Protein 4CPD (pdb70)

Foldseek 3Di:
DWFWWDADQQDIATDDDDADDDDDQQKWKWQFFKFWDDPLVVCVNRVVADADTPAGAGQFTKGFTCDHGPPDDPHDGGFIKEWAQKDAQCPDPCNVVLNRCVHPCMAGERRHDVGNHHGHDLDRMHMHGNCVQTMDTADPQFDRLLLRCLRALLLLLVQLCVVQVQAAQFEEEEEDLFLNSLSNLLVSVLRHYPAYEYEDADVVSQVSSVVSPHHYDHVVVDPVLVVQCVVPVNFATQEYEYAAADQVSVVVRLSRHGQVHEYRYAYYDDDPDYDDDDPVCVVRVYHYYYDYGSSSVCSVVVSVCNSVPSDGSSVQFPEEEESRCVSVVSVCVVVVVHRIYMYGYD/DWFWWDADQQDIATDDDDADDDDDQQKWKFQFFKFWDDPVVVCVNRVVADADTPAGAGQFTKGFTCDHGNPDDPHDGGFIKTFAQKAAQCPPPCNVVLNRVVHPCMAGARRHDVGNHAGHDLDRMHMHGNCVQTMDTFDDQFDRLLLRCLRDLLLLLVQLCVVQVLAAQFEEEEEDLALNSQSNLLNSVLRHHPAYEYEDADVVSQVSSVVSPHHYDHVVVDPVLVVQCVVPVNFATQEYEYAADDQVSVVVRQSRHGQLHEYRYAYDDDDPDYDDDDPVCVVRVYHYYYDYGSSSVCSVVSSVCRSVPSDGSSVQFPEEEESRCVSVVSVCVVVVVHRIYMYGYD/DWFKWDADQQDIAIDDDDADDDDDQAKWKWQFFKFWDDPLVVCVNHVHADADTPAGAGQFTKGFTCDHGNPDVHDRGFIKTFAQKAAQCPPPCNVVLNRQVHPCMAGARRHDVGNHHRHDLGRMHMHGNCVQTMDGADPQFDRLLLRCLRAQLLLLVQLCVVQVLAAQFEEEEEDLALNSLSNLLVSVVRHHPAYAYEDADVVSQVSSVVSPHDYDHVVVDPVLVVQCVVPVNFATQEYEYAAADQVSVVVRVSRHGQLHEYRYAYDHDPPDYDDDDPVCVVRVYHYYYDHGSSSVCSVVVSVCNSVPSDRSSVLFPEEAASRCVSVVSVCVVVVVTRIYMHGDD/DWFDFCFTDDDDADDDDDQQKWKFQFFKFWDDPLVVCVVPVRADADSAGAGQFTKGFTCDHGNPDVHDGGFIKGFAQKAAQCPPPCNVVLNRCVHPCMAGARRHDVGNHHHHDLDRMHMHGNCVQTMDTFDPQFDRLLLRCLRAQLLLLLQLCVVQVQAAQFEEEEEDLALSSLSNLLNSVLRHHPAYAYEDADVVSQVSSVVSPHHYDHVVVDPPLVVQCVVPVNFATQEYEYAAADQVSVVVRLSRHGQCHEYRYAYDDDPPDYDDDDPVCVVRVYHYDYDHGSSSVCSVVVSVCNSVPSDDSSVQFPEEEESSCVVVVSVCVVVVVHRIYMYGYD

Sequence (1375 aa):
MRAVVFENKERVAVKEVNAPRLQHPLDALVRVHLAGICGSDLHLYHGKIPVLPGSVLGHEFVGQVEAVGEGIQDLQPGDWVVGPFHIACGTCPYCRRHQYNLCERGGVYGYGPMFGNLQGAQAEILRVPFSNVNLRKLPPNLSPERAIFAGDILSTAYGGLIQGQLRPGDSVAVIGAGPVGLMAIEVAQVLGASKILAIDRIPERLERAASLGAIPINAEQENPVRRVRSETNDEGPDLVLEAVGGAATLSLALEMVRPGGRVSAVGVDNAPSFPFPLASGLVKDLTFRIGLANVHLYIDAVLALLASGRLQPERIVSHYLPLEEAPRGYELFDRKEALKVLLVVRMRAVVFENKERVAVKEVNAPRLQHPLDALVRVHLAGICGSDLHLYHGKIPVLPGSVLGHEFVGQVEAVGEGIQDLQPGDWVVGPFHIACGTCPYCRRHQYNLCERGGVYGYGPMFGNLQGAQAEILRVPFSNVNLRKLPPNLSPERAIFAGDILSTAYGGLIQGQLRPGDSVAVIGAGPVGLMAIEVAQVLGASKILAIDRIPERLERAASLGAIPINAEQENPVRRVRSETNDEGPDLVLEAVGGAATLSLALEMVRPGGRVSAVGVDNAPSFPFPLASGLVKDLTFRIGLANVHLYIDAVLALLASGRLQPERIVSHYLPLEEAPRGYELFDRKEALKVLLVVRMRAVVFENKERVAVKEVNAPRLQHPLDALVRVHLAGICGSDLHLYHGKIPVLPGSVLGHEFVGQVEAVGEGIDLQPGDWVVGPFHIACGTCPYCRRHQYNLCERGGVYGYGPMFGNLQGAQAEILRVPFSNVNLRKLPPNLSPERAIFAGDILSTAYGGLIQGQLRPGDSVAVIGAGPVGLMAIEVAQVLGASKILAIDRIPERLERAASLGAIPINAEQENPVRRVRSETNDEGPDLVLEAVGGAATLSLALEMVRPGGRVSAVGVDNAPSFPFPLASGLVKDLTFRIGLANVHLYIDAVLALLASGRLQPERIVSHYLPLEEAPRGYELFDRKEALKVLLVVRMRAVVFAVKEVNAPRLQHPLDALVRVHLAGICGSDLHLYHGKIPVLPSVLGHEFVGQVEAVGEGIDLQPGDWVVGPFHIACGTCPYCRRHQYNLCERGGVYGYGPMFGNLQGAQAEILRVPFSNVNLRKLPPNLSPERAIFAGDILSTAYGGLIQGQLRPGDSVAVIGAGPVGLMAIEVAQVLGASKILAIDRIPERLERAASLGAIPINAEQENPVRRVRSETNDEGPDLVLEAVGGAATLSLALEMVRPGGRVSAVGVDNAPSFPFPLASGLVKDLTFRIGLANVHLYIDAVLALLASGRLQPERIVSHYLPLEEAPRGYELFDRKEALKVLLVVR

B-factor: mean 56.7, std 15.43, range [21.24, 131.0]

Solvent-accessible surface area: 46409 Å² total; per-residue (Å²): 32,96,0,0,10,14,78,78,124,80,146,11,31,28,42,119,47,134,53,32,116,69,130,61,23,6,1,0,19,0,69,3,77,8,0,0,0,6,32,34,1,28,41,1,15,55,45,106,26,76,16,100,98,47,34,11,2,0,4,7,2,0,0,63,4,86,31,39,7,112,4,24,56,54,16,114,75,52,16,78,0,0,1,0,28,12,11,0,6,22,23,2,61,11,3,55,84,43,28,31,29,22,12,109,98,31,9,16,0,2,16,6,45,136,58,45,104,21,66,1,0,0,0,52,25,2,61,0,13,28,2,23,21,0,4,24,109,16,40,141,139,15,40,25,58,39,0,4,3,0,3,8,2,2,1,17,0,6,3,5,0,53,53,5,121,16,70,15,9,19,12,0,0,0,3,5,0,15,14,33,1,0,0,0,0,23,0,0,56,17,9,0,2,23,68,6,0,1,4,24,158,51,86,74,27,13,88,77,0,41,85,38,45,8,48,52,1,16,42,132,143,74,95,11,9,62,72,0,81,73,46,10,128,111,33,3,0,18,0,0,0,0,20,79,14,9,34,86,22,2,44,41,0,3,94,0,1,11,38,8,1,40,3,5,3,22,8,58,50,93,34,109,43,2,74,0,28,0,31,63,0,6,90,33,5,0,36,0,58,0,11,62,15,9,0,10,81,18,0,59,29,0,7,33,0,1,35,45,28,54,2,57,0,41,154,4,21,58,56,103,24,67,13,72,76,0,48,83,0,0,56,37,8,40,98,77,113,1,23,1,0,1,0,63,8,136,38,75,0,0,8,14,86,103,88,93,60,10,31,25,40,115,53,140,61,42,68,69,133,61,22,6,1,0,20,0,33,3,58,7,0,0,0,12,35,36,1,30,85,0,19,72,44,75,37,77,16,97,99,46,31,14,1,0,3,6,2,0,0,66,4,94,32,40,6,83,4,22,50,46,17,122,76,53,29,82,0,0,1,0,34,12,12,0,6,21,26,4,61,13,3,62,82,42,35,29,32,24,13,115,105,34,9,22,0,2,20,5,46,137,75,43,100,23,64,1,0,0,7,59,36,2,57,0,12,30,1,21,20,0,3,22,80,19,40,142,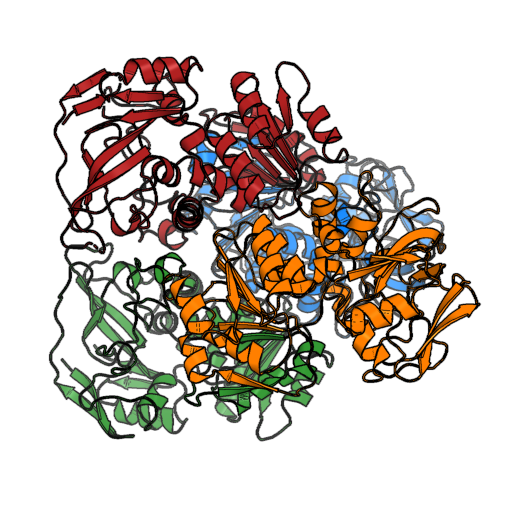92,16,41,26,58,40,0,4,3,0,3,8,6,2,0,19,0,5,4,5,0,60,61,2,87,17,104,22,10,18,12,0,0,0,3,7,0,12,30,33,1,0,0,0,0,26,0,0,58,16,11,0,2,22,71,6,0,1,4,15,40,80,76,50,69,12,122,80,0,44,95,50,47,6,50,54,1,14,44,145,140,72,69,11,7,177,76,0,83,72,42,10,129,111,29,3,0,18,0,0,0,0,21,79,12,8,34,87,23,2,43,40,0,3,92,0,1,11,39,8,1,32,2,5,4,22,6,91,48,139,34,111,45,3,71,0,27,0,31,62,0,6,88,32,6,0,18,0,49,2,13,78,16,10,0,10,78,15,0,55,30,0,8,34,0,1,35,45,28,53,1,58,0,39,182,15,21,59,50,104,24,68,9,94,89,0,49,47,0,0,48,47,24,53,65,87,124,5,27,4,0,0,0,58,6,116,114,74,0,0,4,20,71,104,51,99,45,15,26,23,77,110,52,130,37,28,64,67,134,74,26,8,1,0,20,0,28,0,60,6,0,0,0,6,31,28,0,31,57,0,16,67,81,39,21,66,15,100,98,47,32,6,0,0,4,6,1,0,0,67,5,94,30,41,8,89,12,38,78,22,54,74,54,31,78,0,0,1,0,25,10,13,0,6,20,36,8,64,10,3,54,89,46,28,28,29,20,12,111,92,30,9,12,0,2,14,5,53,127,42,44,100,27,61,0,0,0,3,57,30,1,59,0,12,43,1,28,21,0,3,23,102,10,37,142,118,14,40,27,59,45,0,3,2,0,3,8,2,2,0,14,0,7,3,4,0,64,52,5,75,16,163,22,11,19,14,0,0,0,3,6,0,15,12,33,1,0,0,0,0,21,0,0,48,16,12,0,2,20,67,6,0,0,4,22,181,56,93,77,33,11,66,78,0,43,85,42,46,6,48,54,1,15,44,90,143,68,72,11,10,178,73,0,83,71,44,10,126,112,33,3,0,18,0,0,0,0,20,77,16,8,36,86,22,0,50,41,0,5,92,0,1,12,38,9,0,32,3,6,4,20,6,41,41,101,35,109,43,4,76,0,30,0,32,67,0,7,106,34,28,0,21,0,57,0,9,49,14,9,0,9,75,16,0,50,36,0,8,39,0,0,22,46,28,52,1,78,0,27,152,4,21,59,51,104,25,70,8,94,90,0,49,44,0,0,108,43,9,56,61,46,125,1,22,1,0,1,0,57,8,111,68,50,0,5,31,97,84,51,48,91,53,101,63,42,69,71,132,47,34,11,7,0,9,0,97,0,40,18,0,0,0,5,31,31,0,34,56,2,98,62,89,46,20,93,22,57,107,66,16,10,0,3,6,1,0,0,46,3,62,36,38,6,87,6,43,107,20,122,78,53,32,90,0,0,0,0,25,12,13,0,6,22,24,8,64,11,3,49,85,46,29,27,29,20,12,112,126,34,9,13,1,3,21,9,77,71,59,45,99,27,54,2,0,0,7,19,32,2,68,0,22,58,1,28,21,0,3,23,62,21,39,143,118,16,41,32,57,40,0,3,2,0,4,8,1,2,0,15,0,8,4,5,0,58,54,5,87,13,132,22,10,21,13,0,0,0,3,5,0,15,11,31,1,0,0,0,0,23,0,0,51,15,11,0,2,22,67,5,0,0,4,23,158,39,80,90,19,12,121,89,0,42,86,46,47,7,48,54,1,16,44,130,143,72,71,11,9,169,68,0,82,69,44,10,123,113,29,3,0,17,0,0,0,0,20,75,14,10,35,87,23,0,42,38,0,4,94,0,1,10,37,7,1,41,4,5,4,22,6,50,44,101,32,110,42,3,71,0,28,0,32,64,0,6,98,33,6,0,36,0,59,0,9,54,14,9,0,10,75,17,0,48,37,0,8,42,0,1,24,48,27,51,0,54,0,39,162,7,21,58,62,103,30,69,17,70,88,0,65,59,0,8,111,24,4,62,74,79,67,1,9,1,0,1,0,68,11,110

Radius of gyration: 32.14 Å; Cα contacts (8 Å, |Δi|>4): 3766; chains: 4; bounding box: 86×81×87 Å

Structure (mmCIF, N/CA/C/O backbone):
data_4CPD
#
_entry.id   4CPD
#
_cell.length_a   87.367
_cell.length_b   87.367
_cell.length_c   337.560
_cell.angle_alpha   90.00
_cell.angle_beta   90.00
_cell.angle_gamma   120.00
#
_symmetry.space_group_name_H-M   'P 31 2 1'
#
loop_
_entity.id
_entity.type
_entity.pdbx_description
1 polymer 'ALCOHOL DEHYDROGENASE'
2 non-polymer 'ZINC ION'
3 non-polymer NICOTINAMIDE-ADENINE-DINUCLEOTIDE
4 water water
#
loop_
_atom_site.group_PDB
_atom_site.id
_atom_site.type_symbol
_atom_site.label_atom_id
_atom_site.label_alt_id
_atom_site.label_comp_id
_atom_site.label_asym_id
_atom_site.label_entity_id
_atom_site.label_seq_id
_atom_site.pdbx_PDB_ins_code
_atom_site.Cartn_x
_atom_site.Cartn_y
_atom_site.Cartn_z
_atom_site.occupancy
_atom_site.B_iso_or_equiv
_atom_site.auth_seq_id
_atom_site.auth_comp_id
_atom_site.auth_asym_id
_atom_site.auth_atom_id
_atom_site.pdbx_PDB_model_num
ATOM 1 N N . MET A 1 1 ? 35.064 14.800 129.653 1.00 52.69 1 MET A N 1
ATOM 2 C CA . MET A 1 1 ? 34.067 15.434 128.755 1.00 53.99 1 MET A CA 1
ATOM 3 C C . MET A 1 1 ? 32.700 14.809 128.956 1.00 51.26 1 MET A C 1
ATOM 4 O O . MET A 1 1 ? 32.546 13.597 128.848 1.00 48.71 1 MET A O 1
ATOM 9 N N . ARG A 1 2 ? 31.703 15.644 129.227 1.00 48.81 2 ARG A N 1
ATOM 10 C CA . ARG A 1 2 ? 30.325 15.212 129.075 1.00 47.63 2 ARG A CA 1
ATOM 11 C C . ARG A 1 2 ? 30.041 15.166 127.569 1.00 47.26 2 ARG A C 1
ATOM 12 O O . ARG A 1 2 ? 30.486 16.040 126.820 1.00 47.44 2 ARG A O 1
ATOM 20 N N . ALA A 1 3 ? 29.331 14.128 127.133 1.00 46.05 3 ALA A N 1
ATOM 21 C CA . ALA A 1 3 ? 29.013 13.923 125.725 1.00 41.20 3 ALA A CA 1
ATOM 22 C C . ALA A 1 3 ? 27.845 12.968 125.546 1.00 42.34 3 ALA A C 1
ATOM 23 O O . ALA A 1 3 ? 27.730 11.984 126.259 1.00 43.70 3 ALA A O 1
ATOM 25 N N . VAL A 1 4 ? 26.978 13.246 124.578 1.00 44.69 4 VAL A N 1
ATOM 26 C CA . VAL A 1 4 ? 25.876 12.326 124.239 1.00 46.55 4 VAL A CA 1
ATOM 27 C C . VAL A 1 4 ? 26.436 11.205 123.379 1.00 48.46 4 VAL A C 1
ATOM 28 O O . VAL A 1 4 ? 27.127 11.490 122.398 1.00 50.82 4 VAL A O 1
ATOM 32 N N . VAL A 1 5 ? 26.146 9.949 123.728 1.00 48.37 5 VAL A N 1
ATOM 33 C CA . VAL A 1 5 ? 26.623 8.799 122.936 1.00 48.84 5 VAL A CA 1
ATOM 34 C C . VAL A 1 5 ? 25.484 7.861 122.566 1.00 50.24 5 VAL A C 1
ATOM 35 O O . VAL A 1 5 ? 24.497 7.751 123.292 1.00 51.78 5 VAL A O 1
ATOM 39 N N . PHE A 1 6 ? 25.656 7.171 121.443 1.00 51.88 6 PHE A N 1
ATOM 40 C CA . PHE A 1 6 ? 24.744 6.106 120.995 1.00 58.63 6 PHE A CA 1
ATOM 41 C C . PHE A 1 6 ? 24.965 4.863 121.889 1.00 62.86 6 PHE A C 1
ATOM 42 O O . PHE A 1 6 ? 26.110 4.575 122.303 1.00 52.33 6 PHE A O 1
ATOM 50 N N . GLU A 1 7 ? 23.883 4.154 122.224 1.00 67.55 7 GLU A N 1
ATOM 51 C CA . GLU A 1 7 ? 24.005 2.860 122.925 1.00 68.34 7 GLU A CA 1
ATOM 52 C C . GLU A 1 7 ? 23.475 1.696 122.085 1.00 71.61 7 GLU A C 1
ATOM 53 O O . GLU A 1 7 ? 24.174 0.700 121.887 1.00 70.26 7 GLU A O 1
ATOM 59 N N . ASN A 1 8 ? 22.248 1.843 121.588 1.00 73.55 8 ASN A N 1
ATOM 60 C CA . ASN A 1 8 ? 21.654 0.914 120.615 1.00 76.39 8 ASN A CA 1
ATOM 61 C C . ASN A 1 8 ? 20.472 1.597 119.919 1.00 69.42 8 ASN A C 1
ATOM 62 O O . ASN A 1 8 ? 20.113 2.705 120.266 1.00 61.26 8 ASN A O 1
ATOM 67 N N . LYS A 1 9 ? 19.888 0.936 118.927 1.00 70.10 9 LYS A N 1
ATOM 68 C CA . LYS A 1 9 ? 18.710 1.445 118.232 1.00 64.50 9 LYS A CA 1
ATOM 69 C C . LYS A 1 9 ? 17.735 2.067 119.248 1.00 63.32 9 LYS A C 1
ATOM 70 O O . LYS A 1 9 ? 17.276 1.401 120.179 1.00 55.30 9 LYS A O 1
ATOM 76 N N . GLU A 1 10 ? 17.469 3.366 119.070 1.00 65.30 10 GLU A N 1
ATOM 77 C CA . GLU A 1 10 ? 16.485 4.161 119.865 1.00 64.19 10 GLU A CA 1
ATOM 78 C C . GLU A 1 10 ? 16.864 4.381 121.337 1.00 59.63 10 GLU A C 1
ATOM 79 O O . GLU A 1 10 ? 16.029 4.755 122.149 1.00 61.14 10 GLU A O 1
ATOM 85 N N . ARG A 1 11 ? 18.126 4.155 121.662 1.00 57.15 11 ARG A N 1
ATOM 86 C CA . ARG A 1 11 ? 18.656 4.458 122.976 1.00 63.13 11 ARG A CA 1
ATOM 87 C C . ARG A 1 11 ? 19.915 5.338 122.829 1.00 60.89 11 ARG A C 1
ATOM 88 O O . ARG A 1 11 ? 20.767 5.134 121.958 1.00 56.42 11 ARG A O 1
ATOM 96 N N . VAL A 1 12 ? 20.028 6.300 123.731 1.00 57.03 12 VAL A N 1
ATOM 97 C CA . VAL A 1 12 ? 21.075 7.288 123.713 1.00 51.01 12 VAL A CA 1
ATOM 98 C C . VAL A 1 12 ? 21.222 7.794 125.140 1.00 51.62 12 VAL A C 1
ATOM 99 O O . VAL A 1 12 ? 20.229 7.879 125.872 1.00 53.23 12 VAL A O 1
ATOM 103 N N . ALA A 1 13 ? 22.446 8.127 125.537 1.00 53.14 13 ALA A N 1
ATOM 104 C CA . ALA A 1 13 ? 22.735 8.504 126.935 1.00 59.19 13 ALA A CA 1
ATOM 105 C C . ALA A 1 13 ? 23.936 9.432 127.017 1.00 58.14 13 ALA A C 1
ATOM 106 O O . ALA A 1 13 ? 24.782 9.438 126.118 1.00 63.44 13 ALA A O 1
ATOM 108 N N . VAL A 1 14 ? 24.025 10.210 128.088 1.00 58.60 14 VAL A N 1
ATOM 109 C CA . VAL A 1 14 ? 25.172 11.125 128.223 1.00 66.58 14 VAL A CA 1
ATOM 110 C C . VAL A 1 14 ? 26.183 10.563 129.244 1.00 67.21 14 VAL A C 1
ATOM 111 O O . VAL A 1 14 ? 25.858 10.361 130.424 1.00 68.84 14 VAL A O 1
ATOM 115 N N . LYS A 1 15 ? 27.390 10.278 128.753 1.00 61.44 15 LYS A N 1
ATOM 116 C CA . LYS A 1 15 ? 28.429 9.610 129.526 1.00 61.20 15 LYS A CA 1
ATOM 117 C C . LYS A 1 15 ? 29.684 10.472 129.593 1.00 60.08 15 LYS A C 1
ATOM 118 O O . LYS A 1 15 ? 29.824 11.454 128.877 1.00 62.95 15 LYS A O 1
ATOM 120 N N . GLU A 1 16 ? 30.600 10.115 130.481 1.00 61.97 16 GLU A N 1
ATOM 121 C CA . GLU A 1 16 ? 31.905 10.758 130.479 1.00 57.07 16 GLU A CA 1
ATOM 122 C C . GLU A 1 16 ? 32.727 10.081 129.411 1.00 50.31 16 GLU A C 1
ATOM 123 O O . GLU A 1 16 ? 32.738 8.867 129.316 1.00 50.05 16 GLU A O 1
ATOM 129 N N . VAL A 1 17 ? 33.421 10.878 128.611 1.00 52.13 17 VAL A N 1
ATOM 130 C CA . VAL A 1 17 ? 34.287 10.370 127.556 1.00 54.00 17 VAL A CA 1
ATOM 131 C C . VAL A 1 17 ? 35.529 11.268 127.499 1.00 50.89 17 VAL A C 1
ATOM 132 O O . VAL A 1 17 ? 35.527 12.366 128.019 1.00 46.05 17 VAL A O 1
ATOM 136 N N . ASN A 1 18 ? 36.602 10.781 126.905 1.00 52.99 18 ASN A N 1
ATOM 137 C CA . ASN A 1 18 ? 37.807 11.584 126.760 1.00 57.18 18 ASN A CA 1
ATOM 138 C C . ASN A 1 18 ? 37.632 12.802 125.858 1.00 56.90 18 ASN A C 1
ATOM 139 O O . ASN A 1 18 ? 37.003 12.737 124.802 1.00 60.06 18 ASN A O 1
ATOM 144 N N . ALA A 1 19 ? 38.191 13.917 126.297 1.00 56.61 19 ALA A N 1
ATOM 145 C CA . ALA A 1 19 ? 38.239 15.130 125.492 1.00 54.45 19 ALA A CA 1
ATOM 146 C C . ALA A 1 19 ? 39.276 14.923 124.441 1.00 52.59 19 ALA A C 1
ATOM 147 O O . ALA A 1 19 ? 40.307 14.365 124.735 1.00 61.11 19 ALA A O 1
ATOM 149 N N . PRO A 1 20 ? 39.006 15.357 123.205 1.00 56.71 20 PRO A N 1
ATOM 150 C CA . PRO A 1 20 ? 40.002 15.151 122.158 1.00 56.30 20 PRO A CA 1
ATOM 151 C C . PRO A 1 20 ? 41.132 16.179 122.244 1.00 52.04 20 PRO A C 1
ATOM 152 O O . PRO A 1 20 ? 40.956 17.232 122.856 1.00 47.82 20 PRO A O 1
ATOM 156 N N . ARG A 1 21 ? 42.274 15.844 121.646 1.00 52.17 21 ARG A N 1
ATOM 157 C CA . ARG A 1 21 ? 43.455 16.719 121.615 1.00 59.26 21 ARG A CA 1
ATOM 158 C C . ARG A 1 21 ? 43.813 17.116 120.170 1.00 55.75 21 ARG A C 1
ATOM 159 O O . ARG A 1 21 ? 43.374 16.491 119.211 1.00 55.45 21 ARG A O 1
ATOM 163 N N . LEU A 1 22 ? 44.617 18.157 120.018 1.00 55.60 22 LEU A N 1
ATOM 164 C CA . LEU A 1 22 ? 45.138 18.514 118.692 1.00 61.98 22 LEU A CA 1
ATOM 165 C C . LEU A 1 22 ? 46.025 17.383 118.153 1.00 61.93 22 LEU A C 1
ATOM 166 O O . LEU A 1 22 ? 46.847 16.862 118.883 1.00 67.87 22 LEU A O 1
ATOM 171 N N . GLN A 1 23 ? 45.842 17.002 116.895 1.00 59.41 23 GLN A N 1
ATOM 172 C CA . GLN A 1 23 ? 46.619 15.925 116.283 1.00 58.03 23 GLN A CA 1
ATOM 173 C C . GLN A 1 23 ? 47.250 16.286 114.958 1.00 59.95 23 GLN A C 1
ATOM 174 O O . GLN A 1 23 ? 47.992 15.475 114.402 1.00 64.20 23 GLN A O 1
ATOM 180 N N . HIS A 1 24 ? 46.951 17.479 114.449 1.00 59.71 24 HIS A N 1
ATOM 181 C CA . HIS A 1 24 ? 47.390 17.901 113.122 1.00 57.24 24 HIS A CA 1
ATOM 182 C C . HIS A 1 24 ? 47.543 19.426 113.137 1.00 52.70 24 HIS A C 1
ATOM 183 O O . HIS A 1 24 ? 46.811 20.098 113.833 1.00 61.73 24 HIS A O 1
ATOM 190 N N . PRO A 1 25 ? 48.498 19.991 112.400 1.00 51.64 25 PRO A N 1
ATOM 191 C CA . PRO A 1 25 ? 48.679 21.465 112.515 1.00 53.64 25 PRO A CA 1
ATOM 192 C C . PRO A 1 25 ? 47.511 22.397 112.047 1.00 54.41 25 PRO A C 1
ATOM 193 O O . PRO A 1 25 ? 47.586 23.632 112.195 1.00 52.34 25 PRO A O 1
ATOM 197 N N . LEU A 1 26 ? 46.479 21.820 111.446 1.00 51.64 26 LEU A N 1
ATOM 198 C CA . LEU A 1 26 ? 45.332 22.573 110.976 1.00 46.53 26 LEU A CA 1
ATOM 199 C C . LEU A 1 26 ? 44.087 22.233 111.792 1.00 46.89 26 LEU A C 1
ATOM 200 O O . LEU A 1 26 ? 42.979 22.683 111.479 1.00 54.51 26 LEU A O 1
ATOM 205 N N . ASP A 1 27 ? 44.270 21.474 112.862 1.00 45.66 27 ASP A N 1
ATOM 206 C CA . ASP A 1 27 ? 43.184 21.207 113.806 1.00 47.91 27 ASP A CA 1
ATOM 207 C C . ASP A 1 27 ? 42.816 22.442 114.657 1.00 47.49 27 ASP A C 1
ATOM 208 O O . ASP A 1 27 ? 43.610 23.349 114.887 1.00 50.16 27 ASP A O 1
ATOM 213 N N . ALA A 1 28 ? 41.582 22.469 115.103 1.00 44.62 28 ALA A N 1
ATOM 214 C CA . ALA A 1 28 ? 41.177 23.354 116.166 1.00 41.60 28 ALA A CA 1
ATOM 215 C C . ALA A 1 28 ? 40.250 22.595 117.103 1.00 39.13 28 ALA A C 1
ATOM 216 O O . ALA A 1 28 ? 39.560 21.644 116.721 1.00 32.85 28 ALA A O 1
ATOM 218 N N . LEU A 1 29 ? 40.287 23.005 118.355 1.00 41.08 29 LEU A N 1
ATOM 219 C CA . LEU A 1 29 ? 39.398 22.477 119.347 1.00 41.78 29 LEU A CA 1
ATOM 220 C C . LEU A 1 29 ? 38.404 23.555 119.647 1.00 40.63 29 LEU A C 1
ATOM 221 O O . LEU A 1 29 ? 38.767 24.725 119.738 1.00 38.24 29 LEU A O 1
ATOM 226 N N . VAL A 1 30 ? 37.150 23.157 119.800 1.00 42.22 30 VAL A N 1
ATOM 227 C CA . VAL A 1 30 ? 36.059 24.082 119.988 1.00 42.63 30 VAL A CA 1
ATOM 228 C C . VAL A 1 30 ? 35.302 23.732 121.251 1.00 43.48 30 VAL A C 1
ATOM 229 O O . VAL A 1 30 ? 34.843 22.610 121.415 1.00 40.73 30 VAL A O 1
ATOM 233 N N . ARG A 1 31 ? 35.168 24.721 122.129 1.00 47.08 31 ARG A N 1
ATOM 234 C CA . ARG A 1 31 ? 34.311 24.612 123.289 1.00 47.02 31 ARG A CA 1
ATOM 235 C C . ARG A 1 31 ? 32.862 24.847 122.858 1.00 44.63 31 ARG A C 1
ATOM 236 O O . ARG A 1 31 ? 32.395 25.982 122.690 1.00 45.41 31 ARG A O 1
ATOM 240 N N . VAL A 1 32 ? 32.144 23.753 122.672 1.00 42.32 32 VAL A N 1
ATOM 241 C CA . VAL A 1 32 ? 30.772 23.851 122.207 1.00 43.83 32 VAL A CA 1
ATOM 242 C C . VAL A 1 32 ? 29.885 24.516 123.250 1.00 47.40 32 VAL A C 1
ATOM 243 O O . VAL A 1 32 ? 29.858 24.122 124.413 1.00 42.95 32 VAL A O 1
ATOM 247 N N . HIS A 1 33 ? 29.103 25.478 122.782 1.00 52.91 33 HIS A N 1
ATOM 248 C CA . HIS A 1 33 ? 28.126 26.221 123.592 1.00 49.33 33 HIS A CA 1
ATOM 249 C C . HIS A 1 33 ? 26.704 25.685 123.338 1.00 45.08 33 HIS A C 1
ATOM 250 O O . HIS A 1 33 ? 25.954 25.446 124.268 1.00 44.03 33 HIS A O 1
ATOM 257 N N . LEU A 1 34 ? 26.340 25.501 122.068 1.00 44.30 34 LEU A N 1
ATOM 258 C CA . LEU A 1 34 ? 25.036 24.944 121.689 1.00 41.64 34 LEU A CA 1
ATOM 259 C C . LEU A 1 34 ? 25.261 23.860 120.680 1.00 40.74 34 LEU A C 1
ATOM 260 O O . LEU A 1 34 ? 26.184 23.960 119.837 1.00 34.52 34 LEU A O 1
ATOM 265 N N . ALA A 1 35 ? 24.402 22.833 120.751 1.00 37.76 35 ALA A N 1
ATOM 266 C CA . ALA A 1 35 ? 24.483 21.697 119.852 1.00 34.90 35 ALA A CA 1
ATOM 267 C C . ALA A 1 35 ? 23.089 21.289 119.486 1.00 35.83 35 ALA A C 1
ATOM 268 O O . ALA A 1 35 ? 22.236 21.196 120.328 1.00 35.05 35 ALA A O 1
ATOM 270 N N . GLY A 1 36 ? 22.852 21.063 118.209 1.00 39.26 36 GLY A N 1
ATOM 271 C CA . GLY A 1 36 ? 21.518 20.756 117.756 1.00 41.39 36 GLY A CA 1
ATOM 272 C C . GLY A 1 36 ? 21.304 19.263 117.644 1.00 44.65 36 GLY A C 1
ATOM 273 O O . GLY A 1 36 ? 22.270 18.470 117.570 1.00 46.78 36 GLY A O 1
ATOM 274 N N . ILE A 1 37 ? 20.019 18.908 117.622 1.00 48.16 37 ILE A N 1
ATOM 275 C CA . ILE A 1 37 ? 19.540 17.615 117.144 1.00 46.31 37 ILE A CA 1
ATOM 276 C C . ILE A 1 37 ? 18.832 17.809 115.807 1.00 47.46 37 ILE A C 1
ATOM 277 O O . ILE A 1 37 ? 17.858 18.565 115.717 1.00 40.85 37 ILE A O 1
ATOM 282 N N . CYS A 1 38 ? 19.341 17.103 114.792 1.00 51.79 38 CYS A N 1
ATOM 283 C CA . CYS A 1 38 ? 18.922 17.261 113.387 1.00 48.00 38 CYS A CA 1
ATOM 284 C C . CYS A 1 38 ? 18.044 16.075 112.977 1.00 47.60 38 CYS A C 1
ATOM 285 O O . CYS A 1 38 ? 18.106 14.991 113.562 1.00 51.52 38 CYS A O 1
ATOM 288 N N . GLY A 1 39 ? 17.215 16.285 111.972 1.00 48.16 39 GLY A N 1
ATOM 289 C CA . GLY A 1 39 ? 16.467 15.186 111.373 1.00 48.56 39 GLY A CA 1
ATOM 290 C C . GLY A 1 39 ? 17.372 14.027 110.963 1.00 50.66 39 GLY A C 1
ATOM 291 O O . GLY A 1 39 ? 16.983 12.870 111.109 1.00 49.38 39 GLY A O 1
ATOM 292 N N . SER A 1 40 ? 18.572 14.343 110.453 1.00 48.58 40 SER A N 1
ATOM 293 C CA . SER A 1 40 ? 19.560 13.334 110.090 1.00 49.56 40 SER A CA 1
ATOM 294 C C . SER A 1 40 ? 19.936 12.450 111.283 1.00 51.82 40 SER A C 1
ATOM 295 O O . SER A 1 40 ? 20.273 11.277 111.108 1.00 50.44 40 SER A O 1
ATOM 298 N N . ASP A 1 41 ? 19.890 13.021 112.486 1.00 49.39 41 ASP A N 1
ATOM 299 C CA . ASP A 1 41 ? 20.248 12.301 113.676 1.00 49.07 41 ASP A CA 1
ATOM 300 C C . ASP A 1 41 ? 19.199 11.240 113.958 1.00 50.60 41 ASP A C 1
ATOM 301 O O . ASP A 1 41 ? 19.478 10.234 114.611 1.00 53.11 41 ASP A O 1
ATOM 306 N N . LEU A 1 42 ? 17.984 11.452 113.484 1.00 53.07 42 LEU A N 1
ATOM 307 C CA . LEU A 1 42 ? 16.961 10.412 113.645 1.00 55.22 42 LEU A CA 1
ATOM 308 C C . LEU A 1 42 ? 17.240 9.152 112.833 1.00 50.88 42 LEU A C 1
ATOM 309 O O . LEU A 1 42 ? 16.841 8.086 113.262 1.00 51.35 42 LEU A O 1
ATOM 314 N N . HIS A 1 43 ? 17.923 9.270 111.692 1.00 47.63 43 HIS A N 1
ATOM 315 C CA . HIS A 1 43 ? 18.327 8.087 110.922 1.00 50.72 43 HIS A CA 1
ATOM 316 C C . HIS A 1 43 ? 19.365 7.258 111.708 1.00 57.46 43 HIS A C 1
ATOM 317 O O . HIS A 1 43 ? 19.324 6.008 111.705 1.00 58.98 43 HIS A O 1
ATOM 324 N N . LEU A 1 44 ? 20.275 7.937 112.406 1.00 57.55 44 LEU A N 1
ATOM 325 C CA . LEU A 1 44 ? 21.141 7.242 113.345 1.00 57.17 44 LEU A CA 1
ATOM 326 C C . LEU A 1 44 ? 20.278 6.531 114.367 1.00 57.72 44 LEU A C 1
ATOM 327 O O . LEU A 1 44 ? 20.361 5.323 114.499 1.00 62.98 44 LEU A O 1
ATOM 332 N N . TYR A 1 45 ? 19.439 7.297 115.061 1.00 56.91 45 TYR A N 1
ATOM 333 C CA . TYR A 1 45 ? 18.633 6.812 116.182 1.00 53.97 45 TYR A CA 1
ATOM 334 C C . TYR A 1 45 ? 17.915 5.514 115.810 1.00 57.37 45 TYR A C 1
ATOM 335 O O . TYR A 1 45 ? 17.902 4.551 116.592 1.00 57.87 45 TYR A O 1
ATOM 344 N N . HIS A 1 46 ? 17.338 5.492 114.603 1.00 55.76 46 HIS A N 1
ATOM 345 C CA . HIS A 1 46 ? 16.596 4.318 114.103 1.00 58.09 46 HIS A CA 1
ATOM 346 C C . HIS A 1 46 ? 17.406 3.308 113.286 1.00 55.51 46 HIS A C 1
ATOM 347 O O . HIS A 1 46 ? 16.860 2.606 112.420 1.00 48.04 46 HIS A O 1
ATOM 354 N N . GLY A 1 47 ? 18.703 3.261 113.549 1.00 56.98 47 GLY A N 1
ATOM 355 C CA . GLY A 1 47 ? 19.605 2.274 112.956 1.00 58.97 47 GLY A CA 1
ATOM 356 C C . GLY A 1 47 ? 19.659 2.209 111.441 1.00 62.63 47 GLY A C 1
ATOM 357 O O . GLY A 1 47 ? 20.168 1.235 110.868 1.00 55.54 47 GLY A O 1
ATOM 358 N N . LYS A 1 48 ? 19.141 3.261 110.802 1.00 68.96 48 LYS A N 1
ATOM 359 C CA . LYS A 1 48 ? 19.166 3.438 109.338 1.00 69.16 48 LYS A CA 1
ATOM 360 C C . LYS A 1 48 ? 20.607 3.730 108.876 1.00 66.36 48 LYS A C 1
ATOM 361 O O . LYS A 1 48 ? 20.932 3.632 107.696 1.00 69.16 48 LYS A O 1
ATOM 367 N N . ILE A 1 49 ? 21.454 4.128 109.819 1.00 67.18 49 ILE A N 1
ATOM 368 C CA . ILE A 1 49 ? 22.850 4.452 109.551 1.00 64.42 49 ILE A CA 1
ATOM 369 C C . ILE A 1 49 ? 23.720 3.750 110.617 1.00 62.84 49 ILE A C 1
ATOM 370 O O . ILE A 1 49 ? 23.391 3.783 111.824 1.00 63.81 49 ILE A O 1
ATOM 375 N N . PRO A 1 50 ? 24.828 3.107 110.186 1.00 54.82 50 PRO A N 1
ATOM 376 C CA . PRO A 1 50 ? 25.597 2.321 111.132 1.00 56.91 50 PRO A CA 1
ATOM 377 C C . PRO A 1 50 ? 26.461 3.162 112.070 1.00 62.01 50 PRO A C 1
ATOM 378 O O . PRO A 1 50 ? 27.256 4.008 111.620 1.00 55.12 50 PRO A O 1
ATOM 382 N N . VAL A 1 51 ? 26.302 2.905 113.365 1.00 62.46 51 VAL A N 1
ATOM 383 C CA . VAL A 1 51 ? 27.043 3.597 114.400 1.00 58.27 51 VAL A CA 1
ATOM 384 C C . VAL A 1 51 ? 27.483 2.551 115.420 1.00 59.49 51 VAL A C 1
ATOM 385 O O . VAL A 1 51 ? 26.699 1.668 115.784 1.00 54.38 51 VAL A O 1
ATOM 389 N N . LEU A 1 52 ? 28.717 2.686 115.905 1.00 65.48 52 LEU A N 1
ATOM 390 C CA . LEU A 1 52 ? 29.249 1.848 116.992 1.00 65.02 52 LEU A CA 1
ATOM 391 C C . LEU A 1 52 ? 28.804 2.452 118.333 1.00 66.60 52 LEU A C 1
ATOM 392 O O . LEU A 1 52 ? 28.811 3.670 118.522 1.00 72.16 52 LEU A O 1
ATOM 397 N N . PRO A 1 53 ? 28.396 1.603 119.269 1.00 71.84 53 PRO A N 1
ATOM 398 C CA . PRO A 1 53 ? 28.099 2.037 120.642 1.00 72.67 53 PRO A CA 1
ATOM 399 C C . PRO A 1 53 ? 29.251 2.800 121.310 1.00 64.59 53 PRO A C 1
ATOM 400 O O . PRO A 1 53 ? 30.420 2.470 121.121 1.00 59.35 53 PRO A O 1
ATOM 404 N N . GLY A 1 54 ? 28.901 3.840 122.063 1.00 64.31 54 GLY A N 1
ATOM 405 C CA . GLY A 1 54 ? 29.895 4.725 122.669 1.00 60.63 54 GLY A CA 1
ATOM 406 C C . GLY A 1 54 ? 30.397 5.841 121.750 1.00 59.04 54 GLY A C 1
ATOM 407 O O . GLY A 1 54 ? 31.293 6.595 122.126 1.00 49.37 54 GLY A O 1
ATOM 408 N N . SER A 1 55 ? 29.852 5.937 120.534 1.00 57.18 55 SER A N 1
ATOM 409 C CA . SER A 1 55 ? 30.212 7.005 119.622 1.00 51.90 55 SER A CA 1
ATOM 410 C C . SER A 1 55 ? 29.479 8.280 120.033 1.00 50.81 55 SER A C 1
ATOM 411 O O . SER A 1 55 ? 28.273 8.253 120.327 1.00 45.34 55 SER A O 1
ATOM 414 N N . VAL A 1 56 ? 30.205 9.391 120.040 1.00 47.19 56 VAL A N 1
ATOM 415 C CA . VAL A 1 56 ? 29.615 10.696 120.289 1.00 50.01 56 VAL A CA 1
ATOM 416 C C . VAL A 1 56 ? 28.818 11.228 119.067 1.00 49.44 56 VAL A C 1
ATOM 417 O O . VAL A 1 56 ? 29.345 11.317 117.952 1.00 45.51 56 VAL A O 1
ATOM 421 N N . LEU A 1 57 ? 27.559 11.601 119.288 1.00 49.93 57 LEU A N 1
ATOM 422 C CA . LEU A 1 57 ? 26.664 11.999 118.202 1.00 51.56 57 LEU A CA 1
ATOM 423 C C . LEU A 1 57 ? 26.653 13.505 117.957 1.00 54.02 57 LEU A C 1
ATOM 424 O O . LEU A 1 57 ? 27.190 14.273 118.757 1.00 59.98 57 LEU A O 1
ATOM 429 N N . GLY A 1 58 ? 26.044 13.908 116.838 1.00 52.41 58 GLY A N 1
ATOM 430 C CA . GLY A 1 58 ? 25.749 15.319 116.547 1.00 45.56 58 GLY A CA 1
ATOM 431 C C . GLY A 1 58 ? 26.718 16.006 115.593 1.00 47.64 58 GLY A C 1
ATOM 432 O O . GLY A 1 58 ? 27.931 15.743 115.620 1.00 47.49 58 GLY A O 1
ATOM 433 N N . HIS A 1 59 ? 26.180 16.875 114.729 1.00 43.23 59 HIS A N 1
ATOM 434 C CA . HIS A 1 59 ? 26.996 17.621 113.772 1.00 40.04 59 HIS A CA 1
ATOM 435 C C . HIS A 1 59 ? 26.570 19.090 113.639 1.00 39.09 59 HIS A C 1
ATOM 436 O O . HIS A 1 59 ? 27.044 19.800 112.739 1.00 36.08 59 HIS A O 1
ATOM 443 N N . GLU A 1 60 ? 25.667 19.532 114.515 1.00 37.66 60 GLU A N 1
ATOM 444 C CA . GLU A 1 60 ? 25.279 20.922 114.577 1.00 38.63 60 GLU A CA 1
ATOM 445 C C . GLU A 1 60 ? 25.876 21.616 115.827 1.00 38.48 60 GLU A C 1
ATOM 446 O O . GLU A 1 60 ? 25.604 21.180 116.940 1.00 36.39 60 GLU A O 1
ATOM 452 N N . PHE A 1 61 ? 26.684 22.669 115.626 1.00 36.16 61 PHE A N 1
ATOM 453 C CA . PHE A 1 61 ? 27.320 23.349 116.738 1.00 38.59 61 PHE A CA 1
ATOM 454 C C . PHE A 1 61 ? 27.635 24.815 116.510 1.00 42.99 61 PHE A C 1
ATOM 455 O O . PHE A 1 61 ? 27.815 25.281 115.379 1.00 44.70 61 PHE A O 1
ATOM 463 N N . VAL A 1 62 ? 27.719 25.522 117.625 1.00 44.56 62 VAL A N 1
ATOM 464 C CA . VAL A 1 62 ? 28.346 26.842 117.695 1.00 45.11 62 VAL A CA 1
ATOM 465 C C . VAL A 1 62 ? 29.094 26.911 119.019 1.00 41.54 62 VAL A C 1
ATOM 466 O O . VAL A 1 62 ? 28.627 26.386 120.033 1.00 38.36 62 VAL A O 1
ATOM 470 N N . GLY A 1 63 ? 30.250 27.545 119.018 1.00 40.82 63 GLY A N 1
ATOM 471 C CA . GLY A 1 63 ? 31.046 27.605 120.240 1.00 42.83 63 GLY A CA 1
ATOM 472 C C . GLY A 1 63 ? 32.230 28.513 120.132 1.00 39.97 63 GLY A C 1
ATOM 473 O O . GLY A 1 63 ? 32.297 29.339 119.247 1.00 39.32 63 GLY A O 1
ATOM 474 N N . GLN A 1 64 ? 33.169 28.344 121.049 1.00 45.50 64 GLN A N 1
ATOM 475 C CA . GLN A 1 64 ? 34.421 29.143 121.077 1.00 47.64 64 GLN A CA 1
ATOM 476 C C . GLN A 1 64 ? 35.668 28.284 120.945 1.00 47.65 64 GLN A C 1
ATOM 477 O O . GLN A 1 64 ? 35.729 27.142 121.437 1.00 45.74 64 GLN A O 1
ATOM 483 N N . VAL A 1 65 ? 36.675 28.859 120.304 1.00 46.46 65 VAL A N 1
ATOM 484 C CA . VAL A 1 65 ? 37.903 28.143 120.036 1.00 48.36 65 VAL A CA 1
ATOM 485 C C . VAL A 1 65 ? 38.653 27.914 121.352 1.00 48.20 65 VAL A C 1
ATOM 486 O O . VAL A 1 65 ? 38.887 28.834 122.079 1.00 48.07 65 VAL A O 1
ATOM 490 N N . GLU A 1 66 ? 39.018 26.687 121.663 1.00 49.17 66 GLU A N 1
ATOM 491 C CA . GLU A 1 66 ? 39.907 26.426 122.792 1.00 54.04 66 GLU A CA 1
ATOM 492 C C . GLU A 1 66 ? 41.376 26.552 122.371 1.00 52.06 66 GLU A C 1
ATOM 493 O O . GLU A 1 66 ? 42.166 27.219 123.016 1.00 51.42 66 GLU A O 1
ATOM 499 N N . ALA A 1 67 ? 41.719 25.895 121.272 1.00 52.78 67 ALA A N 1
ATOM 500 C CA . ALA A 1 67 ? 43.090 25.840 120.790 1.00 56.21 67 ALA A CA 1
ATOM 501 C C . ALA A 1 67 ? 43.147 25.598 119.284 1.00 56.84 67 ALA A C 1
ATOM 502 O O . ALA A 1 67 ? 42.178 25.137 118.690 1.00 57.53 67 ALA A O 1
ATOM 504 N N . VAL A 1 68 ? 44.291 25.914 118.688 1.00 56.98 68 VAL A N 1
ATOM 505 C CA . VAL A 1 68 ? 44.530 25.732 117.257 1.00 60.04 68 VAL A CA 1
ATOM 506 C C . VAL A 1 68 ? 45.940 25.163 116.953 1.00 58.39 68 VAL A C 1
ATOM 507 O O . VAL A 1 68 ? 46.913 25.448 117.638 1.00 60.32 68 VAL A O 1
ATOM 511 N N . GLY A 1 69 ? 46.046 24.369 115.899 1.00 53.93 69 GLY A N 1
ATOM 512 C CA . GLY A 1 69 ? 47.336 23.896 115.445 1.00 51.13 69 GLY A CA 1
ATOM 513 C C . GLY A 1 69 ? 48.256 25.006 114.959 1.00 50.70 69 GLY A C 1
ATOM 514 O O . GLY A 1 69 ? 47.810 26.098 114.592 1.00 48.82 69 GLY A O 1
ATOM 515 N N . GLU A 1 70 ? 49.550 24.695 114.915 1.00 54.61 70 GLU A N 1
ATOM 516 C CA . GLU A 1 70 ? 50.579 25.663 114.523 1.00 54.68 70 GLU A CA 1
ATOM 517 C C . GLU A 1 70 ? 50.307 26.265 113.142 1.00 56.07 70 GLU A C 1
ATOM 518 O O . GLU A 1 70 ? 50.915 27.272 112.812 1.00 59.62 70 GLU A O 1
ATOM 521 N N . GLY A 1 71 ? 49.425 25.655 112.340 1.00 51.33 71 GLY A N 1
ATOM 522 C CA . GLY A 1 71 ? 49.184 26.101 110.969 1.00 53.60 71 GLY A CA 1
ATOM 523 C C . GLY A 1 71 ? 48.030 27.068 110.760 1.00 56.44 71 GLY A C 1
ATOM 524 O O . GLY A 1 71 ? 47.774 27.520 109.635 1.00 52.11 71 GLY A O 1
ATOM 525 N N . ILE A 1 72 ? 47.340 27.394 111.844 1.00 64.42 72 ILE A N 1
ATOM 526 C CA . ILE A 1 72 ? 46.147 28.246 111.779 1.00 72.22 72 ILE A CA 1
ATOM 527 C C . ILE A 1 72 ? 46.516 29.720 112.005 1.00 68.72 72 ILE A C 1
ATOM 528 O O . ILE A 1 72 ? 47.163 30.069 113.006 1.00 55.55 72 ILE A O 1
ATOM 533 N N . GLN A 1 73 ? 46.081 30.562 111.060 1.00 72.96 73 GLN A N 1
ATOM 534 C CA . GLN A 1 73 ? 46.413 31.997 111.033 1.00 72.83 73 GLN A CA 1
ATOM 535 C C . GLN A 1 73 ? 45.311 32.861 111.683 1.00 71.74 73 GLN A C 1
ATOM 536 O O . GLN A 1 73 ? 45.564 33.604 112.633 1.00 70.59 73 GLN A O 1
ATOM 538 N N . ASP A 1 74 ? 44.082 32.689 111.202 1.00 71.04 74 ASP A N 1
ATOM 539 C CA . ASP A 1 74 ? 42.984 33.610 111.465 1.00 64.56 74 ASP A CA 1
ATOM 540 C C . ASP A 1 74 ? 42.001 33.211 112.556 1.00 58.89 74 ASP A C 1
ATOM 541 O O . ASP A 1 74 ? 40.914 33.760 112.605 1.00 64.14 74 ASP A O 1
ATOM 546 N N . LEU A 1 75 ? 42.383 32.296 113.439 1.00 57.69 75 LEU A N 1
ATOM 547 C CA . LEU A 1 75 ? 41.571 31.933 114.604 1.00 53.14 75 LEU A CA 1
ATOM 548 C C . LEU A 1 75 ? 42.440 31.871 115.852 1.00 58.16 75 LEU A C 1
ATOM 549 O O . LEU A 1 75 ? 43.512 31.250 115.828 1.00 56.84 75 LEU A O 1
ATOM 554 N N . GLN A 1 76 ? 41.974 32.495 116.935 1.00 61.37 76 GLN A N 1
ATOM 555 C CA . GLN A 1 76 ? 42.643 32.408 118.238 1.00 61.42 76 GLN A CA 1
ATOM 556 C C . GLN A 1 76 ? 41.623 31.866 119.240 1.00 58.49 76 GLN A C 1
ATOM 557 O O . GLN A 1 76 ? 40.442 31.826 118.928 1.00 53.40 76 GLN A O 1
ATOM 563 N N . PRO A 1 77 ? 42.074 31.487 120.455 1.00 55.79 77 PRO A N 1
ATOM 564 C CA . PRO A 1 77 ? 41.192 30.929 121.489 1.00 56.54 77 PRO A CA 1
ATOM 565 C C . PRO A 1 77 ? 39.890 31.664 121.851 1.00 58.26 77 PRO A C 1
ATOM 566 O O . PRO A 1 77 ? 38.865 31.021 122.078 1.00 66.23 77 PRO A O 1
ATOM 570 N N . GLY A 1 78 ? 39.859 32.977 121.896 1.00 54.83 78 GLY A N 1
ATOM 571 C CA . GLY A 1 78 ? 38.565 33.595 122.276 1.00 59.65 78 GLY A CA 1
ATOM 572 C C . GLY A 1 78 ? 37.367 33.392 121.338 1.00 53.91 78 GLY A C 1
ATOM 573 O O . GLY A 1 78 ? 36.209 33.472 121.763 1.00 49.71 78 GLY A O 1
ATOM 574 N N . ASP A 1 79 ? 37.679 33.104 120.071 1.00 53.83 79 ASP A N 1
ATOM 575 C CA . ASP A 1 79 ? 36.808 33.325 118.932 1.00 50.31 79 ASP A CA 1
ATOM 576 C C . ASP A 1 79 ? 35.565 32.448 118.865 1.00 46.89 79 ASP A C 1
ATO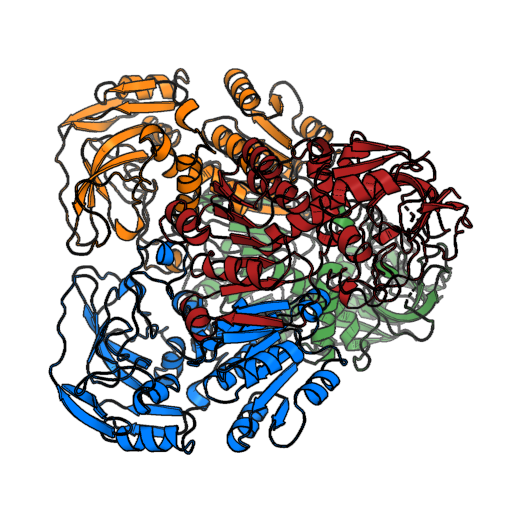M 577 O O . ASP A 1 79 ? 35.639 31.231 118.984 1.00 39.42 79 ASP A O 1
ATOM 582 N N . TRP A 1 80 ? 34.428 33.112 118.667 1.00 46.04 80 TRP A N 1
ATOM 583 C CA . TRP A 1 80 ? 33.162 32.456 118.417 1.00 45.36 80 TRP A CA 1
ATOM 584 C C . TRP A 1 80 ? 33.145 31.941 116.987 1.00 43.10 80 TRP A C 1
ATOM 585 O O . TRP A 1 80 ? 33.444 32.679 116.047 1.00 44.39 80 TRP A O 1
ATOM 596 N N . VAL A 1 81 ? 32.791 30.673 116.829 1.00 37.70 81 VAL A N 1
ATOM 597 C CA . VAL A 1 81 ? 32.807 30.053 115.518 1.00 38.96 81 VAL A CA 1
ATOM 598 C C . VAL A 1 81 ? 31.628 29.118 115.285 1.00 40.05 81 VAL A C 1
ATOM 599 O O . VAL A 1 81 ? 30.968 28.630 116.217 1.00 38.74 81 VAL A O 1
ATOM 603 N N . VAL A 1 82 ? 31.385 28.899 114.002 1.00 37.35 82 VAL A N 1
ATOM 604 C CA . VAL A 1 82 ? 30.467 27.917 113.546 1.00 36.14 82 VAL A CA 1
ATOM 605 C C . VAL A 1 82 ? 31.112 27.198 112.323 1.00 36.84 82 VAL A C 1
ATOM 606 O O . VAL A 1 82 ? 32.086 27.679 111.717 1.00 37.67 82 VAL A O 1
ATOM 610 N N . GLY A 1 83 ? 30.621 26.020 111.984 1.00 39.37 83 GLY A N 1
ATOM 611 C CA . GLY A 1 83 ? 31.227 25.268 110.881 1.00 38.84 83 GLY A CA 1
ATOM 612 C C . GLY A 1 83 ? 30.211 24.380 110.221 1.00 37.80 83 GLY A C 1
ATOM 613 O O . GLY A 1 83 ? 29.217 24.023 110.845 1.00 42.72 83 GLY A O 1
ATOM 614 N N . PRO A 1 84 ? 30.442 24.036 108.955 1.00 37.82 84 PRO A N 1
ATOM 615 C CA . PRO A 1 84 ? 29.630 23.043 108.257 1.00 38.37 84 PRO A CA 1
ATOM 616 C C . PRO A 1 84 ? 29.591 21.693 108.971 1.00 39.40 84 PRO A C 1
ATOM 617 O O . PRO A 1 84 ? 30.562 21.284 109.580 1.00 38.54 84 PRO A O 1
ATOM 621 N N . PHE A 1 85 ? 28.462 21.012 108.878 1.00 39.32 85 PHE A N 1
ATOM 622 C CA . PHE A 1 85 ? 28.325 19.695 109.430 1.00 39.43 85 PHE A CA 1
ATOM 623 C C . PHE A 1 85 ? 29.184 18.644 108.741 1.00 36.51 85 PHE A C 1
ATOM 624 O O . PHE A 1 85 ? 29.307 17.541 109.230 1.00 36.61 85 PHE A O 1
ATOM 632 N N . HIS A 1 86 ? 29.754 18.969 107.605 1.00 34.13 86 HIS A N 1
ATOM 633 C CA . HIS A 1 86 ? 30.563 18.027 106.913 1.00 36.05 86 HIS A CA 1
ATOM 634 C C . HIS A 1 86 ? 31.921 18.664 106.665 1.00 36.11 86 HIS A C 1
ATOM 635 O O . HIS A 1 86 ? 32.009 19.845 106.451 1.00 36.30 86 HIS A O 1
ATOM 642 N N . ILE A 1 87 ? 32.976 17.858 106.671 1.00 38.63 87 ILE A N 1
ATOM 643 C CA . ILE A 1 87 ? 34.327 18.374 106.614 1.00 40.38 87 ILE A CA 1
ATOM 644 C C . ILE A 1 87 ? 34.904 18.179 105.246 1.00 37.43 87 ILE A C 1
ATOM 645 O O . ILE A 1 87 ? 34.441 17.342 104.491 1.00 40.45 87 ILE A O 1
ATOM 650 N N . ALA A 1 88 ? 35.941 18.954 104.964 1.00 34.62 88 ALA A N 1
ATOM 651 C CA . ALA A 1 88 ? 36.521 19.047 103.654 1.00 36.59 88 ALA A CA 1
ATOM 652 C C . ALA A 1 88 ? 37.966 19.440 103.798 1.00 38.94 88 ALA A C 1
ATOM 653 O O . ALA A 1 88 ? 38.320 20.126 104.739 1.00 44.70 88 ALA A O 1
ATOM 655 N N . CYS A 1 89 ? 38.787 19.006 102.854 1.00 38.11 89 CYS A N 1
ATOM 656 C CA . CYS A 1 89 ? 40.217 19.063 102.996 1.00 38.51 89 CYS A CA 1
ATOM 657 C C . CYS A 1 89 ? 40.784 20.297 102.329 1.00 36.52 89 CYS A C 1
ATOM 658 O O . CYS A 1 89 ? 41.844 20.771 102.716 1.00 37.12 89 CYS A O 1
ATOM 661 N N . GLY A 1 90 ? 40.138 20.740 101.257 1.00 34.56 90 GLY A N 1
ATOM 662 C CA . GLY A 1 90 ? 40.541 21.943 100.566 1.00 35.05 90 GLY A CA 1
ATOM 663 C C . GLY A 1 90 ? 41.563 21.764 99.448 1.00 37.44 90 GLY A C 1
ATOM 664 O O . GLY A 1 90 ? 41.912 22.741 98.748 1.00 33.59 90 GLY A O 1
ATOM 665 N N . THR A 1 91 ? 42.075 20.547 99.274 1.00 39.18 91 THR A N 1
ATOM 666 C CA . THR A 1 91 ? 43.124 20.323 98.255 1.00 40.59 91 THR A CA 1
ATOM 667 C C . THR A 1 91 ? 42.840 19.180 97.277 1.00 38.64 91 THR A C 1
ATOM 668 O O . THR A 1 91 ? 43.442 19.132 96.215 1.00 40.22 91 THR A O 1
ATOM 672 N N . CYS A 1 92 ? 41.921 18.274 97.593 1.00 38.73 92 CYS A N 1
ATOM 673 C CA . CYS A 1 92 ? 41.567 17.244 96.623 1.00 36.07 92 CYS A CA 1
ATOM 674 C C . CYS A 1 92 ? 40.865 17.837 95.396 1.00 42.07 92 CYS A C 1
ATOM 675 O O . CYS A 1 92 ? 40.376 18.978 95.422 1.00 41.53 92 CYS A O 1
ATOM 678 N N . PRO A 1 93 ? 40.798 17.064 94.299 1.00 47.29 93 PRO A N 1
ATOM 679 C CA . PRO A 1 93 ? 40.188 17.600 93.076 1.00 47.33 93 PRO A CA 1
ATOM 680 C C . PRO A 1 93 ? 38.755 18.125 93.239 1.00 43.46 93 PRO A C 1
ATOM 681 O O . PRO A 1 93 ? 38.415 19.155 92.628 1.00 37.93 93 PRO A O 1
ATOM 685 N N . TYR A 1 94 ? 37.951 17.435 94.047 1.00 38.85 94 TYR A N 1
ATOM 686 C CA . TYR A 1 94 ? 36.599 17.935 94.355 1.00 45.04 94 TYR A CA 1
ATOM 687 C C . TYR A 1 94 ? 36.583 19.282 95.130 1.00 41.05 94 TYR A C 1
ATOM 688 O O . TYR A 1 94 ? 35.796 20.162 94.813 1.00 40.73 94 TYR A O 1
ATOM 697 N N . CYS A 1 95 ? 37.458 19.439 96.113 1.00 37.47 95 CYS A N 1
ATOM 698 C CA . CYS A 1 95 ? 37.549 20.685 96.844 1.00 37.30 95 CYS A CA 1
ATOM 699 C C . CYS A 1 95 ? 37.988 21.772 95.909 1.00 34.47 95 CYS A C 1
ATOM 700 O O . CYS A 1 95 ? 37.482 22.864 96.006 1.00 33.89 95 CYS A O 1
ATOM 703 N N . ARG A 1 96 ? 38.900 21.477 94.990 1.00 35.96 96 ARG A N 1
ATOM 704 C CA . ARG A 1 96 ? 39.369 22.516 94.041 1.00 39.26 96 ARG A CA 1
ATOM 705 C C . ARG A 1 96 ? 38.274 22.991 93.063 1.00 39.64 96 ARG A C 1
ATOM 706 O O . ARG A 1 96 ? 38.323 24.120 92.594 1.00 40.96 96 ARG A O 1
ATOM 714 N N . ARG A 1 97 ? 37.301 22.117 92.784 1.00 40.30 97 ARG A N 1
ATOM 715 C CA . ARG A 1 97 ? 36.107 22.438 92.006 1.00 41.31 97 ARG A CA 1
ATOM 716 C C . ARG A 1 97 ? 35.034 23.112 92.851 1.00 39.94 97 ARG A C 1
ATOM 717 O O . ARG A 1 97 ? 33.935 23.349 92.371 1.00 39.85 97 ARG A O 1
ATOM 725 N N . HIS A 1 98 ? 35.346 23.391 94.108 1.00 39.89 98 HIS A N 1
ATOM 726 C CA . HIS A 1 98 ? 34.393 23.957 95.069 1.00 39.70 98 HIS A CA 1
ATOM 727 C C . HIS A 1 98 ? 33.169 23.091 95.323 1.00 40.93 98 HIS A C 1
ATOM 728 O O . HIS A 1 98 ? 32.064 23.616 95.649 1.00 41.38 98 HIS A O 1
ATOM 735 N N . GLN A 1 99 ? 33.380 21.777 95.205 1.00 36.74 99 GLN A N 1
ATOM 736 C CA . GLN A 1 99 ? 32.358 20.807 95.557 1.00 41.75 99 GLN A CA 1
ATOM 737 C C . GLN A 1 99 ? 32.802 20.073 96.832 1.00 43.54 99 GLN A C 1
ATOM 738 O O . GLN A 1 99 ? 33.155 18.885 96.827 1.00 45.18 99 GLN A O 1
ATOM 744 N N . TYR A 1 100 ? 32.756 20.813 97.934 1.00 39.98 100 TYR A N 1
ATOM 745 C CA . TYR A 1 100 ? 33.347 20.376 99.205 1.00 34.72 100 TYR A CA 1
ATOM 746 C C . TYR A 1 100 ? 32.569 19.226 99.787 1.00 32.84 100 TYR A C 1
ATOM 747 O O . TYR A 1 100 ? 33.113 18.452 100.568 1.00 41.20 100 TYR A O 1
ATOM 756 N N . ASN A 1 101 ? 31.297 19.107 99.447 1.00 29.42 101 ASN A N 1
ATOM 757 C CA . ASN A 1 101 ? 30.535 17.933 99.863 1.00 31.59 101 ASN A CA 1
ATOM 758 C C . ASN A 1 101 ? 30.996 16.624 99.198 1.00 33.89 101 ASN A C 1
ATOM 759 O O . ASN A 1 101 ? 30.580 15.578 99.608 1.00 29.98 101 ASN A O 1
ATOM 764 N N . LEU A 1 102 ? 31.812 16.691 98.145 1.00 38.40 102 LEU A N 1
ATOM 765 C CA . LEU A 1 102 ? 32.359 15.488 97.530 1.00 41.26 102 LEU A CA 1
ATOM 766 C C . LEU A 1 102 ? 33.824 15.283 97.849 1.00 42.89 102 LEU A C 1
ATOM 767 O O . LEU A 1 102 ? 34.493 14.498 97.153 1.00 49.19 102 LEU A O 1
ATOM 772 N N . CYS A 1 103 ? 34.317 15.985 98.880 1.00 40.46 103 CYS A N 1
ATOM 773 C CA . CYS A 1 103 ? 35.729 15.917 99.287 1.00 42.54 103 CYS A CA 1
ATOM 774 C C . CYS A 1 103 ? 36.128 14.465 99.466 1.00 45.74 103 CYS A C 1
ATOM 775 O O . CYS A 1 103 ? 35.379 13.680 100.042 1.00 44.39 103 CYS A O 1
ATOM 778 N N . GLU A 1 104 ? 37.297 14.117 98.947 1.00 51.40 104 GLU A N 1
ATOM 779 C CA . GLU A 1 104 ? 37.799 12.730 99.016 1.00 54.89 104 GLU A CA 1
ATOM 780 C C . GLU A 1 104 ? 38.183 12.300 100.431 1.00 52.01 104 GLU A C 1
ATOM 781 O O . GLU A 1 104 ? 38.091 11.139 100.764 1.00 49.77 104 GLU A O 1
ATOM 787 N N . ARG A 1 105 ? 38.579 13.252 101.262 1.00 53.20 105 ARG A N 1
ATOM 788 C CA . ARG A 1 105 ? 38.755 13.021 102.707 1.00 53.99 105 ARG A CA 1
ATOM 789 C C . ARG A 1 105 ? 37.532 13.510 103.512 1.00 50.93 105 ARG A C 1
ATOM 790 O O . ARG A 1 105 ? 37.630 13.872 104.692 1.00 46.98 105 ARG A O 1
ATOM 798 N N . GLY A 1 106 ? 36.375 13.513 102.858 1.00 44.69 106 GLY A N 1
ATOM 799 C CA . GLY A 1 106 ? 35.192 14.090 103.438 1.00 42.34 106 GLY A CA 1
ATOM 800 C C . GLY A 1 106 ? 34.640 13.246 104.550 1.00 37.79 106 GLY A C 1
ATOM 801 O O . GLY A 1 106 ? 34.930 12.074 104.612 1.00 44.26 106 GLY A O 1
ATOM 802 N N . GLY A 1 107 ? 33.847 13.867 105.421 1.00 37.22 107 GLY A N 1
ATOM 803 C CA . GLY A 1 107 ? 33.114 13.171 106.485 1.00 35.91 107 GLY A CA 1
ATOM 804 C C . GLY A 1 107 ? 32.078 14.055 107.130 1.00 36.19 107 GLY A C 1
ATOM 805 O O . GLY A 1 107 ? 32.024 15.228 106.842 1.00 40.83 107 GLY A O 1
ATOM 806 N N . VAL A 1 108 ? 31.268 13.477 108.007 1.00 37.66 108 VAL A N 1
ATOM 807 C CA . VAL A 1 108 ? 30.255 14.194 108.773 1.00 38.07 108 VAL A CA 1
ATOM 808 C C . VAL A 1 108 ? 30.469 13.880 110.227 1.00 39.52 108 VAL A C 1
ATOM 809 O O . VAL A 1 108 ? 30.532 12.725 110.605 1.00 41.46 108 VAL A O 1
ATOM 813 N N . TYR A 1 109 ? 30.535 14.911 111.056 1.00 44.53 109 TYR A N 1
ATOM 814 C CA . TYR A 1 109 ? 30.721 14.723 112.507 1.00 43.72 109 TYR A CA 1
ATOM 815 C C . TYR A 1 109 ? 29.654 13.799 113.080 1.00 40.51 109 TYR A C 1
ATOM 816 O O . TYR A 1 109 ? 28.487 13.895 112.728 1.00 41.15 109 TYR A O 1
ATOM 825 N N . GLY A 1 110 ? 30.072 12.940 113.994 1.00 40.08 110 GLY A N 1
ATOM 826 C CA . GLY A 1 110 ? 29.156 12.118 114.761 1.00 40.84 110 GLY A CA 1
ATOM 827 C C . GLY A 1 110 ? 28.183 11.326 113.911 1.00 43.48 110 GLY A C 1
ATOM 828 O O . GLY A 1 110 ? 27.014 11.132 114.312 1.00 43.21 110 GLY A O 1
ATOM 829 N N . TYR A 1 111 ? 28.653 10.863 112.747 1.00 42.70 111 TYR A N 1
ATOM 830 C CA . TYR A 1 111 ? 27.790 10.124 111.843 1.00 47.50 111 TYR A CA 1
ATOM 831 C C . TYR A 1 111 ? 28.331 8.705 111.519 1.00 51.59 111 TYR A C 1
ATOM 832 O O . TYR A 1 111 ? 27.918 8.052 110.541 1.00 53.65 111 TYR A O 1
ATOM 841 N N . GLY A 1 112 ? 29.211 8.214 112.382 1.00 52.29 112 GLY A N 1
ATOM 842 C CA . GLY A 1 112 ? 29.648 6.833 112.310 1.00 56.30 112 GLY A CA 1
ATOM 843 C C . GLY A 1 112 ? 30.715 6.572 111.264 1.00 56.77 112 GLY A C 1
ATOM 844 O O . GLY A 1 112 ? 31.091 7.471 110.519 1.00 55.33 112 GLY A O 1
ATOM 845 N N . PRO A 1 113 ? 31.192 5.322 111.195 1.00 59.03 113 PRO A N 1
ATOM 846 C CA . PRO A 1 113 ? 32.352 4.981 110.376 1.00 55.99 113 PRO A CA 1
ATOM 847 C C . PRO A 1 113 ? 32.143 5.047 108.861 1.00 52.03 113 PRO A C 1
ATOM 848 O O . PRO A 1 113 ? 33.117 5.132 108.131 1.00 45.63 113 PRO A O 1
ATOM 852 N N . MET A 1 114 ? 30.908 5.054 108.373 1.00 53.36 114 MET A N 1
ATOM 853 C CA . MET A 1 114 ? 30.701 5.217 106.913 1.00 57.21 114 MET A CA 1
ATOM 854 C C . MET A 1 114 ? 30.867 6.650 106.401 1.00 55.10 114 MET A C 1
ATOM 855 O O . MET A 1 114 ? 30.886 6.886 105.194 1.00 51.23 114 MET A O 1
ATOM 860 N N . PHE A 1 115 ? 31.019 7.590 107.333 1.00 58.76 115 PHE A N 1
ATOM 861 C CA . PHE A 1 115 ? 31.136 9.019 107.043 1.00 54.82 115 PHE A CA 1
ATOM 862 C C . PHE A 1 115 ? 32.290 9.661 107.810 1.00 51.56 115 PHE A C 1
ATOM 863 O O . PHE A 1 115 ? 32.125 10.691 108.464 1.00 46.61 115 PHE A O 1
ATOM 871 N N . GLY A 1 116 ? 33.458 9.031 107.733 1.00 49.86 116 GLY A N 1
ATOM 872 C CA . GLY A 1 116 ? 34.695 9.635 108.208 1.00 47.14 116 GLY A CA 1
ATOM 873 C C . GLY A 1 116 ? 35.048 9.273 109.630 1.00 48.61 116 GLY A C 1
ATOM 874 O O . GLY A 1 116 ? 36.116 9.654 110.116 1.00 45.60 116 GLY A O 1
ATOM 875 N N . ASN A 1 117 ? 34.141 8.564 110.305 1.00 50.03 117 ASN A N 1
ATOM 876 C CA . ASN A 1 117 ? 34.370 8.112 111.683 1.00 53.71 117 ASN A CA 1
ATOM 877 C C . ASN A 1 117 ? 34.830 9.260 112.595 1.00 51.40 117 ASN A C 1
ATOM 878 O O . ASN A 1 117 ? 35.931 9.232 113.147 1.00 47.22 117 ASN A O 1
ATOM 883 N N . LEU A 1 118 ? 33.974 10.270 112.720 1.00 51.00 118 LEU A N 1
ATOM 884 C CA . LEU A 1 118 ? 34.315 11.511 113.407 1.00 47.60 118 LEU A CA 1
ATOM 885 C C . LEU A 1 118 ? 33.534 11.587 114.688 1.00 43.81 118 LEU A C 1
ATOM 886 O O . LEU A 1 118 ? 32.359 11.233 114.734 1.00 42.79 118 LEU A O 1
ATOM 891 N N . GLN A 1 119 ? 34.197 12.039 115.743 1.00 43.95 119 GLN A N 1
ATOM 892 C CA . GLN A 1 119 ? 33.525 12.203 117.024 1.00 43.15 119 GLN A CA 1
ATOM 893 C C . GLN A 1 119 ? 32.563 13.420 116.891 1.00 41.06 119 GLN A C 1
ATOM 894 O O . GLN A 1 119 ? 32.926 14.469 116.324 1.00 33.09 119 GLN A O 1
ATOM 896 N N . GLY A 1 120 ? 31.345 13.247 117.379 1.00 39.37 120 GLY A N 1
ATOM 897 C CA . GLY A 1 120 ? 30.289 14.233 117.208 1.00 42.62 120 GLY A CA 1
ATOM 898 C C . GLY A 1 120 ? 30.307 15.504 118.048 1.00 42.35 120 GLY A C 1
ATOM 899 O O . GLY A 1 120 ? 31.231 15.751 118.799 1.00 43.97 120 GLY A O 1
ATOM 900 N N . ALA A 1 121 ? 29.256 16.310 117.896 1.00 40.57 121 ALA A N 1
ATOM 901 C CA . ALA A 1 121 ? 29.247 17.688 118.359 1.00 39.15 121 ALA A CA 1
ATOM 902 C C . ALA A 1 121 ? 28.422 17.875 119.627 1.00 39.84 121 ALA A C 1
ATOM 903 O O . ALA A 1 121 ? 28.520 18.915 120.306 1.00 42.61 121 ALA A O 1
ATOM 905 N N . GLN A 1 122 ? 27.586 16.897 119.935 1.00 37.71 122 GLN A N 1
ATOM 906 C CA . GLN A 1 122 ? 26.801 16.923 121.172 1.00 41.17 122 GLN A CA 1
ATOM 907 C C . GLN A 1 122 ? 27.712 16.585 122.397 1.00 44.64 122 GLN A C 1
ATOM 908 O O . GLN A 1 122 ? 27.615 15.527 123.023 1.00 43.21 122 GLN A O 1
ATOM 914 N N . ALA A 1 123 ? 28.614 17.505 122.704 1.00 43.04 123 ALA A N 1
ATOM 915 C CA . ALA A 1 123 ? 29.695 17.269 123.622 1.00 42.15 123 ALA A CA 1
ATOM 916 C C . ALA A 1 123 ? 30.348 18.608 123.943 1.00 47.74 123 ALA A C 1
ATOM 917 O O . ALA A 1 123 ? 30.135 19.601 123.243 1.00 49.80 123 ALA A O 1
ATOM 919 N N . GLU A 1 124 ? 31.154 18.638 124.995 1.00 48.84 124 GLU A N 1
ATOM 920 C CA . GLU A 1 124 ? 31.697 19.890 125.468 1.00 49.96 124 GLU A CA 1
ATOM 921 C C . GLU A 1 124 ? 32.828 20.388 124.589 1.00 49.28 124 GLU A C 1
ATOM 922 O O . GLU A 1 124 ? 33.027 21.601 124.469 1.00 52.38 124 GLU A O 1
ATOM 928 N N . ILE A 1 125 ? 33.561 19.461 123.980 1.00 49.07 125 ILE A N 1
ATOM 929 C CA . ILE A 1 125 ? 34.667 19.808 123.073 1.00 49.73 125 ILE A CA 1
ATOM 930 C C . ILE A 1 125 ? 34.531 19.093 121.721 1.00 48.09 125 ILE A C 1
ATOM 931 O O . ILE A 1 125 ? 34.187 17.902 121.663 1.00 47.70 125 ILE A O 1
ATOM 936 N N . LEU A 1 126 ? 34.842 19.813 120.647 1.00 44.37 126 LEU A N 1
ATOM 937 C CA . LEU A 1 126 ? 34.854 19.239 119.315 1.00 44.60 126 LEU A CA 1
ATOM 938 C C . LEU A 1 126 ? 36.203 19.449 118.630 1.00 43.85 126 LEU A C 1
ATOM 939 O O . LEU A 1 126 ? 36.731 20.550 118.661 1.00 44.56 126 LEU A O 1
ATOM 944 N N . ARG A 1 127 ? 36.749 18.395 118.021 1.00 40.81 127 ARG A N 1
ATOM 945 C CA . ARG A 1 127 ? 37.940 18.524 117.211 1.00 43.02 127 ARG A CA 1
ATOM 946 C C . ARG A 1 127 ? 37.465 18.792 115.802 1.00 42.30 127 ARG A C 1
ATOM 947 O O . ARG A 1 127 ? 36.687 18.024 115.263 1.00 41.57 127 ARG A O 1
ATOM 955 N N . VAL A 1 128 ? 37.940 19.878 115.208 1.00 41.21 128 VAL A N 1
ATOM 956 C CA . VAL A 1 128 ? 37.615 20.232 113.850 1.00 38.86 128 VAL A CA 1
ATOM 957 C C . VAL A 1 128 ? 38.897 20.187 113.003 1.00 44.21 128 VAL A C 1
ATOM 958 O O . VAL A 1 128 ? 39.768 21.081 113.110 1.00 50.66 128 VA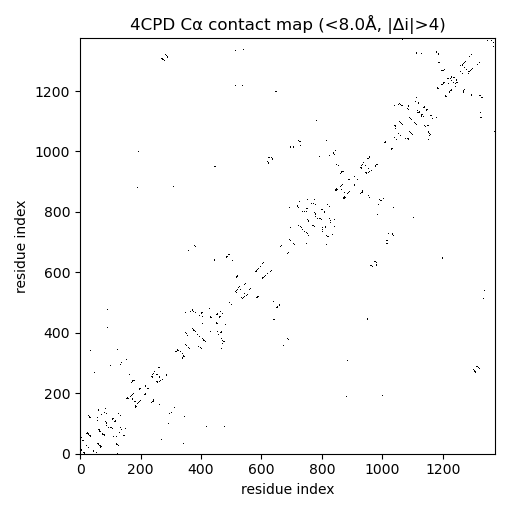L A O 1
ATOM 962 N N . PRO A 1 129 ? 39.029 19.163 112.140 1.00 42.57 129 PRO A N 1
ATOM 963 C CA . PRO A 1 129 ? 40.163 19.122 111.205 1.00 43.95 129 PRO A CA 1
ATOM 964 C C . PRO A 1 129 ? 40.111 20.149 110.106 1.00 42.04 129 PRO A C 1
ATOM 965 O O . PRO A 1 129 ? 39.046 20.560 109.726 1.00 40.72 129 PRO A O 1
ATOM 969 N N . PHE A 1 130 ? 41.268 20.538 109.588 1.00 45.68 130 PHE A N 1
ATOM 970 C CA . PHE A 1 130 ? 41.328 21.515 108.508 1.00 50.11 130 PHE A CA 1
ATOM 971 C C . PHE A 1 130 ? 40.448 22.749 108.848 1.00 47.83 130 PHE A C 1
ATOM 972 O O . PHE A 1 130 ? 39.635 23.215 108.040 1.00 48.99 130 PHE A O 1
ATOM 980 N N . SER A 1 131 ? 40.606 23.283 110.052 1.00 43.24 131 SER A N 1
ATOM 981 C CA . SER A 1 131 ? 39.730 24.358 110.521 1.00 42.36 131 SER A CA 1
ATOM 982 C C . SER A 1 131 ? 39.835 25.615 109.651 1.00 38.35 131 SER A C 1
ATOM 983 O O . SER A 1 131 ? 38.914 26.447 109.624 1.00 37.33 131 SER A O 1
ATOM 986 N N . ASN A 1 132 ? 40.960 25.735 108.951 1.00 34.87 132 ASN A N 1
ATOM 987 C CA . ASN A 1 132 ? 41.129 26.720 107.895 1.00 35.47 132 ASN A CA 1
ATOM 988 C C . ASN A 1 132 ? 40.045 26.637 106.842 1.00 37.40 132 ASN A C 1
ATOM 989 O O . ASN A 1 132 ? 39.687 27.650 106.253 1.00 43.40 132 ASN A O 1
ATOM 994 N N . VAL A 1 133 ? 39.534 25.441 106.597 1.00 36.92 133 VAL A N 1
ATOM 995 C CA . VAL A 1 133 ? 38.455 25.236 105.642 1.00 38.76 133 VAL A CA 1
ATOM 996 C C . VAL A 1 133 ? 37.090 25.137 106.327 1.00 39.72 133 VAL A C 1
ATOM 997 O O . VAL A 1 133 ? 36.086 25.636 105.812 1.00 39.55 133 VAL A O 1
ATOM 1001 N N . ASN A 1 134 ? 37.055 24.462 107.470 1.00 39.13 134 ASN A N 1
ATOM 1002 C CA . ASN A 1 134 ? 35.804 24.023 108.071 1.00 38.29 134 ASN A CA 1
ATOM 1003 C C . ASN A 1 134 ? 35.210 24.874 109.186 1.00 39.43 134 ASN A C 1
ATOM 1004 O O . ASN A 1 134 ? 34.253 24.432 109.826 1.00 35.23 134 ASN A O 1
ATOM 1009 N N . LEU A 1 135 ? 35.751 26.079 109.420 1.00 38.76 135 LEU A N 1
ATOM 1010 C CA . LEU A 1 135 ? 35.176 26.987 110.435 1.00 39.01 135 LEU A CA 1
ATOM 1011 C C . LEU A 1 135 ? 35.005 28.405 109.918 1.00 41.61 135 LEU A C 1
ATOM 1012 O O . LEU A 1 135 ? 35.704 28.839 108.985 1.00 35.74 135 LEU A O 1
ATOM 1017 N N . ARG A 1 136 ? 34.059 29.127 110.534 1.00 45.37 136 ARG A N 1
ATOM 1018 C CA . ARG A 1 136 ? 33.935 30.575 110.327 1.00 43.82 136 ARG A CA 1
ATOM 1019 C C . ARG A 1 136 ? 33.775 31.309 111.647 1.00 41.83 136 ARG A C 1
ATOM 1020 O O . ARG A 1 136 ? 32.974 30.887 112.500 1.00 31.06 136 ARG A O 1
ATOM 1028 N N . LYS A 1 137 ? 34.559 32.389 111.793 1.00 43.57 137 LYS A N 1
ATOM 1029 C CA . LYS A 1 137 ? 34.353 33.385 112.841 1.00 45.50 137 LYS A CA 1
ATOM 1030 C C . LYS A 1 137 ? 32.957 33.918 112.682 1.00 41.16 137 LYS A C 1
ATOM 1031 O O . LYS A 1 137 ? 32.526 34.121 111.566 1.00 42.42 137 LYS A O 1
ATOM 1037 N N . LEU A 1 138 ? 32.245 34.114 113.783 1.00 42.49 138 LEU A N 1
ATOM 1038 C CA . LEU A 1 138 ? 30.963 34.831 113.766 1.00 43.95 138 LEU A CA 1
ATOM 1039 C C . LEU A 1 138 ? 31.183 36.309 113.540 1.00 46.65 138 LEU A C 1
ATOM 1040 O O . LEU A 1 138 ? 32.101 36.902 114.112 1.00 38.97 138 LEU A O 1
ATOM 1045 N N . PRO A 1 139 ? 30.345 36.917 112.684 1.00 55.69 139 PRO A N 1
ATOM 1046 C CA . PRO A 1 139 ? 30.392 38.368 112.619 1.00 59.23 139 PRO A CA 1
ATOM 1047 C C . PRO A 1 139 ? 30.012 38.960 113.966 1.00 57.54 139 PRO A C 1
ATOM 1048 O O . PRO A 1 139 ? 29.245 38.349 114.688 1.00 58.91 139 PRO A O 1
ATOM 1052 N N . PRO A 1 140 ? 30.517 40.161 114.277 1.00 66.21 140 PRO A N 1
ATOM 1053 C CA . PRO A 1 140 ? 30.491 40.685 115.654 1.00 71.13 140 PRO A CA 1
ATOM 1054 C C . PRO A 1 140 ? 29.093 40.806 116.317 1.00 68.45 140 PRO A C 1
ATOM 1055 O O . PRO A 1 140 ? 28.983 40.704 117.536 1.00 62.37 140 PRO A O 1
ATOM 1059 N N . ASN A 1 141 ? 28.035 40.986 115.539 1.00 68.98 141 ASN A N 1
ATOM 1060 C CA . ASN A 1 141 ? 26.730 41.238 116.149 1.00 76.20 141 ASN A CA 1
ATOM 1061 C C . ASN A 1 141 ? 25.700 40.140 115.975 1.00 67.95 141 ASN A C 1
ATOM 1062 O O . ASN A 1 141 ? 24.525 40.417 115.725 1.00 69.68 141 ASN A O 1
ATOM 1067 N N . LEU A 1 142 ? 26.136 38.895 116.127 1.00 58.51 142 LEU A N 1
ATOM 1068 C CA . LEU A 1 142 ? 25.288 37.754 115.767 1.00 47.17 142 LEU A CA 1
ATOM 1069 C C . LEU A 1 142 ? 25.211 36.763 116.925 1.00 43.38 142 LEU A C 1
ATOM 1070 O O . LEU A 1 142 ? 26.233 36.282 117.440 1.00 38.75 142 LEU A O 1
ATOM 1075 N N . SER A 1 143 ? 23.997 36.448 117.339 1.00 39.73 143 SER A N 1
ATOM 1076 C CA . SER A 1 143 ? 23.823 35.523 118.438 1.00 40.56 143 SER A CA 1
ATOM 1077 C C . SER A 1 143 ? 24.156 34.073 118.030 1.00 43.16 143 SER A C 1
ATOM 1078 O O . SER A 1 143 ? 23.780 33.609 116.931 1.00 39.66 143 SER A O 1
ATOM 1081 N N . PRO A 1 144 ? 24.844 33.336 118.913 1.00 43.86 144 PRO A N 1
ATOM 1082 C CA . PRO A 1 144 ? 25.143 31.916 118.654 1.00 43.14 144 PRO A CA 1
ATOM 1083 C C . PRO A 1 144 ? 23.913 31.088 118.318 1.00 43.56 144 PRO A C 1
ATOM 1084 O O . PRO A 1 144 ? 24.005 30.175 117.513 1.00 49.81 144 PRO A O 1
ATOM 1088 N N . GLU A 1 145 ? 22.771 31.387 118.916 1.00 42.04 145 GLU A N 1
ATOM 1089 C CA . GLU A 1 145 ? 21.581 30.595 118.646 1.00 41.86 145 GLU A CA 1
ATOM 1090 C C . GLU A 1 145 ? 21.051 30.860 117.257 1.00 42.87 145 GLU A C 1
ATOM 1091 O O . GLU A 1 145 ? 20.346 30.044 116.695 1.00 43.24 145 GLU A O 1
ATOM 1097 N N . ARG A 1 146 ? 21.383 32.012 116.693 1.00 47.87 146 ARG A N 1
ATOM 1098 C CA . ARG A 1 146 ? 21.028 32.294 115.296 1.00 46.23 146 ARG A CA 1
ATOM 1099 C C . ARG A 1 146 ? 22.066 31.654 114.397 1.00 43.10 146 ARG A C 1
ATOM 1100 O O . ARG A 1 146 ? 21.714 30.986 113.429 1.00 41.64 146 ARG A O 1
ATOM 1108 N N . ALA A 1 147 ? 23.341 31.846 114.749 1.00 37.59 147 ALA A N 1
ATOM 1109 C CA . ALA A 1 147 ? 24.457 31.404 113.917 1.00 37.35 147 ALA A CA 1
ATOM 1110 C C . ALA A 1 147 ? 24.469 29.913 113.672 1.00 36.10 147 ALA A C 1
ATOM 1111 O O . ALA A 1 147 ? 24.880 29.463 112.589 1.00 37.26 147 ALA A O 1
ATOM 1113 N N . ILE A 1 148 ? 24.053 29.139 114.658 1.00 33.55 148 ILE A N 1
ATOM 1114 C CA . ILE A 1 148 ? 24.236 27.689 114.552 1.00 35.11 148 ILE A CA 1
ATOM 1115 C C . ILE A 1 148 ? 23.621 27.102 113.274 1.00 31.76 148 ILE A C 1
ATOM 1116 O O . ILE A 1 148 ? 24.171 26.192 112.681 1.00 35.73 148 ILE A O 1
ATOM 1121 N N . PHE A 1 149 ? 22.539 27.687 112.815 1.00 31.68 149 PHE A N 1
ATOM 1122 C CA . PHE A 1 149 ? 21.818 27.193 111.638 1.00 32.45 149 PHE A CA 1
ATOM 1123 C C . PHE A 1 149 ? 22.593 27.286 110.326 1.00 33.67 149 PHE A C 1
ATOM 1124 O O . PHE A 1 149 ? 22.406 26.472 109.410 1.00 36.45 149 PHE A O 1
ATOM 1132 N N . ALA A 1 150 ? 23.524 28.230 110.268 1.00 33.01 150 ALA A N 1
ATOM 1133 C CA . ALA A 1 150 ? 24.384 28.384 109.106 1.00 32.69 150 ALA A CA 1
ATOM 1134 C C . ALA A 1 150 ? 25.206 27.133 108.799 1.00 35.98 150 ALA A C 1
ATOM 1135 O O . ALA A 1 150 ? 25.568 26.892 107.633 1.00 35.27 150 ALA A O 1
ATOM 1137 N N . GLY A 1 151 ? 25.514 26.363 109.840 1.00 37.68 151 GLY A N 1
ATOM 1138 C CA . GLY A 1 151 ? 26.356 25.200 109.679 1.00 41.57 151 GLY A CA 1
ATOM 1139 C C . GLY A 1 151 ? 25.676 24.005 109.046 1.00 42.11 151 GLY A C 1
ATOM 1140 O O . GLY A 1 151 ? 26.387 23.105 108.523 1.00 42.77 151 GLY A O 1
ATOM 1141 N N . ASP A 1 152 ? 24.330 23.985 109.067 1.00 38.58 152 ASP A N 1
ATOM 1142 C CA . ASP A 1 152 ? 23.614 22.801 108.554 1.00 37.98 152 ASP A CA 1
ATOM 1143 C C . ASP A 1 152 ? 22.299 23.154 107.892 1.00 35.02 152 ASP A C 1
ATOM 1144 O O . ASP A 1 152 ? 22.284 23.404 106.697 1.00 35.04 152 ASP A O 1
ATOM 1149 N N . ILE A 1 153 ? 21.205 23.190 108.632 1.00 35.50 153 ILE A N 1
ATOM 1150 C CA . ILE A 1 153 ? 19.891 23.191 107.968 1.00 39.00 153 ILE A CA 1
ATOM 1151 C C . ILE A 1 153 ? 19.514 24.460 107.145 1.00 42.07 153 ILE A C 1
ATOM 1152 O O . ILE A 1 153 ? 18.787 24.364 106.160 1.00 38.52 153 ILE A O 1
ATOM 1157 N N . LEU A 1 154 ? 20.023 25.630 107.532 1.00 41.65 154 LEU A N 1
ATOM 1158 C CA . LEU A 1 154 ? 19.768 26.844 106.772 1.00 40.74 154 LEU A CA 1
ATOM 1159 C C . LEU A 1 154 ? 20.567 26.847 105.470 1.00 40.09 154 LEU A C 1
ATOM 1160 O O . LEU A 1 154 ? 20.049 27.145 104.406 1.00 37.45 154 LEU A O 1
ATOM 1165 N N . SER A 1 155 ? 21.842 26.516 105.549 1.00 42.22 155 SER A N 1
ATOM 1166 C CA . SER A 1 155 ? 22.674 26.484 104.343 1.00 40.48 155 SER A CA 1
ATOM 1167 C C . SER A 1 155 ? 22.232 25.366 103.386 1.00 39.48 155 SER A C 1
ATOM 1168 O O . SER A 1 155 ? 22.423 25.466 102.190 1.00 39.58 155 SER A O 1
ATOM 1171 N N . THR A 1 156 ? 21.635 24.319 103.936 1.00 37.99 156 THR A N 1
ATOM 1172 C CA . THR A 1 156 ? 21.089 23.242 103.142 1.00 39.62 156 THR A CA 1
ATOM 1173 C C . THR A 1 156 ? 19.924 23.747 102.292 1.00 38.28 156 THR A C 1
ATOM 1174 O O . THR A 1 156 ? 19.884 23.544 101.079 1.00 37.99 156 THR A O 1
ATOM 1178 N N . ALA A 1 157 ? 18.965 24.376 102.947 1.00 37.36 157 ALA A N 1
ATOM 1179 C CA . ALA A 1 157 ? 17.800 24.931 102.258 1.00 33.63 157 ALA A CA 1
ATOM 1180 C C . ALA A 1 157 ? 18.209 26.068 101.282 1.00 32.50 157 ALA A C 1
ATOM 1181 O O . ALA A 1 157 ? 17.775 26.130 100.151 1.00 27.58 157 ALA A O 1
ATOM 1183 N N . TYR A 1 158 ? 19.047 26.970 101.748 1.00 34.54 158 TYR A N 1
ATOM 1184 C CA . TYR A 1 158 ? 19.571 28.048 100.924 1.00 34.94 158 TYR A CA 1
ATOM 1185 C C . TYR A 1 158 ? 20.185 27.444 99.659 1.00 38.95 158 TYR A C 1
ATOM 1186 O O . TYR A 1 158 ? 19.831 27.825 98.529 1.00 42.15 158 TYR A O 1
ATOM 1195 N N . GLY A 1 159 ? 21.092 26.489 99.856 1.00 40.47 159 GLY A N 1
ATOM 1196 C CA . GLY A 1 159 ? 21.816 25.856 98.762 1.00 41.17 159 GLY A CA 1
ATOM 1197 C C . GLY A 1 159 ? 20.827 25.242 97.782 1.00 41.32 159 GLY A C 1
ATOM 1198 O O . GLY A 1 159 ? 20.923 25.453 96.560 1.00 40.70 159 GLY A O 1
ATOM 1199 N N . GLY A 1 160 ? 19.854 24.519 98.322 1.00 37.56 160 GLY A N 1
ATOM 1200 C CA . GLY A 1 160 ? 18.844 23.901 97.504 1.00 38.56 160 GLY A CA 1
ATOM 1201 C C . GLY A 1 160 ? 18.206 24.905 96.580 1.00 43.75 160 GLY A C 1
ATOM 1202 O O . GLY A 1 160 ? 18.022 24.632 95.392 1.00 48.76 160 GLY A O 1
ATOM 1203 N N . LEU A 1 161 ? 17.881 26.076 97.129 1.00 44.27 161 LEU A N 1
ATOM 1204 C CA . LEU A 1 161 ? 17.181 27.112 96.384 1.00 39.35 161 LEU A CA 1
ATOM 1205 C C . LEU A 1 161 ? 18.086 27.829 95.405 1.00 39.19 161 LEU A C 1
ATOM 1206 O O . LEU A 1 161 ? 17.651 28.146 94.281 1.00 36.50 161 LEU A O 1
ATOM 1211 N N . ILE A 1 162 ? 19.323 28.110 95.794 1.00 37.27 162 ILE A N 1
ATOM 1212 C CA . ILE A 1 162 ? 20.242 28.736 94.819 1.00 42.67 162 ILE A CA 1
ATOM 1213 C C . ILE A 1 162 ? 20.538 27.815 93.612 1.00 44.06 162 ILE A C 1
ATOM 1214 O O . ILE A 1 162 ? 20.540 28.271 92.454 1.00 39.51 162 ILE A O 1
ATOM 1219 N N . GLN A 1 163 ? 20.769 26.535 93.893 1.00 41.26 163 GLN A N 1
ATOM 1220 C CA . GLN A 1 163 ? 21.034 25.571 92.852 1.00 40.44 163 GLN A CA 1
ATOM 1221 C C . GLN A 1 163 ? 19.797 25.405 91.985 1.00 41.42 163 GLN A C 1
ATOM 1222 O O . GLN A 1 163 ? 19.894 25.213 90.767 1.00 45.71 163 GLN A O 1
ATOM 1228 N N . GLY A 1 164 ? 18.630 25.528 92.603 1.00 41.61 164 GLY A N 1
ATOM 1229 C CA . GLY A 1 164 ? 17.357 25.473 91.882 1.00 41.06 164 GLY A CA 1
ATOM 1230 C C . GLY A 1 164 ? 17.069 26.725 91.076 1.00 41.00 164 GLY A C 1
ATOM 1231 O O . GLY A 1 164 ? 16.029 26.844 90.448 1.00 45.76 164 GLY A O 1
ATOM 1232 N N . GLN A 1 165 ? 17.986 27.673 91.138 1.00 41.53 165 GLN A N 1
ATOM 1233 C CA . GLN A 1 165 ? 17.979 28.888 90.327 1.00 43.27 165 GLN A CA 1
ATOM 1234 C C . GLN A 1 165 ? 16.854 29.830 90.653 1.00 40.90 165 GLN A C 1
ATOM 1235 O O . GLN A 1 165 ? 16.439 30.599 89.843 1.00 43.55 165 GLN A O 1
ATOM 1241 N N . LEU A 1 166 ? 16.405 29.811 91.884 1.00 46.24 166 LEU A N 1
ATOM 1242 C CA . LEU A 1 166 ? 15.330 30.689 92.294 1.00 51.48 166 LEU A CA 1
ATOM 1243 C C . LEU A 1 166 ? 15.649 32.101 91.873 1.00 48.87 166 LEU A C 1
ATOM 1244 O O . LEU A 1 166 ? 16.704 32.622 92.158 1.00 46.84 166 LEU A O 1
ATOM 1249 N N . ARG A 1 167 ? 14.708 32.730 91.204 1.00 54.35 167 ARG A N 1
ATOM 1250 C CA . ARG A 1 167 ? 14.892 34.103 90.775 1.00 55.23 167 ARG A CA 1
ATOM 1251 C C . ARG A 1 167 ? 13.716 34.882 91.313 1.00 51.51 167 ARG A C 1
ATOM 1252 O O . ARG A 1 167 ? 12.654 34.321 91.506 1.00 59.22 167 ARG A O 1
ATOM 1255 N N . PRO A 1 168 ? 13.901 36.168 91.586 1.00 51.87 168 PRO A N 1
ATOM 1256 C CA . PRO A 1 168 ? 12.768 36.948 92.046 1.00 49.16 168 PRO A CA 1
ATOM 1257 C C . PRO A 1 168 ? 11.557 36.830 91.113 1.00 47.24 168 PRO A C 1
ATOM 1258 O O . PRO A 1 168 ? 11.705 36.748 89.894 1.00 53.56 168 PRO A O 1
ATOM 1262 N N . GLY A 1 169 ? 10.373 36.781 91.702 1.00 43.26 169 GLY A N 1
ATOM 1263 C CA . GLY A 1 169 ? 9.137 36.602 90.951 1.00 43.51 169 GLY A CA 1
ATOM 1264 C C . GLY A 1 169 ? 8.709 35.146 90.874 1.00 43.01 169 GLY A C 1
ATOM 1265 O O . GLY A 1 169 ? 7.532 34.842 90.667 1.00 39.90 169 GLY A O 1
ATOM 1266 N N . ASP A 1 170 ? 9.650 34.242 91.078 1.00 41.35 170 ASP A N 1
ATOM 1267 C CA . ASP A 1 170 ? 9.397 32.845 90.867 1.00 43.65 170 ASP A CA 1
ATOM 1268 C C . ASP A 1 170 ? 8.443 32.402 91.897 1.00 43.80 170 ASP A C 1
ATOM 1269 O O . ASP A 1 170 ? 8.442 32.949 92.975 1.00 49.26 170 ASP A O 1
ATOM 1274 N N . SER A 1 171 ? 7.665 31.374 91.583 1.00 42.61 171 SER A N 1
ATOM 1275 C CA . SER A 1 171 ? 6.843 30.706 92.569 1.00 42.74 171 SER A CA 1
ATOM 1276 C C . SER A 1 171 ? 7.545 29.406 92.990 1.00 41.98 171 SER A C 1
ATOM 1277 O O . SER A 1 171 ? 8.214 28.782 92.188 1.00 42.29 171 SER A O 1
ATOM 1280 N N . VAL A 1 172 ? 7.363 28.997 94.235 1.00 40.14 172 VAL A N 1
ATOM 1281 C CA . VAL A 1 172 ? 8.117 27.905 94.794 1.00 42.94 172 VAL A CA 1
ATOM 1282 C C . VAL A 1 172 ? 7.218 26.984 95.583 1.00 45.70 172 VAL A C 1
ATOM 1283 O O . VAL A 1 172 ? 6.438 27.453 96.400 1.00 53.74 172 VAL A O 1
ATOM 1287 N N . ALA A 1 173 ? 7.349 25.677 95.391 1.00 42.60 173 ALA A N 1
ATOM 1288 C CA . ALA A 1 173 ? 6.693 24.741 96.292 1.00 46.84 173 ALA A CA 1
ATOM 1289 C C . ALA A 1 173 ? 7.728 24.044 97.155 1.00 50.35 173 ALA A C 1
ATOM 1290 O O . ALA A 1 173 ? 8.745 23.611 96.645 1.00 57.90 173 ALA A O 1
ATOM 1292 N N . VAL A 1 174 ? 7.466 23.928 98.454 1.00 50.11 174 VAL A N 1
ATOM 1293 C CA . VAL A 1 174 ? 8.383 23.247 99.373 1.00 47.52 174 VAL A CA 1
ATOM 1294 C C . VAL A 1 174 ? 7.648 22.073 99.959 1.00 48.44 174 VAL A C 1
ATOM 1295 O O . VAL A 1 174 ? 6.598 22.242 100.556 1.00 46.86 174 VAL A O 1
ATOM 1299 N N . ILE A 1 175 ? 8.202 20.882 99.793 1.00 49.30 175 ILE A N 1
ATOM 1300 C CA . ILE A 1 175 ? 7.552 19.666 100.264 1.00 49.86 175 ILE A CA 1
ATOM 1301 C C . ILE A 1 175 ? 8.285 19.230 101.518 1.00 52.02 175 ILE A C 1
ATOM 1302 O O . ILE A 1 175 ? 9.462 18.845 101.468 1.00 50.17 175 ILE A O 1
ATOM 1307 N N . GLY A 1 176 ? 7.575 19.305 102.641 1.00 51.75 176 GLY A N 1
ATOM 1308 C CA . GLY A 1 176 ? 8.172 19.086 103.948 1.00 53.16 176 GLY A CA 1
ATOM 1309 C C . GLY A 1 176 ? 8.278 20.403 104.688 1.00 51.75 176 GLY A C 1
ATOM 1310 O O . GLY A 1 176 ? 9.043 21.284 104.308 1.00 48.11 176 GLY A O 1
ATOM 1311 N N . ALA A 1 177 ? 7.493 20.529 105.750 1.00 52.30 177 ALA A N 1
ATOM 1312 C CA . ALA A 1 177 ? 7.511 21.707 106.614 1.00 47.86 177 ALA A CA 1
ATOM 1313 C C . ALA A 1 177 ? 8.220 21.450 107.949 1.00 45.60 177 ALA A C 1
ATOM 1314 O O . ALA A 1 177 ? 7.971 22.136 108.918 1.00 51.12 177 ALA A O 1
ATOM 1316 N N . GLY A 1 178 ? 9.108 20.465 107.994 1.00 44.07 178 GLY A N 1
ATOM 1317 C CA . GLY A 1 178 ? 10.050 20.336 109.097 1.00 40.26 178 GLY A CA 1
ATOM 1318 C C . GLY A 1 178 ? 11.094 21.444 109.037 1.00 41.71 178 GLY A C 1
ATOM 1319 O O . GLY A 1 178 ? 11.038 22.332 108.162 1.00 42.15 178 GLY A O 1
ATOM 1320 N N . PRO A 1 179 ? 12.065 21.408 109.965 1.00 41.50 179 PRO A N 1
ATOM 1321 C CA . PRO A 1 179 ? 13.077 22.474 110.093 1.00 43.78 179 PRO A CA 1
ATOM 1322 C C . PRO A 1 179 ? 13.692 22.937 108.761 1.00 42.49 179 PRO A C 1
ATOM 1323 O O . PRO A 1 179 ? 13.827 24.135 108.530 1.00 42.38 179 PRO A O 1
ATOM 1327 N N . VAL A 1 180 ? 14.054 21.994 107.900 1.00 42.19 180 VAL A N 1
ATOM 1328 C CA . VAL A 1 180 ? 14.703 22.341 106.627 1.00 40.83 180 VAL A CA 1
ATOM 1329 C C . VAL A 1 180 ? 13.727 23.062 105.734 1.00 37.29 180 VAL A C 1
ATOM 1330 O O . VAL A 1 180 ? 14.057 24.107 105.208 1.00 33.79 180 VAL A O 1
ATOM 1334 N N . GLY A 1 181 ? 12.524 22.509 105.611 1.00 37.28 181 GLY A N 1
ATOM 1335 C CA . GLY A 1 181 ? 11.463 23.152 104.851 1.00 41.81 181 GLY A CA 1
ATOM 1336 C C . GLY A 1 181 ? 11.150 24.565 105.311 1.00 42.45 181 GLY A C 1
ATOM 1337 O O . GLY A 1 181 ? 10.889 25.468 104.498 1.00 41.09 181 GLY A O 1
ATOM 1338 N N . LEU A 1 182 ? 11.180 24.751 106.625 1.00 45.36 182 LEU A N 1
ATOM 1339 C CA . LEU A 1 182 ? 10.883 26.052 107.210 1.00 44.36 182 LEU A CA 1
ATOM 1340 C C . LEU A 1 182 ? 11.990 27.035 106.907 1.00 42.27 182 LEU A C 1
ATOM 1341 O O . LEU A 1 182 ? 11.704 28.198 106.663 1.00 42.98 182 LEU A O 1
ATOM 1346 N N . MET A 1 183 ? 13.243 26.582 106.893 1.00 43.10 183 MET A N 1
ATOM 1347 C CA . MET A 1 183 ? 14.341 27.454 106.449 1.00 44.71 183 MET A CA 1
ATOM 1348 C C . MET A 1 183 ? 14.102 27.869 104.980 1.00 45.43 183 MET A C 1
ATOM 1349 O O . MET A 1 183 ? 14.257 29.048 104.593 1.00 43.40 183 MET A O 1
ATOM 1354 N N . ALA A 1 184 ? 13.717 26.896 104.167 1.00 39.85 184 ALA A N 1
ATOM 1355 C CA . ALA A 1 184 ? 13.511 27.144 102.759 1.00 41.88 184 ALA A CA 1
ATOM 1356 C C . ALA A 1 184 ? 12.439 28.189 102.555 1.00 42.96 184 ALA A C 1
ATOM 1357 O O . ALA A 1 184 ? 12.610 29.124 101.761 1.00 40.47 184 ALA A O 1
ATOM 1359 N N . ILE A 1 185 ? 11.326 28.031 103.264 1.00 42.77 185 ILE A N 1
ATOM 1360 C CA . ILE A 1 185 ? 10.244 29.006 103.168 1.00 42.24 185 ILE A CA 1
ATOM 1361 C C . ILE A 1 185 ? 10.725 30.427 103.461 1.00 41.93 185 ILE A C 1
ATOM 1362 O O . ILE A 1 185 ? 10.541 31.331 102.658 1.00 45.93 185 ILE A O 1
ATOM 1367 N N . GLU A 1 186 ? 11.358 30.618 104.603 1.00 42.78 186 GLU A N 1
ATOM 1368 C CA . GLU A 1 186 ? 11.851 31.942 104.975 1.00 44.14 186 GLU A CA 1
ATOM 1369 C C . GLU A 1 186 ? 12.782 32.477 103.904 1.00 41.93 186 GLU A C 1
ATOM 1370 O O . GLU A 1 186 ? 12.639 33.605 103.503 1.00 43.67 186 GLU A O 1
ATOM 1376 N N . VAL A 1 187 ? 13.742 31.665 103.459 1.00 44.34 187 VAL A N 1
ATOM 1377 C CA . VAL A 1 187 ? 14.740 32.103 102.478 1.00 41.90 187 VAL A CA 1
ATOM 1378 C C . VAL A 1 187 ? 14.029 32.494 101.201 1.00 42.59 187 VAL A C 1
ATOM 1379 O O . VAL A 1 187 ? 14.297 33.559 100.626 1.00 38.68 187 VAL A O 1
ATOM 1383 N N . ALA A 1 188 ? 13.121 31.634 100.751 1.00 41.16 188 ALA A N 1
ATOM 1384 C CA . ALA A 1 188 ? 12.434 31.897 99.495 1.00 45.99 188 ALA A CA 1
ATOM 1385 C C . ALA A 1 188 ? 11.802 33.290 99.530 1.00 49.97 188 ALA A C 1
ATOM 1386 O O . ALA A 1 188 ? 11.929 34.083 98.590 1.00 50.68 188 ALA A O 1
ATOM 1388 N N . GLN A 1 189 ? 11.158 33.594 100.646 1.00 55.65 189 GLN A N 1
ATOM 1389 C CA . GLN A 1 189 ? 10.630 34.951 100.915 1.00 61.07 189 GLN A CA 1
ATOM 1390 C C . GLN A 1 189 ? 11.642 36.052 100.665 1.00 53.54 189 GLN A C 1
ATOM 1391 O O . GLN A 1 189 ? 11.455 36.889 99.828 1.00 62.44 189 GLN A O 1
ATOM 1397 N N . VAL A 1 190 ? 12.754 35.999 101.349 1.00 55.11 190 VAL A N 1
ATOM 1398 C CA . VAL A 1 190 ? 13.769 37.033 101.220 1.00 56.73 190 VAL A CA 1
ATOM 1399 C C . VAL A 1 190 ? 14.448 37.072 99.819 1.00 62.51 190 VAL A C 1
ATOM 1400 O O . VAL A 1 190 ? 15.012 38.098 99.435 1.00 73.86 190 VAL A O 1
ATOM 1404 N N . LEU A 1 191 ? 14.397 35.972 99.063 1.00 61.57 191 LEU A N 1
ATOM 1405 C CA . LEU A 1 191 ? 14.936 35.962 97.714 1.00 62.43 191 LEU A CA 1
ATOM 1406 C C . LEU A 1 191 ? 13.891 36.389 96.686 1.00 58.07 191 LEU A C 1
ATOM 1407 O O . LEU A 1 191 ? 14.093 36.239 95.488 1.00 59.38 191 LEU A O 1
ATOM 1412 N N . GLY A 1 192 ? 12.770 36.905 97.171 1.00 56.54 192 GLY A N 1
ATOM 1413 C CA . GLY A 1 192 ? 11.770 37.554 96.335 1.00 55.56 192 GLY A CA 1
ATOM 1414 C C . GLY A 1 192 ? 10.792 36.652 95.630 1.00 52.98 192 GLY A C 1
ATOM 1415 O O . GLY A 1 192 ? 10.338 36.963 94.542 1.00 59.33 192 GLY A O 1
ATOM 1416 N N . ALA A 1 193 ? 10.458 35.527 96.229 1.00 48.99 193 ALA A N 1
ATOM 1417 C CA . ALA A 1 193 ? 9.486 34.658 95.608 1.00 47.14 193 ALA A CA 1
ATOM 1418 C C . ALA A 1 193 ? 8.169 35.388 95.586 1.00 46.32 193 ALA A C 1
ATOM 1419 O O . ALA A 1 193 ? 7.874 36.128 96.478 1.00 49.67 193 ALA A O 1
ATOM 1421 N N . SER A 1 194 ? 7.399 35.183 94.539 1.00 48.66 194 SER A N 1
ATOM 1422 C CA . SER A 1 194 ? 6.095 35.785 94.381 1.00 50.62 194 SER A CA 1
ATOM 1423 C C . SER A 1 194 ? 5.020 34.993 95.113 1.00 52.82 194 SER A C 1
ATOM 1424 O O . SER A 1 194 ? 3.954 35.511 95.442 1.00 62.04 194 SER A O 1
ATOM 1427 N N . LYS A 1 195 ? 5.289 33.734 95.358 1.00 47.29 195 LYS A N 1
ATOM 1428 C CA . LYS A 1 195 ? 4.348 32.905 96.054 1.00 47.22 195 LYS A CA 1
ATOM 1429 C C . LYS A 1 195 ? 5.045 31.582 96.453 1.00 52.04 195 LYS A C 1
ATOM 1430 O O . LYS A 1 195 ? 5.810 31.006 95.680 1.00 57.41 195 LYS A O 1
ATOM 1436 N N . ILE A 1 196 ? 4.760 31.111 97.659 1.00 50.19 196 ILE A N 1
ATOM 1437 C CA . ILE A 1 196 ? 5.407 29.960 98.235 1.00 47.75 196 ILE A CA 1
ATOM 1438 C C . ILE A 1 196 ? 4.347 29.045 98.757 1.00 48.51 196 ILE A C 1
ATOM 1439 O O . ILE A 1 196 ? 3.449 29.498 99.441 1.00 57.65 196 ILE A O 1
ATOM 1444 N N . LEU A 1 197 ? 4.472 27.755 98.473 1.00 52.58 197 LEU A N 1
ATOM 1445 C CA . LEU A 1 197 ? 3.495 26.750 98.903 1.00 53.09 197 LEU A CA 1
ATOM 1446 C C . LEU A 1 197 ? 4.162 25.688 99.754 1.00 50.54 197 LEU A C 1
ATOM 1447 O O . LEU A 1 197 ? 5.203 25.151 99.381 1.00 51.64 197 LEU A O 1
ATOM 1452 N N . ALA A 1 198 ? 3.556 25.364 100.884 1.00 51.50 198 ALA A N 1
ATOM 1453 C CA . ALA A 1 198 ? 4.143 24.406 101.798 1.00 55.59 198 ALA A CA 1
ATOM 1454 C C . ALA A 1 198 ? 3.239 23.219 101.871 1.00 57.88 198 ALA A C 1
ATOM 1455 O O . ALA A 1 198 ? 2.067 23.358 102.143 1.00 67.99 198 ALA A O 1
ATOM 1457 N N . ILE A 1 199 ? 3.799 22.052 101.601 1.00 62.21 199 ILE A N 1
ATOM 1458 C CA . ILE A 1 199 ? 3.075 20.814 101.632 1.00 61.51 199 ILE A CA 1
ATOM 1459 C C . ILE A 1 199 ? 3.651 20.000 102.771 1.00 68.24 199 ILE A C 1
ATOM 1460 O O . ILE A 1 199 ? 4.863 19.771 102.823 1.00 73.38 199 ILE A O 1
ATOM 1465 N N . ASP A 1 200 ? 2.779 19.588 103.687 1.00 75.10 200 ASP A N 1
ATOM 1466 C CA . ASP A 1 200 ? 3.124 18.671 104.774 1.00 73.46 200 ASP A CA 1
ATOM 1467 C C . ASP A 1 200 ? 1.837 17.965 105.215 1.00 77.31 200 ASP A C 1
ATOM 1468 O O . ASP A 1 200 ? 0.799 18.074 104.544 1.00 74.91 200 ASP A O 1
ATOM 1473 N N . ARG A 1 201 ? 1.908 17.231 106.320 1.00 80.99 201 ARG A N 1
ATOM 1474 C CA . ARG A 1 201 ? 0.746 16.545 106.864 1.00 86.06 201 ARG A CA 1
ATOM 1475 C C . ARG A 1 201 ? 0.604 16.711 108.392 1.00 84.98 201 ARG A C 1
ATOM 1476 O O . ARG A 1 201 ? -0.008 15.872 109.057 1.00 86.58 201 ARG A O 1
ATOM 1484 N N . ILE A 1 202 ? 1.160 17.786 108.946 1.00 79.86 202 ILE A N 1
ATOM 1485 C CA . ILE A 1 202 ? 1.100 18.055 110.399 1.00 76.36 202 ILE A CA 1
ATOM 1486 C C . ILE A 1 202 ? 0.703 19.513 110.663 1.00 76.38 202 ILE A C 1
ATOM 1487 O O . ILE A 1 202 ? 1.488 20.428 110.392 1.00 75.44 202 ILE A O 1
ATOM 1492 N N . PRO A 1 203 ? -0.522 19.736 111.179 1.00 78.17 203 PRO A N 1
ATOM 1493 C CA . PRO A 1 203 ? -1.055 21.088 111.317 1.00 74.81 203 PRO A CA 1
ATOM 1494 C C . PRO A 1 203 ? -0.156 22.062 112.050 1.00 72.52 203 PRO A C 1
ATOM 1495 O O . PRO A 1 203 ? -0.014 23.203 111.619 1.00 73.90 203 PRO A O 1
ATOM 1499 N N . GLU A 1 204 ? 0.440 21.622 113.152 1.00 72.08 204 GLU A N 1
ATOM 1500 C CA . GLU A 1 204 ? 1.388 22.475 113.885 1.00 71.98 204 GLU A CA 1
ATOM 1501 C C . GLU A 1 204 ? 2.466 23.056 112.934 1.00 69.58 204 GLU A C 1
ATOM 1502 O O . GLU A 1 204 ? 2.745 24.243 112.969 1.00 67.57 204 GLU A O 1
ATOM 1504 N N . ARG A 1 205 ? 3.022 22.215 112.061 1.00 82.19 205 ARG A N 1
ATOM 1505 C CA . ARG A 1 205 ? 4.103 22.608 111.131 1.00 76.45 205 ARG A CA 1
ATOM 1506 C C . ARG A 1 205 ? 3.542 23.484 109.996 1.00 69.96 205 ARG A C 1
ATOM 1507 O O . ARG A 1 205 ? 4.118 24.526 109.673 1.00 70.94 205 ARG A O 1
ATOM 1515 N N . LEU A 1 206 ? 2.399 23.101 109.434 1.00 61.97 206 LEU A N 1
ATOM 1516 C CA . LEU A 1 206 ? 1.729 23.945 108.444 1.00 59.12 206 LEU A CA 1
ATOM 1517 C C . LEU A 1 206 ? 1.359 25.341 108.989 1.00 58.62 206 LEU A C 1
ATOM 1518 O O . LEU A 1 206 ? 1.428 26.339 108.279 1.00 63.59 206 LEU A O 1
ATOM 1523 N N . GLU A 1 207 ? 0.942 25.416 110.241 1.00 60.67 207 GLU A N 1
ATOM 1524 C CA . GLU A 1 207 ? 0.657 26.704 110.877 1.00 60.25 207 GLU A CA 1
ATOM 1525 C C . GLU A 1 207 ? 1.910 27.556 110.897 1.00 54.39 207 GLU A C 1
ATOM 1526 O O . GLU A 1 207 ? 1.883 28.744 110.626 1.00 54.47 207 GLU A O 1
ATOM 1529 N N . ARG A 1 208 ? 3.017 26.921 111.227 1.00 56.30 208 ARG A N 1
ATOM 1530 C CA . ARG A 1 208 ? 4.308 27.582 111.246 1.00 58.52 208 ARG A CA 1
ATOM 1531 C C . ARG A 1 208 ? 4.699 28.047 109.839 1.00 54.78 208 ARG A C 1
ATOM 1532 O O . ARG A 1 208 ? 5.195 29.163 109.642 1.00 47.03 208 ARG A O 1
ATOM 1540 N N . ALA A 1 209 ? 4.483 27.173 108.865 1.00 52.02 209 ALA A N 1
ATOM 1541 C CA . ALA A 1 209 ? 4.775 27.506 107.489 1.00 56.13 209 ALA A CA 1
ATOM 1542 C C . ALA A 1 209 ? 3.983 28.733 107.073 1.00 56.76 209 ALA A C 1
ATOM 1543 O O . ALA A 1 209 ? 4.504 29.660 106.435 1.00 55.60 209 ALA A O 1
ATOM 1545 N N . ALA A 1 210 ? 2.718 28.752 107.456 1.00 59.58 210 ALA A N 1
ATOM 1546 C CA . ALA A 1 210 ? 1.861 29.893 107.128 1.00 60.31 210 ALA A CA 1
ATOM 1547 C C . ALA A 1 210 ? 2.359 31.182 107.773 1.00 56.44 210 ALA A C 1
ATOM 1548 O O . ALA A 1 210 ? 2.368 32.224 107.146 1.00 49.49 210 ALA A O 1
ATOM 1550 N N . SER A 1 211 ? 2.810 31.122 109.014 1.00 57.98 211 SER A N 1
ATOM 1551 C CA . SER A 1 211 ? 3.291 32.345 109.651 1.00 64.70 211 SER A CA 1
ATOM 1552 C C . SER A 1 211 ? 4.483 32.946 108.915 1.00 63.05 211 SER A C 1
ATOM 1553 O O . SER A 1 211 ? 4.692 34.152 108.975 1.00 58.25 211 SER A O 1
ATOM 1556 N N . LEU A 1 212 ? 5.257 32.093 108.230 1.00 68.42 212 LEU A N 1
ATOM 1557 C CA . LEU A 1 212 ? 6.475 32.509 107.498 1.00 61.17 212 LEU A CA 1
ATOM 1558 C C . LEU A 1 212 ? 6.162 33.056 106.105 1.00 56.04 212 LEU A C 1
ATOM 1559 O O . LEU A 1 212 ? 7.016 33.659 105.446 1.00 47.67 212 LEU A O 1
ATOM 1564 N N . GLY A 1 213 ? 4.925 32.852 105.679 1.00 50.29 213 GLY A N 1
ATOM 1565 C CA . GLY A 1 213 ? 4.390 33.512 104.505 1.00 47.79 213 GLY A CA 1
ATOM 1566 C C . GLY A 1 213 ? 3.939 32.553 103.427 1.00 49.05 213 GLY A C 1
ATOM 1567 O O . GLY A 1 213 ? 3.658 32.987 102.337 1.00 51.51 213 GLY A O 1
ATOM 1568 N N . ALA A 1 214 ? 3.868 31.256 103.716 1.00 51.21 214 ALA A N 1
ATOM 1569 C CA . ALA A 1 214 ? 3.479 30.285 102.708 1.00 51.96 214 ALA A CA 1
ATOM 1570 C C . ALA A 1 214 ? 2.001 29.986 102.767 1.00 57.32 214 ALA A C 1
ATOM 1571 O O . ALA A 1 214 ? 1.364 30.119 103.816 1.00 63.92 214 ALA A O 1
ATOM 1573 N N . ILE A 1 215 ? 1.468 29.557 101.629 1.00 62.11 215 ILE A N 1
ATOM 1574 C CA . ILE A 1 215 ? 0.148 28.931 101.553 1.00 59.32 215 ILE A CA 1
ATOM 1575 C C . ILE A 1 215 ? 0.267 27.447 101.935 1.00 60.47 215 ILE A C 1
ATOM 1576 O O . ILE A 1 215 ? 0.850 26.661 101.188 1.00 57.49 215 ILE A O 1
ATOM 1581 N N . PRO A 1 216 ? -0.293 27.058 103.095 1.00 62.21 216 PRO A N 1
ATOM 1582 C CA . PRO A 1 216 ? -0.156 25.695 103.583 1.00 61.86 216 PRO A CA 1
ATOM 1583 C C . PRO A 1 216 ? -1.107 24.792 102.855 1.00 66.87 216 PRO A C 1
ATOM 1584 O O . PRO A 1 216 ? -2.180 25.240 102.443 1.00 70.06 216 PRO A O 1
ATOM 1588 N N . ILE A 1 217 ? -0.696 23.538 102.694 1.00 72.95 217 ILE A N 1
ATOM 1589 C CA . ILE A 1 217 ? -1.452 22.522 101.961 1.00 75.96 217 ILE A CA 1
ATOM 1590 C C . ILE A 1 217 ? -1.266 21.182 102.671 1.00 86.71 217 ILE A C 1
ATOM 1591 O O . ILE A 1 217 ? -0.147 20.652 102.727 1.00 89.20 217 ILE A O 1
ATOM 1596 N N . ASN A 1 218 ? -2.350 20.637 103.218 1.00 87.72 218 ASN A N 1
ATOM 1597 C CA . ASN A 1 218 ? -2.278 19.340 103.891 1.00 93.65 218 ASN A CA 1
ATOM 1598 C C . ASN A 1 218 ? -2.457 18.190 102.893 1.00 98.46 218 ASN A C 1
ATOM 1599 O O . ASN A 1 218 ? -3.531 18.032 102.303 1.00 101.46 218 ASN A O 1
ATOM 1604 N N . ALA A 1 219 ? -1.402 17.397 102.707 1.00 97.79 219 ALA A N 1
ATOM 1605 C CA . ALA A 1 219 ? -1.409 16.316 101.707 1.00 103.03 219 ALA A CA 1
ATOM 1606 C C . ALA A 1 219 ? -2.285 15.123 102.090 1.00 102.83 219 ALA A C 1
ATOM 1607 O O . ALA A 1 219 ? -2.645 14.325 101.217 1.00 88.42 219 ALA A O 1
ATOM 1609 N N . GLU A 1 220 ? -2.604 15.003 103.384 1.00 103.13 220 GLU A N 1
ATOM 1610 C CA . GLU A 1 220 ? -3.551 13.991 103.876 1.00 96.52 220 GLU A CA 1
ATOM 1611 C C . GLU A 1 220 ? -4.974 14.360 103.451 1.00 97.61 220 GLU A C 1
ATOM 1612 O O . GLU A 1 220 ? -5.762 13.489 103.067 1.00 93.85 220 GLU A O 1
ATOM 1618 N N . GLN A 1 221 ? -5.273 15.659 103.501 1.00 97.79 221 GLN A N 1
ATOM 1619 C CA . GLN A 1 221 ? -6.637 16.177 103.348 1.00 101.43 221 GLN A CA 1
ATOM 1620 C C . GLN A 1 221 ? -7.016 16.669 101.944 1.00 102.02 221 GLN A C 1
ATOM 1621 O O . GLN A 1 221 ? -8.173 17.011 101.698 1.00 104.69 221 GLN A O 1
ATOM 1627 N N . GLU A 1 222 ? -6.058 16.739 101.031 1.00 99.26 222 GLU A N 1
ATOM 1628 C CA . GLU A 1 222 ? -6.364 17.130 99.659 1.00 101.02 222 GLU A CA 1
ATOM 1629 C C . GLU A 1 222 ? -5.263 16.662 98.725 1.00 104.08 222 GLU A C 1
ATOM 1630 O O . GLU A 1 222 ? -4.192 16.211 99.186 1.00 103.92 222 GLU A O 1
ATOM 1636 N N . ASN A 1 223 ? -5.558 16.724 97.421 1.00 102.52 223 ASN A N 1
ATOM 1637 C CA . ASN A 1 223 ? -4.552 16.515 96.381 1.00 100.89 223 ASN A CA 1
ATOM 1638 C C . ASN A 1 223 ? -3.689 17.767 96.238 1.00 91.53 223 ASN A C 1
ATOM 1639 O O . ASN A 1 223 ? -4.167 18.809 95.744 1.00 85.60 223 ASN A O 1
ATOM 1644 N N . PRO A 1 224 ? -2.411 17.663 96.653 1.00 80.27 224 PRO A N 1
ATOM 1645 C CA . PRO A 1 224 ? -1.535 18.828 96.635 1.00 76.59 224 PRO A CA 1
ATOM 1646 C C . PRO A 1 224 ? -1.248 19.289 95.218 1.00 73.09 224 PRO A C 1
ATOM 1647 O O . PRO A 1 224 ? -1.147 20.495 94.981 1.00 68.73 224 PRO A O 1
ATOM 1651 N N . VAL A 1 225 ? -1.178 18.344 94.283 1.00 68.25 225 VAL A N 1
ATOM 1652 C CA . VAL A 1 225 ? -0.849 18.672 92.909 1.00 66.46 225 VAL A CA 1
ATOM 1653 C C . VAL A 1 225 ? -1.918 19.559 92.293 1.00 70.64 225 VAL A C 1
ATOM 1654 O O . VAL A 1 225 ? -1.574 20.563 91.679 1.00 74.83 225 VAL A O 1
ATOM 1658 N N . ARG A 1 226 ? -3.194 19.173 92.447 1.00 78.95 226 ARG A N 1
ATOM 1659 C CA . ARG A 1 226 ? -4.357 19.938 91.915 1.00 76.60 226 ARG A CA 1
ATOM 1660 C C . ARG A 1 226 ? -4.347 21.365 92.460 1.00 73.38 226 ARG A C 1
ATOM 1661 O O . ARG A 1 226 ? -4.526 22.351 91.746 1.00 63.00 226 ARG A O 1
ATOM 1663 N N . ARG A 1 227 ? -4.076 21.435 93.751 1.00 75.89 227 ARG A N 1
ATOM 1664 C CA . ARG A 1 227 ? -4.089 22.657 94.521 1.00 74.82 227 ARG A CA 1
ATOM 1665 C C . ARG A 1 227 ? -2.925 23.592 94.144 1.00 72.47 227 ARG A C 1
ATOM 1666 O O . ARG A 1 227 ? -3.109 24.791 93.882 1.00 70.77 227 ARG A O 1
ATOM 1674 N N . VAL A 1 228 ? -1.722 23.035 94.120 1.00 66.30 228 VAL A N 1
ATOM 1675 C CA . VAL A 1 228 ? -0.541 23.777 93.716 1.00 65.09 228 VAL A CA 1
ATOM 1676 C C . VAL A 1 228 ? -0.722 24.338 92.302 1.00 63.75 228 VAL A C 1
ATOM 1677 O O . VAL A 1 228 ? -0.310 25.457 91.979 1.00 67.01 228 VAL A O 1
ATOM 1681 N N . ARG A 1 229 ? -1.330 23.556 91.436 1.00 63.51 229 ARG A N 1
ATOM 1682 C CA . ARG A 1 229 ? -1.469 23.997 90.062 1.00 67.81 229 ARG A CA 1
ATOM 1683 C C . ARG A 1 229 ? -2.416 25.185 89.950 1.00 69.42 229 ARG A C 1
ATOM 1684 O O . ARG A 1 229 ? -2.088 26.174 89.281 1.00 60.07 229 ARG A O 1
ATOM 1692 N N . SER A 1 230 ? -3.562 25.104 90.634 1.00 73.10 230 SER A N 1
ATOM 1693 C CA . SER A 1 230 ? -4.535 26.209 90.636 1.00 73.25 230 SER A CA 1
ATOM 1694 C C . SER A 1 230 ? -3.936 27.503 91.221 1.00 74.79 230 SER A C 1
ATOM 1695 O O . SER A 1 230 ? -4.238 28.613 90.756 1.00 67.48 230 SER A O 1
ATOM 1698 N N . GLU A 1 231 ? -3.053 27.360 92.204 1.00 67.87 231 GLU A N 1
ATOM 1699 C CA . GLU A 1 231 ? -2.383 28.521 92.770 1.00 67.21 231 GLU A CA 1
ATOM 1700 C C . GLU A 1 231 ? -1.335 29.155 91.841 1.00 68.89 231 GLU A C 1
ATOM 1701 O O . GLU A 1 231 ? -0.887 30.288 92.088 1.00 62.57 231 GLU A O 1
ATOM 1707 N N . THR A 1 232 ? -0.948 28.440 90.783 1.00 70.91 232 THR A N 1
ATOM 1708 C CA . THR A 1 232 ? 0.168 28.866 89.931 1.00 72.07 232 THR A CA 1
ATOM 1709 C C . THR A 1 232 ? -0.223 28.918 88.458 1.00 75.91 232 THR A C 1
ATOM 1710 O O . THR A 1 232 ? 0.495 28.391 87.597 1.00 77.34 232 THR A O 1
ATOM 1714 N N . ASN A 1 233 ? -1.360 29.555 88.176 1.00 76.54 233 ASN A N 1
ATOM 1715 C CA . ASN A 1 233 ? -1.942 29.603 86.818 1.00 73.45 233 ASN A CA 1
ATOM 1716 C C . ASN A 1 233 ? -2.188 28.254 86.119 1.00 69.45 233 ASN A C 1
ATOM 1717 O O . ASN A 1 233 ? -2.148 28.193 84.892 1.00 60.03 233 ASN A O 1
ATOM 1722 N N . ASP A 1 234 ? -2.412 27.182 86.884 1.00 72.93 234 ASP A N 1
ATOM 1723 C CA . ASP A 1 234 ? -2.528 25.809 86.315 1.00 81.82 234 ASP A CA 1
ATOM 1724 C C . ASP A 1 234 ? -1.279 25.289 85.567 1.00 72.10 234 ASP A C 1
ATOM 1725 O O . ASP A 1 234 ? -1.355 24.304 84.841 1.00 69.23 234 ASP A O 1
ATOM 1730 N N . GLU A 1 235 ? -0.144 25.952 85.774 1.00 67.08 235 GLU A N 1
ATOM 1731 C CA . GLU A 1 235 ? 1.131 25.552 85.219 1.00 61.77 235 GLU A CA 1
ATOM 1732 C C . GLU A 1 235 ? 1.854 24.667 86.222 1.00 59.28 235 GLU A C 1
ATOM 1733 O O . GLU A 1 235 ? 2.276 23.562 85.910 1.00 61.40 235 GLU A O 1
ATOM 1739 N N . GLY A 1 236 ? 1.958 25.156 87.448 1.00 56.92 236 GLY A N 1
ATOM 1740 C CA . GLY A 1 236 ? 2.828 24.579 88.465 1.00 51.24 236 GLY A CA 1
ATOM 1741 C C . GLY A 1 236 ? 3.812 25.676 88.832 1.00 47.63 236 GLY A C 1
ATOM 1742 O O . GLY A 1 236 ? 3.956 26.681 88.108 1.00 43.62 236 GLY A O 1
ATOM 1743 N N . PRO A 1 237 ? 4.493 25.513 89.966 1.00 44.74 237 PRO A N 1
ATOM 1744 C CA . PRO A 1 237 ? 5.527 26.465 90.365 1.00 46.06 237 PRO A CA 1
ATOM 1745 C C . PRO A 1 237 ? 6.839 26.359 89.531 1.00 49.01 237 PRO A C 1
ATOM 1746 O O . PRO A 1 237 ? 7.166 25.306 88.950 1.00 48.00 237 PRO A O 1
ATOM 1750 N N . ASP A 1 238 ? 7.582 27.450 89.484 1.00 47.12 238 ASP A N 1
ATOM 1751 C CA . ASP A 1 238 ? 8.852 27.483 88.788 1.00 48.34 238 ASP A CA 1
ATOM 1752 C C . ASP A 1 238 ? 9.883 26.543 89.412 1.00 45.79 238 ASP A C 1
ATOM 1753 O O . ASP A 1 238 ? 10.661 25.914 88.707 1.00 47.49 238 ASP A O 1
ATOM 1758 N N . LEU A 1 239 ? 9.861 26.446 90.738 1.00 44.97 239 LEU A N 1
ATOM 1759 C CA . LEU A 1 239 ? 10.810 25.632 91.496 1.00 42.51 239 LEU A CA 1
ATOM 1760 C C . LEU A 1 239 ? 10.124 24.785 92.566 1.00 41.48 239 LEU A C 1
ATOM 1761 O O . LEU A 1 239 ? 9.229 25.261 93.241 1.00 40.83 239 LEU A O 1
ATOM 1766 N N . VAL A 1 240 ? 10.515 23.520 92.698 1.00 43.88 240 VAL A N 1
ATOM 1767 C CA . VAL A 1 240 ? 10.090 22.705 93.838 1.00 44.49 240 VAL A CA 1
ATOM 1768 C C . VAL A 1 240 ? 11.303 22.300 94.629 1.00 46.18 240 VAL A C 1
ATOM 1769 O O . VAL A 1 240 ? 12.241 21.750 94.076 1.00 52.46 240 VAL A O 1
ATOM 1773 N N . LEU A 1 241 ? 11.272 22.567 95.926 1.00 49.39 241 LEU A N 1
ATOM 1774 C CA . LEU A 1 241 ? 12.278 22.058 96.846 1.00 51.59 241 LEU A CA 1
ATOM 1775 C C . LEU A 1 241 ? 11.683 20.892 97.617 1.00 50.21 241 LEU A C 1
ATOM 1776 O O . LEU A 1 241 ? 10.767 21.102 98.397 1.00 52.23 241 LEU A O 1
ATOM 1781 N N . GLU A 1 242 ? 12.195 19.678 97.424 1.00 51.27 242 GLU A N 1
ATOM 1782 C CA . GLU A 1 242 ? 11.647 18.543 98.172 1.00 51.58 242 GLU A CA 1
ATOM 1783 C C . GLU A 1 242 ? 12.573 18.288 99.349 1.00 47.72 242 GLU A C 1
ATOM 1784 O O . GLU A 1 242 ? 13.787 18.153 99.200 1.00 47.11 242 GLU A O 1
ATOM 1790 N N . ALA A 1 243 ? 11.984 18.282 100.533 1.00 45.33 243 ALA A N 1
ATOM 1791 C CA . ALA A 1 243 ? 12.751 18.241 101.769 1.00 46.47 243 ALA A CA 1
ATOM 1792 C C . ALA A 1 243 ? 12.247 17.167 102.723 1.00 50.78 243 ALA A C 1
ATOM 1793 O O . ALA A 1 243 ? 12.365 17.332 103.949 1.00 53.19 243 ALA A O 1
ATOM 1795 N N . VAL A 1 244 ? 11.685 16.089 102.174 1.00 49.01 244 VAL A N 1
ATOM 1796 C CA . VAL A 1 244 ? 11.227 14.999 102.988 1.00 53.07 244 VAL A CA 1
ATOM 1797 C C . VAL A 1 244 ? 12.156 13.812 102.845 1.00 58.87 244 VAL A C 1
ATOM 1798 O O . VAL A 1 244 ? 12.690 13.322 103.842 1.00 56.42 244 VAL A O 1
ATOM 1802 N N . GLY A 1 245 ? 12.318 13.355 101.602 1.00 65.61 245 GLY A N 1
ATOM 1803 C CA . GLY A 1 245 ? 13.086 12.141 101.266 1.00 66.84 245 GLY A CA 1
ATOM 1804 C C . GLY A 1 245 ? 12.153 11.031 100.807 1.00 67.60 245 GLY A C 1
ATOM 1805 O O . GLY A 1 245 ? 11.130 10.781 101.454 1.00 72.13 245 GLY A O 1
ATOM 1806 N N . GLY A 1 246 ? 12.480 10.381 99.690 1.00 64.26 246 GLY A N 1
ATOM 1807 C CA . GLY A 1 246 ? 11.740 9.187 99.250 1.00 64.32 246 GLY A CA 1
ATOM 1808 C C . GLY A 1 246 ? 10.888 9.329 97.988 1.00 69.33 246 GLY A C 1
ATOM 1809 O O . GLY A 1 246 ? 10.413 10.424 97.636 1.00 71.52 246 GLY A O 1
ATOM 1810 N N . ALA A 1 247 ? 10.652 8.194 97.333 1.00 69.09 247 ALA A N 1
ATOM 1811 C CA . ALA A 1 247 ? 10.028 8.168 96.012 1.00 71.96 247 ALA A CA 1
ATOM 1812 C C . ALA A 1 247 ? 8.656 8.805 95.963 1.00 69.07 247 ALA A C 1
ATOM 1813 O O . ALA A 1 247 ? 8.258 9.348 94.927 1.00 73.05 247 ALA A O 1
ATOM 1815 N N . ALA A 1 248 ? 7.913 8.714 97.053 1.00 64.31 248 ALA A N 1
ATOM 1816 C CA . ALA A 1 248 ? 6.576 9.288 97.060 1.00 65.48 248 ALA A CA 1
ATOM 1817 C C . ALA A 1 248 ? 6.661 10.797 96.786 1.00 65.29 248 ALA A C 1
ATOM 1818 O O . ALA A 1 248 ? 6.099 11.308 95.808 1.00 60.35 248 ALA A O 1
ATOM 1820 N N . THR A 1 249 ? 7.421 11.494 97.624 1.00 63.71 249 THR A N 1
ATOM 1821 C CA . THR A 1 249 ? 7.544 12.947 97.524 1.00 59.84 249 THR A CA 1
ATOM 1822 C C . THR A 1 249 ? 8.330 13.420 96.282 1.00 63.40 249 THR A C 1
ATOM 1823 O O . THR A 1 249 ? 8.076 14.511 95.756 1.00 57.58 249 THR A O 1
ATOM 1827 N N . LEU A 1 250 ? 9.276 12.610 95.811 1.00 60.60 250 LEU A N 1
ATOM 1828 C CA . LEU A 1 250 ? 10.007 12.952 94.589 1.00 60.75 250 LEU A CA 1
ATOM 1829 C C . LEU A 1 250 ? 9.122 12.915 93.336 1.00 62.53 250 LEU A C 1
ATOM 1830 O O . LEU A 1 250 ? 9.244 13.772 92.464 1.00 59.72 250 LEU A O 1
ATOM 1835 N N . SER A 1 251 ? 8.239 11.924 93.247 1.00 66.32 251 SER A N 1
ATOM 1836 C CA . SER A 1 251 ? 7.322 11.812 92.109 1.00 68.45 251 SER A CA 1
ATOM 1837 C C . SER A 1 251 ? 6.346 12.972 92.149 1.00 60.53 251 SER A C 1
ATOM 1838 O O . SER A 1 251 ? 5.969 13.552 91.121 1.00 55.05 251 SER A O 1
ATOM 1841 N N . LEU A 1 252 ? 5.963 13.304 93.371 1.00 56.99 252 LEU A N 1
ATOM 1842 C CA . LEU A 1 252 ? 5.112 14.440 93.619 1.00 58.99 252 LEU A CA 1
ATOM 1843 C C . LEU A 1 252 ? 5.756 15.727 93.121 1.00 54.54 252 LEU A C 1
ATOM 1844 O O . LEU A 1 252 ? 5.128 16.500 92.403 1.00 55.71 252 LEU A O 1
ATOM 1849 N N . ALA A 1 253 ? 7.014 15.934 93.484 1.00 47.95 253 ALA A N 1
ATOM 1850 C CA . ALA A 1 253 ? 7.735 17.118 93.067 1.00 51.36 253 ALA A CA 1
ATOM 1851 C C . ALA A 1 253 ? 7.772 17.235 91.554 1.00 51.56 253 ALA A C 1
ATOM 1852 O O . ALA A 1 253 ? 7.560 18.338 91.004 1.00 51.84 253 ALA A O 1
ATOM 1854 N N . LEU A 1 254 ? 8.025 16.101 90.899 1.00 50.44 254 LEU A N 1
ATOM 1855 C CA . LEU A 1 254 ? 8.152 16.051 89.439 1.00 52.22 254 LEU A CA 1
ATOM 1856 C C . LEU A 1 254 ? 6.823 16.220 88.691 1.00 54.86 254 LEU A C 1
ATOM 1857 O O . LEU A 1 254 ? 6.779 16.779 87.599 1.00 56.25 254 LEU A O 1
ATOM 1862 N N . GLU A 1 255 ? 5.739 15.756 89.289 1.00 59.89 255 GLU A N 1
ATOM 1863 C CA . GLU A 1 255 ? 4.429 15.993 88.729 1.00 61.25 255 GLU A CA 1
ATOM 1864 C C . GLU A 1 255 ? 4.022 17.464 88.923 1.00 63.01 255 GLU A C 1
ATOM 1865 O O . GLU A 1 255 ? 3.524 18.135 88.020 1.00 59.96 255 GLU A O 1
ATOM 1871 N N . MET A 1 256 ? 4.239 17.949 90.132 1.00 59.87 256 MET A N 1
ATOM 1872 C CA . MET A 1 256 ? 3.823 19.275 90.541 1.00 57.11 256 MET A CA 1
ATOM 1873 C C . MET A 1 256 ? 4.486 20.422 89.733 1.00 57.16 256 MET A C 1
ATOM 1874 O O . MET A 1 256 ? 3.815 21.371 89.313 1.00 54.89 256 MET A O 1
ATOM 1879 N N . VAL A 1 257 ? 5.800 20.329 89.522 1.00 52.27 257 VAL A N 1
ATOM 1880 C CA . VAL A 1 257 ? 6.574 21.436 88.960 1.00 47.54 257 VAL A CA 1
ATOM 1881 C C . VAL A 1 257 ? 6.057 21.731 87.565 1.00 47.69 257 VAL A C 1
ATOM 1882 O O . VAL A 1 257 ? 5.642 20.817 86.867 1.00 43.77 257 VAL A O 1
ATOM 1886 N N . ARG A 1 258 ? 6.076 23.004 87.162 1.00 49.73 258 ARG A N 1
ATOM 1887 C CA . ARG A 1 258 ? 5.698 23.364 85.798 1.00 49.19 258 ARG A CA 1
ATOM 1888 C C . ARG A 1 258 ? 6.658 22.797 84.763 1.00 47.96 258 ARG A C 1
ATOM 1889 O O . ARG A 1 258 ? 7.818 22.558 85.050 1.00 48.73 258 ARG A O 1
ATOM 1897 N N . PRO A 1 259 ? 6.170 22.619 83.538 1.00 48.62 259 PRO A N 1
ATOM 1898 C CA . PRO A 1 259 ? 7.067 22.404 82.425 1.00 47.67 259 PRO A CA 1
ATOM 1899 C C . PRO A 1 259 ? 8.152 23.450 82.408 1.00 43.69 259 PRO A C 1
ATOM 1900 O O . PRO A 1 259 ? 7.884 24.621 82.650 1.00 43.32 259 PRO A O 1
ATOM 1904 N N . GLY A 1 260 ? 9.373 23.005 82.158 1.00 41.60 260 GLY A N 1
ATOM 1905 C CA . GLY A 1 260 ? 10.515 23.893 82.055 1.00 41.45 260 GLY A CA 1
ATOM 1906 C C . GLY A 1 260 ? 10.980 24.379 83.396 1.00 37.97 260 GLY A C 1
ATOM 1907 O O . GLY A 1 260 ? 11.800 25.284 83.455 1.00 38.36 260 GLY A O 1
ATOM 1908 N N . GLY A 1 261 ? 10.433 23.798 84.458 1.00 35.83 261 GLY A N 1
ATOM 1909 C CA . GLY A 1 261 ? 10.810 24.164 85.805 1.00 40.53 261 GLY A CA 1
ATOM 1910 C C . GLY A 1 261 ? 11.973 23.334 86.357 1.00 43.98 261 GLY A C 1
ATOM 1911 O O . GLY A 1 261 ? 12.631 22.565 85.646 1.00 43.47 261 GLY A O 1
ATOM 1912 N N . ARG A 1 262 ? 12.203 23.483 87.653 1.00 44.50 262 ARG A N 1
ATOM 1913 C CA . ARG A 1 262 ? 13.380 22.919 88.301 1.00 45.17 262 ARG A CA 1
ATOM 1914 C C . ARG A 1 262 ? 12.985 22.273 89.588 1.00 42.53 262 ARG A C 1
ATOM 1915 O O . ARG A 1 262 ? 12.187 22.832 90.326 1.00 42.78 262 ARG A O 1
ATOM 1923 N N . VAL A 1 263 ? 13.526 21.088 89.842 1.00 39.17 263 VAL A N 1
ATOM 1924 C CA . VAL A 1 263 ? 13.300 20.408 91.088 1.00 36.75 263 VAL A CA 1
ATOM 1925 C C . VAL A 1 263 ? 14.625 20.215 91.789 1.00 39.97 263 VAL A C 1
ATOM 1926 O O . VAL A 1 263 ? 15.605 19.763 91.203 1.00 42.02 263 VAL A O 1
ATOM 1930 N N . SER A 1 264 ? 14.651 20.585 93.055 1.00 40.63 264 SER A N 1
ATOM 1931 C CA . SER A 1 264 ? 15.863 20.541 93.853 1.00 41.44 264 SER A CA 1
ATOM 1932 C C . SER A 1 264 ? 15.564 19.589 95.012 1.00 44.97 264 SER A C 1
ATOM 1933 O O . SER A 1 264 ? 14.884 19.985 95.976 1.00 44.60 264 SER A O 1
ATOM 1936 N N . ALA A 1 265 ? 16.048 18.342 94.921 1.00 44.36 265 ALA A N 1
ATOM 1937 C CA . ALA A 1 265 ? 15.793 17.319 95.959 1.00 44.02 265 ALA A CA 1
ATOM 1938 C C . ALA A 1 265 ? 16.866 17.300 97.039 1.00 48.78 265 ALA A C 1
ATOM 1939 O O . ALA A 1 265 ? 18.044 17.129 96.764 1.00 50.53 265 ALA A O 1
ATOM 1941 N N . VAL A 1 266 ? 16.440 17.456 98.278 1.00 50.53 266 VAL A N 1
ATOM 1942 C CA . VAL A 1 266 ? 17.365 17.680 99.369 1.00 50.76 266 VAL A CA 1
ATOM 1943 C C . VAL A 1 266 ? 17.100 16.694 100.535 1.00 49.56 266 VAL A C 1
ATOM 1944 O O . VAL A 1 266 ? 17.950 16.492 101.391 1.00 54.19 266 VAL A O 1
ATOM 1948 N N . GLY A 1 267 ? 15.951 16.040 100.528 1.00 49.87 267 GLY A N 1
ATOM 1949 C CA . GLY A 1 267 ? 15.644 14.994 101.513 1.00 52.24 267 GLY A CA 1
ATOM 1950 C C . GLY A 1 267 ? 16.388 13.651 101.353 1.00 53.59 267 GLY A C 1
ATOM 1951 O O . GLY A 1 267 ? 16.570 13.126 100.243 1.00 51.16 267 GLY A O 1
ATOM 1952 N N . VAL A 1 268 ? 16.782 13.082 102.489 1.00 49.31 268 VAL A N 1
ATOM 1953 C CA . VAL A 1 268 ? 17.491 11.812 102.538 1.00 52.25 268 VAL A CA 1
ATOM 1954 C C . VAL A 1 268 ? 16.547 10.601 102.630 1.00 55.88 268 VAL A C 1
ATOM 1955 O O . VAL A 1 268 ? 15.511 10.687 103.281 1.00 56.32 268 VAL A O 1
ATOM 1959 N N . ASP A 1 269 ? 16.937 9.490 101.981 1.00 56.27 269 ASP A N 1
ATOM 1960 C CA . ASP A 1 269 ? 16.212 8.209 102.013 1.00 59.15 269 ASP A CA 1
ATOM 1961 C C . ASP A 1 269 ? 17.091 7.054 101.508 1.00 62.16 269 ASP A C 1
ATOM 1962 O O . ASP A 1 269 ? 18.054 7.270 100.762 1.00 58.72 269 ASP A O 1
ATOM 1967 N N . ASN A 1 270 ? 16.719 5.829 101.898 1.00 68.75 270 ASN A N 1
ATOM 1968 C CA . ASN A 1 270 ? 17.495 4.582 101.618 1.00 69.05 270 ASN A CA 1
ATOM 1969 C C . ASN A 1 270 ? 17.195 3.871 100.320 1.00 62.58 270 ASN A C 1
ATOM 1970 O O . ASN A 1 270 ? 18.033 3.121 99.838 1.00 60.66 270 ASN A O 1
ATOM 1975 N N . ALA A 1 271 ? 15.982 4.055 99.800 1.00 64.01 271 ALA A N 1
ATOM 1976 C CA . ALA A 1 271 ? 15.548 3.390 98.559 1.00 64.46 271 ALA A CA 1
ATOM 1977 C C . ALA A 1 271 ? 16.597 3.557 97.462 1.00 67.13 271 ALA A C 1
ATOM 1978 O O . ALA A 1 271 ? 17.191 4.624 97.315 1.00 77.52 271 ALA A O 1
ATOM 1980 N N . PRO A 1 272 ? 16.864 2.495 96.704 1.00 70.05 272 PRO A N 1
ATOM 1981 C CA . PRO A 1 272 ? 17.974 2.622 95.766 1.00 72.14 272 PRO A CA 1
ATOM 1982 C C . PRO A 1 272 ? 17.582 3.449 94.544 1.00 63.80 272 PRO A C 1
ATOM 1983 O O . PRO A 1 272 ? 18.452 3.966 93.850 1.00 61.44 272 PRO A O 1
ATOM 1987 N N . SER A 1 273 ? 16.283 3.586 94.297 1.00 59.20 273 SER A N 1
ATOM 1988 C CA . SER A 1 273 ? 15.812 4.238 93.085 1.00 56.18 273 SER A CA 1
ATOM 1989 C C . SER A 1 273 ? 14.363 4.744 93.189 1.00 54.86 273 SER A C 1
ATOM 1990 O O . SER A 1 273 ? 13.637 4.434 94.135 1.00 56.27 273 SER A O 1
ATOM 1993 N N . PHE A 1 274 ? 13.965 5.530 92.190 1.00 55.91 274 PHE A N 1
ATOM 1994 C CA . PHE A 1 274 ? 12.569 5.953 92.013 1.00 59.66 274 PHE A CA 1
ATOM 1995 C C . PHE A 1 274 ? 12.266 6.169 90.511 1.00 60.46 274 PHE A C 1
ATOM 1996 O O . PHE A 1 274 ? 13.179 6.467 89.736 1.00 61.51 274 PHE A O 1
ATOM 2004 N N . PRO A 1 275 ? 10.987 6.039 90.098 1.00 59.81 275 PRO A N 1
ATOM 2005 C CA . PRO A 1 275 ? 10.655 6.179 88.668 1.00 59.92 275 PRO A CA 1
ATOM 2006 C C . PRO A 1 275 ? 10.630 7.632 88.169 1.00 60.48 275 PRO A C 1
ATOM 2007 O O . PRO A 1 275 ? 9.768 8.425 88.567 1.00 60.10 275 PRO A O 1
ATOM 2011 N N . PHE A 1 276 ? 11.575 7.972 87.300 1.00 59.51 276 PHE A N 1
ATOM 2012 C CA . PHE A 1 276 ? 11.671 9.325 86.742 1.00 51.44 276 PHE A CA 1
ATOM 2013 C C . PHE A 1 276 ? 10.947 9.307 85.424 1.00 50.29 276 PHE A C 1
ATOM 2014 O O . PHE A 1 276 ? 11.232 8.432 84.620 1.00 52.13 276 PHE A O 1
ATOM 2022 N N . PRO A 1 277 ? 10.012 10.258 85.197 1.00 49.73 277 PRO A N 1
ATOM 2023 C CA . PRO A 1 277 ? 9.255 10.279 83.958 1.00 48.39 277 PRO A CA 1
ATOM 2024 C C . PRO A 1 277 ? 10.150 10.480 82.757 1.00 52.36 277 PRO A C 1
ATOM 2025 O O . PRO A 1 277 ? 11.015 11.368 82.762 1.00 49.83 277 PRO A O 1
ATOM 2029 N N . LEU A 1 278 ? 9.924 9.662 81.732 1.00 56.30 278 LEU A N 1
ATOM 2030 C CA . LEU A 1 278 ? 10.744 9.667 80.538 1.00 53.61 278 LEU A CA 1
ATOM 2031 C C . LEU A 1 278 ? 9.995 10.366 79.404 1.00 55.19 278 LEU A C 1
ATOM 2032 O O . LEU A 1 278 ? 10.308 11.489 79.054 1.00 61.70 278 LEU A O 1
ATOM 2037 N N . ALA A 1 279 ? 8.997 9.721 78.825 1.00 58.76 279 ALA A N 1
ATOM 2038 C CA . ALA A 1 279 ? 8.349 10.280 77.649 1.00 55.85 279 ALA A CA 1
ATOM 2039 C C . ALA A 1 279 ? 7.757 11.609 78.031 1.00 55.60 279 ALA A C 1
ATOM 2040 O O . ALA A 1 279 ? 7.935 12.601 77.335 1.00 54.11 279 ALA A O 1
ATOM 2042 N N . SER A 1 280 ? 7.058 11.616 79.162 1.00 59.89 280 SER A N 1
ATOM 2043 C CA . SER A 1 280 ? 6.451 12.847 79.671 1.00 58.20 280 SER A CA 1
ATOM 2044 C C . SER A 1 280 ? 7.544 13.826 80.113 1.00 52.95 280 SER A C 1
ATOM 2045 O O . SER A 1 280 ? 7.403 15.038 79.961 1.00 55.45 280 SER A O 1
ATOM 2048 N N . GLY A 1 281 ? 8.640 13.288 80.642 1.00 50.89 281 GLY A N 1
ATOM 2049 C CA . GLY A 1 281 ? 9.803 14.101 81.011 1.00 48.73 281 GLY A CA 1
ATOM 2050 C C . GLY A 1 281 ? 10.355 14.893 79.844 1.00 46.20 281 GLY A C 1
ATOM 2051 O O . GLY A 1 281 ? 10.714 16.032 80.015 1.00 47.16 281 GLY A O 1
ATOM 2052 N N . LEU A 1 282 ? 10.393 14.290 78.662 1.00 44.57 282 LEU A N 1
ATOM 2053 C CA . LEU A 1 282 ? 10.897 14.942 77.483 1.00 48.74 282 LEU A CA 1
ATOM 2054 C C . LEU A 1 282 ? 10.023 16.094 77.061 1.00 52.28 282 LEU A C 1
ATOM 2055 O O . LEU A 1 282 ? 10.516 17.172 76.661 1.00 54.80 282 LEU A O 1
ATOM 2060 N N . VAL A 1 283 ? 8.723 15.845 77.105 1.00 56.73 283 VAL A N 1
ATOM 2061 C CA . VAL A 1 283 ? 7.733 16.876 76.803 1.00 59.75 283 VAL A CA 1
ATOM 2062 C C . VAL A 1 283 ? 7.863 18.045 77.782 1.00 57.18 283 VAL A C 1
ATOM 2063 O O . VAL A 1 283 ? 7.834 19.206 77.389 1.00 58.10 283 VAL A O 1
ATOM 2067 N N . LYS A 1 284 ? 8.029 17.713 79.054 1.00 55.17 284 LYS A N 1
ATOM 2068 C CA . LYS A 1 284 ? 7.961 18.695 80.121 1.00 57.27 284 LYS A CA 1
ATOM 2069 C C . LYS A 1 284 ? 9.217 19.552 80.276 1.00 53.78 284 LYS A C 1
ATOM 2070 O O . LYS A 1 284 ? 9.129 20.647 80.778 1.00 56.51 284 LYS A O 1
ATOM 2076 N N . ASP A 1 285 ? 10.372 19.037 79.859 1.00 53.62 285 ASP A N 1
ATOM 2077 C CA . ASP A 1 285 ? 11.672 19.720 79.972 1.00 50.42 285 ASP A CA 1
ATOM 2078 C C . ASP A 1 285 ? 12.073 19.957 81.421 1.00 51.16 285 ASP A C 1
ATOM 2079 O O . ASP A 1 285 ? 12.026 21.079 81.899 1.00 52.42 285 ASP A O 1
ATOM 2084 N N . LEU A 1 286 ? 12.480 18.890 82.106 1.00 49.75 286 LEU A N 1
ATOM 2085 C CA . LEU A 1 286 ? 12.720 18.941 83.540 1.00 50.02 286 LEU A CA 1
ATOM 2086 C C . LEU A 1 286 ? 14.197 19.091 83.824 1.00 49.30 286 LEU A C 1
ATOM 2087 O O . LEU A 1 286 ? 15.012 18.474 83.145 1.00 49.35 286 LEU A O 1
ATOM 2092 N N . THR A 1 287 ? 14.529 19.933 84.810 1.00 45.10 287 THR A N 1
ATOM 2093 C CA . THR A 1 287 ? 15.864 19.990 85.401 1.00 42.31 287 THR A CA 1
ATOM 2094 C C . THR A 1 287 ? 15.811 19.514 86.845 1.00 43.15 287 THR A C 1
ATOM 2095 O O . THR A 1 287 ? 15.097 20.086 87.655 1.00 43.30 287 THR A O 1
ATOM 2099 N N . PHE A 1 288 ? 16.564 18.466 87.158 1.00 42.83 288 PHE A N 1
ATOM 2100 C CA . PHE A 1 288 ? 16.468 17.794 88.451 1.00 44.31 288 PHE A CA 1
ATOM 2101 C C . PHE A 1 288 ? 17.844 17.724 89.094 1.00 44.88 288 PHE A C 1
ATOM 2102 O O . PHE A 1 288 ? 18.825 17.417 88.431 1.00 46.22 288 PHE A O 1
ATOM 2110 N N . ARG A 1 289 ? 17.915 18.017 90.386 1.00 44.67 289 ARG A N 1
ATOM 2111 C CA . ARG A 1 289 ? 19.153 17.864 91.109 1.00 45.64 289 ARG A CA 1
ATOM 2112 C C . ARG A 1 289 ? 18.889 17.219 92.473 1.00 43.48 289 ARG A C 1
ATOM 2113 O O . ARG A 1 289 ? 17.926 17.535 93.149 1.00 47.40 289 ARG A O 1
ATOM 2121 N N . ILE A 1 290 ? 19.764 16.303 92.856 1.00 43.94 290 ILE A N 1
ATOM 2122 C CA . ILE A 1 290 ? 19.668 15.613 94.143 1.00 42.59 290 ILE A CA 1
ATOM 2123 C C . ILE A 1 290 ? 21.056 15.489 94.738 1.00 38.61 290 ILE A C 1
ATOM 2124 O O . ILE A 1 290 ? 22.005 15.181 94.036 1.00 36.52 290 ILE A O 1
ATOM 2129 N N . GLY A 1 291 ? 21.176 15.749 96.029 1.00 37.79 291 GLY A N 1
ATOM 2130 C CA . GLY A 1 291 ? 22.477 15.722 96.666 1.00 41.40 291 GLY A CA 1
ATOM 2131 C C . GLY A 1 291 ? 22.511 16.141 98.121 1.00 43.11 291 GLY A C 1
ATOM 2132 O O . GLY A 1 291 ? 21.544 16.668 98.658 1.00 53.33 291 GLY A O 1
ATOM 2133 N N . LEU A 1 292 ? 23.650 15.909 98.753 1.00 41.78 292 LEU A N 1
ATOM 2134 C CA . LEU A 1 292 ? 23.905 16.411 100.075 1.00 41.90 292 LEU A CA 1
ATOM 2135 C C . LEU A 1 292 ? 24.462 17.828 99.971 1.00 42.95 292 LEU A C 1
ATOM 2136 O O . LEU A 1 292 ? 25.147 18.177 99.003 1.00 48.29 292 LEU A O 1
ATOM 2141 N N . ALA A 1 293 ? 24.184 18.641 100.980 1.00 40.23 293 ALA A N 1
ATOM 2142 C CA . ALA A 1 293 ? 24.505 20.064 100.944 1.00 36.43 293 ALA A CA 1
ATOM 2143 C C . ALA A 1 293 ? 25.940 20.309 100.754 1.00 34.68 293 ALA A C 1
ATOM 2144 O O . ALA A 1 293 ? 26.760 19.517 101.177 1.00 39.23 293 ALA A O 1
ATOM 2146 N N . ASN A 1 294 ? 26.253 21.429 100.133 1.00 37.60 294 ASN A N 1
ATOM 2147 C CA . ASN A 1 294 ? 27.641 21.865 99.938 1.00 34.44 294 ASN A CA 1
ATOM 2148 C C . ASN A 1 294 ? 27.778 23.170 100.709 1.00 36.04 294 ASN A C 1
ATOM 2149 O O . ASN A 1 294 ? 28.001 24.265 100.172 1.00 36.78 294 ASN A O 1
ATOM 2154 N N . VAL A 1 295 ? 27.624 23.022 102.010 1.00 37.49 295 VAL A N 1
ATOM 2155 C CA . VAL A 1 295 ? 27.516 24.144 102.926 1.00 39.76 295 VAL A CA 1
ATOM 2156 C C . VAL A 1 295 ? 28.594 25.197 102.766 1.00 37.50 295 VAL A C 1
ATOM 2157 O O . VAL A 1 295 ? 28.300 26.392 102.819 1.00 44.58 295 VAL A O 1
ATOM 2161 N N . HIS A 1 296 ? 29.823 24.763 102.566 1.00 32.88 296 HIS A N 1
ATOM 2162 C CA . HIS A 1 296 ? 30.954 25.694 102.473 1.00 33.16 296 HIS A CA 1
ATOM 2163 C C . HIS A 1 296 ? 30.755 26.735 101.386 1.00 34.26 296 HIS A C 1
ATOM 2164 O O . HIS A 1 296 ? 31.215 27.851 101.514 1.00 30.16 296 HIS A O 1
ATOM 2171 N N . LEU A 1 297 ? 30.088 26.344 100.298 1.00 35.99 297 LEU A N 1
ATOM 2172 C CA . LEU A 1 297 ? 29.905 27.229 99.187 1.00 37.07 297 LEU A CA 1
ATOM 2173 C C . LEU A 1 297 ? 29.031 28.428 99.587 1.00 37.87 297 LEU A C 1
ATOM 2174 O O . LEU A 1 297 ? 29.233 29.497 99.070 1.00 37.93 297 LEU A O 1
ATOM 2179 N N . TYR A 1 298 ? 28.085 28.222 100.510 1.00 37.82 298 TYR A N 1
ATOM 2180 C CA . TYR A 1 298 ? 27.061 29.193 100.846 1.00 37.22 298 TYR A CA 1
ATOM 2181 C C . TYR A 1 298 ? 27.219 29.850 102.203 1.00 37.18 298 TYR A C 1
ATOM 2182 O O . TYR A 1 298 ? 26.626 30.875 102.462 1.00 42.23 298 TYR A O 1
ATOM 2191 N N . ILE A 1 299 ? 28.005 29.265 103.082 1.00 36.84 299 ILE A N 1
ATOM 2192 C CA . ILE A 1 299 ? 28.003 29.678 104.483 1.00 35.53 299 ILE A CA 1
ATOM 2193 C C . ILE A 1 299 ? 28.333 31.156 104.694 1.00 34.03 299 ILE A C 1
ATOM 2194 O O . ILE A 1 299 ? 27.772 31.769 105.561 1.00 31.15 299 ILE A O 1
ATOM 2199 N N . ASP A 1 300 ? 29.213 31.739 103.889 1.00 36.55 300 ASP A N 1
ATOM 2200 C CA . ASP A 1 300 ? 29.601 33.144 104.096 1.00 37.12 300 ASP A CA 1
ATOM 2201 C C . ASP A 1 300 ? 28.420 34.073 103.830 1.00 36.29 300 ASP A C 1
ATOM 2202 O O . ASP A 1 300 ? 28.185 35.007 104.602 1.00 34.98 300 ASP A O 1
ATOM 2207 N N . ALA A 1 301 ? 27.659 33.782 102.773 1.00 33.12 301 ALA A N 1
ATOM 2208 C CA . ALA A 1 301 ? 26.490 34.578 102.433 1.00 31.45 301 ALA A CA 1
ATOM 2209 C C . ALA A 1 301 ? 25.411 34.395 103.457 1.00 32.45 301 ALA A C 1
ATOM 2210 O O . ALA A 1 301 ? 24.719 35.336 103.796 1.00 31.92 301 ALA A O 1
ATOM 2212 N N . VAL A 1 302 ? 25.255 33.175 103.950 1.00 34.88 302 VAL A N 1
ATOM 2213 C CA . VAL A 1 302 ? 24.200 32.902 104.930 1.00 35.57 302 VAL A CA 1
ATOM 2214 C C . VAL A 1 302 ? 24.475 33.691 106.211 1.00 33.84 302 VAL A C 1
ATOM 2215 O O . VAL A 1 302 ? 23.624 34.391 106.713 1.00 32.30 302 VAL A O 1
ATOM 2219 N N . LEU A 1 303 ? 25.696 33.603 106.697 1.00 34.54 303 LEU A N 1
ATOM 2220 C CA . LEU A 1 303 ? 26.120 34.408 107.840 1.00 36.79 303 LEU A CA 1
ATOM 2221 C C . LEU A 1 303 ? 25.850 35.930 107.655 1.00 39.97 303 LEU A C 1
ATOM 2222 O O . LEU A 1 303 ? 25.339 36.599 108.555 1.00 43.72 303 LEU A O 1
ATOM 2227 N N . ALA A 1 304 ? 26.200 36.487 106.510 1.00 38.16 304 ALA A N 1
ATOM 2228 C CA . ALA A 1 304 ? 25.942 37.895 106.288 1.00 36.58 304 ALA A CA 1
ATOM 2229 C C . ALA A 1 304 ? 24.419 38.188 106.424 1.00 37.35 304 ALA A C 1
ATOM 2230 O O . ALA A 1 304 ? 24.021 39.220 106.941 1.00 33.51 304 ALA A O 1
ATOM 2232 N N . LEU A 1 305 ? 23.580 37.268 105.975 1.00 38.93 305 LEU A N 1
ATOM 2233 C CA . LEU A 1 305 ? 22.150 37.470 106.056 1.00 41.98 305 LEU A CA 1
ATOM 2234 C C . LEU A 1 305 ? 21.668 37.367 107.517 1.00 44.01 305 LEU A C 1
ATOM 2235 O O . LEU A 1 305 ? 20.766 38.114 107.957 1.00 42.87 305 LEU A O 1
ATOM 2240 N N . LEU A 1 306 ? 22.255 36.431 108.255 1.00 41.60 306 LEU A N 1
ATOM 2241 C CA . LEU A 1 306 ? 21.878 36.226 109.641 1.00 40.48 306 LEU A CA 1
ATOM 2242 C C . LEU A 1 306 ? 22.291 37.452 110.457 1.00 39.67 306 LEU A C 1
ATOM 2243 O O . LEU A 1 306 ? 21.503 38.028 111.199 1.00 41.32 306 LEU A O 1
ATOM 2248 N N . ALA A 1 307 ? 23.526 37.870 110.258 1.00 38.03 307 ALA A N 1
ATOM 2249 C CA . ALA A 1 307 ? 24.067 38.989 111.001 1.00 40.52 307 ALA A CA 1
ATOM 2250 C C . ALA A 1 307 ? 23.240 40.241 110.781 1.00 42.88 307 ALA A C 1
ATOM 2251 O O . ALA A 1 307 ? 23.142 41.073 111.665 1.00 51.02 307 ALA A O 1
ATOM 2253 N N . SER A 1 308 ? 22.611 40.362 109.627 1.00 41.92 308 SER A N 1
ATOM 2254 C CA . SER A 1 308 ? 21.916 41.582 109.310 1.00 40.52 308 SER A CA 1
ATOM 2255 C C . SER A 1 308 ? 20.450 41.473 109.621 1.00 40.02 308 SER A C 1
ATOM 2256 O O . SER A 1 308 ? 19.686 42.351 109.266 1.00 40.46 308 SER A O 1
ATOM 2259 N N . GLY A 1 309 ? 20.039 40.366 110.220 1.00 38.99 309 GLY A N 1
ATOM 2260 C CA . GLY A 1 309 ? 18.648 40.209 110.620 1.00 38.05 309 GLY A CA 1
ATOM 2261 C C . GLY A 1 309 ? 17.657 39.796 109.562 1.00 38.92 309 GLY A C 1
ATOM 2262 O O . GLY A 1 309 ? 16.507 39.494 109.892 1.00 45.63 309 GLY A O 1
ATOM 2263 N N . ARG A 1 310 ? 18.086 39.688 108.313 1.00 38.86 310 ARG A N 1
ATOM 2264 C CA . ARG A 1 310 ? 17.179 39.276 107.224 1.00 41.08 310 ARG A CA 1
ATOM 2265 C C . ARG A 1 310 ? 16.593 37.898 107.422 1.00 39.72 310 ARG A C 1
ATOM 2266 O O . ARG A 1 310 ? 15.491 37.618 106.966 1.00 42.04 310 ARG A O 1
ATOM 2274 N N . LEU A 1 311 ? 17.316 37.040 108.122 1.00 42.18 311 LEU A N 1
ATOM 2275 C CA . LEU A 1 311 ? 16.824 35.715 108.486 1.00 39.48 311 LEU A CA 1
ATOM 2276 C C . LEU A 1 311 ? 16.931 35.463 109.981 1.00 42.90 311 LEU A C 1
ATOM 2277 O O . LEU A 1 311 ? 17.928 35.806 110.653 1.00 42.94 311 LEU A O 1
ATOM 2282 N N . GLN A 1 312 ? 15.912 34.797 110.495 1.00 49.10 312 GLN A N 1
ATOM 2283 C CA . GLN A 1 312 ? 15.786 34.560 111.927 1.00 52.70 312 GLN A CA 1
ATOM 2284 C C . GLN A 1 312 ? 15.414 33.120 112.191 1.00 44.93 312 GLN A C 1
ATOM 2285 O O . GLN A 1 312 ? 14.349 32.831 112.710 1.00 45.13 312 GLN A O 1
ATOM 2291 N N . PRO A 1 313 ? 16.310 32.208 111.839 1.00 42.37 313 PRO A N 1
ATOM 2292 C CA . PRO A 1 313 ? 15.982 30.796 111.956 1.00 40.33 313 PRO A CA 1
ATOM 2293 C C . PRO A 1 313 ? 15.714 30.322 113.368 1.00 40.71 313 PRO A C 1
ATOM 2294 O O . PRO A 1 313 ? 14.937 29.401 113.540 1.00 40.91 313 PRO A O 1
ATOM 2298 N N . GLU A 1 314 ? 16.361 30.923 114.366 1.00 41.95 314 GLU A N 1
ATOM 2299 C CA . GLU A 1 314 ? 16.162 30.510 115.779 1.00 44.60 314 GLU A CA 1
ATOM 2300 C C . GLU A 1 314 ? 14.692 30.540 116.244 1.00 43.56 314 GLU A C 1
ATOM 2301 O O . GLU A 1 314 ? 14.333 29.845 117.192 1.00 45.04 314 GLU A O 1
ATOM 2307 N N . ARG A 1 315 ? 13.844 31.305 115.569 1.00 41.32 315 ARG A N 1
ATOM 2308 C CA . ARG A 1 315 ? 12.434 31.301 115.908 1.00 46.54 315 ARG A CA 1
ATOM 2309 C C . ARG A 1 315 ? 11.807 29.899 115.889 1.00 43.96 315 ARG A C 1
ATOM 2310 O O . ARG A 1 315 ? 10.774 29.671 116.494 1.00 47.29 315 ARG A O 1
ATOM 2318 N N . ILE A 1 316 ? 12.384 28.954 115.180 1.00 41.28 316 ILE A N 1
ATOM 2319 C CA . ILE A 1 316 ? 11.750 27.636 115.126 1.00 41.84 316 ILE A CA 1
ATOM 2320 C C . ILE A 1 316 ? 12.148 26.744 116.295 1.00 38.96 316 ILE A C 1
ATOM 2321 O O . ILE A 1 316 ? 11.588 25.671 116.470 1.00 37.02 316 ILE A O 1
ATOM 2326 N N . VAL A 1 317 ? 13.094 27.190 117.105 1.00 41.67 317 VAL A N 1
ATOM 2327 C CA . VAL A 1 317 ? 13.509 26.409 118.272 1.00 45.10 317 VAL A CA 1
ATOM 2328 C C . VAL A 1 317 ? 12.350 26.317 119.280 1.00 48.13 317 VAL A C 1
ATOM 2329 O O . VAL A 1 317 ? 11.924 27.331 119.838 1.00 48.23 317 VAL A O 1
ATOM 2333 N N . SER A 1 318 ? 11.845 25.104 119.500 1.00 47.59 318 SER A N 1
ATOM 2334 C CA . SER A 1 318 ? 10.802 24.880 120.485 1.00 42.59 318 SER A CA 1
ATOM 2335 C C . SER A 1 318 ? 11.382 24.577 121.866 1.00 42.47 318 SER A C 1
ATOM 2336 O O . SER A 1 318 ? 10.769 24.902 122.856 1.00 43.58 318 SER A O 1
ATOM 2339 N N . HIS A 1 319 ? 12.552 23.944 121.928 1.00 42.32 319 HIS A N 1
ATOM 2340 C CA . HIS A 1 319 ? 13.136 23.500 123.195 1.00 39.57 319 HIS A CA 1
ATOM 2341 C C . HIS A 1 319 ? 14.612 23.754 123.316 1.00 40.61 319 HIS A C 1
ATOM 2342 O O . HIS A 1 319 ? 15.390 23.236 122.530 1.00 40.78 319 HIS A O 1
ATOM 2349 N N . TYR A 1 320 ? 15.002 24.524 124.326 1.00 42.76 320 TYR A N 1
ATOM 2350 C CA . TYR A 1 320 ? 16.395 24.565 124.752 1.00 44.39 320 TYR A CA 1
ATOM 2351 C C . TYR A 1 320 ? 16.534 23.651 125.988 1.00 43.95 320 TYR A C 1
ATOM 2352 O O . TYR A 1 320 ? 15.927 23.917 127.021 1.00 51.57 320 TYR A O 1
ATOM 2361 N N . LEU A 1 321 ? 17.300 22.573 125.879 1.00 41.27 321 LEU A N 1
ATOM 2362 C CA . LEU A 1 321 ? 17.479 21.644 126.988 1.00 41.83 321 LEU A CA 1
ATOM 2363 C C . LEU A 1 321 ? 18.912 21.613 127.412 1.00 43.07 321 LEU A C 1
ATOM 2364 O O . LEU A 1 321 ? 19.778 21.898 126.620 1.00 41.95 321 LEU A O 1
ATOM 2369 N N . PRO A 1 322 ? 19.179 21.269 128.682 1.00 48.42 322 PRO A N 1
ATOM 2370 C CA . PRO A 1 322 ? 20.570 21.023 129.052 1.00 49.92 322 PRO A CA 1
ATOM 2371 C C . PRO A 1 322 ? 21.087 19.746 128.394 1.00 48.13 322 PRO A C 1
ATOM 2372 O O . PRO A 1 322 ? 20.310 18.851 128.091 1.00 49.53 322 PRO A O 1
ATOM 2376 N N . LEU A 1 323 ? 22.391 19.677 128.186 1.00 49.40 323 LEU A N 1
ATOM 2377 C CA . LEU A 1 323 ? 23.013 18.528 127.566 1.00 55.70 323 LEU A CA 1
ATOM 2378 C C . LEU A 1 323 ? 22.544 17.199 128.189 1.00 59.22 323 LEU A C 1
ATOM 2379 O O . LEU A 1 323 ? 22.257 16.240 127.470 1.00 55.94 323 LEU A O 1
ATOM 2384 N N . GLU A 1 324 ? 22.448 17.150 129.519 1.00 62.00 324 GLU A N 1
ATOM 2385 C CA . GLU A 1 324 ? 22.050 15.914 130.217 1.00 64.10 324 GLU A CA 1
ATOM 2386 C C . GLU A 1 324 ? 20.631 15.436 129.877 1.00 62.01 324 GLU A C 1
ATOM 2387 O O . GLU A 1 324 ? 20.345 14.242 129.985 1.00 61.38 324 GLU A O 1
ATOM 2389 N N . GLU A 1 325 ? 19.771 16.342 129.413 1.00 59.88 325 GLU A N 1
ATOM 2390 C CA . GLU A 1 325 ? 18.400 15.992 129.042 1.00 56.87 325 GLU A CA 1
ATOM 2391 C C . GLU A 1 325 ? 18.251 15.650 127.570 1.00 53.59 325 GLU A C 1
ATOM 2392 O O . GLU A 1 325 ? 17.123 15.547 127.050 1.00 53.51 325 GLU A O 1
ATOM 2398 N N . ALA A 1 326 ? 19.387 15.420 126.915 1.00 49.53 326 ALA A N 1
ATOM 2399 C CA . ALA A 1 326 ? 19.419 14.971 125.515 1.00 51.26 326 ALA A CA 1
ATOM 2400 C C . ALA A 1 326 ? 18.517 13.770 125.161 1.00 52.92 326 ALA A C 1
ATOM 2401 O O . ALA A 1 326 ? 17.784 13.816 124.186 1.00 55.35 326 ALA A O 1
ATOM 2403 N N . PRO A 1 327 ? 18.570 12.690 125.945 1.00 57.54 327 PRO A N 1
ATOM 2404 C CA . PRO A 1 327 ? 17.692 11.567 125.602 1.00 57.48 327 PRO A CA 1
ATOM 2405 C C . PRO A 1 327 ? 16.217 11.939 125.541 1.00 55.32 327 PRO A C 1
ATOM 2406 O O . PRO A 1 327 ? 15.518 11.422 124.677 1.00 55.19 327 PRO A O 1
ATOM 2410 N N . ARG A 1 328 ? 15.757 12.822 126.431 1.00 57.74 328 ARG A N 1
ATOM 2411 C CA . ARG A 1 328 ? 14.400 13.378 126.335 1.00 64.54 328 ARG A CA 1
ATOM 2412 C C . ARG A 1 328 ? 14.266 14.126 124.972 1.00 65.45 328 ARG A C 1
ATOM 2413 O O . ARG A 1 328 ? 13.297 13.943 124.210 1.00 66.80 328 ARG A O 1
ATOM 2417 N N . GLY A 1 329 ? 15.276 14.924 124.646 1.00 61.82 329 GLY A N 1
ATOM 2418 C CA . GLY A 1 329 ? 15.259 15.714 123.416 1.00 61.15 329 GLY A CA 1
ATOM 2419 C C . GLY A 1 329 ? 15.017 14.862 122.192 1.00 57.69 329 GLY A C 1
ATOM 2420 O O . GLY A 1 329 ? 14.173 15.173 121.346 1.00 60.35 329 GLY A O 1
ATOM 2421 N N . TYR A 1 330 ? 15.770 13.778 122.113 1.00 51.01 330 TYR A N 1
ATOM 2422 C CA . TYR A 1 330 ? 15.665 12.849 121.013 1.00 48.08 330 TYR A CA 1
ATOM 2423 C C . TYR A 1 330 ? 14.262 12.251 120.953 1.00 49.53 330 TYR A C 1
ATOM 2424 O O . TYR A 1 330 ? 13.690 12.133 119.870 1.00 48.96 330 TYR A O 1
ATOM 2433 N N . GLU A 1 331 ? 13.712 11.884 122.112 1.00 51.52 331 GLU A N 1
ATOM 2434 C CA . GLU A 1 331 ? 12.370 11.295 122.185 1.00 52.91 331 GLU A CA 1
ATOM 2435 C C . GLU A 1 331 ? 11.351 12.300 121.674 1.00 51.96 331 GLU A C 1
ATOM 2436 O O . GLU A 1 331 ? 10.523 11.972 120.823 1.00 51.16 331 GLU A O 1
ATOM 2439 N N . LEU A 1 332 ? 11.434 13.524 122.193 1.00 50.02 332 LEU A N 1
ATOM 2440 C CA . LEU A 1 332 ? 10.527 14.606 121.801 1.00 53.13 332 LEU A CA 1
ATOM 2441 C C . LEU A 1 332 ? 10.570 14.839 120.307 1.00 52.06 332 LEU A C 1
ATOM 2442 O O . LEU A 1 332 ? 9.546 14.822 119.634 1.00 51.70 332 LEU A O 1
ATOM 2447 N N . PHE A 1 333 ? 11.770 15.053 119.790 1.00 52.99 333 PHE A N 1
ATOM 2448 C CA . PHE A 1 333 ? 11.940 15.329 118.365 1.00 56.12 333 PHE A CA 1
ATOM 2449 C C . PHE A 1 333 ? 11.470 14.156 117.491 1.00 55.64 333 PHE A C 1
ATOM 2450 O O . PHE A 1 333 ? 10.752 14.342 116.509 1.00 53.90 333 PHE A O 1
ATOM 2458 N N . ASP A 1 334 ? 11.860 12.946 117.874 1.00 60.62 334 ASP A N 1
ATOM 2459 C CA . ASP A 1 334 ? 11.426 11.741 117.177 1.00 62.64 334 ASP A CA 1
ATOM 2460 C C . ASP A 1 334 ? 9.901 11.637 117.135 1.00 64.78 334 ASP A C 1
ATOM 2461 O O . ASP A 1 334 ? 9.321 11.458 116.056 1.00 54.17 334 ASP A O 1
ATOM 2466 N N . ARG A 1 335 ? 9.269 11.787 118.311 1.00 67.47 335 ARG A N 1
ATOM 2467 C CA . ARG A 1 335 ? 7.795 11.734 118.447 1.00 62.33 335 ARG A CA 1
ATOM 2468 C C . ARG A 1 335 ? 7.087 12.977 117.848 1.00 59.70 335 ARG A C 1
ATOM 2469 O O . ARG A 1 335 ? 5.865 13.061 117.874 1.00 60.06 335 ARG A O 1
ATOM 2473 N N . LYS A 1 336 ? 7.858 13.923 117.299 1.00 58.83 336 LYS A N 1
ATOM 2474 C CA . LYS A 1 336 ? 7.336 15.123 116.618 1.00 57.52 336 LYS A CA 1
ATOM 2475 C C . LYS A 1 336 ? 6.647 16.120 117.616 1.00 59.37 336 LYS A C 1
ATOM 2476 O O . LYS A 1 336 ? 5.852 16.994 117.234 1.00 54.68 336 LYS A O 1
ATOM 2480 N N . GLU A 1 337 ? 6.996 15.988 118.896 1.00 60.20 337 GLU A N 1
ATOM 2481 C CA . GLU A 1 337 ? 6.532 16.878 119.950 1.00 61.38 337 GLU A CA 1
ATOM 2482 C C . GLU A 1 337 ? 7.391 18.137 120.060 1.00 60.20 337 GLU A C 1
ATOM 2483 O O . GLU A 1 337 ? 6.910 19.194 120.428 1.00 59.68 337 GLU A O 1
ATOM 2489 N N . ALA A 1 338 ? 8.667 18.029 119.736 1.00 62.89 338 ALA A N 1
ATOM 2490 C CA . ALA A 1 338 ? 9.482 19.217 119.490 1.00 62.02 338 ALA A CA 1
ATOM 2491 C C . ALA A 1 338 ? 9.612 19.472 117.989 1.00 61.52 338 ALA A C 1
ATOM 2492 O O . ALA A 1 338 ? 9.575 18.549 117.174 1.00 70.13 338 ALA A O 1
ATOM 2494 N N . LEU A 1 339 ? 9.769 20.739 117.641 1.00 58.29 339 LEU A N 1
ATOM 2495 C CA . LEU A 1 339 ? 10.033 21.156 116.277 1.00 55.04 339 LEU A CA 1
ATOM 2496 C C . LEU A 1 339 ? 11.546 21.208 115.995 1.00 56.28 339 LEU A C 1
ATOM 2497 O O . LEU A 1 339 ? 12.032 20.698 114.982 1.00 51.75 339 LEU A O 1
ATOM 2502 N N . LYS A 1 340 ? 12.272 21.857 116.892 1.00 54.14 340 LYS A N 1
ATOM 2503 C CA . LYS A 1 340 ? 13.710 21.880 116.845 1.00 52.99 340 LYS A CA 1
ATOM 2504 C C . LYS A 1 340 ? 14.253 21.961 118.248 1.00 51.62 340 LYS A C 1
ATOM 2505 O O . LYS A 1 340 ? 13.835 22.819 119.032 1.00 53.01 340 LYS A O 1
ATOM 2511 N N . VAL A 1 341 ? 15.193 21.064 118.542 1.00 49.90 341 VAL A N 1
ATOM 2512 C CA . VAL A 1 341 ? 15.828 20.992 119.847 1.00 47.05 341 VAL A CA 1
ATOM 2513 C C . VAL A 1 341 ? 17.260 21.482 119.787 1.00 43.10 341 VAL A C 1
ATOM 2514 O O . VAL A 1 341 ? 18.058 21.037 118.949 1.00 44.98 341 VAL A O 1
ATOM 2518 N N . LEU A 1 342 ? 17.583 22.383 120.695 1.00 37.92 342 LEU A N 1
ATOM 2519 C CA . LEU A 1 342 ? 18.939 22.870 120.843 1.00 39.54 342 LEU A CA 1
ATOM 2520 C C . LEU A 1 342 ? 19.424 22.498 122.237 1.00 38.15 342 LEU A C 1
ATOM 2521 O O . LEU A 1 342 ? 18.705 22.680 123.191 1.00 37.22 342 LEU A O 1
ATOM 2526 N N . LEU A 1 343 ? 20.625 21.946 122.336 1.00 38.76 343 LEU A N 1
ATOM 2527 C CA . LEU A 1 343 ? 21.185 21.495 123.612 1.00 38.63 343 LEU A CA 1
ATOM 2528 C C . LEU A 1 343 ? 22.148 22.552 124.178 1.00 40.25 343 LEU A C 1
ATOM 2529 O O . LEU A 1 343 ? 23.107 22.954 123.520 1.00 38.00 343 LEU A O 1
ATOM 2534 N N . VAL A 1 344 ? 21.893 22.992 125.405 1.00 41.89 344 VAL A N 1
ATOM 2535 C CA . VAL A 1 344 ? 22.768 23.936 126.067 1.00 42.48 344 VAL A CA 1
ATOM 2536 C C . VAL A 1 344 ? 23.860 23.160 126.779 1.00 46.29 344 VAL A C 1
ATOM 2537 O O . VAL A 1 344 ? 23.568 22.335 127.633 1.00 49.45 344 VAL A O 1
ATOM 2541 N N . VAL A 1 345 ? 25.110 23.410 126.409 1.00 50.65 345 VAL A N 1
ATOM 2542 C CA . VAL A 1 345 ? 26.242 22.737 127.048 1.00 60.32 345 VAL A CA 1
ATOM 2543 C C . VAL A 1 345 ? 27.005 23.694 127.968 1.00 68.31 345 VAL A C 1
ATOM 2544 O O . VAL A 1 345 ? 27.467 24.781 127.559 1.00 67.11 345 VAL A O 1
ATOM 2548 N N . ARG A 1 346 ? 27.085 23.264 129.231 1.00 77.48 346 ARG A N 1
ATOM 2549 C CA . ARG A 1 346 ? 27.507 24.102 130.345 1.00 81.68 346 ARG A CA 1
ATOM 2550 C C . ARG A 1 346 ? 29.036 24.074 130.474 1.00 81.74 346 ARG A C 1
ATOM 2551 O O . ARG A 1 346 ? 29.753 24.662 129.656 1.00 76.04 346 ARG A O 1
ATOM 2553 N N . MET B 1 1 ? 72.007 26.238 95.804 1.00 84.82 1 MET B N 1
ATOM 2554 C CA . MET B 1 1 ? 72.007 27.681 96.192 1.00 76.76 1 MET B CA 1
ATOM 2555 C C . MET B 1 1 ? 72.502 28.612 95.087 1.00 69.51 1 MET B C 1
ATOM 2556 O O . MET B 1 1 ? 72.898 29.737 95.357 1.00 69.00 1 MET B O 1
ATOM 2558 N N . ARG B 1 2 ? 72.496 28.156 93.841 1.00 64.67 2 ARG B N 1
ATOM 2559 C CA . ARG B 1 2 ? 72.735 29.055 92.720 1.00 69.23 2 ARG B CA 1
ATOM 2560 C C . ARG B 1 2 ? 71.432 29.821 92.524 1.00 65.54 2 ARG B C 1
ATOM 2561 O O . ARG B 1 2 ? 70.357 29.233 92.583 1.00 65.77 2 ARG B O 1
ATOM 2569 N N . ALA B 1 3 ? 71.524 31.127 92.307 1.00 58.21 3 ALA B N 1
ATOM 2570 C CA . ALA B 1 3 ? 70.332 31.928 92.119 1.00 60.20 3 ALA B CA 1
ATOM 2571 C C . ALA B 1 3 ? 70.660 33.212 91.399 1.00 64.31 3 ALA B C 1
ATOM 2572 O O . ALA B 1 3 ? 71.700 33.791 91.651 1.00 72.17 3 ALA B O 1
ATOM 2574 N N . VAL B 1 4 ? 69.767 33.656 90.515 1.00 61.79 4 VAL B N 1
ATOM 2575 C CA . VAL B 1 4 ? 69.926 34.946 89.854 1.00 65.56 4 VAL B CA 1
ATOM 2576 C C . VAL B 1 4 ? 69.537 36.034 90.851 1.00 71.85 4 VAL B C 1
ATOM 2577 O O . VAL B 1 4 ? 68.495 35.911 91.514 1.00 73.51 4 VAL B O 1
ATOM 2581 N N . VAL B 1 5 ? 70.365 37.081 90.954 1.00 74.28 5 VAL B N 1
ATOM 2582 C CA . VAL B 1 5 ? 70.080 38.235 91.832 1.00 74.50 5 VAL B CA 1
ATOM 2583 C C . VAL B 1 5 ? 70.262 39.582 91.141 1.00 69.11 5 VAL B C 1
ATOM 2584 O O . VAL B 1 5 ? 71.018 39.716 90.188 1.00 71.12 5 VAL B O 1
ATOM 2588 N N . PHE B 1 6 ? 69.539 40.572 91.644 1.00 67.44 6 PHE B N 1
ATOM 2589 C CA . PHE B 1 6 ? 69.626 41.947 91.183 1.00 66.17 6 PHE B CA 1
ATOM 2590 C C . PHE B 1 6 ? 70.864 42.571 91.802 1.00 70.84 6 PHE B C 1
ATOM 2591 O O . PHE B 1 6 ? 71.178 42.226 92.940 1.00 71.91 6 PHE B O 1
ATOM 2599 N N . GLU B 1 7 ? 71.577 43.443 91.068 1.00 69.98 7 GLU B N 1
ATOM 2600 C CA . GLU B 1 7 ? 72.775 44.140 91.612 1.00 68.02 7 GLU B CA 1
ATOM 2601 C C . GLU B 1 7 ? 72.714 45.645 91.501 1.00 67.56 7 GLU B C 1
ATOM 2602 O O . GLU B 1 7 ? 73.004 46.359 92.469 1.00 68.72 7 GLU B O 1
ATOM 2608 N N . ASN B 1 8 ? 72.371 46.128 90.313 1.00 70.37 8 ASN B N 1
ATOM 2609 C CA . ASN B 1 8 ? 71.951 47.533 90.119 1.00 73.45 8 ASN B CA 1
ATOM 2610 C C . ASN B 1 8 ? 71.174 47.638 88.796 1.00 69.64 8 ASN B C 1
ATOM 2611 O O . ASN B 1 8 ? 71.095 46.654 88.065 1.00 65.28 8 ASN B O 1
ATOM 2616 N N . LYS B 1 9 ? 70.593 48.810 88.515 1.00 70.03 9 LYS B N 1
ATOM 2617 C CA . LYS B 1 9 ? 69.906 49.088 87.237 1.00 74.84 9 LYS B CA 1
ATOM 2618 C C . LYS B 1 9 ? 70.614 48.454 86.032 1.00 76.80 9 LYS B C 1
ATOM 2619 O O . LYS B 1 9 ? 71.744 48.798 85.716 1.00 73.96 9 LYS B O 1
ATOM 2623 N N . GLU B 1 10 ? 69.938 47.486 85.411 1.00 86.39 10 GLU B N 1
ATOM 2624 C CA . GLU B 1 10 ? 70.406 46.758 84.204 1.00 83.82 10 GLU B CA 1
ATOM 2625 C C . GLU B 1 10 ? 71.621 45.825 84.408 1.00 76.74 10 GLU B C 1
ATOM 2626 O O . GLU B 1 10 ? 72.196 45.348 83.440 1.00 78.09 10 GLU B O 1
ATOM 2632 N N . ARG B 1 11 ? 71.965 45.543 85.663 1.00 71.18 11 ARG B N 1
ATOM 2633 C CA . ARG B 1 11 ? 72.994 44.567 86.000 1.00 71.92 11 ARG B CA 1
ATOM 2634 C C . ARG B 1 11 ? 72.370 43.491 86.873 1.00 77.86 11 ARG B C 1
ATOM 2635 O O . ARG B 1 11 ? 71.646 43.791 87.821 1.00 83.62 11 ARG B O 1
ATOM 2638 N N . VAL B 1 12 ? 72.678 42.243 86.546 1.00 76.88 12 VAL B N 1
ATOM 2639 C CA . VAL B 1 12 ? 72.076 41.073 87.167 1.00 72.49 12 VAL B CA 1
ATOM 2640 C C . VAL B 1 12 ? 73.143 40.004 87.078 1.00 72.62 12 VAL B C 1
ATOM 2641 O O . VAL B 1 12 ? 73.915 39.992 86.122 1.00 76.68 12 VAL B O 1
ATOM 2645 N N . ALA B 1 13 ? 73.198 39.112 88.060 1.00 70.06 13 ALA B N 1
ATOM 2646 C CA . ALA B 1 13 ? 74.289 38.146 88.141 1.00 68.42 13 ALA B CA 1
ATOM 2647 C C . ALA B 1 13 ? 73.876 36.963 88.967 1.00 71.71 13 ALA B C 1
ATOM 2648 O O . ALA B 1 13 ? 73.062 37.102 89.865 1.00 75.56 13 ALA B O 1
ATOM 2650 N N . VAL B 1 14 ? 74.471 35.808 88.697 1.00 73.61 14 VAL B N 1
ATOM 2651 C CA . VAL B 1 14 ? 74.095 34.612 89.422 1.00 76.18 14 VAL B CA 1
ATOM 2652 C C . VAL B 1 14 ? 75.159 34.378 90.498 1.00 76.86 14 VAL B C 1
ATOM 2653 O O . VAL B 1 14 ? 76.322 34.149 90.197 1.00 79.82 14 VAL B O 1
ATOM 2657 N N . LYS B 1 15 ? 74.733 34.474 91.758 1.00 81.67 15 LYS B N 1
ATOM 2658 C CA . LYS B 1 15 ? 75.594 34.266 92.934 1.00 75.92 15 LYS B CA 1
ATOM 2659 C C . LYS B 1 15 ? 75.168 33.028 93.741 1.00 74.86 15 LYS B C 1
ATOM 2660 O O . LYS B 1 15 ? 74.089 32.469 93.535 1.00 77.29 15 LYS B O 1
ATOM 2662 N N . GLU B 1 16 ? 76.027 32.597 94.656 1.00 79.52 16 GLU B N 1
ATOM 2663 C CA . GLU B 1 16 ? 75.623 31.626 95.666 1.00 78.71 16 GLU B CA 1
ATOM 2664 C C . GLU B 1 16 ? 74.874 32.386 96.751 1.00 88.71 16 GLU B C 1
ATOM 2665 O O . GLU B 1 16 ? 75.322 33.448 97.200 1.00 98.50 16 GLU B O 1
ATOM 2671 N N . VAL B 1 17 ? 73.739 31.832 97.165 1.00 87.59 17 VAL B N 1
ATOM 2672 C CA . VAL B 1 17 ? 72.886 32.421 98.195 1.00 77.44 17 VAL B CA 1
ATOM 2673 C C . VAL B 1 17 ? 72.381 31.273 99.070 1.00 71.00 17 VAL B C 1
ATOM 2674 O O . VAL B 1 17 ? 72.482 30.109 98.690 1.00 68.58 17 VAL B O 1
ATOM 2678 N N . ASN B 1 18 ? 71.894 31.596 100.261 1.00 70.77 18 ASN B N 1
ATOM 2679 C CA . ASN B 1 18 ? 71.387 30.581 101.171 1.00 69.68 18 ASN B CA 1
ATOM 2680 C C . ASN B 1 18 ? 70.119 29.943 100.639 1.00 62.64 18 ASN B C 1
ATOM 2681 O O . ASN B 1 18 ? 69.216 30.647 100.212 1.00 54.92 18 ASN B O 1
ATOM 2686 N N . ALA B 1 19 ? 70.071 28.616 100.673 1.00 60.47 19 ALA B N 1
ATOM 2687 C CA . ALA B 1 19 ? 68.866 27.865 100.352 1.00 63.78 19 ALA B CA 1
ATOM 2688 C C . ALA B 1 19 ? 67.868 28.103 101.474 1.00 68.63 19 ALA B C 1
ATOM 2689 O O . ALA B 1 19 ? 68.255 28.083 102.644 1.00 72.71 19 ALA B O 1
ATOM 2691 N N . PRO B 1 20 ? 66.590 28.344 101.127 1.00 67.05 20 PRO B N 1
ATOM 2692 C CA . PRO B 1 20 ? 65.625 28.603 102.169 1.00 65.73 20 PRO B CA 1
ATOM 2693 C C . PRO B 1 20 ? 65.204 27.300 102.789 1.00 61.66 20 PRO B C 1
ATOM 2694 O O . PRO B 1 20 ? 65.342 26.274 102.168 1.00 51.83 20 PRO B O 1
ATOM 2698 N N . ARG B 1 21 ? 64.708 27.370 104.018 1.00 66.48 21 ARG B N 1
ATOM 2699 C CA . ARG B 1 21 ? 64.217 26.209 104.760 1.00 63.49 21 ARG B CA 1
ATOM 2700 C C . ARG B 1 21 ? 62.707 26.378 105.098 1.00 61.20 21 ARG B C 1
ATOM 2701 O O . ARG B 1 21 ? 62.135 27.489 105.015 1.00 56.20 21 ARG B O 1
ATOM 2703 N N . LEU B 1 22 ? 62.059 25.265 105.441 1.00 58.26 22 LEU B N 1
ATOM 2704 C CA . LEU B 1 22 ? 60.656 25.292 105.846 1.00 56.02 22 LEU B CA 1
ATOM 2705 C C . LEU B 1 22 ? 60.553 26.133 107.107 1.00 61.21 22 LEU B C 1
ATOM 2706 O O . LEU B 1 22 ? 61.357 25.976 108.015 1.00 64.36 22 LEU B O 1
ATOM 2711 N N . GLN B 1 23 ? 59.579 27.030 107.162 1.00 67.42 23 GLN B N 1
ATOM 2712 C CA . GLN B 1 23 ? 59.390 27.877 108.336 1.00 65.34 23 GLN B CA 1
ATOM 2713 C C . GLN B 1 23 ? 57.920 27.989 108.812 1.00 65.07 23 GLN B C 1
ATOM 2714 O O . GLN B 1 23 ? 57.604 28.805 109.679 1.00 79.27 23 GLN B O 1
ATOM 2720 N N . HIS B 1 24 ? 57.039 27.146 108.274 1.00 59.19 24 HIS B N 1
ATOM 2721 C CA . HIS B 1 24 ? 55.622 27.156 108.616 1.00 53.43 24 HIS B CA 1
ATOM 2722 C C . HIS B 1 24 ? 55.074 25.803 108.176 1.00 48.29 24 HIS B C 1
ATOM 2723 O O . HIS B 1 24 ? 55.540 25.287 107.194 1.00 44.18 24 HIS B O 1
ATOM 2730 N N . PRO B 1 25 ? 54.085 25.224 108.884 1.00 45.46 25 PRO B N 1
ATOM 2731 C CA . PRO B 1 25 ? 53.580 23.891 108.493 1.00 45.44 25 PRO B CA 1
ATOM 2732 C C . PRO B 1 25 ? 52.896 23.734 107.106 1.00 51.04 25 PRO B C 1
ATOM 2733 O O . PRO B 1 25 ? 52.562 22.599 106.715 1.00 56.24 25 PRO B O 1
ATOM 2737 N N . LEU B 1 26 ? 52.657 24.841 106.399 1.00 50.44 26 LEU B N 1
ATOM 2738 C CA . LEU B 1 26 ? 52.045 24.810 105.047 1.00 50.78 26 LEU B CA 1
ATOM 2739 C C . LEU B 1 26 ? 53.055 25.175 103.942 1.00 53.59 26 LEU B C 1
ATOM 2740 O O . LEU B 1 26 ? 52.705 25.284 102.752 1.00 53.45 26 LEU B O 1
ATOM 2745 N N . ASP B 1 27 ? 54.311 25.347 104.335 1.00 51.57 27 ASP B N 1
ATOM 2746 C CA . ASP B 1 27 ? 55.375 25.620 103.386 1.00 50.98 27 ASP B CA 1
ATOM 2747 C C . ASP B 1 27 ? 55.702 24.377 102.573 1.00 48.14 27 ASP B C 1
ATOM 2748 O O . ASP B 1 27 ? 55.469 23.265 103.006 1.00 48.08 27 ASP B O 1
ATOM 2753 N N . ALA B 1 28 ? 56.198 24.597 101.367 1.00 47.37 28 ALA B N 1
ATOM 2754 C CA . ALA B 1 28 ? 56.849 23.560 100.607 1.00 51.44 28 ALA B CA 1
ATOM 2755 C C . ALA B 1 28 ? 58.094 24.124 99.946 1.00 54.01 28 ALA B C 1
ATOM 2756 O O . ALA B 1 28 ? 58.158 25.311 99.597 1.00 53.59 28 ALA B O 1
ATOM 2758 N N . LEU B 1 29 ? 59.095 23.264 99.806 1.00 53.32 29 LEU B N 1
ATOM 2759 C CA . LEU B 1 29 ? 60.305 23.612 99.096 1.00 53.58 29 LEU B CA 1
ATOM 2760 C C . LEU B 1 29 ? 60.257 22.936 97.756 1.00 49.78 29 LEU B C 1
ATOM 2761 O O . LEU B 1 29 ? 59.859 21.782 97.648 1.00 44.93 29 LEU B O 1
ATOM 2766 N N . VAL B 1 30 ? 60.666 23.669 96.738 1.00 50.06 30 VAL B N 1
ATOM 2767 C CA . VAL B 1 30 ? 60.552 23.202 95.361 1.00 54.56 30 VAL B CA 1
ATOM 2768 C C . VAL B 1 30 ? 61.902 23.268 94.654 1.00 52.93 30 VAL B C 1
ATOM 2769 O O . VAL B 1 30 ? 62.531 24.331 94.578 1.00 46.63 30 VAL B O 1
ATOM 2773 N N . ARG B 1 31 ? 62.316 22.114 94.133 1.00 51.93 31 ARG B N 1
ATOM 2774 C CA . ARG B 1 31 ? 63.531 22.003 93.349 1.00 53.56 31 ARG B CA 1
ATOM 2775 C C . ARG B 1 31 ? 63.184 22.493 91.945 1.00 52.61 31 ARG B C 1
ATOM 2776 O O . ARG B 1 31 ? 62.623 21.729 91.145 1.00 48.99 31 ARG B O 1
ATOM 2778 N N . VAL B 1 32 ? 63.481 23.768 91.670 1.00 48.19 32 VAL B N 1
ATOM 2779 C CA . VAL B 1 32 ? 63.135 24.351 90.394 1.00 54.55 32 VAL B CA 1
ATOM 2780 C C . VAL B 1 32 ? 63.892 23.642 89.284 1.00 62.33 32 VAL B C 1
ATOM 2781 O O . VAL B 1 32 ? 65.082 23.379 89.406 1.00 75.41 32 VAL B O 1
ATOM 2785 N N . HIS B 1 33 ? 63.170 23.341 88.208 1.00 68.17 33 HIS B N 1
ATOM 2786 C CA . HIS B 1 33 ? 63.689 22.703 87.003 1.00 64.18 33 HIS B CA 1
ATOM 2787 C C . HIS B 1 33 ? 63.783 23.725 85.887 1.00 60.98 33 HIS B C 1
ATOM 2788 O O . HIS B 1 33 ? 64.805 23.832 85.217 1.00 68.19 33 HIS B O 1
ATOM 2795 N N . LEU B 1 34 ? 62.713 24.482 85.691 1.00 57.93 34 LEU B N 1
ATOM 2796 C CA . LEU B 1 34 ? 62.709 25.594 84.727 1.00 62.07 34 LEU B CA 1
ATOM 2797 C C . LEU B 1 34 ? 62.205 26.893 85.373 1.00 59.40 34 LEU B C 1
ATOM 2798 O O . LEU B 1 34 ? 61.377 26.867 86.273 1.00 62.60 34 LEU B O 1
ATOM 2803 N N . ALA B 1 35 ? 62.721 28.019 84.905 1.00 53.94 35 ALA B N 1
ATOM 2804 C CA . ALA B 1 35 ? 62.385 29.315 85.454 1.00 51.04 35 ALA B CA 1
ATOM 2805 C C . ALA B 1 35 ? 62.361 30.353 84.345 1.00 51.57 35 ALA B C 1
ATOM 2806 O O . ALA B 1 35 ? 63.278 30.454 83.553 1.00 55.15 35 ALA B O 1
ATOM 2808 N N . GLY B 1 36 ? 61.311 31.144 84.293 1.00 52.38 36 GLY B N 1
ATOM 2809 C CA . GLY B 1 36 ? 61.097 32.013 83.163 1.00 48.66 36 GLY B CA 1
ATOM 2810 C C . GLY B 1 36 ? 61.572 33.388 83.492 1.00 47.19 36 GLY B C 1
ATOM 2811 O O . GLY B 1 36 ? 61.735 33.721 84.661 1.00 55.16 36 GLY B O 1
ATOM 2812 N N . ILE B 1 37 ? 61.812 34.157 82.440 1.00 44.88 37 ILE B N 1
ATOM 2813 C CA . ILE B 1 37 ? 61.961 35.578 82.512 1.00 47.64 37 ILE B CA 1
ATOM 2814 C C . ILE B 1 37 ? 60.725 36.180 81.862 1.00 55.04 37 ILE B C 1
ATOM 2815 O O . ILE B 1 37 ? 60.407 35.894 80.698 1.00 65.31 37 ILE B O 1
ATOM 2820 N N . CYS B 1 38 ? 60.061 37.045 82.615 1.00 55.30 38 CYS B N 1
ATOM 2821 C CA . CYS B 1 38 ? 58.798 37.633 82.226 1.00 53.93 38 CYS B CA 1
ATOM 2822 C C . CYS B 1 38 ? 58.973 39.109 81.847 1.00 53.63 38 CYS B C 1
ATOM 2823 O O . CYS B 1 38 ? 59.915 39.768 82.267 1.00 50.26 38 CYS B O 1
ATOM 2826 N N . GLY B 1 39 ? 58.044 39.630 81.060 1.00 58.13 39 GLY B N 1
ATOM 2827 C CA . GLY B 1 39 ? 58.027 41.050 80.752 1.00 59.44 39 GLY B CA 1
ATOM 2828 C C . GLY B 1 39 ? 58.101 41.897 81.992 1.00 61.35 39 GLY B C 1
ATOM 2829 O O . GLY B 1 39 ? 58.853 42.876 82.021 1.00 67.59 39 GLY B O 1
ATOM 2830 N N . SER B 1 40 ? 57.335 41.531 83.023 1.00 62.59 40 SER B N 1
ATOM 2831 C CA . SER B 1 40 ? 57.320 42.342 84.245 1.00 59.31 40 SER B CA 1
ATOM 2832 C C . SER B 1 40 ? 58.719 42.359 84.932 1.00 59.30 40 SER B C 1
ATOM 2833 O O . SER B 1 40 ? 59.051 43.335 85.609 1.00 59.49 40 SER B O 1
ATOM 2836 N N . ASP B 1 41 ? 59.549 41.326 84.709 1.00 54.60 41 ASP B N 1
ATOM 2837 C CA . ASP B 1 41 ? 60.933 41.315 85.212 1.00 56.52 41 ASP B CA 1
ATOM 2838 C C . ASP B 1 41 ? 61.767 42.443 84.597 1.00 64.71 41 ASP B C 1
ATOM 2839 O O . ASP B 1 41 ? 62.762 42.868 85.176 1.00 64.06 41 ASP B O 1
ATOM 2844 N N . LEU B 1 42 ? 61.385 42.923 83.416 1.00 72.41 42 LEU B N 1
ATOM 2845 C CA . LEU B 1 42 ? 62.105 44.040 82.798 1.00 72.14 42 LEU B CA 1
ATOM 2846 C C . LEU B 1 42 ? 61.877 45.341 83.542 1.00 67.90 42 LEU B C 1
ATOM 2847 O O . LEU B 1 42 ? 62.736 46.222 83.500 1.00 67.52 42 LEU B O 1
ATOM 2852 N N . HIS B 1 43 ? 60.733 45.482 84.204 1.00 64.05 43 HIS B N 1
ATOM 2853 C CA . HIS B 1 43 ? 60.492 46.688 85.003 1.00 67.12 43 HIS B CA 1
ATOM 2854 C C . HIS B 1 43 ? 61.423 46.654 86.215 1.00 64.56 43 HIS B C 1
ATOM 2855 O O . HIS B 1 43 ? 61.907 47.684 86.669 1.00 58.18 43 HIS B O 1
ATOM 2862 N N . LEU B 1 44 ? 61.697 45.463 86.726 1.00 67.80 44 LEU B N 1
ATOM 2863 C CA . LEU B 1 44 ? 62.705 45.330 87.779 1.00 75.28 44 LEU B CA 1
ATOM 2864 C C . LEU B 1 44 ? 64.056 45.749 87.235 1.00 78.79 44 LEU B C 1
ATOM 2865 O O . LEU B 1 44 ? 64.718 46.623 87.792 1.00 84.04 44 LEU B O 1
ATOM 2870 N N . TYR B 1 45 ? 64.429 45.128 86.120 1.00 86.06 45 TYR B N 1
ATOM 2871 C CA . TYR B 1 45 ? 65.743 45.302 85.470 1.00 79.54 45 TYR B CA 1
ATOM 2872 C C . TYR B 1 45 ? 66.075 46.782 85.298 1.00 76.61 45 TYR B C 1
ATOM 2873 O O . TYR B 1 45 ? 67.162 47.219 85.666 1.00 71.52 45 TYR B O 1
ATOM 2882 N N . HIS B 1 46 ? 65.113 47.550 84.789 1.00 76.97 46 HIS B N 1
ATOM 2883 C CA . HIS B 1 46 ? 65.306 48.986 84.548 1.00 83.64 46 HIS B CA 1
ATOM 2884 C C . HIS B 1 46 ? 65.236 49.884 85.795 1.00 81.26 46 HIS B C 1
ATOM 2885 O O . HIS B 1 46 ? 65.404 51.105 85.683 1.00 77.81 46 HIS B O 1
ATOM 2892 N N . GLY B 1 47 ? 65.047 49.262 86.967 1.00 80.47 47 GLY B N 1
ATOM 2893 C CA . GLY B 1 47 ? 64.821 49.958 88.247 1.00 77.87 47 GLY B CA 1
ATOM 2894 C C . GLY B 1 47 ? 63.553 50.799 88.334 1.00 77.93 47 GLY B C 1
ATOM 2895 O O . GLY B 1 47 ? 63.502 51.766 89.094 1.00 86.40 47 GLY B O 1
ATOM 2896 N N . LYS B 1 48 ? 62.537 50.456 87.545 1.00 75.59 48 LYS B N 1
ATOM 2897 C CA . LYS B 1 48 ? 61.221 51.097 87.649 1.00 73.90 48 LYS B CA 1
ATOM 2898 C C . LYS B 1 48 ? 60.480 50.595 88.921 1.00 72.50 48 LYS B C 1
ATOM 2899 O O . LYS B 1 48 ? 59.626 51.296 89.452 1.00 74.00 48 LYS B O 1
ATOM 2901 N N . ILE B 1 49 ? 60.820 49.391 89.397 1.00 71.69 49 ILE B N 1
ATOM 2902 C CA . ILE B 1 49 ? 60.192 48.774 90.582 1.00 69.85 49 ILE B CA 1
ATOM 2903 C C . ILE B 1 49 ? 61.301 48.573 91.615 1.00 73.36 49 ILE B C 1
ATOM 2904 O O . ILE B 1 49 ? 62.390 48.079 91.261 1.00 71.84 49 ILE B O 1
ATOM 2909 N N . PRO B 1 50 ? 61.044 48.930 92.894 1.00 70.71 50 PRO B N 1
ATOM 2910 C CA . PRO B 1 50 ? 62.139 48.918 93.868 1.00 69.60 50 PRO B CA 1
ATOM 2911 C C . PRO B 1 50 ? 62.540 47.523 94.307 1.00 65.56 50 PRO B C 1
ATOM 2912 O O . PRO B 1 50 ? 61.689 46.746 94.764 1.00 73.55 50 PRO B O 1
ATOM 2916 N N . VAL B 1 51 ? 63.825 47.222 94.165 1.00 61.63 51 VAL B N 1
ATOM 2917 C CA . VAL B 1 51 ? 64.388 45.919 94.553 1.00 63.93 51 VAL B CA 1
ATOM 2918 C C . VAL B 1 51 ? 65.645 46.140 95.350 1.00 60.23 51 VAL B C 1
ATOM 2919 O O . VAL B 1 51 ? 66.445 47.004 95.024 1.00 70.79 51 VAL B O 1
ATOM 2923 N N . LEU B 1 52 ? 65.828 45.339 96.383 1.00 58.36 52 LEU B N 1
ATOM 2924 C CA . LEU B 1 52 ? 67.062 45.374 97.152 1.00 60.07 52 LEU B CA 1
ATOM 2925 C C . LEU B 1 52 ? 68.145 44.569 96.464 1.00 58.38 52 LEU B C 1
ATOM 2926 O O . LEU B 1 52 ? 67.899 43.426 96.094 1.00 56.04 52 LEU B O 1
ATOM 2931 N N . PRO B 1 53 ? 69.346 45.154 96.281 1.00 61.78 53 PRO B N 1
ATOM 2932 C CA . PRO B 1 53 ? 70.481 44.357 95.803 1.00 64.59 53 PRO B CA 1
ATOM 2933 C C . PRO B 1 53 ? 70.704 43.056 96.574 1.00 59.39 53 PRO B C 1
ATOM 2934 O O . PRO B 1 53 ? 70.669 43.047 97.798 1.00 59.21 53 PRO B O 1
ATOM 2938 N N . GLY B 1 54 ? 70.925 41.971 95.845 1.00 56.19 54 GLY B N 1
ATOM 2939 C CA . GLY B 1 54 ? 71.077 40.652 96.466 1.00 56.32 54 GLY B CA 1
ATOM 2940 C C . GLY B 1 54 ? 69.764 39.894 96.578 1.00 56.16 54 GLY B C 1
ATOM 2941 O O . GLY B 1 54 ? 69.759 38.791 97.096 1.00 60.16 54 GLY B O 1
ATOM 2942 N N . SER B 1 55 ? 68.655 40.478 96.097 1.00 54.29 55 SER B N 1
ATOM 2943 C CA . SER B 1 55 ? 67.355 39.792 96.062 1.00 49.07 55 SER B CA 1
ATOM 2944 C C . SER B 1 55 ? 67.334 38.844 94.877 1.00 53.42 55 SER B C 1
ATOM 2945 O O . SER B 1 55 ? 67.700 39.214 93.752 1.00 49.19 55 SER B O 1
ATOM 2948 N N . VAL B 1 56 ? 66.823 37.648 95.124 1.00 60.00 56 VAL B N 1
ATOM 2949 C CA . VAL B 1 56 ? 66.585 36.662 94.065 1.00 61.94 56 VAL B CA 1
ATOM 2950 C C . VAL B 1 56 ? 65.368 37.035 93.193 1.00 59.26 56 VAL B C 1
ATOM 2951 O O . VAL B 1 56 ? 64.275 37.259 93.703 1.00 57.45 56 VAL B O 1
ATOM 2955 N N . LEU B 1 57 ? 65.557 37.068 91.878 1.00 55.23 57 LEU B N 1
ATOM 2956 C CA . LEU B 1 57 ? 64.491 37.447 90.958 1.00 52.27 57 LEU B CA 1
ATOM 2957 C C . LEU B 1 57 ? 63.656 36.277 90.409 1.00 51.41 57 LEU B C 1
ATOM 2958 O O . LEU B 1 57 ? 64.013 35.098 90.568 1.00 42.34 57 LEU B O 1
ATOM 2963 N N . GLY B 1 58 ? 62.530 36.643 89.774 1.00 54.21 58 GLY B N 1
ATOM 2964 C CA . GLY B 1 58 ? 61.675 35.704 89.022 1.00 54.04 58 GLY B CA 1
ATOM 2965 C C . GLY B 1 58 ? 60.440 35.160 89.739 1.00 48.95 58 GLY B C 1
ATOM 2966 O O . GLY B 1 58 ? 60.480 34.867 90.946 1.00 46.11 58 GLY B O 1
ATOM 2967 N N . HIS B 1 59 ? 59.361 34.969 88.977 1.00 46.93 59 HIS B N 1
ATOM 2968 C CA . HIS B 1 59 ? 58.117 34.397 89.522 1.00 48.18 59 HIS B CA 1
ATOM 2969 C C . HIS B 1 59 ? 57.473 33.279 88.688 1.00 48.17 59 HIS B C 1
ATOM 2970 O O . HIS B 1 59 ? 56.345 32.895 88.948 1.00 46.77 59 HIS B O 1
ATOM 2977 N N . GLU B 1 60 ? 58.206 32.753 87.712 1.00 53.54 60 GLU B N 1
ATOM 2978 C CA . GLU B 1 60 ? 57.727 31.697 86.820 1.00 51.69 60 GLU B CA 1
ATOM 2979 C C . GLU B 1 60 ? 58.559 30.445 87.082 1.00 49.37 60 GLU B C 1
ATOM 2980 O O . GLU B 1 60 ? 59.800 30.481 87.034 1.00 50.17 60 GLU B O 1
ATOM 2986 N N . PHE B 1 61 ? 57.887 29.335 87.344 1.00 44.85 61 PHE B N 1
ATOM 2987 C CA . PHE B 1 61 ? 58.589 28.111 87.660 1.00 46.67 61 PHE B CA 1
ATOM 2988 C C . PHE B 1 61 ? 57.787 26.854 87.456 1.00 46.73 61 PHE B C 1
ATOM 2989 O O . PHE B 1 61 ? 56.565 26.860 87.472 1.00 45.69 61 PHE B O 1
ATOM 2997 N N . VAL B 1 62 ? 58.537 25.776 87.290 1.00 47.72 62 VAL B N 1
ATOM 2998 C CA . VAL B 1 62 ? 58.035 24.424 87.368 1.00 49.35 62 VAL B CA 1
ATOM 2999 C C . VAL B 1 62 ? 59.187 23.625 87.944 1.00 50.26 62 VAL B C 1
ATOM 3000 O O . VAL B 1 62 ? 60.338 23.942 87.704 1.00 54.25 62 VAL B O 1
ATOM 3004 N N . GLY B 1 63 ? 58.882 22.605 88.726 1.00 52.78 63 GLY B N 1
ATOM 3005 C CA . GLY B 1 63 ? 59.918 21.840 89.404 1.00 50.06 63 GLY B CA 1
ATOM 3006 C C . GLY B 1 63 ? 59.353 20.681 90.207 1.00 49.75 63 GLY B C 1
ATOM 3007 O O . GLY B 1 63 ? 58.217 20.246 89.983 1.00 45.64 63 GLY B O 1
ATOM 3008 N N . GLN B 1 64 ? 60.154 20.183 91.145 1.00 50.05 64 GLN B N 1
ATOM 3009 C CA . GLN B 1 64 ? 59.753 19.056 91.973 1.00 54.94 64 GLN B CA 1
ATOM 3010 C C . GLN B 1 64 ? 59.801 19.447 93.424 1.00 53.06 64 GLN B C 1
ATOM 3011 O O . GLN B 1 64 ? 60.581 20.312 93.805 1.00 57.97 64 GLN B O 1
ATOM 3017 N N . VAL B 1 65 ? 58.983 18.785 94.223 1.00 50.47 65 VAL B N 1
ATOM 3018 C CA . VAL B 1 65 ? 58.880 19.056 95.644 1.00 54.02 65 VAL B CA 1
ATOM 3019 C C . VAL B 1 65 ? 60.115 18.468 96.325 1.00 56.82 65 VAL B C 1
ATOM 3020 O O . VAL B 1 65 ? 60.413 17.324 96.106 1.00 57.25 65 VAL B O 1
ATOM 3024 N N . GLU B 1 66 ? 60.839 19.254 97.123 1.00 57.49 66 GLU B N 1
ATOM 3025 C CA . GLU B 1 66 ? 61.894 18.732 97.988 1.00 60.02 66 GLU B CA 1
ATOM 3026 C C . GLU B 1 66 ? 61.286 18.233 99.298 1.00 60.92 66 GLU B C 1
ATOM 3027 O O . GLU B 1 66 ? 61.527 17.110 99.733 1.00 59.27 66 GLU B O 1
ATOM 3033 N N . ALA B 1 67 ? 60.479 19.081 99.924 1.00 65.80 67 ALA B N 1
ATOM 3034 C CA . ALA B 1 67 ? 59.929 18.810 101.262 1.00 62.77 67 ALA B CA 1
ATOM 3035 C C . ALA B 1 67 ? 58.649 19.619 101.513 1.00 59.79 67 ALA B C 1
ATOM 3036 O O . ALA B 1 67 ? 58.393 20.640 100.856 1.00 61.35 67 ALA B O 1
ATOM 3038 N N . VAL B 1 68 ? 57.865 19.176 102.488 1.00 55.44 68 VAL B N 1
ATOM 3039 C CA . VAL B 1 68 ? 56.612 19.839 102.834 1.00 54.45 68 VAL B CA 1
ATOM 3040 C C . VAL B 1 68 ? 56.461 19.967 104.351 1.00 53.86 68 VAL B C 1
ATOM 3041 O O . VAL B 1 68 ? 56.958 19.143 105.101 1.00 51.63 68 VAL B O 1
ATOM 3045 N N . GLY B 1 69 ? 55.755 21.009 104.784 1.00 59.19 69 GLY B N 1
ATOM 3046 C CA . GLY B 1 69 ? 55.401 21.205 106.183 1.00 53.17 69 GLY B CA 1
ATOM 3047 C C . GLY B 1 69 ? 54.460 20.126 106.672 1.00 54.99 69 GLY B C 1
ATOM 3048 O O . GLY B 1 69 ? 53.844 19.422 105.877 1.00 56.44 69 GLY B O 1
ATOM 3049 N N . GLU B 1 70 ? 54.349 20.002 107.995 1.00 61.87 70 GLU B N 1
ATOM 3050 C CA . GLU B 1 70 ? 53.567 18.930 108.627 1.00 56.80 70 GLU B CA 1
ATOM 3051 C C . GLU B 1 70 ? 52.074 19.033 108.282 1.00 55.67 70 GLU B C 1
ATOM 3052 O O . GLU B 1 70 ? 51.312 18.117 108.541 1.00 51.90 70 GLU B O 1
ATOM 3054 N N . GLY B 1 71 ? 51.662 20.162 107.699 1.00 61.30 71 GLY B N 1
ATOM 3055 C CA . GLY B 1 71 ? 50.244 20.427 107.394 1.00 58.58 71 GLY B CA 1
ATOM 3056 C C . GLY B 1 71 ? 49.781 20.111 105.985 1.00 56.84 71 GLY B C 1
ATOM 3057 O O . GLY B 1 71 ? 48.600 20.240 105.698 1.00 54.01 71 GLY B O 1
ATOM 3058 N N . ILE B 1 72 ? 50.696 19.668 105.125 1.00 56.80 72 ILE B N 1
ATOM 3059 C CA . ILE B 1 72 ? 50.416 19.416 103.726 1.00 54.52 72 ILE B CA 1
ATOM 3060 C C . ILE B 1 72 ? 50.062 17.966 103.527 1.00 58.71 72 ILE B C 1
ATOM 3061 O O . ILE B 1 72 ? 50.802 17.093 103.957 1.00 58.82 72 ILE B O 1
ATOM 3066 N N . GLN B 1 73 ? 48.933 17.723 102.861 1.00 68.53 73 GLN B N 1
ATOM 3067 C CA . GLN B 1 73 ? 48.404 16.355 102.649 1.00 75.23 73 GLN B CA 1
ATOM 3068 C C . GLN B 1 73 ? 48.756 15.725 101.307 1.00 70.54 73 GLN B C 1
ATOM 3069 O O . GLN B 1 73 ? 49.228 14.592 101.264 1.00 68.45 73 GLN B O 1
ATOM 3071 N N . ASP B 1 74 ? 48.509 16.470 100.229 1.00 65.64 74 ASP B N 1
ATOM 3072 C CA . ASP B 1 74 ? 48.495 15.927 98.871 1.00 60.75 74 ASP B CA 1
ATOM 3073 C C . ASP B 1 74 ? 49.744 16.186 98.061 1.00 60.47 74 ASP B C 1
ATOM 3074 O O . ASP B 1 74 ? 49.695 16.115 96.841 1.00 60.31 74 ASP B O 1
ATOM 3079 N N . LEU B 1 75 ? 50.854 16.498 98.719 1.00 61.85 75 LEU B N 1
ATOM 3080 C CA . LEU B 1 75 ? 52.127 16.652 98.038 1.00 56.70 75 LEU B CA 1
ATOM 3081 C C . LEU B 1 75 ? 53.192 15.878 98.792 1.00 62.31 75 LEU B C 1
ATOM 3082 O O . LEU B 1 75 ? 53.265 15.972 100.011 1.00 68.21 75 LEU B O 1
ATOM 3087 N N . GLN B 1 76 ? 53.994 15.095 98.064 1.00 70.26 76 GLN B N 1
ATOM 3088 C CA . GLN B 1 76 ? 55.182 14.420 98.618 1.00 67.34 76 GLN B CA 1
ATOM 3089 C C . GLN B 1 76 ? 56.401 14.795 97.789 1.00 61.62 76 GLN B C 1
ATOM 3090 O O . GLN B 1 76 ? 56.273 15.407 96.739 1.00 57.43 76 GLN B O 1
ATOM 3096 N N . PRO B 1 77 ? 57.592 14.425 98.258 1.00 62.63 77 PRO B N 1
ATOM 3097 C CA . PRO B 1 77 ? 58.825 14.838 97.601 1.00 63.21 77 PRO B CA 1
ATOM 3098 C C . PRO B 1 77 ? 59.045 14.527 96.111 1.00 63.22 77 PRO B C 1
ATOM 3099 O O . PRO B 1 77 ? 59.675 15.323 95.402 1.00 74.33 77 PRO B O 1
ATOM 3103 N N . GLY B 1 78 ? 58.536 13.427 95.595 1.00 56.23 78 GLY B N 1
ATOM 3104 C CA . GLY B 1 78 ? 58.732 13.188 94.152 1.00 57.26 78 GLY B CA 1
ATOM 3105 C C . GLY B 1 78 ? 58.086 14.199 93.184 1.00 58.07 78 GLY B C 1
ATOM 3106 O O . GLY B 1 78 ? 58.572 14.401 92.047 1.00 56.61 78 GLY B O 1
ATOM 3107 N N . ASP B 1 79 ? 57.026 14.864 93.659 1.00 54.21 79 ASP B N 1
ATOM 3108 C CA . ASP B 1 79 ? 55.970 15.429 92.814 1.00 50.03 79 ASP B CA 1
ATOM 3109 C C . ASP B 1 79 ? 56.319 16.643 91.971 1.00 49.98 79 ASP B C 1
ATOM 3110 O O . ASP B 1 79 ? 56.844 17.631 92.443 1.00 56.61 79 ASP B O 1
ATOM 3115 N N . TRP B 1 80 ? 55.985 16.554 90.698 1.00 52.21 80 TRP B N 1
ATOM 3116 C CA . TRP B 1 80 ? 56.142 17.658 89.777 1.00 52.78 80 TRP B CA 1
ATOM 3117 C C . TRP B 1 80 ? 55.037 18.661 89.993 1.00 52.54 80 TRP B C 1
ATOM 3118 O O . TRP B 1 80 ? 53.847 18.301 90.033 1.00 52.45 80 TRP B O 1
ATOM 3129 N N . VAL B 1 81 ? 55.427 19.922 90.137 1.00 47.18 81 VAL B N 1
ATOM 3130 C CA . VAL B 1 81 ? 54.475 20.953 90.458 1.00 42.07 81 VAL B CA 1
ATOM 3131 C C . VAL B 1 81 ? 54.723 22.233 89.717 1.00 40.45 81 VAL B C 1
ATOM 3132 O O . VAL B 1 81 ? 55.812 22.493 89.261 1.00 40.99 81 VAL B O 1
ATOM 3136 N N . VAL B 1 82 ? 53.668 23.031 89.635 1.00 44.00 82 VAL B N 1
ATOM 3137 C CA . VAL B 1 82 ? 53.723 24.403 89.164 1.00 45.38 82 VAL B CA 1
ATOM 3138 C C . VAL B 1 82 ? 52.844 25.262 90.123 1.00 46.03 82 VAL B C 1
ATOM 3139 O O . VAL B 1 82 ? 52.019 24.708 90.875 1.00 45.57 82 VAL B O 1
ATOM 3143 N N . GLY B 1 83 ? 53.021 26.584 90.113 1.00 43.14 83 GLY B N 1
ATOM 3144 C CA . GLY B 1 83 ? 52.242 27.448 90.989 1.00 43.18 83 GLY B CA 1
ATOM 3145 C C . GLY B 1 83 ? 52.050 28.826 90.404 1.00 43.10 83 GLY B C 1
ATOM 3146 O O . GLY B 1 83 ? 52.858 29.241 89.560 1.00 48.99 83 GLY B O 1
ATOM 3147 N N . PRO B 1 84 ? 50.988 29.548 90.843 1.00 41.40 84 PRO B N 1
ATOM 3148 C CA . PRO B 1 84 ? 50.750 30.936 90.420 1.00 41.36 84 PRO B CA 1
ATOM 3149 C C . PRO B 1 84 ? 51.905 31.844 90.778 1.00 41.30 84 PRO B C 1
ATOM 3150 O O . PRO B 1 84 ? 52.548 31.618 91.791 1.00 41.64 84 PRO B O 1
ATOM 3154 N N . PHE B 1 85 ? 52.153 32.860 89.955 1.00 41.00 85 PHE B N 1
ATOM 3155 C CA . PHE B 1 85 ? 53.216 33.805 90.221 1.00 40.32 85 PHE B CA 1
ATOM 3156 C C . PHE B 1 85 ? 52.915 34.656 91.442 1.00 41.45 85 PHE B C 1
ATOM 3157 O O . PHE B 1 85 ? 53.807 35.336 91.940 1.00 41.21 85 PHE B O 1
ATOM 3165 N N . HIS B 1 86 ? 51.671 34.647 91.915 1.00 41.80 86 HIS B N 1
ATOM 3166 C CA . HIS B 1 86 ? 51.303 35.486 93.045 1.00 44.32 86 HIS B CA 1
ATOM 3167 C C . HIS B 1 86 ? 50.683 34.608 94.097 1.00 47.86 86 HIS B C 1
ATOM 3168 O O . HIS B 1 86 ? 49.947 33.672 93.758 1.00 52.01 86 HIS B O 1
ATOM 3175 N N . ILE B 1 87 ? 50.978 34.897 95.365 1.00 46.46 87 ILE B N 1
ATOM 3176 C CA . ILE B 1 87 ? 50.606 33.981 96.439 1.00 48.90 87 ILE B CA 1
ATOM 3177 C C . ILE B 1 87 ? 49.317 34.435 97.109 1.00 45.96 87 ILE B C 1
ATOM 3178 O O . ILE B 1 87 ? 48.909 35.614 97.014 1.00 40.59 87 ILE B O 1
ATOM 3183 N N . ALA B 1 88 ? 48.701 33.499 97.822 1.00 42.01 88 ALA B N 1
ATOM 3184 C CA . ALA B 1 88 ? 47.420 33.754 98.459 1.00 42.50 88 ALA B CA 1
ATOM 3185 C C . ALA B 1 88 ? 47.340 32.883 99.672 1.00 40.23 88 ALA B C 1
ATOM 3186 O O . ALA B 1 88 ? 47.952 31.832 99.691 1.00 39.90 88 ALA B O 1
ATOM 3188 N N . CYS B 1 89 ? 46.614 33.360 100.681 1.00 39.73 89 CYS B N 1
ATOM 3189 C CA . CYS B 1 89 ? 46.602 32.744 102.002 1.00 41.51 89 CYS B CA 1
ATOM 3190 C C . CYS B 1 89 ? 45.481 31.722 102.139 1.00 40.60 89 CYS B C 1
ATOM 3191 O O . CYS B 1 89 ? 45.597 30.796 102.908 1.00 40.10 89 CYS B O 1
ATOM 3194 N N . GLY B 1 90 ? 44.371 31.939 101.436 1.00 43.28 90 GLY B N 1
ATOM 3195 C CA . GLY B 1 90 ? 43.256 30.986 101.421 1.00 40.23 90 GLY B CA 1
ATOM 3196 C C . GLY B 1 90 ? 42.209 31.196 102.482 1.00 40.15 90 GLY B C 1
ATOM 3197 O O . GLY B 1 90 ? 41.161 30.552 102.427 1.00 40.03 90 GLY B O 1
ATOM 3198 N N . THR B 1 91 ? 42.463 32.081 103.453 1.00 42.34 91 THR B N 1
ATOM 3199 C CA . THR B 1 91 ? 41.490 32.296 104.555 1.00 40.10 91 THR B CA 1
ATOM 3200 C C . THR B 1 91 ? 41.009 33.734 104.771 1.00 39.16 91 THR B C 1
ATOM 3201 O O . THR B 1 91 ? 40.016 33.935 105.448 1.00 37.85 91 THR B O 1
ATOM 3205 N N . CYS B 1 92 ? 41.688 34.728 104.196 1.00 41.38 92 CYS B N 1
ATOM 3206 C CA . CYS B 1 92 ? 41.238 36.126 104.297 1.00 39.22 92 CYS B CA 1
ATOM 3207 C C . CYS B 1 92 ? 39.916 36.271 103.540 1.00 41.26 92 CYS B C 1
ATOM 3208 O O . CYS B 1 92 ? 39.521 35.381 102.762 1.00 39.85 92 CYS B O 1
ATOM 3211 N N . PRO B 1 93 ? 39.201 37.377 103.781 1.00 42.83 93 PRO B N 1
ATOM 3212 C CA . PRO B 1 93 ? 37.899 37.563 103.111 1.00 42.33 93 PRO B CA 1
ATOM 3213 C C . PRO B 1 93 ? 37.962 37.561 101.558 1.00 40.92 93 PRO B C 1
ATOM 3214 O O . PRO B 1 93 ? 37.030 37.102 100.905 1.00 36.76 93 PRO B O 1
ATOM 3218 N N . TYR B 1 94 ? 39.055 38.063 100.995 1.00 40.17 94 TYR B N 1
ATOM 3219 C CA . TYR B 1 94 ? 39.215 38.068 99.558 1.00 42.51 94 TYR B CA 1
ATOM 3220 C C . TYR B 1 94 ? 39.486 36.659 98.991 1.00 41.62 94 TYR B C 1
ATOM 3221 O O . TYR B 1 94 ? 38.936 36.268 97.940 1.00 37.80 94 TYR B O 1
ATOM 3230 N N . CYS B 1 95 ? 40.291 35.886 99.703 1.00 37.64 95 CYS B N 1
ATOM 3231 C CA . CYS B 1 95 ? 40.477 34.488 99.333 1.00 36.74 95 CYS B CA 1
ATOM 3232 C C . CYS B 1 95 ? 39.170 33.709 99.425 1.00 36.21 95 CYS B C 1
ATOM 3233 O O . CYS B 1 95 ? 38.898 32.865 98.572 1.00 37.22 95 CYS B O 1
ATOM 3236 N N . ARG B 1 96 ? 38.340 34.001 100.414 1.00 36.07 96 ARG B N 1
ATOM 3237 C CA . ARG B 1 96 ? 37.070 33.252 100.555 1.00 39.75 96 ARG B CA 1
ATOM 3238 C C . ARG B 1 96 ? 36.062 33.568 99.442 1.00 38.76 96 ARG B C 1
ATOM 3239 O O . ARG B 1 96 ? 35.220 32.721 99.097 1.00 37.01 96 ARG B O 1
ATOM 3247 N N . ARG B 1 97 ? 36.174 34.777 98.893 1.00 35.93 97 ARG B N 1
ATOM 3248 C CA . ARG B 1 97 ? 35.432 35.183 97.708 1.00 39.29 97 ARG B CA 1
ATOM 3249 C C . ARG B 1 97 ? 36.057 34.652 96.388 1.00 40.03 97 ARG B C 1
ATOM 3250 O O . ARG B 1 97 ? 35.566 34.973 95.293 1.00 35.75 97 ARG B O 1
ATOM 3258 N N . HIS B 1 98 ? 37.133 33.876 96.507 1.00 38.04 98 HIS B N 1
ATOM 3259 C CA . HIS B 1 98 ? 37.907 33.384 95.371 1.00 40.04 98 HIS B CA 1
ATOM 3260 C C . HIS B 1 98 ? 38.548 34.522 94.525 1.00 40.87 98 HIS B C 1
ATOM 3261 O O . HIS B 1 98 ? 38.730 34.407 93.297 1.00 38.07 98 HIS B O 1
ATOM 3268 N N . GLN B 1 99 ? 38.898 35.616 95.181 1.00 40.09 99 GLN B N 1
ATOM 3269 C CA . GLN B 1 99 ? 39.608 36.707 94.508 1.00 40.47 99 GLN B CA 1
ATOM 3270 C C . GLN B 1 99 ? 41.024 36.725 95.068 1.00 42.32 99 GLN B C 1
ATOM 3271 O O . GLN B 1 99 ? 41.440 37.638 95.799 1.00 44.36 99 GLN B O 1
ATOM 3277 N N . TYR B 1 100 ? 41.752 35.675 94.719 1.00 40.20 100 TYR B N 1
ATOM 3278 C CA . TYR B 1 100 ? 43.047 35.378 95.321 1.00 39.05 100 TYR B CA 1
ATOM 3279 C C . TYR B 1 100 ? 44.047 36.483 94.979 1.00 39.08 100 TYR B C 1
ATOM 3280 O O . TYR B 1 100 ? 44.978 36.805 95.754 1.00 36.32 100 TYR B O 1
ATOM 3289 N N . ASN B 1 101 ? 43.843 37.117 93.840 1.00 38.38 101 ASN B N 1
ATOM 3290 C CA . ASN B 1 101 ? 44.654 38.304 93.535 1.00 40.19 101 ASN B CA 1
ATOM 3291 C C . ASN B 1 101 ? 44.463 39.496 94.484 1.00 39.15 101 ASN B C 1
ATOM 3292 O O . ASN B 1 101 ? 45.235 40.423 94.428 1.00 35.31 101 ASN B O 1
ATOM 3297 N N . LEU B 1 102 ? 43.414 39.491 95.300 1.00 40.22 102 LEU B N 1
ATOM 3298 C CA . LEU B 1 102 ? 43.226 40.546 96.293 1.00 45.09 102 LEU B CA 1
ATOM 3299 C C . LEU B 1 102 ? 43.504 40.048 97.710 1.00 49.23 102 LEU B C 1
ATOM 3300 O O . LEU B 1 102 ? 43.124 40.720 98.689 1.00 47.32 102 LEU B O 1
ATOM 3305 N N . CYS B 1 103 ? 44.184 38.891 97.822 1.00 46.99 103 CYS B N 1
ATOM 3306 C CA . CYS B 1 103 ? 44.547 38.336 99.131 1.00 44.25 103 CYS B CA 1
ATOM 3307 C C . CYS B 1 103 ? 45.181 39.412 99.947 1.00 45.04 103 CYS B C 1
ATOM 3308 O O . CYS B 1 103 ? 45.982 40.203 99.425 1.00 47.45 103 CYS B O 1
ATOM 3311 N N . GLU B 1 104 ? 44.818 39.448 101.223 1.00 46.01 104 GLU B N 1
ATOM 3312 C CA . GLU B 1 104 ? 45.347 40.468 102.142 1.00 49.15 104 GLU B CA 1
ATOM 3313 C C . GLU B 1 104 ? 46.814 40.229 102.513 1.00 50.57 104 GLU B C 1
ATOM 3314 O O . GLU B 1 104 ? 47.546 41.174 102.802 1.00 53.47 104 GLU B O 1
ATOM 3320 N N . ARG B 1 105 ? 47.226 38.963 102.471 1.00 55.44 105 ARG B N 1
ATOM 3321 C CA . ARG B 1 105 ? 48.615 38.547 102.660 1.00 53.58 105 ARG B CA 1
ATOM 3322 C C . ARG B 1 105 ? 49.289 38.253 101.313 1.00 51.39 105 ARG B C 1
ATOM 3323 O O . ARG B 1 105 ? 50.243 37.462 101.214 1.00 53.76 105 ARG B O 1
ATOM 3331 N N . GLY B 1 106 ? 48.794 38.893 100.268 1.00 47.08 106 GLY B N 1
ATOM 3332 C CA . GLY B 1 106 ? 49.232 38.578 98.913 1.00 45.36 106 GLY B CA 1
ATOM 3333 C C . GLY B 1 106 ? 50.628 39.093 98.624 1.00 41.56 106 GLY B C 1
ATOM 3334 O O . GLY B 1 106 ? 51.115 39.986 99.280 1.00 48.39 106 GLY B O 1
ATOM 3335 N N . GLY B 1 107 ? 51.265 38.499 97.634 1.00 41.29 107 GLY B N 1
ATOM 3336 C CA . GLY B 1 107 ? 52.556 38.929 97.128 1.00 41.02 107 GLY B CA 1
ATOM 3337 C C . GLY B 1 107 ? 52.927 38.223 95.821 1.00 42.93 107 GLY B C 1
ATOM 3338 O O . GLY B 1 107 ? 52.226 37.304 95.364 1.00 38.20 107 GLY B O 1
ATOM 3339 N N . VAL B 1 108 ? 54.037 38.660 95.231 1.00 42.50 108 VAL B N 1
ATOM 3340 C CA . VAL B 1 108 ? 54.558 38.079 94.018 1.00 40.75 108 VAL B CA 1
ATOM 3341 C C . VAL B 1 108 ? 55.998 37.714 94.260 1.00 39.58 108 VAL B C 1
ATOM 3342 O O . VAL B 1 108 ? 56.791 38.538 94.669 1.00 38.14 108 VAL B O 1
ATOM 3346 N N . TYR B 1 109 ? 56.344 36.478 93.952 1.00 43.32 109 TYR B N 1
ATOM 3347 C CA . TYR B 1 109 ? 57.724 36.012 94.070 1.00 44.31 109 TYR B CA 1
ATOM 3348 C C . TYR B 1 109 ? 58.717 36.940 93.360 1.00 45.03 109 TYR B C 1
ATOM 3349 O O . TYR B 1 109 ? 58.426 37.460 92.272 1.00 42.50 109 TYR B O 1
ATOM 3358 N N . GLY B 1 110 ? 59.879 37.133 93.997 1.00 45.56 110 GLY B N 1
ATOM 3359 C CA . GLY B 1 110 ? 60.999 37.890 93.437 1.00 43.87 110 GLY B CA 1
ATOM 3360 C C . GLY B 1 110 ? 60.638 39.234 92.849 1.00 44.81 110 GLY B C 1
ATOM 3361 O O . GLY B 1 110 ? 61.242 39.671 91.864 1.00 45.57 110 GLY B O 1
ATOM 3362 N N . TYR B 1 111 ? 59.657 39.904 93.446 1.00 49.13 111 TYR B N 1
ATOM 3363 C CA . TYR B 1 111 ? 59.206 41.204 92.935 1.00 51.43 111 TYR B CA 1
ATOM 3364 C C . TYR B 1 111 ? 59.470 42.359 93.927 1.00 53.69 111 TYR B C 1
ATOM 3365 O O . TYR B 1 111 ? 58.880 43.457 93.799 1.00 55.50 111 TYR B O 1
ATOM 3374 N N . GLY B 1 112 ? 60.378 42.127 94.889 1.00 49.38 112 GLY B N 1
ATOM 3375 C CA . GLY B 1 112 ? 60.782 43.175 95.816 1.00 50.55 112 GLY B CA 1
ATOM 3376 C C . GLY B 1 112 ? 59.844 43.395 96.988 1.00 51.11 112 GLY B C 1
ATOM 3377 O O . GLY B 1 112 ? 58.811 42.742 97.125 1.00 49.98 112 GLY B O 1
ATOM 3378 N N . PRO B 1 113 ? 60.218 44.318 97.867 1.00 55.11 113 PRO B N 1
ATOM 3379 C CA . PRO B 1 113 ? 59.528 44.491 99.123 1.00 53.03 113 PRO B CA 1
ATOM 3380 C C . PRO B 1 113 ? 58.180 45.208 99.032 1.00 47.72 113 PRO B C 1
ATOM 3381 O O . PRO B 1 113 ? 57.416 45.175 99.989 1.00 46.83 113 PRO B O 1
ATOM 3385 N N . MET B 1 114 ? 57.873 45.840 97.913 1.00 49.01 114 MET B N 1
ATOM 3386 C CA . MET B 1 114 ? 56.519 46.350 97.740 1.00 52.22 114 MET B CA 1
ATOM 3387 C C . MET B 1 114 ? 55.456 45.298 97.352 1.00 50.32 114 MET B C 1
ATOM 3388 O O . MET B 1 114 ? 54.259 45.613 97.303 1.00 48.69 114 MET B O 1
ATOM 3393 N N . PHE B 1 115 ? 55.897 44.067 97.094 1.00 50.98 115 PHE B N 1
ATOM 3394 C CA . PHE B 1 115 ? 55.023 42.977 96.681 1.00 53.19 115 PHE B CA 1
ATOM 3395 C C . PHE B 1 115 ? 55.308 41.733 97.489 1.00 52.90 115 PHE B C 1
ATOM 3396 O O . PHE B 1 115 ? 55.472 40.655 96.941 1.00 57.45 115 PHE B O 1
ATOM 3404 N N . GLY B 1 116 ? 55.371 41.896 98.802 1.00 51.51 116 GLY B N 1
ATOM 3405 C CA . GLY B 1 116 ? 55.436 40.749 99.699 1.00 49.50 116 GLY B CA 1
ATOM 3406 C C . GLY B 1 116 ? 56.833 40.355 100.117 1.00 45.67 116 GLY B C 1
ATOM 3407 O O 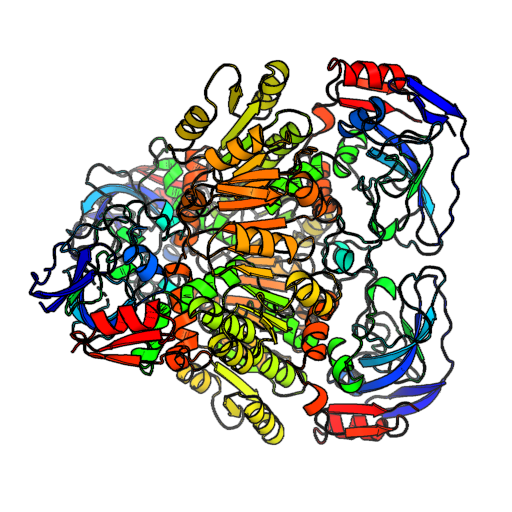. GLY B 1 116 ? 57.003 39.514 101.001 1.00 45.92 116 GLY B O 1
ATOM 3408 N N . ASN B 1 117 ? 57.834 40.955 99.489 1.00 48.08 117 ASN B N 1
ATOM 3409 C CA . ASN B 1 117 ? 59.220 40.680 99.843 1.00 49.52 117 ASN B CA 1
ATOM 3410 C C . ASN B 1 117 ? 59.569 39.172 99.809 1.00 51.41 117 ASN B C 1
ATOM 3411 O O . ASN B 1 117 ? 59.998 38.581 100.805 1.00 49.87 117 ASN B O 1
ATOM 3416 N N . LEU B 1 118 ? 59.364 38.562 98.653 1.00 51.14 118 LEU B N 1
ATOM 3417 C CA . LEU B 1 118 ? 59.459 37.125 98.526 1.00 51.50 118 LEU B CA 1
ATOM 3418 C C . LEU B 1 118 ? 60.668 36.803 97.707 1.00 51.74 118 LEU B C 1
ATOM 3419 O O . LEU B 1 118 ? 60.924 37.524 96.720 1.00 58.31 118 LEU B O 1
ATOM 3424 N N . GLN B 1 119 ? 61.401 35.748 98.094 1.00 46.91 119 GLN B N 1
ATOM 3425 C CA . GLN B 1 119 ? 62.573 35.315 97.303 1.00 48.58 119 GLN B CA 1
ATOM 3426 C C . GLN B 1 119 ? 62.047 34.710 95.994 1.00 51.21 119 GLN B C 1
ATOM 3427 O O . GLN B 1 119 ? 61.040 33.961 95.989 1.00 49.02 119 GLN B O 1
ATOM 3429 N N . GLY B 1 120 ? 62.711 35.084 94.895 1.00 51.27 120 GLY B N 1
ATOM 3430 C CA . GLY B 1 120 ? 62.285 34.739 93.544 1.00 51.65 120 GLY B CA 1
ATOM 3431 C C . GLY B 1 120 ? 62.558 33.303 93.115 1.00 54.19 120 GLY B C 1
ATOM 3432 O O . GLY B 1 120 ? 63.106 32.491 93.868 1.00 49.40 120 GLY B O 1
ATOM 3433 N N . ALA B 1 121 ? 62.167 33.010 91.879 1.00 53.08 121 ALA B N 1
ATOM 3434 C CA . ALA B 1 121 ? 62.101 31.634 91.381 1.00 53.67 121 ALA B CA 1
ATOM 3435 C C . ALA B 1 121 ? 63.261 31.218 90.464 1.00 51.10 121 ALA B C 1
ATOM 3436 O O . ALA B 1 121 ? 63.406 30.025 90.172 1.00 47.34 121 ALA B O 1
ATOM 3438 N N . GLN B 1 122 ? 64.047 32.195 90.000 1.00 47.86 122 GLN B N 1
ATOM 3439 C CA . GLN B 1 122 ? 65.242 31.962 89.192 1.00 44.77 122 GLN B CA 1
ATOM 3440 C C . GLN B 1 122 ? 66.395 31.502 90.102 1.00 43.83 122 GLN B C 1
ATOM 3441 O O . GLN B 1 122 ? 67.340 32.226 90.361 1.00 48.71 122 GLN B O 1
ATOM 3447 N N . ALA B 1 123 ? 66.300 30.270 90.555 1.00 44.21 123 ALA B N 1
ATOM 3448 C CA . ALA B 1 123 ? 67.098 29.749 91.641 1.00 44.44 123 ALA B CA 1
ATOM 3449 C C . ALA B 1 123 ? 66.779 28.279 91.804 1.00 50.63 123 ALA B C 1
ATOM 3450 O O . ALA B 1 123 ? 65.777 27.797 91.277 1.00 58.20 123 ALA B O 1
ATOM 3452 N N . GLU B 1 124 ? 67.613 27.556 92.549 1.00 56.33 124 GLU B N 1
ATOM 3453 C CA . GLU B 1 124 ? 67.530 26.084 92.543 1.00 56.45 124 GLU B CA 1
ATOM 3454 C C . GLU B 1 124 ? 66.427 25.629 93.444 1.00 51.58 124 GLU B C 1
ATOM 3455 O O . GLU B 1 124 ? 65.862 24.585 93.231 1.00 53.01 124 GLU B O 1
ATOM 3461 N N . ILE B 1 125 ? 66.146 26.428 94.464 1.00 56.64 125 ILE B N 1
ATOM 3462 C CA . ILE B 1 125 ? 65.125 26.112 95.459 1.00 58.50 125 ILE B CA 1
ATOM 3463 C C . ILE B 1 125 ? 64.201 27.297 95.681 1.00 57.59 125 ILE B C 1
ATOM 3464 O O . ILE B 1 125 ? 64.658 28.435 95.817 1.00 54.68 125 ILE B O 1
ATOM 3469 N N . LEU B 1 126 ? 62.901 27.006 95.728 1.00 56.92 126 LEU B N 1
ATOM 3470 C CA . LEU B 1 126 ? 61.890 28.011 96.004 1.00 53.74 126 LEU B CA 1
ATOM 3471 C C . LEU B 1 126 ? 61.071 27.603 97.222 1.00 54.24 126 LEU B C 1
ATOM 3472 O O . LEU B 1 126 ? 60.661 26.436 97.323 1.00 48.88 126 LEU B O 1
ATOM 3477 N N . ARG B 1 127 ? 60.883 28.550 98.157 1.00 54.31 127 ARG B N 1
ATOM 3478 C CA . ARG B 1 127 ? 59.975 28.357 99.284 1.00 54.07 127 ARG B CA 1
ATOM 3479 C C . ARG B 1 127 ? 58.640 28.880 98.838 1.00 51.48 127 ARG B C 1
ATOM 3480 O O . ARG B 1 127 ? 58.539 30.017 98.401 1.00 52.04 127 ARG B O 1
ATOM 3488 N N . VAL B 1 128 ? 57.625 28.034 98.948 1.00 48.91 128 VAL B N 1
ATOM 3489 C CA . VAL B 1 128 ? 56.268 28.361 98.568 1.00 43.10 128 VAL B CA 1
ATOM 3490 C C . VAL B 1 128 ? 55.409 28.282 99.830 1.00 43.45 128 VAL B C 1
ATOM 3491 O O . VAL B 1 128 ? 55.127 27.192 100.349 1.00 48.63 128 VAL B O 1
ATOM 3495 N N . PRO B 1 129 ? 54.981 29.431 100.347 1.00 40.54 129 PRO B N 1
ATOM 3496 C CA . PRO B 1 129 ? 54.049 29.426 101.479 1.00 39.50 129 PRO B CA 1
ATOM 3497 C C . PRO B 1 129 ? 52.646 28.963 101.115 1.00 40.29 129 PRO B C 1
ATOM 3498 O O . PRO B 1 129 ? 52.244 29.007 99.970 1.00 41.06 129 PRO B O 1
ATOM 3502 N N . PHE B 1 130 ? 51.899 28.513 102.101 1.00 44.15 130 PHE B N 1
ATOM 3503 C CA . PHE B 1 130 ? 50.529 28.049 101.873 1.00 46.48 130 PHE B CA 1
ATOM 3504 C C . PHE B 1 130 ? 50.462 27.199 100.594 1.00 46.07 130 PHE B C 1
ATOM 3505 O O . PHE B 1 130 ? 49.631 27.456 99.708 1.00 48.54 130 PHE B O 1
ATOM 3513 N N . SER B 1 131 ? 51.338 26.204 100.491 1.00 42.93 131 SER B N 1
ATOM 3514 C CA . SER B 1 131 ? 51.460 25.408 99.255 1.00 42.04 131 SER B CA 1
ATOM 3515 C C . SER B 1 131 ? 50.165 24.653 98.968 1.00 38.12 131 SER B C 1
ATOM 3516 O O . SER B 1 131 ? 49.908 24.251 97.837 1.00 37.69 131 SER B O 1
ATOM 3519 N N . ASN B 1 132 ? 49.358 24.472 100.007 1.00 38.01 132 ASN B N 1
ATOM 3520 C CA . ASN B 1 132 ? 47.987 23.957 99.845 1.00 39.10 132 ASN B CA 1
ATOM 3521 C C . ASN B 1 132 ? 47.174 24.784 98.876 1.00 38.63 132 ASN B C 1
ATOM 3522 O O . ASN B 1 132 ? 46.350 24.247 98.170 1.00 44.94 132 ASN B O 1
ATOM 3527 N N . VAL B 1 133 ? 47.437 26.081 98.834 1.00 37.37 133 VAL B N 1
ATOM 3528 C CA . VAL B 1 133 ? 46.744 27.017 97.960 1.00 37.60 133 VAL B CA 1
ATOM 3529 C C . VAL B 1 133 ? 47.533 27.330 96.701 1.00 38.03 133 VAL B C 1
ATOM 3530 O O . VAL B 1 133 ? 46.970 27.437 95.626 1.00 39.73 133 VAL B O 1
ATOM 3534 N N . ASN B 1 134 ? 48.842 27.490 96.854 1.00 40.11 134 ASN B N 1
ATOM 3535 C CA . ASN B 1 134 ? 49.698 28.031 95.818 1.00 37.08 134 ASN B CA 1
ATOM 3536 C C . ASN B 1 134 ? 50.449 27.030 94.942 1.00 37.89 134 ASN B C 1
ATOM 3537 O O . ASN B 1 134 ? 51.267 27.434 94.124 1.00 41.65 134 ASN B O 1
ATOM 3542 N N . LEU B 1 135 ? 50.162 25.740 95.049 1.00 40.18 135 LEU B N 1
ATOM 3543 C CA . LEU B 1 135 ? 50.765 24.754 94.132 1.00 40.21 135 LEU B CA 1
ATOM 3544 C C . LEU B 1 135 ? 49.768 23.780 93.503 1.00 40.77 135 LEU B C 1
ATOM 3545 O O . LEU B 1 135 ? 48.758 23.464 94.112 1.00 40.69 135 LEU B O 1
ATOM 3550 N N . ARG B 1 136 ? 50.100 23.283 92.304 1.00 41.34 136 ARG B N 1
ATOM 3551 C CA . ARG B 1 136 ? 49.407 22.135 91.704 1.00 40.67 136 ARG B CA 1
ATOM 3552 C C . ARG B 1 136 ? 50.343 21.029 91.209 1.00 41.46 136 ARG B C 1
ATOM 3553 O O . ARG B 1 136 ? 51.321 21.307 90.522 1.00 36.30 136 ARG B O 1
ATOM 3561 N N . LYS B 1 137 ? 49.998 19.783 91.546 1.00 43.99 137 LYS B N 1
ATOM 3562 C CA . LYS B 1 137 ? 50.568 18.610 90.905 1.00 48.07 137 LYS B CA 1
ATOM 3563 C C . LYS B 1 137 ? 50.360 18.676 89.409 1.00 48.19 137 LYS B C 1
ATOM 3564 O O . LYS B 1 137 ? 49.263 18.959 88.967 1.00 45.50 137 LYS B O 1
ATOM 3568 N N . LEU B 1 138 ? 51.399 18.396 88.628 1.00 52.13 138 LEU B N 1
ATOM 3569 C CA . LEU B 1 138 ? 51.225 18.229 87.192 1.00 52.49 138 LEU B CA 1
ATOM 3570 C C . LEU B 1 138 ? 50.432 16.965 86.944 1.00 56.17 138 LEU B C 1
ATOM 3571 O O . LEU B 1 138 ? 50.652 15.945 87.590 1.00 56.35 138 LEU B O 1
ATOM 3576 N N . PRO B 1 139 ? 49.489 17.024 86.007 1.00 61.84 139 PRO B N 1
ATOM 3577 C CA . PRO B 1 139 ? 48.939 15.768 85.510 1.00 63.70 139 PRO B CA 1
ATOM 3578 C C . PRO B 1 139 ? 50.019 14.880 84.872 1.00 63.27 139 PRO B C 1
ATOM 3579 O O . PRO B 1 139 ? 51.004 15.381 84.309 1.00 58.57 139 PRO B O 1
ATOM 3583 N N . PRO B 1 140 ? 49.817 13.559 84.929 1.00 68.17 140 PRO B N 1
ATOM 3584 C CA . PRO B 1 140 ? 50.906 12.604 84.648 1.00 71.02 140 PRO B CA 1
ATOM 3585 C C . PRO B 1 140 ? 51.640 12.731 83.282 1.00 73.00 140 PRO B C 1
ATOM 3586 O O . PRO B 1 140 ? 52.845 12.457 83.225 1.00 76.70 140 PRO B O 1
ATOM 3590 N N . ASN B 1 141 ? 50.957 13.148 82.214 1.00 65.38 141 ASN B N 1
ATOM 3591 C CA . ASN B 1 141 ? 51.588 13.156 80.879 1.00 63.55 141 ASN B CA 1
ATOM 3592 C C . ASN B 1 141 ? 51.842 14.549 80.329 1.00 58.26 141 ASN B C 1
ATOM 3593 O O . ASN B 1 141 ? 51.568 14.791 79.162 1.00 60.21 141 ASN B O 1
ATOM 3595 N N . LEU B 1 142 ? 52.360 15.462 81.156 1.00 58.17 142 LEU B N 1
ATOM 3596 C CA . LEU B 1 142 ? 52.506 16.886 80.763 1.00 49.60 142 LEU B CA 1
ATOM 3597 C C . LEU B 1 142 ? 53.924 17.328 80.957 1.00 44.11 142 LEU B C 1
ATOM 3598 O O . LEU B 1 142 ? 54.505 17.146 82.017 1.00 42.17 142 LEU B O 1
ATOM 3603 N N . SER B 1 143 ? 54.491 17.918 79.924 1.00 43.45 143 SER B N 1
ATOM 3604 C CA . SER B 1 143 ? 55.877 18.337 79.981 1.00 44.87 143 SER B CA 1
ATOM 3605 C C . SER B 1 143 ? 56.048 19.599 80.823 1.00 47.31 143 SER B C 1
ATOM 3606 O O . SER B 1 143 ? 55.243 20.516 80.775 1.00 46.71 143 SER B O 1
ATOM 3609 N N . PRO B 1 144 ? 57.135 19.663 81.584 1.00 52.53 144 PRO B N 1
ATOM 3610 C CA . PRO B 1 144 ? 57.384 20.843 82.419 1.00 50.27 144 PRO B CA 1
ATOM 3611 C C . PRO B 1 144 ? 57.472 22.136 81.643 1.00 48.33 144 PRO B C 1
ATOM 3612 O O . PRO B 1 144 ? 57.108 23.196 82.149 1.00 46.21 144 PRO B O 1
ATOM 3616 N N . GLU B 1 145 ? 57.986 22.056 80.426 1.00 52.23 145 GLU B N 1
ATOM 3617 C CA . GLU B 1 145 ? 58.137 23.254 79.601 1.00 51.12 145 GLU B CA 1
ATOM 3618 C C . GLU B 1 145 ? 56.778 23.753 79.099 1.00 50.89 145 GLU B C 1
ATOM 3619 O O . GLU B 1 145 ? 56.620 24.942 78.812 1.00 49.77 145 GLU B O 1
ATOM 3625 N N . ARG B 1 146 ? 55.799 22.856 79.024 1.00 46.83 146 ARG B N 1
ATOM 3626 C CA . ARG B 1 146 ? 54.436 23.258 78.719 1.00 48.97 146 ARG B CA 1
ATOM 3627 C C . ARG B 1 146 ? 53.727 23.795 79.960 1.00 48.71 146 ARG B C 1
ATOM 3628 O O . ARG B 1 146 ? 53.080 24.854 79.905 1.00 50.86 146 ARG B O 1
ATOM 3636 N N . ALA B 1 147 ? 53.853 23.054 81.061 1.00 45.29 147 ALA B N 1
ATOM 3637 C CA . ALA B 1 147 ? 53.168 23.362 82.315 1.00 42.99 147 ALA B CA 1
ATOM 3638 C C . ALA B 1 147 ? 53.519 24.761 82.890 1.00 48.24 147 ALA B C 1
ATOM 3639 O O . ALA B 1 147 ? 52.658 25.462 83.450 1.00 43.71 147 ALA B O 1
ATOM 3641 N N . ILE B 1 148 ? 54.772 25.182 82.748 1.00 49.25 148 ILE B N 1
ATOM 3642 C CA . ILE B 1 148 ? 55.208 26.413 83.412 1.00 50.34 148 ILE B CA 1
ATOM 3643 C C . ILE B 1 148 ? 54.326 27.638 83.094 1.00 50.61 148 ILE B C 1
ATOM 3644 O O . ILE B 1 148 ? 54.113 28.492 83.949 1.00 49.58 148 ILE B O 1
ATOM 3649 N N . PHE B 1 149 ? 53.779 27.701 81.887 1.00 48.21 149 PHE B N 1
ATOM 3650 C CA . PHE B 1 149 ? 52.969 28.850 81.473 1.00 44.83 149 PHE B CA 1
ATOM 3651 C C . PHE B 1 149 ? 51.653 28.977 82.231 1.00 42.41 149 PHE B C 1
ATOM 3652 O O . PHE B 1 149 ? 51.071 30.083 82.274 1.00 37.65 149 PHE B O 1
ATOM 3660 N N . ALA B 1 150 ? 51.206 27.857 82.826 1.00 38.91 150 ALA B N 1
ATOM 3661 C CA . ALA B 1 150 ? 49.981 27.828 83.625 1.00 38.46 150 ALA B CA 1
ATOM 3662 C C . ALA B 1 150 ? 50.055 28.741 84.821 1.00 40.75 150 ALA B C 1
ATOM 3663 O O . ALA B 1 150 ? 49.035 29.226 85.304 1.00 48.49 150 ALA B O 1
ATOM 3665 N N . GLY B 1 151 ? 51.264 28.973 85.296 1.00 40.61 151 GLY B N 1
ATOM 3666 C CA . GLY B 1 151 ? 51.470 29.742 86.507 1.00 37.99 151 GLY B CA 1
ATOM 3667 C C . GLY B 1 151 ? 51.431 31.235 86.307 1.00 37.56 151 GLY B C 1
ATOM 3668 O O . GLY B 1 151 ? 51.304 31.980 87.274 1.00 40.28 151 GLY B O 1
ATOM 3669 N N . ASP B 1 152 ? 51.530 31.689 85.068 1.00 38.14 152 ASP B N 1
ATOM 3670 C CA . ASP B 1 152 ? 51.593 33.131 84.809 1.00 41.34 152 ASP B CA 1
ATOM 3671 C C . ASP B 1 152 ? 50.890 33.583 83.488 1.00 42.01 152 ASP B C 1
ATOM 3672 O O . ASP B 1 152 ? 49.692 33.874 83.479 1.00 44.61 152 ASP B O 1
ATOM 3677 N N . ILE B 1 153 ? 51.613 33.654 82.384 1.00 42.02 153 ILE B N 1
ATOM 3678 C CA . ILE B 1 153 ? 51.061 34.350 81.224 1.00 45.33 153 ILE B CA 1
ATOM 3679 C C . ILE B 1 153 ? 49.865 33.663 80.523 1.00 44.39 153 ILE B C 1
ATOM 3680 O O . ILE B 1 153 ? 48.993 34.336 79.972 1.00 44.60 153 ILE B O 1
ATOM 3685 N N . LEU B 1 154 ? 49.816 32.338 80.519 1.00 43.25 154 LEU B N 1
ATOM 3686 C CA . LEU B 1 154 ? 48.666 31.664 79.912 1.00 41.39 154 LEU B CA 1
ATOM 3687 C C . LEU B 1 154 ? 47.401 31.857 80.780 1.00 39.36 154 LEU B C 1
ATOM 3688 O O . LEU B 1 154 ? 46.318 32.174 80.285 1.00 37.50 154 LEU B O 1
ATOM 3693 N N . SER B 1 155 ? 47.533 31.695 82.085 1.00 38.37 155 SER B N 1
ATOM 3694 C CA . SER B 1 155 ? 46.371 31.864 82.939 1.00 38.90 155 SER B CA 1
ATOM 3695 C C . SER B 1 155 ? 45.897 33.306 82.963 1.00 38.43 155 SER B C 1
ATOM 3696 O O . SER B 1 155 ? 44.704 33.562 83.086 1.00 36.36 155 SER B O 1
ATOM 3699 N N . THR B 1 156 ? 46.836 34.237 82.816 1.00 37.07 156 THR B N 1
ATOM 3700 C CA . THR B 1 156 ? 46.503 35.647 82.693 1.00 38.30 156 THR B CA 1
ATOM 3701 C C . THR B 1 156 ? 45.597 35.923 81.478 1.00 37.50 156 THR B C 1
ATOM 3702 O O . THR B 1 156 ? 44.549 36.554 81.596 1.00 42.98 156 THR B O 1
ATOM 3706 N N . ALA B 1 157 ? 46.010 35.464 80.314 1.00 36.93 157 ALA B N 1
ATOM 3707 C CA . ALA B 1 157 ? 45.223 35.622 79.113 1.00 35.18 157 ALA B CA 1
ATOM 3708 C C . ALA B 1 157 ? 43.912 34.849 79.213 1.00 33.73 157 ALA B C 1
ATOM 3709 O O . ALA B 1 157 ? 42.864 35.333 78.839 1.00 39.53 157 ALA B O 1
ATOM 3711 N N . TYR B 1 158 ? 43.976 33.648 79.734 1.00 31.75 158 TYR B N 1
ATOM 3712 C CA . TYR B 1 158 ? 42.797 32.826 79.854 1.00 33.98 158 TYR B CA 1
ATOM 3713 C C . TYR B 1 158 ? 41.793 33.587 80.708 1.00 34.16 158 TYR B C 1
ATOM 3714 O O . TYR B 1 158 ? 40.635 33.756 80.347 1.00 39.10 158 TYR B O 1
ATOM 3723 N N . GLY B 1 159 ? 42.266 34.057 81.846 1.00 34.99 159 GLY B N 1
ATOM 3724 C CA . GLY B 1 159 ? 41.441 34.734 82.813 1.00 35.28 159 GLY B CA 1
ATOM 3725 C C . GLY B 1 159 ? 40.791 35.931 82.204 1.00 34.56 159 GLY B C 1
ATOM 3726 O O . GLY B 1 159 ? 39.603 36.158 82.395 1.00 35.27 159 GLY B O 1
ATOM 3727 N N . GLY B 1 160 ? 41.567 36.671 81.427 1.00 36.81 160 GLY B N 1
ATOM 3728 C CA . GLY B 1 160 ? 41.060 37.866 80.731 1.00 40.20 160 GLY B CA 1
ATOM 3729 C C . GLY B 1 160 ? 39.862 37.542 79.873 1.00 41.74 160 GLY B C 1
ATOM 3730 O O . GLY B 1 160 ? 38.837 38.234 79.910 1.00 43.54 160 GLY B O 1
ATOM 3731 N N . LEU B 1 161 ? 39.981 36.437 79.150 1.00 41.49 161 LEU B N 1
ATOM 3732 C CA . LEU B 1 161 ? 38.942 35.991 78.236 1.00 42.43 161 LEU B CA 1
ATOM 3733 C C . LEU B 1 161 ? 37.704 35.429 78.917 1.00 41.70 161 LEU B C 1
ATOM 3734 O O . LEU B 1 161 ? 36.601 35.706 78.486 1.00 42.73 161 LEU B O 1
ATOM 3739 N N . ILE B 1 162 ? 37.880 34.635 79.962 1.00 42.29 162 ILE B N 1
ATOM 3740 C CA . ILE B 1 162 ? 36.733 34.131 80.727 1.00 44.37 162 ILE B CA 1
ATOM 3741 C C . ILE B 1 162 ? 35.965 35.257 81.420 1.00 42.63 162 ILE B C 1
ATOM 3742 O O . ILE B 1 162 ? 34.745 35.260 81.426 1.00 41.95 162 ILE B O 1
ATOM 3747 N N . GLN B 1 163 ? 36.677 36.203 82.004 1.00 45.20 163 GLN B N 1
ATOM 3748 C CA . GLN B 1 163 ? 36.015 37.317 82.676 1.00 53.84 163 GLN B CA 1
ATOM 3749 C C . GLN B 1 163 ? 35.308 38.215 81.642 1.00 52.27 163 GLN B C 1
ATOM 3750 O O . GLN B 1 163 ? 34.271 38.821 81.928 1.00 49.84 163 GLN B O 1
ATOM 3756 N N . GLY B 1 164 ? 35.866 38.260 80.434 1.00 48.34 164 GLY B N 1
ATOM 3757 C CA . GLY B 1 164 ? 35.249 38.957 79.323 1.00 45.61 164 GLY B CA 1
ATOM 3758 C C . GLY B 1 164 ? 34.096 38.198 78.699 1.00 44.35 164 GLY B C 1
ATOM 3759 O O . GLY B 1 164 ? 33.508 38.672 77.744 1.00 43.44 164 GLY B O 1
ATOM 3760 N N . GLN B 1 165 ? 33.809 37.010 79.231 1.00 46.91 165 GLN B N 1
ATOM 3761 C CA . GLN B 1 165 ? 32.617 36.207 78.915 1.00 49.81 165 GLN B CA 1
ATOM 3762 C C . GLN B 1 165 ? 32.619 35.707 77.506 1.00 45.50 165 GLN B C 1
ATOM 3763 O O . GLN B 1 165 ? 31.560 35.548 76.893 1.00 46.62 165 GLN B O 1
ATOM 3769 N N . LEU B 1 166 ? 33.808 35.439 76.995 1.00 43.39 166 LEU B N 1
ATOM 3770 C CA . LEU B 1 166 ? 33.936 34.885 75.661 1.00 46.69 166 LEU B CA 1
ATOM 3771 C C . LEU B 1 166 ? 32.992 33.723 75.505 1.00 42.07 166 LEU B C 1
ATOM 3772 O O . LEU B 1 166 ? 33.023 32.817 76.301 1.00 40.50 166 LEU B O 1
ATOM 3777 N N . ARG B 1 167 ? 32.135 33.777 74.502 1.00 41.44 167 ARG B N 1
ATOM 3778 C CA . ARG B 1 167 ? 31.193 32.719 74.273 1.00 48.57 167 ARG B CA 1
ATOM 3779 C C . ARG B 1 167 ? 31.425 32.202 72.868 1.00 48.12 167 ARG B C 1
ATOM 3780 O O . ARG B 1 167 ? 31.903 32.927 72.009 1.00 52.93 167 ARG B O 1
ATOM 3785 N N . PRO B 1 168 ? 31.115 30.934 72.621 1.00 44.99 168 PRO B N 1
ATOM 3786 C CA . PRO B 1 168 ? 31.460 30.422 71.297 1.00 43.59 168 PRO B CA 1
ATOM 3787 C C . PRO B 1 168 ? 30.758 31.220 70.211 1.00 40.26 168 PRO B C 1
ATOM 3788 O O . PRO B 1 168 ? 29.660 31.692 70.438 1.00 37.11 168 PRO B O 1
ATOM 3792 N N . GLY B 1 169 ? 31.401 31.375 69.053 1.00 38.75 169 GLY B N 1
ATOM 3793 C CA . GLY B 1 169 ? 30.860 32.192 67.979 1.00 41.46 169 GLY B CA 1
ATOM 3794 C C . GLY B 1 169 ? 31.259 33.664 68.089 1.00 43.45 169 GLY B C 1
ATOM 3795 O O . GLY B 1 169 ? 31.214 34.398 67.096 1.00 42.59 169 GLY B O 1
ATOM 3796 N N . ASP B 1 170 ? 31.684 34.093 69.279 1.00 41.91 170 ASP B N 1
ATOM 3797 C CA . ASP B 1 170 ? 32.079 35.481 69.484 1.00 42.00 170 ASP B CA 1
ATOM 3798 C C . ASP B 1 170 ? 33.267 35.834 68.630 1.00 39.59 170 ASP B C 1
ATOM 3799 O O . ASP B 1 170 ? 34.066 34.984 68.276 1.00 38.51 170 ASP B O 1
ATOM 3804 N N . SER B 1 171 ? 33.384 37.109 68.310 1.00 37.13 171 SER B N 1
ATOM 3805 C CA . SER B 1 171 ? 34.567 37.591 67.655 1.00 37.51 171 SER B CA 1
ATOM 3806 C C . SER B 1 171 ? 35.345 38.332 68.698 1.00 36.85 171 SER B C 1
ATOM 3807 O O . SER B 1 171 ? 34.744 38.956 69.567 1.00 39.13 171 SER B O 1
ATOM 3810 N N . VAL B 1 172 ? 36.671 38.296 68.582 1.00 35.90 172 VAL B N 1
ATOM 3811 C CA . VAL B 1 172 ? 37.566 38.836 69.586 1.00 35.93 172 VAL B CA 1
ATOM 3812 C C . VAL B 1 172 ? 38.682 39.670 69.003 1.00 40.12 172 VAL B C 1
ATOM 3813 O O . VAL B 1 172 ? 39.308 39.248 68.055 1.00 45.78 172 VAL B O 1
ATOM 3817 N N . ALA B 1 173 ? 38.954 40.836 69.577 1.00 38.73 173 ALA B N 1
ATOM 3818 C CA . ALA B 1 173 ? 40.113 41.597 69.189 1.00 36.26 173 ALA B CA 1
ATOM 3819 C C . ALA B 1 173 ? 41.091 41.558 70.338 1.00 39.09 173 ALA B C 1
ATOM 3820 O O . ALA B 1 173 ? 40.717 41.791 71.471 1.00 42.46 173 ALA B O 1
ATOM 3822 N N . VAL B 1 174 ? 42.348 41.283 70.052 1.00 39.81 174 VAL B N 1
ATOM 3823 C CA . VAL B 1 174 ? 43.385 41.311 71.061 1.00 40.48 174 VAL B CA 1
ATOM 3824 C C . VAL B 1 174 ? 44.326 42.437 70.700 1.00 44.26 174 VAL B C 1
ATOM 3825 O O . VAL B 1 174 ? 44.821 42.496 69.568 1.00 49.25 174 VAL B O 1
ATOM 3829 N N . ILE B 1 175 ? 44.563 43.340 71.643 1.00 42.73 175 ILE B N 1
ATOM 3830 C CA . ILE B 1 175 ? 45.447 44.473 71.401 1.00 41.89 175 ILE B CA 1
ATOM 3831 C C . ILE B 1 175 ? 46.748 44.181 72.135 1.00 41.58 175 ILE B C 1
ATOM 3832 O O . ILE B 1 175 ? 46.790 44.029 73.346 1.00 42.37 175 ILE B O 1
ATOM 3837 N N . GLY B 1 176 ? 47.810 44.068 71.372 1.00 45.59 176 GLY B N 1
ATOM 3838 C CA . GLY B 1 176 ? 49.080 43.575 71.885 1.00 51.53 176 GLY B CA 1
ATOM 3839 C C . GLY B 1 176 ? 49.338 42.133 71.473 1.00 48.59 176 GLY B C 1
ATOM 3840 O O . GLY B 1 176 ? 48.671 41.226 71.937 1.00 48.04 176 GLY B O 1
ATOM 3841 N N . ALA B 1 177 ? 50.321 41.945 70.603 1.00 49.66 177 ALA B N 1
ATOM 3842 C CA . ALA B 1 177 ? 50.736 40.618 70.151 1.00 53.44 177 ALA B CA 1
ATOM 3843 C C . ALA B 1 177 ? 52.041 40.134 70.782 1.00 50.26 177 ALA B C 1
ATOM 3844 O O . ALA B 1 177 ? 52.729 39.329 70.201 1.00 52.87 177 ALA B O 1
ATOM 3846 N N . GLY B 1 178 ? 52.360 40.601 71.982 1.00 49.80 178 GLY B N 1
ATOM 3847 C CA . GLY B 1 178 ? 53.423 39.976 72.779 1.00 47.43 178 GLY B CA 1
ATOM 3848 C C . GLY B 1 178 ? 53.001 38.617 73.324 1.00 47.20 178 GLY B C 1
ATOM 3849 O O . GLY B 1 178 ? 51.942 38.108 72.958 1.00 42.28 178 GLY B O 1
ATOM 3850 N N . PRO B 1 179 ? 53.814 38.033 74.217 1.00 46.72 179 PRO B N 1
ATOM 3851 C CA . PRO B 1 179 ? 53.538 36.746 74.820 1.00 52.09 179 PRO B CA 1
ATOM 3852 C C . PRO B 1 179 ? 52.115 36.568 75.359 1.00 53.97 179 PRO B C 1
ATOM 3853 O O . PRO B 1 179 ? 51.454 35.561 75.071 1.00 58.34 179 PRO B O 1
ATOM 3857 N N . VAL B 1 180 ? 51.645 37.532 76.137 1.00 51.33 180 VAL B N 1
ATOM 3858 C CA . VAL B 1 180 ? 50.288 37.449 76.673 1.00 46.47 180 VAL B CA 1
ATOM 3859 C C . VAL B 1 180 ? 49.231 37.461 75.562 1.00 42.84 180 VAL B C 1
ATOM 3860 O O . VAL B 1 180 ? 48.351 36.601 75.509 1.00 45.98 180 VAL B O 1
ATOM 3864 N N . GLY B 1 181 ? 49.322 38.434 74.676 1.00 40.68 181 GLY B N 1
ATOM 3865 C CA . GLY B 1 181 ? 48.455 38.481 73.498 1.00 44.29 181 GLY B CA 1
ATOM 3866 C C . GLY B 1 181 ? 48.440 37.185 72.672 1.00 47.07 181 GLY B C 1
ATOM 3867 O O . GLY B 1 181 ? 47.403 36.766 72.171 1.00 46.53 181 GLY B O 1
ATOM 3868 N N . LEU B 1 182 ? 49.593 36.541 72.540 1.00 50.23 182 LEU B N 1
ATOM 3869 C CA . LEU B 1 182 ? 49.707 35.284 71.793 1.00 46.94 182 LEU B CA 1
ATOM 3870 C C . LEU B 1 182 ? 49.025 34.143 72.545 1.00 46.65 182 LEU B C 1
ATOM 3871 O O . LEU B 1 182 ? 48.349 33.306 71.943 1.00 45.26 182 LEU B O 1
ATOM 3876 N N . MET B 1 183 ? 49.153 34.106 73.860 1.00 44.79 183 MET B N 1
ATOM 3877 C CA . MET B 1 183 ? 48.397 33.107 74.623 1.00 42.82 183 MET B CA 1
ATOM 3878 C C . MET B 1 183 ? 46.904 33.344 74.375 1.00 44.25 183 MET B C 1
ATOM 3879 O O . MET B 1 183 ? 46.154 32.394 74.122 1.00 40.78 183 MET B O 1
ATOM 3884 N N . ALA B 1 184 ? 46.479 34.617 74.428 1.00 42.64 184 ALA B N 1
ATOM 3885 C CA . ALA B 1 184 ? 45.050 34.966 74.276 1.00 40.87 184 ALA B CA 1
ATOM 3886 C C . ALA B 1 184 ? 44.535 34.487 72.943 1.00 38.49 184 ALA B C 1
ATOM 3887 O O . ALA B 1 184 ? 43.449 33.954 72.867 1.00 36.97 184 ALA B O 1
ATOM 3889 N N . ILE B 1 185 ? 45.325 34.697 71.891 1.00 40.40 185 ILE B N 1
ATOM 3890 C CA . ILE B 1 185 ? 44.916 34.316 70.548 1.00 42.64 185 ILE B CA 1
ATOM 3891 C C . ILE B 1 185 ? 44.684 32.819 70.490 1.00 42.30 185 ILE B C 1
ATOM 3892 O O . ILE B 1 185 ? 43.634 32.383 70.063 1.00 39.44 185 ILE B O 1
ATOM 3897 N N . GLU B 1 186 ? 45.669 32.050 70.937 1.00 42.75 186 GLU B N 1
ATOM 3898 C CA . GLU B 1 186 ? 45.548 30.587 70.985 1.00 43.44 186 GLU B CA 1
ATOM 3899 C C . GLU B 1 186 ? 44.326 30.155 71.775 1.00 41.98 186 GLU B C 1
ATOM 3900 O O . GLU B 1 186 ? 43.533 29.340 71.287 1.00 41.32 186 GLU B O 1
ATOM 3906 N N . VAL B 1 187 ? 44.170 30.713 72.977 1.00 39.49 187 VAL B N 1
ATOM 3907 C CA . VAL B 1 187 ? 43.037 30.355 73.839 1.00 40.91 187 VAL B CA 1
ATOM 3908 C C . VAL B 1 187 ? 41.706 30.665 73.189 1.00 42.11 187 VAL B C 1
ATOM 3909 O O . VAL B 1 187 ? 40.812 29.803 73.158 1.00 40.52 187 VAL B O 1
ATOM 3913 N N . ALA B 1 188 ? 41.571 31.891 72.686 1.00 44.10 188 ALA B N 1
ATOM 3914 C CA . ALA B 1 188 ? 40.337 32.329 72.029 1.00 44.77 188 ALA B CA 1
ATOM 3915 C C . ALA B 1 188 ? 39.902 31.302 70.964 1.00 46.20 188 ALA B C 1
ATOM 3916 O O . ALA B 1 188 ? 38.723 30.921 70.915 1.00 35.76 188 ALA B O 1
ATOM 3918 N N . GLN B 1 189 ? 40.868 30.854 70.146 1.00 48.03 189 GLN B N 1
ATOM 3919 C CA . GLN B 1 189 ? 40.669 29.769 69.169 1.00 54.27 189 GLN B CA 1
ATOM 3920 C C . GLN B 1 189 ? 39.986 28.534 69.797 1.00 55.85 189 GLN B C 1
ATOM 3921 O O . GLN B 1 189 ? 38.953 28.038 69.371 1.00 58.03 189 GLN B O 1
ATOM 3927 N N . VAL B 1 190 ? 40.557 28.058 70.860 1.00 58.16 190 VAL B N 1
ATOM 3928 C CA . VAL B 1 190 ? 40.085 26.841 71.439 1.00 62.47 190 VAL B CA 1
ATOM 3929 C C . VAL B 1 190 ? 38.762 27.011 72.186 1.00 66.56 190 VAL B C 1
ATOM 3930 O O . VAL B 1 190 ? 38.042 26.032 72.417 1.00 74.24 190 VAL B O 1
ATOM 3934 N N . LEU B 1 191 ? 38.427 28.242 72.557 1.00 66.00 191 LEU B N 1
ATOM 3935 C CA . LEU B 1 191 ? 37.118 28.518 73.179 1.00 63.65 191 LEU B CA 1
ATOM 3936 C C . LEU B 1 191 ? 36.055 28.887 72.143 1.00 60.59 191 LEU B C 1
ATOM 3937 O O . LEU B 1 191 ? 34.981 29.390 72.485 1.00 62.20 191 LEU B O 1
ATOM 3942 N N . GLY B 1 192 ? 36.369 28.657 70.874 1.00 55.69 192 GLY B N 1
ATOM 3943 C CA . GLY B 1 192 ? 35.366 28.693 69.827 1.00 58.72 192 GLY B CA 1
ATOM 3944 C C . GLY B 1 192 ? 35.045 30.063 69.301 1.00 56.83 192 GLY B C 1
ATOM 3945 O O . GLY B 1 192 ? 33.912 30.335 68.925 1.00 65.32 192 GLY B O 1
ATOM 3946 N N . ALA B 1 193 ? 36.030 30.941 69.271 1.00 51.63 193 ALA B N 1
ATOM 3947 C CA . ALA B 1 193 ? 35.817 32.232 68.664 1.00 47.07 193 ALA B CA 1
ATOM 3948 C C . ALA B 1 193 ? 35.561 32.013 67.173 1.00 45.19 193 ALA B C 1
ATOM 3949 O O . ALA B 1 193 ? 36.143 31.144 66.563 1.00 42.31 193 ALA B O 1
ATOM 3951 N N . SER B 1 194 ? 34.689 32.818 66.597 1.00 47.59 194 SER B N 1
ATOM 3952 C CA . SER B 1 194 ? 34.428 32.790 65.159 1.00 49.37 194 SER B CA 1
ATOM 3953 C C . SER B 1 194 ? 35.442 33.587 64.348 1.00 44.41 194 SER B C 1
ATOM 3954 O O . SER B 1 194 ? 35.585 33.362 63.156 1.00 47.53 194 SER B O 1
ATOM 3957 N N . LYS B 1 195 ? 36.124 34.515 65.000 1.00 43.07 195 LYS B N 1
ATOM 3958 C CA . LYS B 1 195 ? 37.117 35.345 64.354 1.00 42.24 195 LYS B CA 1
ATOM 3959 C C . LYS B 1 195 ? 37.909 36.075 65.409 1.00 40.22 195 LYS B C 1
ATOM 3960 O O . LYS B 1 195 ? 37.321 36.505 66.391 1.00 40.52 195 LYS B O 1
ATOM 3966 N N . ILE B 1 196 ? 39.225 36.214 65.183 1.00 38.58 196 ILE B N 1
ATOM 3967 C CA . ILE B 1 196 ? 40.175 36.810 66.111 1.00 35.93 196 ILE B CA 1
ATOM 3968 C C . ILE B 1 196 ? 41.065 37.783 65.396 1.00 39.04 196 ILE B C 1
ATOM 3969 O O . ILE B 1 196 ? 41.671 37.433 64.386 1.00 40.34 196 ILE B O 1
ATOM 3974 N N . LEU B 1 197 ? 41.179 38.993 65.948 1.00 42.08 197 LEU B N 1
ATOM 3975 C CA . LEU B 1 197 ? 41.949 40.066 65.340 1.00 42.60 197 LEU B CA 1
ATOM 3976 C C . LEU B 1 197 ? 43.093 40.414 66.244 1.00 42.18 197 LEU B C 1
ATOM 3977 O O . LEU B 1 197 ? 42.915 40.493 67.449 1.00 47.79 197 LEU B O 1
ATOM 3982 N N . ALA B 1 198 ? 44.278 40.602 65.679 1.00 42.70 198 ALA B N 1
ATOM 3983 C CA . ALA B 1 198 ? 45.445 40.944 66.493 1.00 47.70 198 ALA B CA 1
ATOM 3984 C C . ALA B 1 198 ? 46.002 42.289 66.034 1.00 51.92 198 ALA B C 1
ATOM 3985 O O . ALA B 1 198 ? 46.360 42.457 64.861 1.00 55.69 198 ALA B O 1
ATOM 3987 N N . ILE B 1 199 ? 46.033 43.249 66.960 1.00 52.10 199 ILE B N 1
ATOM 3988 C CA . ILE B 1 199 ? 46.492 44.594 66.670 1.00 51.38 199 ILE B CA 1
ATOM 3989 C C . ILE B 1 199 ? 47.809 44.824 67.359 1.00 48.83 199 ILE B C 1
ATOM 3990 O O . ILE B 1 199 ? 47.880 44.681 68.553 1.00 43.12 199 ILE B O 1
ATOM 3995 N N . ASP B 1 200 ? 48.838 45.180 66.596 1.00 53.28 200 ASP B N 1
ATOM 3996 C CA . ASP B 1 200 ? 50.154 45.478 67.144 1.00 58.73 200 ASP B CA 1
ATOM 3997 C C . ASP B 1 200 ? 50.838 46.344 66.125 1.00 59.77 200 ASP B C 1
ATOM 3998 O O . ASP B 1 200 ? 50.206 46.706 65.139 1.00 57.67 200 ASP B O 1
ATOM 4003 N N . ARG B 1 201 ? 52.101 46.697 66.375 1.00 64.51 201 ARG B N 1
ATOM 4004 C CA . ARG B 1 201 ? 52.877 47.551 65.475 1.00 64.82 201 ARG B CA 1
ATOM 4005 C C . ARG B 1 201 ? 54.232 46.924 65.096 1.00 69.67 201 ARG B C 1
ATOM 4006 O O . ARG B 1 201 ? 55.102 47.626 64.597 1.00 82.11 201 ARG B O 1
ATOM 4008 N N . ILE B 1 202 ? 54.398 45.614 65.303 1.00 70.49 202 ILE B N 1
ATOM 4009 C CA . ILE B 1 202 ? 55.663 44.924 65.035 1.00 70.12 202 ILE B CA 1
ATOM 4010 C C . ILE B 1 202 ? 55.398 43.694 64.154 1.00 74.89 202 ILE B C 1
ATOM 4011 O O . ILE B 1 202 ? 54.878 42.675 64.630 1.00 81.48 202 ILE B O 1
ATOM 4016 N N . PRO B 1 203 ? 55.765 43.775 62.867 1.00 81.85 203 PRO B N 1
ATOM 4017 C CA . PRO B 1 203 ? 55.569 42.653 61.935 1.00 84.04 203 PRO B CA 1
ATOM 4018 C C . PRO B 1 203 ? 55.916 41.263 62.473 1.00 74.77 203 PRO B C 1
ATOM 4019 O O . PRO B 1 203 ? 55.089 40.352 62.339 1.00 73.41 203 PRO B O 1
ATOM 4023 N N . GLU B 1 204 ? 57.099 41.107 63.073 1.00 66.59 204 GLU B N 1
ATOM 4024 C CA . GLU B 1 204 ? 57.516 39.808 63.630 1.00 70.10 204 GLU B CA 1
ATOM 4025 C C . GLU B 1 204 ? 56.377 39.231 64.516 1.00 67.78 204 GLU B C 1
ATOM 4026 O O . GLU B 1 204 ? 56.001 38.063 64.395 1.00 64.08 204 GLU B O 1
ATOM 4028 N N . ARG B 1 205 ? 55.789 40.082 65.353 1.00 69.19 205 ARG B N 1
ATOM 4029 C CA . ARG B 1 205 ? 54.760 39.659 66.305 1.00 69.46 205 ARG B CA 1
ATOM 4030 C C . ARG B 1 205 ? 53.420 39.404 65.619 1.00 65.63 205 ARG B C 1
ATOM 4031 O O . ARG B 1 205 ? 52.754 38.391 65.898 1.00 55.36 205 ARG B O 1
ATOM 4039 N N . LEU B 1 206 ? 53.058 40.283 64.686 1.00 62.63 206 LEU B N 1
ATOM 4040 C CA . LEU B 1 206 ? 51.870 40.080 63.848 1.00 60.79 206 LEU B CA 1
ATOM 4041 C C . LEU B 1 206 ? 51.940 38.816 62.978 1.00 63.93 206 LEU B C 1
ATOM 4042 O O . LEU B 1 206 ? 50.912 38.182 62.745 1.00 62.07 206 LEU B O 1
ATOM 4047 N N . GLU B 1 207 ? 53.134 38.463 62.491 1.00 66.71 207 GLU B N 1
ATOM 4048 C CA . GLU B 1 207 ? 53.324 37.204 61.749 1.00 66.19 207 GLU B CA 1
ATOM 4049 C C . GLU B 1 207 ? 53.009 36.026 62.644 1.00 61.15 207 GLU B C 1
ATOM 4050 O O . GLU B 1 207 ? 52.323 35.079 62.241 1.00 54.69 207 GLU B O 1
ATOM 4056 N N . ARG B 1 208 ? 53.491 36.106 63.878 1.00 58.65 208 ARG B N 1
ATOM 4057 C CA . ARG B 1 208 ? 53.267 35.039 64.853 1.00 58.78 208 ARG B CA 1
ATOM 4058 C C . ARG B 1 208 ? 51.784 34.914 65.225 1.00 53.42 208 ARG B C 1
ATOM 4059 O O . ARG B 1 208 ? 51.241 33.807 65.452 1.00 51.79 208 ARG B O 1
ATOM 4067 N N . ALA B 1 209 ? 51.140 36.072 65.304 1.00 47.63 209 ALA B N 1
ATOM 4068 C CA . ALA B 1 209 ? 49.736 36.112 65.593 1.00 48.50 209 ALA B CA 1
ATOM 4069 C C . ALA B 1 209 ? 48.989 35.425 64.474 1.00 50.43 209 ALA B C 1
ATOM 4070 O O . ALA B 1 209 ? 48.034 34.674 64.722 1.00 50.38 209 ALA B O 1
ATOM 4072 N N . ALA B 1 210 ? 49.438 35.658 63.240 1.00 54.38 210 ALA B N 1
ATOM 4073 C CA . ALA B 1 210 ? 48.746 35.100 62.062 1.00 58.68 210 ALA B CA 1
ATOM 4074 C C . ALA B 1 210 ? 48.899 33.606 62.031 1.00 53.86 210 ALA B C 1
ATOM 4075 O O . ALA B 1 210 ? 47.951 32.883 61.762 1.00 50.60 210 ALA B O 1
ATOM 4077 N N . SER B 1 211 ? 50.079 33.127 62.368 1.00 55.06 211 SER B N 1
ATOM 4078 C CA . SER B 1 211 ? 50.281 31.680 62.419 1.00 62.50 211 SER B CA 1
ATOM 4079 C C . SER B 1 211 ? 49.369 30.972 63.438 1.00 64.57 211 SER B C 1
ATOM 4080 O O . SER B 1 211 ? 49.095 29.769 63.289 1.00 62.20 211 SER B O 1
ATOM 4083 N N . LEU B 1 212 ? 48.906 31.700 64.465 1.00 59.38 212 LEU B N 1
ATOM 4084 C CA . LEU B 1 212 ? 48.005 31.128 65.467 1.00 52.75 212 LEU B CA 1
ATOM 4085 C C . LEU B 1 212 ? 46.549 31.185 65.048 1.00 48.34 212 LEU B C 1
ATOM 4086 O O . LEU B 1 212 ? 45.692 30.571 65.677 1.00 50.90 212 LEU B O 1
ATOM 4091 N N . GLY B 1 213 ? 46.278 31.930 63.986 1.00 47.64 213 GLY B N 1
ATOM 4092 C CA . GLY B 1 213 ? 44.948 31.969 63.372 1.00 48.41 213 GLY B CA 1
ATOM 4093 C C . GLY B 1 213 ? 44.275 33.327 63.353 1.00 49.31 213 GLY B C 1
ATOM 4094 O O . GLY B 1 213 ? 43.116 33.409 63.013 1.00 50.16 213 GLY B O 1
ATOM 4095 N N . ALA B 1 214 ? 44.973 34.388 63.746 1.00 50.37 214 ALA B N 1
ATOM 4096 C CA . ALA B 1 214 ? 44.360 35.706 63.826 1.00 50.32 214 ALA B CA 1
ATOM 4097 C C . ALA B 1 214 ? 44.604 36.496 62.572 1.00 51.39 214 ALA B C 1
ATOM 4098 O O . ALA B 1 214 ? 45.664 36.368 61.935 1.00 47.82 214 ALA B O 1
ATOM 4100 N N . ILE B 1 215 ? 43.643 37.360 62.264 1.00 49.47 215 ILE B N 1
ATOM 4101 C CA . ILE B 1 215 ? 43.843 38.392 61.270 1.00 52.38 215 ILE B CA 1
ATOM 4102 C C . ILE B 1 215 ? 44.716 39.527 61.867 1.00 51.84 215 ILE B C 1
ATOM 4103 O O . ILE B 1 215 ? 44.301 40.229 62.797 1.00 48.26 215 ILE B O 1
ATOM 4108 N N . PRO B 1 216 ? 45.932 39.711 61.331 1.00 52.16 216 PRO B N 1
ATOM 4109 C CA . PRO B 1 216 ? 46.840 40.712 61.879 1.00 48.74 216 PRO B CA 1
ATOM 4110 C C . PRO B 1 216 ? 46.474 42.062 61.359 1.00 52.69 216 PRO B C 1
ATOM 4111 O O . PRO B 1 216 ? 45.965 42.153 60.250 1.00 55.68 216 PRO B O 1
ATOM 4115 N N . ILE B 1 217 ? 46.728 43.099 62.148 1.00 56.89 217 ILE B N 1
ATOM 4116 C CA . ILE B 1 217 ? 46.407 44.466 61.777 1.00 55.66 217 ILE B CA 1
ATOM 4117 C C . ILE B 1 217 ? 47.476 45.385 62.310 1.00 60.56 217 ILE B C 1
ATOM 4118 O O . ILE B 1 217 ? 47.625 45.507 63.528 1.00 63.38 217 ILE B O 1
ATOM 4123 N N . ASN B 1 218 ? 48.196 46.053 61.416 1.00 64.61 218 ASN B N 1
ATOM 4124 C CA . ASN B 1 218 ? 49.279 46.943 61.828 1.00 70.12 218 ASN B CA 1
ATOM 4125 C C . ASN B 1 218 ? 48.707 48.323 62.114 1.00 69.69 218 ASN B C 1
ATOM 4126 O O . ASN B 1 218 ? 48.226 48.996 61.214 1.00 75.56 218 ASN B O 1
ATOM 4131 N N . ALA B 1 219 ? 48.754 48.730 63.375 1.00 73.33 219 ALA B N 1
ATOM 4132 C CA . ALA B 1 219 ? 48.239 50.038 63.796 1.00 75.03 219 ALA B CA 1
ATOM 4133 C C . ALA B 1 219 ? 49.080 51.244 63.322 1.00 74.83 219 ALA B C 1
ATOM 4134 O O . ALA B 1 219 ? 48.604 52.382 63.378 1.00 62.30 219 ALA B O 1
ATOM 4136 N N . GLU B 1 220 ? 50.324 51.001 62.892 1.00 78.99 220 GLU B N 1
ATOM 4137 C CA . GLU B 1 220 ? 51.177 52.067 62.332 1.00 85.60 220 GLU B CA 1
ATOM 4138 C C . GLU B 1 220 ? 50.748 52.347 60.896 1.00 83.24 220 GLU B C 1
ATOM 4139 O O . GLU B 1 220 ? 50.785 53.480 60.425 1.00 82.67 220 GLU B O 1
ATOM 4145 N N . GLN B 1 221 ? 50.325 51.291 60.216 1.00 81.58 221 GLN B N 1
ATOM 4146 C CA . GLN B 1 221 ? 50.075 51.324 58.779 1.00 78.35 221 GLN B CA 1
ATOM 4147 C C . GLN B 1 221 ? 48.616 51.462 58.383 1.00 73.05 221 GLN B C 1
ATOM 4148 O O . GLN B 1 221 ? 48.341 51.623 57.200 1.00 67.33 221 GLN B O 1
ATOM 4154 N N . GLU B 1 222 ? 47.689 51.353 59.338 1.00 69.84 222 GLU B N 1
ATOM 4155 C CA . GLU B 1 222 ? 46.271 51.595 59.054 1.00 65.31 222 GLU B CA 1
ATOM 4156 C C . GLU B 1 222 ? 45.487 51.940 60.310 1.00 63.55 222 GLU B C 1
ATOM 4157 O O . GLU B 1 222 ? 45.994 51.729 61.418 1.00 68.12 222 GLU B O 1
ATOM 4163 N N . ASN B 1 223 ? 44.268 52.478 60.130 1.00 60.86 223 ASN B N 1
ATOM 4164 C CA . ASN B 1 223 ? 43.325 52.684 61.254 1.00 62.83 223 ASN B CA 1
ATOM 4165 C C . ASN B 1 223 ? 42.751 51.341 61.694 1.00 59.62 223 ASN B C 1
ATOM 4166 O O . ASN B 1 223 ? 41.906 50.773 60.993 1.00 58.61 223 ASN B O 1
ATOM 4171 N N . PRO B 1 224 ? 43.204 50.836 62.860 1.00 54.78 224 PRO B N 1
ATOM 4172 C CA . PRO B 1 224 ? 42.714 49.549 63.321 1.00 54.75 224 PRO B CA 1
ATOM 4173 C C . PRO B 1 224 ? 41.207 49.531 63.549 1.00 52.33 224 PRO B C 1
ATOM 4174 O O . PRO B 1 224 ? 40.563 48.507 63.334 1.00 54.70 224 PRO B O 1
ATOM 4178 N N . VAL B 1 225 ? 40.657 50.656 63.972 1.00 50.92 225 VAL B N 1
ATOM 4179 C CA . VAL B 1 225 ? 39.254 50.707 64.299 1.00 55.88 225 VAL B CA 1
ATOM 4180 C C . VAL B 1 225 ? 38.405 50.494 63.061 1.00 58.89 225 VAL B C 1
ATOM 4181 O O . VAL B 1 225 ? 37.449 49.722 63.092 1.00 63.70 225 VAL B O 1
ATOM 4185 N N . ARG B 1 226 ? 38.751 51.187 61.985 1.00 63.47 226 ARG B N 1
ATOM 4186 C CA . ARG B 1 226 ? 38.028 51.042 60.718 1.00 69.60 226 ARG B CA 1
ATOM 4187 C C . ARG B 1 226 ? 38.072 49.605 60.229 1.00 67.65 226 ARG B C 1
ATOM 4188 O O . ARG B 1 226 ? 37.069 49.049 59.775 1.00 70.75 226 ARG B O 1
ATOM 4196 N N . ARG B 1 227 ? 39.262 49.031 60.356 1.00 63.66 227 ARG B N 1
ATOM 4197 C CA . ARG B 1 227 ? 39.600 47.703 59.869 1.00 62.41 227 ARG B CA 1
ATOM 4198 C C . ARG B 1 227 ? 38.930 46.567 60.672 1.00 61.12 227 ARG B C 1
ATOM 4199 O O . ARG B 1 227 ? 38.310 45.644 60.096 1.00 59.97 227 ARG B O 1
ATOM 4207 N N . VAL B 1 228 ? 39.055 46.651 61.996 1.00 54.45 228 VAL B N 1
ATOM 4208 C CA . VAL B 1 228 ? 38.340 45.776 62.897 1.00 49.16 228 VAL B CA 1
ATOM 4209 C C . VAL B 1 228 ? 36.838 45.839 62.641 1.00 47.53 228 VAL B C 1
ATOM 4210 O O . VAL B 1 228 ? 36.132 44.806 62.709 1.00 45.05 228 VAL B O 1
ATOM 4214 N N . ARG B 1 229 ? 36.348 47.034 62.331 1.00 46.91 229 ARG B N 1
ATOM 4215 C CA . ARG B 1 229 ? 34.920 47.193 62.144 1.00 53.54 229 ARG B CA 1
ATOM 4216 C C . ARG B 1 229 ? 34.470 46.475 60.889 1.00 51.34 229 ARG B C 1
ATOM 4217 O O . ARG B 1 229 ? 33.471 45.724 60.918 1.00 55.16 229 ARG B O 1
ATOM 4225 N N . SER B 1 230 ? 35.232 46.634 59.813 1.00 49.59 230 SER B N 1
ATOM 4226 C CA . SER B 1 230 ? 34.872 45.969 58.539 1.00 57.45 230 SER B CA 1
ATOM 4227 C C . SER B 1 230 ? 34.938 44.457 58.634 1.00 53.59 230 SER B C 1
ATOM 4228 O O . SER B 1 230 ? 34.162 43.766 57.986 1.00 59.76 230 SER B O 1
ATOM 4231 N N . GLU B 1 231 ? 35.848 43.950 59.453 1.00 51.04 231 GLU B N 1
ATOM 4232 C CA . GLU B 1 231 ? 35.940 42.514 59.709 1.00 50.86 231 GLU B CA 1
ATOM 4233 C C . GLU B 1 231 ? 34.807 41.958 60.586 1.00 50.59 231 GLU B C 1
ATOM 4234 O O . GLU B 1 231 ? 34.636 40.737 60.680 1.00 45.10 231 GLU B O 1
ATOM 4240 N N . THR B 1 232 ? 34.039 42.845 61.224 1.00 48.26 232 THR B N 1
ATOM 4241 C CA . THR B 1 232 ? 33.004 42.424 62.155 1.00 47.29 232 THR B CA 1
ATOM 4242 C C . THR B 1 232 ? 31.654 43.046 61.852 1.00 47.48 232 THR B C 1
ATOM 4243 O O . THR B 1 232 ? 31.000 43.546 62.757 1.00 44.33 232 THR B O 1
ATOM 4247 N N . ASN B 1 233 ? 31.239 42.964 60.583 1.00 54.36 233 ASN B N 1
ATOM 4248 C CA . ASN B 1 233 ? 29.954 43.498 60.097 1.00 58.39 233 ASN B CA 1
ATOM 4249 C C . ASN B 1 233 ? 29.745 44.963 60.381 1.00 54.78 233 ASN B C 1
ATOM 4250 O O . ASN B 1 233 ? 28.610 45.394 60.541 1.00 52.63 233 ASN B O 1
ATOM 4255 N N . ASP B 1 234 ? 30.824 45.723 60.493 1.00 54.42 234 ASP B N 1
ATOM 4256 C CA . ASP B 1 234 ? 30.726 47.156 60.853 1.00 59.19 234 ASP B CA 1
ATOM 4257 C C . ASP B 1 234 ? 30.120 47.414 62.236 1.00 57.13 234 ASP B C 1
ATOM 4258 O O . ASP B 1 234 ? 29.639 48.497 62.505 1.00 57.55 234 ASP B O 1
ATOM 4263 N N . GLU B 1 235 ? 30.148 46.405 63.098 1.00 59.65 235 GLU B N 1
ATOM 4264 C CA . GLU B 1 235 ? 29.711 46.531 64.466 1.00 57.54 235 GLU B CA 1
ATOM 4265 C C . GLU B 1 235 ? 30.921 46.733 65.358 1.00 55.79 235 GLU B C 1
ATOM 4266 O O . GLU B 1 235 ? 30.953 47.641 66.177 1.00 57.57 235 GLU B O 1
ATOM 4272 N N . GLY B 1 236 ? 31.933 45.895 65.159 1.00 54.40 236 GLY B N 1
ATOM 4273 C CA . GLY B 1 236 ? 33.031 45.723 66.110 1.00 48.55 236 GLY B CA 1
ATOM 4274 C C . GLY B 1 236 ? 32.915 44.326 66.725 1.00 45.14 236 GLY B C 1
ATOM 4275 O O . GLY B 1 236 ? 31.856 43.671 66.643 1.00 45.17 236 GLY B O 1
ATOM 4276 N N . PRO B 1 237 ? 33.987 43.861 67.363 1.00 38.80 237 PRO B N 1
ATOM 4277 C CA . PRO B 1 237 ? 34.022 42.546 67.981 1.00 38.92 237 PRO B CA 1
ATOM 4278 C C . PRO B 1 237 ? 33.264 42.463 69.297 1.00 38.95 237 PRO B C 1
ATOM 4279 O O . PRO B 1 237 ? 33.096 43.466 69.972 1.00 40.64 237 PRO B O 1
ATOM 4283 N N . ASP B 1 238 ? 32.822 41.266 69.650 1.00 38.62 238 ASP B N 1
ATOM 4284 C CA . ASP B 1 238 ? 32.037 41.088 70.845 1.00 40.99 238 ASP B CA 1
ATOM 4285 C C . ASP B 1 238 ? 32.887 41.349 72.071 1.00 40.15 238 ASP B C 1
ATOM 4286 O O . ASP B 1 238 ? 32.378 41.829 73.086 1.00 39.46 238 ASP B O 1
ATOM 4291 N N . LEU B 1 239 ? 34.175 41.048 71.978 1.00 37.94 239 LEU B N 1
ATOM 4292 C CA . LEU B 1 239 ? 35.086 41.141 73.120 1.00 39.68 239 LEU B CA 1
ATOM 4293 C C . LEU B 1 239 ? 36.427 41.719 72.732 1.00 42.38 239 LEU B C 1
ATOM 4294 O O . LEU B 1 239 ? 37.029 41.283 71.733 1.00 51.67 239 LEU B O 1
ATOM 4299 N N . VAL B 1 240 ? 36.933 42.666 73.509 1.00 38.43 240 VAL B N 1
ATOM 4300 C CA . VAL B 1 240 ? 38.300 43.145 73.294 1.00 39.34 240 VAL B CA 1
ATOM 4301 C C . VAL B 1 240 ? 39.186 42.837 74.498 1.00 40.56 240 VAL B C 1
ATOM 4302 O O . VAL B 1 240 ? 38.869 43.219 75.604 1.00 42.92 240 VAL B O 1
ATOM 4306 N N . LEU B 1 241 ? 40.298 42.156 74.272 1.00 40.04 241 LEU B N 1
ATOM 4307 C CA . LEU B 1 241 ? 41.285 41.943 75.314 1.00 42.79 241 LEU B CA 1
ATOM 4308 C C . LEU B 1 241 ? 42.413 42.941 75.086 1.00 44.67 241 LEU B C 1
ATOM 4309 O O . LEU B 1 241 ? 43.132 42.849 74.084 1.00 42.09 241 LEU B O 1
ATOM 4314 N N . GLU B 1 242 ? 42.590 43.906 75.981 1.00 48.53 242 GLU B N 1
ATOM 4315 C CA . GLU B 1 242 ? 43.681 44.861 75.764 1.00 49.84 242 GLU B CA 1
ATOM 4316 C C . GLU B 1 242 ? 44.837 44.411 76.616 1.00 46.26 242 GLU B C 1
ATOM 4317 O O . GLU B 1 242 ? 44.691 44.222 77.816 1.00 42.66 242 GLU B O 1
ATOM 4323 N N . ALA B 1 243 ? 45.969 44.146 75.975 1.00 45.92 243 ALA B N 1
ATOM 4324 C CA . ALA B 1 243 ? 47.072 43.469 76.672 1.00 48.22 243 ALA B CA 1
ATOM 4325 C C . ALA B 1 243 ? 48.355 44.309 76.772 1.00 45.63 243 ALA B C 1
ATOM 4326 O O . ALA B 1 243 ? 49.356 43.827 77.295 1.00 46.19 243 ALA B O 1
ATOM 4328 N N . VAL B 1 244 ? 48.289 45.562 76.333 1.00 43.35 244 VAL B N 1
ATOM 4329 C CA . VAL B 1 244 ? 49.463 46.418 76.216 1.00 50.51 244 VAL B CA 1
ATOM 4330 C C . VAL B 1 244 ? 49.641 47.265 77.475 1.00 53.37 244 VAL B C 1
ATOM 4331 O O . VAL B 1 244 ? 50.712 47.305 78.083 1.00 49.46 244 VAL B O 1
ATOM 4335 N N . GLY B 1 245 ? 48.572 47.967 77.833 1.00 57.79 245 GLY B N 1
ATOM 4336 C CA . GLY B 1 245 ? 48.570 48.892 78.971 1.00 61.12 245 GLY B CA 1
ATOM 4337 C C . GLY B 1 245 ? 48.535 50.335 78.451 1.00 61.63 245 GLY B C 1
ATOM 4338 O O . GLY B 1 245 ? 49.226 50.685 77.487 1.00 62.95 245 GLY B O 1
ATOM 4339 N N . GLY B 1 246 ? 47.741 51.181 79.073 1.00 50.54 246 GLY B N 1
ATOM 4340 C CA . GLY B 1 246 ? 47.859 52.597 78.785 1.00 51.97 246 GLY B CA 1
ATOM 4341 C C . GLY B 1 246 ? 46.655 53.179 78.104 1.00 58.08 246 GLY B C 1
ATOM 4342 O O . GLY B 1 246 ? 45.898 52.469 77.431 1.00 68.45 246 GLY B O 1
ATOM 4343 N N . ALA B 1 247 ? 46.471 54.481 78.281 1.00 56.95 247 ALA B N 1
ATOM 4344 C CA . ALA B 1 247 ? 45.236 55.146 77.826 1.00 60.85 247 ALA B CA 1
ATOM 4345 C C . ALA B 1 247 ? 44.991 55.025 76.325 1.00 58.83 247 ALA B C 1
ATOM 4346 O O . ALA B 1 247 ? 43.850 54.930 75.875 1.00 58.45 247 ALA B O 1
ATOM 4348 N N . ALA B 1 248 ? 46.066 55.063 75.553 1.00 59.69 248 ALA B N 1
ATOM 4349 C CA . ALA B 1 248 ? 45.932 55.038 74.110 1.00 58.01 248 ALA B CA 1
ATOM 4350 C C . ALA B 1 248 ? 45.180 53.774 73.715 1.00 56.47 248 ALA B C 1
ATOM 4351 O O . ALA B 1 248 ? 44.141 53.864 73.050 1.00 47.96 248 ALA B O 1
ATOM 4353 N N . THR B 1 249 ? 45.694 52.619 74.180 1.00 53.07 249 THR B N 1
ATOM 4354 C CA . THR B 1 249 ? 45.136 51.304 73.837 1.00 51.30 249 THR B CA 1
ATOM 4355 C C . THR B 1 249 ? 43.783 51.042 74.483 1.00 51.75 249 THR B C 1
ATOM 4356 O O . THR B 1 249 ? 42.915 50.378 73.887 1.00 43.92 249 THR B O 1
ATOM 4360 N N . LEU B 1 250 ? 43.584 51.581 75.684 1.00 55.72 250 LEU B N 1
ATOM 4361 C CA . LEU B 1 250 ? 42.281 51.440 76.354 1.00 55.12 250 LEU B CA 1
ATOM 4362 C C . LEU B 1 250 ? 41.165 52.218 75.641 1.00 52.87 250 LEU B C 1
ATOM 4363 O O . LEU B 1 250 ? 40.033 51.733 75.540 1.00 51.85 250 LEU B O 1
ATOM 4368 N N . SER B 1 251 ? 41.480 53.404 75.135 1.00 53.61 251 SER B N 1
ATOM 4369 C CA . SER B 1 251 ? 40.485 54.183 74.385 1.00 61.65 251 SER B CA 1
ATOM 4370 C C . SER B 1 251 ? 40.155 53.461 73.099 1.00 60.26 251 SER B C 1
ATOM 4371 O O . SER B 1 251 ? 39.004 53.410 72.662 1.00 56.25 251 SER B O 1
ATOM 4374 N N . LEU B 1 252 ? 41.205 52.888 72.522 1.00 59.98 252 LEU B N 1
ATOM 4375 C CA . LEU B 1 252 ? 41.098 52.127 71.299 1.00 56.25 252 LEU B CA 1
ATOM 4376 C C . LEU B 1 252 ? 40.154 50.937 71.515 1.00 52.75 252 LEU B C 1
ATOM 4377 O O . LEU B 1 252 ? 39.227 50.692 70.722 1.00 48.48 252 LEU B O 1
ATOM 4382 N N . ALA B 1 253 ? 40.382 50.215 72.608 1.00 47.35 253 ALA B N 1
ATOM 4383 C CA . ALA B 1 253 ? 39.560 49.069 72.935 1.00 43.92 253 ALA B CA 1
ATOM 4384 C C . ALA B 1 253 ? 38.095 49.478 73.041 1.00 44.87 253 ALA B C 1
ATOM 4385 O O . ALA B 1 253 ? 37.215 48.792 72.496 1.00 42.14 253 ALA B O 1
ATOM 4387 N N . LEU B 1 254 ? 37.845 50.611 73.701 1.00 46.99 254 LEU B N 1
ATOM 4388 C CA . LEU B 1 254 ? 36.464 51.077 73.936 1.00 46.91 254 LEU B CA 1
ATOM 4389 C C . LEU B 1 254 ? 35.780 51.646 72.690 1.00 46.55 254 LEU B C 1
ATOM 4390 O O . LEU B 1 254 ? 34.562 51.589 72.564 1.00 46.83 254 LEU B O 1
ATOM 4395 N N . GLU B 1 255 ? 36.569 52.161 71.759 1.00 47.26 255 GLU B N 1
ATOM 4396 C CA . GLU B 1 255 ? 36.042 52.609 70.489 1.00 52.77 255 GLU B CA 1
ATOM 4397 C C . GLU B 1 255 ? 35.760 51.409 69.592 1.00 54.42 255 GLU B C 1
ATOM 4398 O O . GLU B 1 255 ? 34.687 51.299 69.006 1.00 50.22 255 GLU B O 1
ATOM 4404 N N . MET B 1 256 ? 36.724 50.492 69.500 1.00 54.59 256 MET B N 1
ATOM 4405 C CA . MET B 1 256 ? 36.581 49.348 68.595 1.00 50.20 256 MET B CA 1
ATOM 4406 C C . MET B 1 256 ? 35.467 48.366 69.000 1.00 45.43 256 MET B C 1
ATOM 4407 O O . MET B 1 256 ? 34.746 47.905 68.143 1.00 48.99 256 MET B O 1
ATOM 4412 N N . VAL B 1 257 ? 35.279 48.085 70.280 1.00 41.16 257 VAL B N 1
ATOM 4413 C CA . VAL B 1 257 ? 34.299 47.071 70.684 1.00 43.72 257 VAL B CA 1
ATOM 4414 C C . VAL B 1 257 ? 32.898 47.433 70.218 1.00 43.92 257 VAL B C 1
ATOM 4415 O O . VAL B 1 257 ? 32.552 48.597 70.159 1.00 44.17 257 VAL B O 1
ATOM 4419 N N . ARG B 1 258 ? 32.090 46.430 69.905 1.00 44.11 258 ARG B N 1
ATOM 4420 C CA . ARG B 1 258 ? 30.729 46.688 69.462 1.00 48.12 258 ARG B CA 1
ATOM 4421 C C . ARG B 1 258 ? 29.866 47.181 70.604 1.00 45.00 258 ARG B C 1
ATOM 4422 O O . ARG B 1 258 ? 30.131 46.871 71.750 1.00 48.49 258 ARG B O 1
ATOM 4430 N N . PRO B 1 259 ? 28.818 47.941 70.278 1.00 48.86 259 PRO B N 1
ATOM 4431 C CA . PRO B 1 259 ? 27.801 48.219 71.268 1.00 52.32 259 PRO B CA 1
ATOM 4432 C C . PRO B 1 259 ? 27.356 46.940 71.952 1.00 47.52 259 PRO B C 1
ATOM 4433 O O . PRO B 1 259 ? 27.188 45.945 71.283 1.00 39.77 259 PRO B O 1
ATOM 4437 N N . GLY B 1 260 ? 27.179 47.012 73.276 1.00 49.07 260 GLY B N 1
ATOM 4438 C CA . GLY B 1 260 ? 26.758 45.880 74.091 1.00 50.23 260 GLY B CA 1
ATOM 4439 C C . GLY B 1 260 ? 27.836 44.830 74.242 1.00 44.90 260 GLY B C 1
ATOM 4440 O O . GLY B 1 260 ? 27.546 43.716 74.648 1.00 44.53 260 GLY B O 1
ATOM 4441 N N . GLY B 1 261 ? 29.064 45.174 73.882 1.00 40.47 261 GLY B N 1
ATOM 4442 C CA . GLY B 1 261 ? 30.164 44.246 73.994 1.00 41.77 261 GLY B CA 1
ATOM 4443 C C . GLY B 1 261 ? 30.861 44.392 75.326 1.00 40.46 261 GLY B C 1
ATOM 4444 O O . GLY B 1 261 ? 30.336 45.027 76.238 1.00 37.54 261 GLY B O 1
ATOM 4445 N N . ARG B 1 262 ? 32.067 43.828 75.398 1.00 41.44 262 ARG B N 1
ATOM 4446 C CA . ARG B 1 262 ? 32.842 43.726 76.633 1.00 40.91 262 ARG B CA 1
ATOM 4447 C C . ARG B 1 262 ? 34.289 44.057 76.346 1.00 37.56 262 ARG B C 1
ATOM 4448 O O . ARG B 1 262 ? 34.830 43.627 75.335 1.00 36.19 262 ARG B O 1
ATOM 4456 N N . VAL B 1 263 ? 34.917 44.778 77.267 1.00 35.98 263 VAL B N 1
ATOM 4457 C CA . VAL B 1 263 ? 36.351 44.988 77.253 1.00 35.84 263 VAL B CA 1
ATOM 4458 C C . VAL B 1 263 ? 37.006 44.463 78.519 1.00 36.75 263 VAL B C 1
ATOM 4459 O O . VAL B 1 263 ? 36.543 44.711 79.619 1.00 36.24 263 VAL B O 1
ATOM 4463 N N . SER B 1 264 ? 38.081 43.705 78.344 1.00 41.68 264 SER B N 1
ATOM 4464 C CA . SER B 1 264 ? 38.789 43.054 79.445 1.00 41.39 264 SER B CA 1
ATOM 4465 C C . SER B 1 264 ? 40.221 43.538 79.386 1.00 42.99 264 SER B C 1
ATOM 4466 O O . SER B 1 264 ? 40.987 43.125 78.511 1.00 48.98 264 SER B O 1
ATOM 4469 N N . ALA B 1 265 ? 40.574 44.462 80.276 1.00 47.16 265 ALA B N 1
ATOM 4470 C CA . ALA B 1 265 ? 41.899 45.116 80.261 1.00 48.05 265 ALA B CA 1
ATOM 4471 C C . ALA B 1 265 ? 42.838 44.414 81.183 1.00 44.26 265 ALA B C 1
ATOM 4472 O O . ALA B 1 265 ? 42.571 44.269 82.333 1.00 41.69 265 ALA B O 1
ATOM 4474 N N . VAL B 1 266 ? 43.953 43.976 80.645 1.00 49.44 266 VAL B N 1
ATOM 4475 C CA . VAL B 1 266 ? 44.871 43.124 81.370 1.00 49.36 266 VAL B CA 1
ATOM 4476 C C . VAL B 1 266 ? 46.291 43.689 81.354 1.00 47.35 266 VAL B C 1
ATOM 4477 O O . VAL B 1 266 ? 47.163 43.160 82.035 1.00 43.46 266 VAL B O 1
ATOM 4481 N N . GLY B 1 267 ? 46.514 44.753 80.577 1.00 50.20 267 GLY B N 1
ATOM 4482 C CA . GLY B 1 267 ? 47.825 45.380 80.476 1.00 50.44 267 GLY B CA 1
ATOM 4483 C C . GLY B 1 267 ? 48.097 46.322 81.632 1.00 51.06 267 GLY B C 1
ATOM 4484 O O . GLY B 1 267 ? 47.201 47.037 82.094 1.00 56.65 267 GLY B O 1
ATOM 4485 N N . VAL B 1 268 ? 49.352 46.336 82.061 1.00 51.59 268 VAL B N 1
ATOM 4486 C CA . VAL B 1 268 ? 49.847 47.209 83.121 1.00 52.78 268 VAL B CA 1
ATOM 4487 C C . VAL B 1 268 ? 50.363 48.557 82.622 1.00 55.40 268 VAL B C 1
ATOM 4488 O O . VAL B 1 268 ? 51.003 48.633 81.593 1.00 65.34 268 VAL B O 1
ATOM 4492 N N . ASP B 1 269 ? 50.066 49.618 83.366 1.00 60.43 269 ASP B N 1
ATOM 4493 C CA . ASP B 1 269 ? 50.562 50.961 83.070 1.00 63.63 269 ASP B CA 1
ATOM 4494 C C . ASP B 1 269 ? 50.490 51.831 84.330 1.00 70.60 269 ASP B C 1
ATOM 4495 O O . ASP B 1 269 ? 49.714 51.533 85.246 1.00 76.04 269 ASP B O 1
ATOM 4500 N N . ASN B 1 270 ? 51.282 52.912 84.350 1.00 75.45 270 ASN B N 1
ATOM 4501 C CA . ASN B 1 270 ? 51.408 53.834 85.505 1.00 70.96 270 ASN B CA 1
ATOM 4502 C C . ASN B 1 270 ? 50.440 55.006 85.530 1.00 64.04 270 ASN B C 1
ATOM 4503 O O . ASN B 1 270 ? 50.174 55.580 86.590 1.00 61.15 270 ASN B O 1
ATOM 4508 N N . ALA B 1 271 ? 49.964 55.401 84.360 1.00 59.56 271 ALA B N 1
ATOM 4509 C CA . ALA B 1 271 ? 49.102 56.569 84.252 1.00 64.02 271 ALA B CA 1
ATOM 4510 C C . ALA B 1 271 ? 47.978 56.432 85.271 1.00 64.47 271 ALA B C 1
ATOM 4511 O O . ALA B 1 271 ? 47.464 55.327 85.490 1.00 60.28 271 ALA B O 1
ATOM 4513 N N . PRO B 1 272 ? 47.617 57.546 85.920 1.00 62.37 272 PRO B N 1
ATOM 4514 C CA . PRO B 1 272 ? 46.650 57.422 86.994 1.00 62.91 272 PRO B CA 1
ATOM 4515 C C . PRO B 1 272 ? 45.232 57.282 86.470 1.00 59.67 272 PRO B C 1
ATOM 4516 O O . PRO B 1 272 ? 44.358 56.809 87.201 1.00 58.63 272 PRO B O 1
ATOM 4520 N N . SER B 1 273 ? 45.002 57.660 85.218 1.00 56.22 273 SER B N 1
ATOM 4521 C CA . SER B 1 273 ? 43.652 57.632 84.691 1.00 57.65 273 SER B CA 1
ATOM 4522 C C . SER B 1 273 ? 43.582 57.566 83.172 1.00 58.67 273 SER B C 1
ATOM 4523 O O . SER B 1 273 ? 44.601 57.728 82.491 1.00 58.91 273 SER B O 1
ATOM 4526 N N . PHE B 1 274 ? 42.365 57.336 82.658 1.00 56.97 274 PHE B N 1
ATOM 4527 C CA . PHE B 1 274 ? 42.067 57.502 81.214 1.00 57.85 274 PHE B CA 1
ATOM 4528 C C . PHE B 1 274 ? 40.607 57.885 80.964 1.00 56.72 274 PHE B C 1
ATOM 4529 O O . PHE B 1 274 ? 39.760 57.642 81.805 1.00 63.68 274 PHE B O 1
ATOM 4537 N N . PRO B 1 275 ? 40.306 58.480 79.801 1.00 59.05 275 PRO B N 1
ATOM 4538 C CA . PRO B 1 275 ? 38.951 59.010 79.603 1.00 58.76 275 PRO B CA 1
ATOM 4539 C C . PRO B 1 275 ? 37.973 57.969 79.130 1.00 56.96 275 PRO B C 1
ATOM 4540 O O . PRO B 1 275 ? 38.042 57.531 77.974 1.00 55.62 275 PRO B O 1
ATOM 4544 N N . PHE B 1 276 ? 37.053 57.613 80.014 1.00 54.02 276 PHE B N 1
ATOM 4545 C CA . PHE B 1 276 ? 36.035 56.645 79.708 1.00 51.88 276 PHE B CA 1
ATOM 4546 C C . PHE B 1 276 ? 34.830 57.361 79.113 1.00 54.70 276 PHE B C 1
ATOM 4547 O O . PHE B 1 276 ? 34.350 58.337 79.672 1.00 65.50 276 PHE B O 1
ATOM 4555 N N . PRO B 1 277 ? 34.318 56.871 77.987 1.00 55.24 277 PRO B N 1
ATOM 4556 C CA . PRO B 1 277 ? 33.202 57.540 77.367 1.00 56.98 277 PRO B CA 1
ATOM 4557 C C . PRO B 1 277 ? 31.958 57.477 78.222 1.00 59.46 277 PRO B C 1
ATOM 4558 O O . PRO B 1 277 ? 31.626 56.406 78.718 1.00 62.73 277 PRO B O 1
ATOM 4562 N N . LEU B 1 278 ? 31.275 58.614 78.362 1.00 59.68 278 LEU B N 1
ATOM 4563 C CA . LEU B 1 278 ? 30.105 58.727 79.220 1.00 55.04 278 LEU B CA 1
ATOM 4564 C C . LEU B 1 278 ? 28.826 58.739 78.400 1.00 55.17 278 LEU B C 1
ATOM 4565 O O . LEU B 1 278 ? 28.111 57.741 78.374 1.00 54.55 278 LEU B O 1
ATOM 4570 N N . ALA B 1 279 ? 28.548 59.851 77.720 1.00 57.75 279 ALA B N 1
ATOM 4571 C CA . ALA B 1 279 ? 27.326 59.982 76.919 1.00 57.39 279 ALA B CA 1
ATOM 4572 C C . ALA B 1 279 ? 27.289 58.896 75.872 1.00 55.51 279 ALA B C 1
ATOM 4573 O O . ALA B 1 279 ? 26.269 58.189 75.699 1.00 45.92 279 ALA B O 1
ATOM 4575 N N . SER B 1 280 ? 28.402 58.777 75.147 1.00 58.97 280 SER B N 1
ATOM 4576 C CA . SER B 1 280 ? 28.505 57.701 74.134 1.00 66.00 280 SER B CA 1
ATOM 4577 C C . SER B 1 280 ? 28.533 56.305 74.787 1.00 60.97 280 SER B C 1
ATOM 4578 O O . SER B 1 280 ? 27.999 55.363 74.222 1.00 55.39 280 SER B O 1
ATOM 4581 N N . GLY B 1 281 ? 29.134 56.210 75.983 1.00 58.96 281 GLY B N 1
ATOM 4582 C CA . GLY B 1 281 ? 29.118 55.000 76.811 1.00 53.22 281 GLY B CA 1
ATOM 4583 C C . GLY B 1 281 ? 27.715 54.517 77.170 1.00 51.47 281 GLY B C 1
ATOM 4584 O O . GLY B 1 281 ? 27.417 53.309 77.131 1.00 47.49 281 GLY B O 1
ATOM 4585 N N . LEU B 1 282 ? 26.839 55.451 77.522 1.00 50.87 282 LEU B N 1
ATOM 4586 C CA . LEU B 1 282 ? 25.432 55.100 77.788 1.00 59.16 282 LEU B CA 1
ATOM 4587 C C . LEU B 1 282 ? 24.730 54.482 76.576 1.00 62.20 282 LEU B C 1
ATOM 4588 O O . LEU B 1 282 ? 24.032 53.456 76.686 1.00 55.96 282 LEU B O 1
ATOM 4593 N N . VAL B 1 283 ? 24.917 55.132 75.427 1.00 66.68 283 VAL B N 1
ATOM 4594 C CA . VAL B 1 283 ? 24.328 54.682 74.172 1.00 66.53 283 VAL B CA 1
ATOM 4595 C C . VAL B 1 283 ? 24.853 53.293 73.862 1.00 60.91 283 VAL B C 1
ATOM 4596 O O . VAL B 1 283 ? 24.089 52.396 73.485 1.00 54.84 283 VAL B O 1
ATOM 4600 N N . LYS B 1 284 ? 26.160 53.128 74.054 1.00 58.47 284 LYS B N 1
ATOM 4601 C CA . LYS B 1 284 ? 26.875 51.925 73.609 1.00 62.91 284 LYS B CA 1
ATOM 4602 C C . LYS B 1 284 ? 26.694 50.697 74.520 1.00 59.31 284 LYS B C 1
ATOM 4603 O O . LYS B 1 284 ? 26.875 49.559 74.076 1.00 54.19 284 LYS B O 1
ATOM 4609 N N . ASP B 1 285 ? 26.346 50.929 75.785 1.00 58.35 285 ASP B N 1
ATOM 4610 C CA . ASP B 1 285 ? 26.151 49.840 76.761 1.00 60.57 285 ASP B CA 1
ATOM 4611 C C . ASP B 1 285 ? 27.407 48.968 76.925 1.00 59.91 285 ASP B C 1
ATOM 4612 O O . ASP B 1 285 ? 27.426 47.805 76.537 1.00 70.10 285 ASP B O 1
ATOM 4617 N N . LEU B 1 286 ? 28.447 49.550 77.499 1.00 57.93 286 LEU B N 1
ATOM 4618 C CA . LEU B 1 286 ? 29.736 48.918 77.596 1.00 59.39 286 LEU B CA 1
ATOM 4619 C C . LEU B 1 286 ? 29.884 48.224 78.934 1.00 61.69 286 LEU B C 1
ATOM 4620 O O . LEU B 1 286 ? 29.475 48.781 79.952 1.00 68.81 286 LEU B O 1
ATOM 4625 N N . THR B 1 287 ? 30.471 47.023 78.926 1.00 51.36 287 THR B N 1
ATOM 4626 C CA . THR B 1 287 ? 30.982 46.384 80.140 1.00 48.90 287 THR B CA 1
ATOM 4627 C C . THR B 1 287 ? 32.521 46.331 80.162 1.00 47.42 287 THR B C 1
ATOM 4628 O O . THR B 1 287 ? 33.119 45.771 79.264 1.00 46.07 287 THR B O 1
ATOM 4632 N N . PHE B 1 288 ? 33.148 46.892 81.203 1.00 45.77 288 PHE B N 1
ATOM 4633 C CA . PHE B 1 288 ? 34.611 47.019 81.276 1.00 41.87 288 PHE B CA 1
ATOM 4634 C C . PHE B 1 288 ? 35.151 46.399 82.546 1.00 41.65 288 PHE B C 1
ATOM 4635 O O . PHE B 1 288 ? 34.529 46.531 83.572 1.00 38.98 288 PHE B O 1
ATOM 4643 N N . ARG B 1 289 ? 36.285 45.702 82.464 1.00 42.67 289 ARG B N 1
ATOM 4644 C CA . ARG B 1 289 ? 36.972 45.112 83.637 1.00 42.11 289 ARG B CA 1
ATOM 4645 C C . ARG B 1 289 ? 38.448 45.374 83.523 1.00 44.26 289 ARG B C 1
ATOM 4646 O O . ARG B 1 289 ? 39.027 45.248 82.442 1.00 50.50 289 ARG B O 1
ATOM 4654 N N . ILE B 1 290 ? 39.079 45.711 84.629 1.00 41.26 290 ILE B N 1
ATOM 4655 C CA . ILE B 1 290 ? 40.516 45.943 84.623 1.00 41.62 290 ILE B CA 1
ATOM 4656 C C . ILE B 1 290 ? 41.046 45.365 85.909 1.00 40.93 290 ILE B C 1
ATOM 4657 O O . ILE B 1 290 ? 40.414 45.496 86.946 1.00 46.27 290 ILE B O 1
ATOM 4662 N N . GLY B 1 291 ? 42.167 44.668 85.846 1.00 39.71 291 GLY B N 1
ATOM 4663 C CA . GLY B 1 291 ? 42.639 43.954 87.002 1.00 39.32 291 GLY B CA 1
ATOM 4664 C C . GLY B 1 291 ? 43.843 43.099 86.731 1.00 41.51 291 GLY B C 1
ATOM 4665 O O . GLY B 1 291 ? 44.195 42.853 85.590 1.00 46.10 291 GLY B O 1
ATOM 4666 N N . LEU B 1 292 ? 44.492 42.679 87.812 1.00 45.03 292 LEU B N 1
ATOM 4667 C CA . LEU B 1 292 ? 45.649 41.788 87.767 1.00 44.56 292 LEU B CA 1
ATOM 4668 C C . LEU B 1 292 ? 45.128 40.365 87.872 1.00 42.81 292 LEU B C 1
ATOM 4669 O O . LEU B 1 292 ? 44.071 40.124 88.441 1.00 39.54 292 LEU B O 1
ATOM 4674 N N . ALA B 1 293 ? 45.886 39.426 87.329 1.00 43.45 293 ALA B N 1
ATOM 4675 C CA . ALA B 1 293 ? 45.423 38.065 87.135 1.00 40.55 293 ALA B CA 1
ATOM 4676 C C . ALA B 1 293 ? 45.056 37.413 88.418 1.00 37.77 293 ALA B C 1
ATOM 4677 O O . ALA B 1 293 ? 45.660 37.663 89.437 1.00 36.27 293 ALA B O 1
ATOM 4679 N N . ASN B 1 294 ? 44.049 36.566 88.343 1.00 38.60 294 ASN B N 1
ATOM 4680 C CA . ASN B 1 294 ? 43.620 35.779 89.471 1.00 36.01 294 ASN B CA 1
ATOM 4681 C C . ASN B 1 294 ? 43.853 34.308 89.087 1.00 37.02 294 ASN B C 1
ATOM 4682 O O . ASN B 1 294 ? 42.926 33.510 88.924 1.00 39.59 294 ASN B O 1
ATOM 4687 N N . VAL B 1 295 ? 45.125 33.985 88.932 1.00 35.75 295 VAL B N 1
ATOM 4688 C CA . VAL B 1 295 ? 45.582 32.719 88.366 1.00 36.58 295 VAL B CA 1
ATOM 4689 C C . VAL B 1 295 ? 44.974 31.488 89.037 1.00 38.24 295 VAL B C 1
ATOM 4690 O O . VAL B 1 295 ? 44.632 30.495 88.380 1.00 35.94 295 VAL B O 1
ATOM 4694 N N . HIS B 1 296 ? 44.801 31.555 90.341 1.00 39.39 296 HIS B N 1
ATOM 4695 C CA . HIS B 1 296 ? 44.305 30.387 91.083 1.00 36.86 296 HIS B CA 1
ATOM 4696 C C . HIS B 1 296 ? 42.954 29.992 90.607 1.00 36.55 296 HIS B C 1
ATOM 4697 O O . HIS B 1 296 ? 42.625 28.832 90.626 1.00 38.19 296 HIS B O 1
ATOM 4704 N N . LEU B 1 297 ? 42.146 30.964 90.204 1.00 40.33 297 LEU B N 1
ATOM 4705 C CA . LEU B 1 297 ? 40.787 30.646 89.759 1.00 42.15 297 LEU B CA 1
ATOM 4706 C C . LEU B 1 297 ? 40.762 29.768 88.483 1.00 41.86 297 LEU B C 1
ATOM 4707 O O . LEU B 1 297 ? 39.883 28.930 88.330 1.00 38.22 297 LEU B O 1
ATOM 4712 N N . TYR B 1 298 ? 41.768 29.945 87.624 1.00 41.81 298 TYR B N 1
ATOM 4713 C CA . TYR B 1 298 ? 41.837 29.340 86.288 1.00 42.41 298 TYR B CA 1
ATOM 4714 C C . TYR B 1 298 ? 42.823 28.179 86.101 1.00 42.44 298 TYR B C 1
ATOM 4715 O O . TYR B 1 298 ? 42.708 27.405 85.169 1.00 38.54 298 TYR B O 1
ATOM 4724 N N . ILE B 1 299 ? 43.789 28.062 86.994 1.00 45.44 299 ILE B N 1
ATOM 4725 C CA . ILE B 1 299 ? 44.925 27.181 86.785 1.00 40.50 299 ILE B CA 1
ATOM 4726 C C . ILE B 1 299 ? 44.522 25.715 86.577 1.00 39.97 299 ILE B C 1
ATOM 4727 O O . ILE B 1 299 ? 45.146 25.024 85.802 1.00 44.22 299 ILE B O 1
ATOM 4732 N N . ASP B 1 300 ? 43.475 25.234 87.228 1.00 40.88 300 ASP B N 1
ATOM 4733 C CA . ASP B 1 300 ? 43.079 23.820 87.070 1.00 41.11 300 ASP B CA 1
ATOM 4734 C C . ASP B 1 300 ? 42.579 23.481 85.642 1.00 43.07 300 ASP B C 1
ATOM 4735 O O . ASP B 1 300 ? 42.964 22.477 85.011 1.00 40.73 300 ASP B O 1
ATOM 4740 N N . ALA B 1 301 ? 41.752 24.354 85.113 1.00 43.13 301 ALA B N 1
ATOM 4741 C CA . ALA B 1 301 ? 41.284 24.201 83.758 1.00 42.88 301 ALA B CA 1
ATOM 4742 C C . ALA B 1 301 ? 42.423 24.376 82.759 1.00 43.42 301 ALA B C 1
ATOM 4743 O O . ALA B 1 301 ? 42.507 23.638 81.770 1.00 41.51 301 ALA B O 1
ATOM 4745 N N . VAL B 1 302 ? 43.279 25.366 82.992 1.00 38.93 302 VAL B N 1
ATOM 4746 C CA . VAL B 1 302 ? 44.391 25.581 82.096 1.00 40.13 302 VAL B CA 1
ATOM 4747 C C . VAL B 1 302 ? 45.282 24.322 82.048 1.00 41.33 302 VAL B C 1
ATOM 4748 O O . VAL B 1 302 ? 45.623 23.832 80.988 1.00 44.08 302 VAL B O 1
ATOM 4752 N N . LEU B 1 303 ? 45.615 23.768 83.192 1.00 38.33 303 LEU B N 1
ATOM 4753 C CA . LEU B 1 303 ? 46.323 22.514 83.204 1.00 38.42 303 LEU B CA 1
ATOM 4754 C C . LEU B 1 303 ? 45.636 21.388 82.424 1.00 36.42 303 LEU B C 1
ATOM 4755 O O . LEU B 1 303 ? 46.295 20.686 81.665 1.00 37.76 303 LEU B O 1
ATOM 4760 N N . ALA B 1 304 ? 44.345 21.187 82.622 1.00 33.85 304 ALA B N 1
ATOM 4761 C CA . ALA B 1 304 ? 43.669 20.117 81.906 1.00 34.97 304 ALA B CA 1
ATOM 4762 C C . ALA B 1 304 ? 43.776 20.329 80.367 1.00 40.08 304 ALA B C 1
ATOM 4763 O O . ALA B 1 304 ? 43.888 19.365 79.599 1.00 42.93 304 ALA B O 1
ATOM 4765 N N . LEU B 1 305 ? 43.775 21.584 79.926 1.00 38.57 305 LEU B N 1
ATOM 4766 C CA . LEU B 1 305 ? 43.906 21.871 78.509 1.00 40.26 305 LEU B CA 1
ATOM 4767 C C . LEU B 1 305 ? 45.319 21.609 78.018 1.00 43.87 305 LEU B C 1
ATOM 4768 O O . LEU B 1 305 ? 45.521 21.234 76.847 1.00 50.54 305 LEU B O 1
ATOM 4773 N N . LEU B 1 306 ? 46.290 21.865 78.887 1.00 41.33 306 LEU B N 1
ATOM 4774 C CA . LEU B 1 306 ? 47.685 21.705 78.535 1.00 42.51 306 LEU B CA 1
ATOM 4775 C C . LEU B 1 306 ? 47.999 20.219 78.401 1.00 43.69 306 LEU B C 1
ATOM 4776 O O . LEU B 1 306 ? 48.568 19.758 77.411 1.00 41.58 306 LEU B O 1
ATOM 4781 N N . ALA B 1 307 ? 47.578 19.478 79.398 1.00 43.25 307 ALA B N 1
ATOM 4782 C CA . ALA B 1 307 ? 47.831 18.047 79.446 1.00 46.46 307 ALA B CA 1
ATOM 4783 C C . ALA B 1 307 ? 47.184 17.325 78.281 1.00 46.94 307 ALA B C 1
ATOM 4784 O O . ALA B 1 307 ? 47.631 16.255 77.927 1.00 52.24 307 ALA B O 1
ATOM 4786 N N . SER B 1 308 ? 46.135 17.883 77.693 1.00 45.57 308 SER B N 1
ATOM 4787 C CA . SER B 1 308 ? 45.424 17.175 76.633 1.00 43.44 308 SER B CA 1
ATOM 4788 C C . SER B 1 308 ? 45.870 17.641 75.285 1.00 39.40 308 SER B C 1
ATOM 4789 O O . SER B 1 308 ? 45.301 17.247 74.287 1.00 42.16 308 SER B O 1
ATOM 4792 N N . GLY B 1 309 ? 46.873 18.505 75.258 1.00 38.99 309 GLY B N 1
ATOM 4793 C CA . GLY B 1 309 ? 47.414 19.036 74.012 1.00 39.56 309 GLY B CA 1
ATOM 4794 C C . GLY B 1 309 ? 46.655 20.158 73.319 1.00 40.35 309 GLY B C 1
ATOM 4795 O O . GLY B 1 309 ? 47.124 20.695 72.304 1.00 41.97 309 GLY B O 1
ATOM 4796 N N . ARG B 1 310 ? 45.523 20.573 73.869 1.00 44.70 310 ARG B N 1
ATOM 4797 C CA . ARG B 1 310 ? 44.693 21.615 73.216 1.00 46.27 310 ARG B CA 1
ATOM 4798 C C . ARG B 1 310 ? 45.429 22.972 73.138 1.00 42.67 310 ARG B C 1
ATOM 4799 O O . ARG B 1 310 ? 45.189 23.772 72.222 1.00 39.82 310 ARG B O 1
ATOM 4807 N N . LEU B 1 311 ? 46.342 23.196 74.080 1.00 40.74 311 LEU B N 1
ATOM 4808 C CA . LEU B 1 311 ? 47.200 24.374 74.073 1.00 41.34 311 LEU B CA 1
ATOM 4809 C C . LEU B 1 311 ? 48.694 24.022 74.178 1.00 41.97 311 LEU B C 1
ATOM 4810 O O . LEU B 1 311 ? 49.086 23.136 74.929 1.00 43.47 311 LEU B O 1
ATOM 4815 N N . GLN B 1 312 ? 49.519 24.751 73.450 1.00 44.51 312 GLN B N 1
ATOM 4816 C CA . GLN B 1 312 ? 50.933 24.430 73.311 1.00 48.27 312 GLN B CA 1
ATOM 4817 C C . GLN B 1 312 ? 51.742 25.696 73.435 1.00 48.37 312 GLN B C 1
ATOM 4818 O O . GLN B 1 312 ? 52.359 26.164 72.480 1.00 48.18 312 GLN B O 1
ATOM 4824 N N . PRO B 1 313 ? 51.701 26.300 74.620 1.00 49.50 313 PRO B N 1
ATOM 4825 C CA . PRO B 1 313 ? 52.321 27.625 74.784 1.00 50.45 313 PRO B CA 1
ATOM 4826 C C . PRO B 1 313 ? 53.837 27.631 74.619 1.00 49.40 313 PRO B C 1
ATOM 4827 O O . PRO B 1 313 ? 54.393 28.667 74.280 1.00 52.69 313 PRO B O 1
ATOM 4831 N N . GLU B 1 314 ? 54.488 26.496 74.870 1.00 51.25 314 GLU B N 1
ATOM 4832 C CA . GLU B 1 314 ? 55.956 26.383 74.766 1.00 55.31 314 GLU B CA 1
ATOM 4833 C C . GLU B 1 314 ? 56.507 26.707 73.379 1.00 60.15 314 GLU B C 1
ATOM 4834 O O . GLU B 1 314 ? 57.674 27.074 73.243 1.00 63.89 314 GLU B O 1
ATOM 4840 N N . ARG B 1 315 ? 55.665 26.601 72.358 1.00 61.31 315 ARG B N 1
ATOM 4841 C CA . ARG B 1 315 ? 56.054 27.002 71.016 1.00 62.46 315 ARG B CA 1
ATOM 4842 C C . ARG B 1 315 ? 56.587 28.414 70.920 1.00 58.31 315 ARG B C 1
ATOM 4843 O O . ARG B 1 315 ? 57.261 28.733 69.961 1.00 69.22 315 ARG B O 1
ATOM 4851 N N . ILE B 1 316 ? 56.293 29.284 71.874 1.00 60.80 316 ILE B N 1
ATOM 4852 C CA . ILE B 1 316 ? 56.822 30.661 71.796 1.00 60.83 316 ILE B CA 1
ATOM 4853 C C . ILE B 1 316 ? 58.235 30.811 72.417 1.00 57.92 316 ILE B C 1
ATOM 4854 O O . ILE B 1 316 ? 58.884 31.872 72.273 1.00 47.36 316 ILE B O 1
ATOM 4859 N N . VAL B 1 317 ? 58.710 29.758 73.088 1.00 53.95 317 VAL B N 1
ATOM 4860 C CA . VAL B 1 317 ? 60.037 29.801 73.686 1.00 56.43 317 VAL B CA 1
ATOM 4861 C C . VAL B 1 317 ? 61.074 29.874 72.586 1.00 61.91 317 VAL B C 1
ATOM 4862 O O . VAL B 1 317 ? 61.188 28.942 71.800 1.00 66.40 317 VAL B O 1
ATOM 4866 N N . SER B 1 318 ? 61.818 30.978 72.533 1.00 63.97 318 SER B N 1
ATOM 4867 C CA . SER B 1 318 ? 62.914 31.126 71.570 1.00 64.93 318 SER B CA 1
ATOM 4868 C C . SER B 1 318 ? 64.256 30.628 72.117 1.00 68.97 318 SER B C 1
ATOM 4869 O O . SER B 1 318 ? 65.094 30.176 71.344 1.00 73.56 318 SER B O 1
ATOM 4872 N N . HIS B 1 319 ? 64.457 30.704 73.436 1.00 69.50 319 HIS B N 1
ATOM 4873 C CA . HIS B 1 319 ? 65.759 30.361 74.049 1.00 66.04 319 HIS B CA 1
ATOM 4874 C C . HIS B 1 319 ? 65.623 29.546 75.310 1.00 63.11 319 HIS B C 1
ATOM 4875 O O . HIS B 1 319 ? 64.980 29.978 76.241 1.00 72.00 319 HIS B O 1
ATOM 4882 N N . TYR B 1 320 ? 66.223 28.368 75.338 1.00 62.71 320 TYR B N 1
ATOM 4883 C CA . TYR B 1 320 ? 66.445 27.649 76.581 1.00 65.70 320 TYR B CA 1
ATOM 4884 C C . TYR B 1 320 ? 67.910 27.870 76.944 1.00 75.27 320 TYR B C 1
ATOM 4885 O O . TYR B 1 320 ? 68.791 27.405 76.220 1.00 78.04 320 TYR B O 1
ATOM 4894 N N . LEU B 1 321 ? 68.175 28.583 78.040 1.00 79.5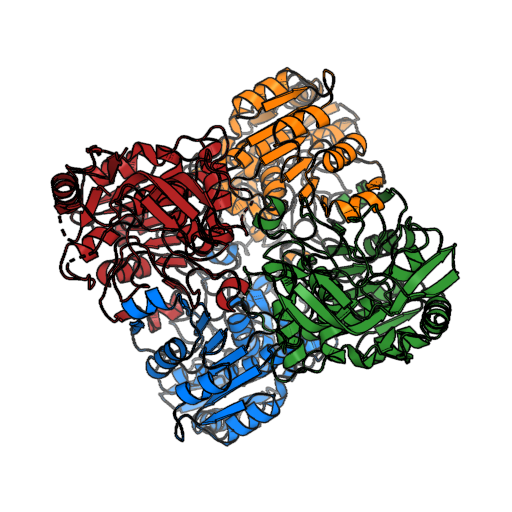4 321 LEU B N 1
ATOM 4895 C CA . LEU B 1 321 ? 69.553 28.840 78.491 1.00 78.95 321 LEU B CA 1
ATOM 4896 C C . LEU B 1 321 ? 69.827 28.160 79.824 1.00 80.88 321 LEU B C 1
ATOM 4897 O O . LEU B 1 321 ? 68.896 27.924 80.588 1.00 86.15 321 LEU B O 1
ATOM 4902 N N . PRO B 1 322 ? 71.101 27.831 80.108 1.00 81.33 322 PRO B N 1
ATOM 4903 C CA . PRO B 1 322 ? 71.416 27.423 81.484 1.00 83.53 322 PRO B CA 1
ATOM 4904 C C . PRO B 1 322 ? 71.283 28.609 82.452 1.00 79.63 322 PRO B C 1
ATOM 4905 O O . PRO B 1 322 ? 71.389 29.776 82.045 1.00 80.51 322 PRO B O 1
ATOM 4909 N N . LEU B 1 323 ? 71.030 28.302 83.717 1.00 74.30 323 LEU B N 1
ATOM 4910 C CA . LEU B 1 323 ? 70.826 29.328 84.737 1.00 70.19 323 LEU B CA 1
ATOM 4911 C C . LEU B 1 323 ? 71.947 30.371 84.694 1.00 69.20 323 LEU B C 1
ATOM 4912 O O . LEU B 1 323 ? 71.686 31.578 84.667 1.00 60.46 323 LEU B O 1
ATOM 4917 N N . GLU B 1 324 ? 73.187 29.889 84.625 1.00 73.08 324 GLU B N 1
ATOM 4918 C CA . GLU B 1 324 ? 74.367 30.775 84.626 1.00 77.68 324 GLU B CA 1
ATOM 4919 C C . GLU B 1 324 ? 74.389 31.796 83.469 1.00 78.16 324 GLU B C 1
ATOM 4920 O O . GLU B 1 324 ? 75.024 32.850 83.596 1.00 80.13 324 GLU B O 1
ATOM 4926 N N . GLU B 1 325 ? 73.677 31.512 82.376 1.00 72.48 325 GLU B N 1
ATOM 4927 C CA . GLU B 1 325 ? 73.613 32.440 81.238 1.00 76.59 325 GLU B CA 1
ATOM 4928 C C . GLU B 1 325 ? 72.422 33.424 81.309 1.00 72.35 325 GLU B C 1
ATOM 4929 O O . GLU B 1 325 ? 72.104 34.133 80.327 1.00 62.56 325 GLU B O 1
ATOM 4935 N N . ALA B 1 326 ? 71.795 33.481 82.485 1.00 67.45 326 ALA B N 1
ATOM 4936 C CA . ALA B 1 326 ? 70.701 34.427 82.765 1.00 65.46 326 ALA B CA 1
ATOM 4937 C C . ALA B 1 326 ? 70.957 35.908 82.383 1.00 65.87 326 ALA B C 1
ATOM 4938 O O . ALA B 1 326 ? 70.068 36.561 81.796 1.00 60.47 326 ALA B O 1
ATOM 4940 N N . PRO B 1 327 ? 72.151 36.455 82.726 1.00 62.85 327 PRO B N 1
ATOM 4941 C CA . PRO B 1 327 ? 72.376 37.861 82.311 1.00 64.05 327 PRO B CA 1
ATOM 4942 C C . PRO B 1 327 ? 72.274 38.073 80.764 1.00 69.93 327 PRO B C 1
ATOM 4943 O O . PRO B 1 327 ? 71.690 39.083 80.296 1.00 60.05 327 PRO B O 1
ATOM 4947 N N . ARG B 1 328 ? 72.798 37.105 79.993 1.00 73.76 328 ARG B N 1
ATOM 4948 C CA . ARG B 1 328 ? 72.625 37.093 78.530 1.00 77.36 328 ARG B CA 1
ATOM 4949 C C . ARG B 1 328 ? 71.135 36.985 78.171 1.00 81.83 328 ARG B C 1
ATOM 4950 O O . ARG B 1 328 ? 70.659 37.697 77.271 1.00 88.70 328 ARG B O 1
ATOM 4952 N N . GLY B 1 329 ? 70.413 36.107 78.878 1.00 74.65 329 GLY B N 1
ATOM 4953 C CA . GLY B 1 329 ? 68.960 35.973 78.719 1.00 72.29 329 GLY B CA 1
ATOM 4954 C C . GLY B 1 329 ? 68.215 37.288 78.912 1.00 78.51 329 GLY B C 1
ATOM 4955 O O . GLY B 1 329 ? 67.372 37.667 78.078 1.00 79.08 329 GLY B O 1
ATOM 4956 N N . TYR B 1 330 ? 68.532 37.989 80.003 1.00 78.01 330 TYR B N 1
ATOM 4957 C CA . TYR B 1 330 ? 67.933 39.305 80.274 1.00 79.55 330 TYR B CA 1
ATOM 4958 C C . TYR B 1 330 ? 68.243 40.338 79.149 1.00 78.24 330 TYR B C 1
ATOM 4959 O O . TYR B 1 330 ? 67.331 41.046 78.656 1.00 59.73 330 TYR B O 1
ATOM 4968 N N . GLU B 1 331 ? 69.515 40.394 78.733 1.00 82.38 331 GLU B N 1
ATOM 4969 C CA . GLU B 1 331 ? 69.938 41.304 77.636 1.00 83.30 331 GLU B CA 1
ATOM 4970 C C . GLU B 1 331 ? 69.171 41.001 76.331 1.00 77.97 331 GLU B C 1
ATOM 4971 O O . GLU B 1 331 ? 68.607 41.901 75.695 1.00 67.92 331 GLU B O 1
ATOM 4973 N N . LEU B 1 332 ? 69.137 39.721 75.964 1.00 76.37 332 LEU B N 1
ATOM 4974 C CA . LEU B 1 332 ? 68.406 39.268 74.784 1.00 78.76 332 LEU B CA 1
ATOM 4975 C C . LEU B 1 332 ? 66.944 39.692 74.850 1.00 78.85 332 LEU B C 1
ATOM 4976 O O . LEU B 1 332 ? 66.441 40.341 73.927 1.00 85.95 332 LEU B O 1
ATOM 4981 N N . PHE B 1 333 ? 66.279 39.346 75.949 1.00 72.69 333 PHE B N 1
ATOM 4982 C CA . PHE B 1 333 ? 64.853 39.628 76.094 1.00 77.72 333 PHE B CA 1
ATOM 4983 C C . PHE B 1 333 ? 64.587 41.131 76.133 1.00 77.62 333 PHE B C 1
ATOM 4984 O O . PHE B 1 333 ? 63.606 41.613 75.544 1.00 75.29 333 PHE B O 1
ATOM 4992 N N . ASP B 1 334 ? 65.465 41.859 76.821 1.00 77.67 334 ASP B N 1
ATOM 4993 C CA . ASP B 1 334 ? 65.350 43.308 76.891 1.00 83.64 334 ASP B CA 1
ATOM 4994 C C . ASP B 1 334 ? 65.550 43.957 75.529 1.00 83.24 334 ASP B C 1
ATOM 4995 O O . ASP B 1 334 ? 64.773 44.824 75.126 1.00 82.71 334 ASP B O 1
ATOM 5000 N N . ARG B 1 335 ? 66.592 43.527 74.824 1.00 85.11 335 ARG B N 1
ATOM 5001 C CA . ARG B 1 335 ? 66.866 43.999 73.452 1.00 87.27 335 ARG B CA 1
ATOM 5002 C C . ARG B 1 335 ? 65.837 43.523 72.400 1.00 89.12 335 ARG B C 1
ATOM 5003 O O . ARG B 1 335 ? 65.934 43.887 71.236 1.00 87.39 335 ARG B O 1
ATOM 5005 N N . LYS B 1 336 ? 64.866 42.706 72.815 1.00 92.69 336 LYS B N 1
ATOM 5006 C CA . LYS B 1 336 ? 63.817 42.180 71.933 1.00 86.89 336 LYS B CA 1
ATOM 5007 C C . LYS B 1 336 ? 64.381 41.173 70.902 1.00 86.21 336 LYS B C 1
ATOM 5008 O O . LYS B 1 336 ? 63.776 40.940 69.864 1.00 78.32 336 LYS B O 1
ATOM 5010 N N . GLU B 1 337 ? 65.528 40.569 71.217 1.00 91.17 337 GLU B N 1
ATOM 5011 C CA . GLU B 1 337 ? 66.133 39.496 70.399 1.00 94.02 337 GLU B CA 1
ATOM 5012 C C . GLU B 1 337 ? 65.581 38.098 70.741 1.00 89.23 337 GLU B C 1
ATOM 5013 O O . GLU B 1 337 ? 65.482 37.228 69.867 1.00 86.25 337 GLU B O 1
ATOM 5019 N N . ALA B 1 338 ? 65.234 37.886 72.010 1.00 79.81 338 ALA B N 1
ATOM 5020 C CA . ALA B 1 338 ? 64.462 36.707 72.411 1.00 65.82 338 ALA B CA 1
ATOM 5021 C C . ALA B 1 338 ? 63.007 37.080 72.576 1.00 65.85 338 ALA B C 1
ATOM 5022 O O . ALA B 1 338 ? 62.684 38.205 72.962 1.00 65.01 338 ALA B O 1
ATOM 5024 N N . LEU B 1 339 ? 62.140 36.123 72.268 1.00 65.88 339 LEU B N 1
ATOM 5025 C CA . LEU B 1 339 ? 60.705 36.276 72.435 1.00 68.67 339 LEU B CA 1
ATOM 5026 C C . LEU B 1 339 ? 60.290 35.815 73.840 1.00 67.12 339 LEU B C 1
ATOM 5027 O O . LEU B 1 339 ? 59.498 36.469 74.529 1.00 71.23 339 LEU B O 1
ATOM 5032 N N . LYS B 1 340 ? 60.797 34.656 74.229 1.00 56.39 340 LYS B N 1
ATOM 5033 C CA . LYS B 1 340 ? 60.593 34.150 75.547 1.00 59.76 340 LYS B CA 1
ATOM 5034 C C . LYS B 1 340 ? 61.790 33.311 75.921 1.00 60.02 340 LYS B C 1
ATOM 5035 O O . LYS B 1 340 ? 62.183 32.398 75.175 1.00 55.70 340 LYS B O 1
ATOM 5041 N N . VAL B 1 341 ? 62.339 33.602 77.100 1.00 57.42 341 VAL B N 1
ATOM 5042 C CA . VAL B 1 341 ? 63.486 32.875 77.603 1.00 53.43 341 VAL B CA 1
ATOM 5043 C C . VAL B 1 341 ? 63.095 32.001 78.769 1.00 52.35 341 VAL B C 1
ATOM 5044 O O . VAL B 1 341 ? 62.451 32.445 79.687 1.00 60.01 341 VAL B O 1
ATOM 5048 N N . LEU B 1 342 ? 63.528 30.756 78.719 1.00 57.91 342 LEU B N 1
ATOM 5049 C CA . LEU B 1 342 ? 63.371 29.796 79.810 1.00 59.61 342 LEU B CA 1
ATOM 5050 C C . LEU B 1 342 ? 64.741 29.359 80.306 1.00 60.60 342 LEU B C 1
ATOM 5051 O O . LEU B 1 342 ? 65.594 28.986 79.509 1.00 64.49 342 LEU B O 1
ATOM 5056 N N . LEU B 1 343 ? 64.945 29.408 81.617 1.00 61.43 343 LEU B N 1
ATOM 5057 C CA . LEU B 1 343 ? 66.243 29.079 82.223 1.00 60.84 343 LEU B CA 1
ATOM 5058 C C . LEU B 1 343 ? 66.266 27.652 82.705 1.00 57.75 343 LEU B C 1
ATOM 5059 O O . LEU B 1 343 ? 65.460 27.266 83.537 1.00 49.77 343 LEU B O 1
ATOM 5064 N N . VAL B 1 344 ? 67.217 26.878 82.209 1.00 59.61 344 VAL B N 1
ATOM 5065 C CA . VAL B 1 344 ? 67.370 25.517 82.668 1.00 61.76 344 VAL B CA 1
ATOM 5066 C C . VAL B 1 344 ? 68.225 25.563 83.904 1.00 64.50 344 VAL B C 1
ATOM 5067 O O . VAL B 1 344 ? 69.361 26.010 83.854 1.00 76.59 344 VAL B O 1
ATOM 5071 N N . VAL B 1 345 ? 67.656 25.111 85.008 1.00 71.35 345 VAL B N 1
ATOM 5072 C CA . VAL B 1 345 ? 68.392 24.859 86.250 1.00 72.80 345 VAL B CA 1
ATOM 5073 C C . VAL B 1 345 ? 68.376 23.325 86.344 1.00 77.55 345 VAL B C 1
ATOM 5074 O O . VAL B 1 345 ? 67.621 22.680 85.611 1.00 98.92 345 VAL B O 1
ATOM 5078 N N . ARG B 1 346 ? 69.206 22.716 87.174 1.00 79.10 346 ARG B N 1
ATOM 5079 C CA . ARG B 1 346 ? 69.274 21.228 87.199 1.00 85.88 346 ARG B CA 1
ATOM 5080 C C . ARG B 1 346 ? 69.726 20.620 85.831 1.00 91.26 346 ARG B C 1
ATOM 5081 O O . ARG B 1 346 ? 68.995 19.871 85.153 1.00 78.73 346 ARG B O 1
ATOM 5083 N N . MET C 1 1 ? -7.005 63.686 71.340 1.00 82.71 1 MET C N 1
ATOM 5084 C CA . MET C 1 1 ? -5.891 64.428 70.675 1.00 74.97 1 MET C CA 1
ATOM 5085 C C . MET C 1 1 ? -5.287 65.566 71.601 1.00 63.52 1 MET C C 1
ATOM 5086 O O . MET C 1 1 ? -4.567 66.473 71.143 1.00 53.42 1 MET C O 1
ATOM 5091 N N . ARG C 1 2 ? -5.555 65.498 72.910 1.00 51.85 2 ARG C N 1
ATOM 5092 C CA . ARG C 1 2 ? -4.822 66.290 73.889 1.00 54.01 2 ARG C CA 1
ATOM 5093 C C . ARG C 1 2 ? -3.439 65.663 74.140 1.00 58.31 2 ARG C C 1
ATOM 5094 O O . ARG C 1 2 ? -3.305 64.429 74.271 1.00 56.49 2 ARG C O 1
ATOM 5102 N N . ALA C 1 3 ? -2.410 66.504 74.233 1.00 51.81 3 ALA C N 1
ATOM 5103 C CA . ALA C 1 3 ? -1.049 66.005 74.406 1.00 50.39 3 ALA C CA 1
ATOM 5104 C C . ALA C 1 3 ? -0.110 67.090 74.915 1.00 54.73 3 ALA C C 1
ATOM 5105 O O . ALA C 1 3 ? -0.208 68.245 74.531 1.00 62.11 3 ALA C O 1
ATOM 5107 N N . VAL C 1 4 ? 0.816 66.707 75.779 1.00 54.97 4 VAL C N 1
ATOM 5108 C CA . VAL C 1 4 ? 1.787 67.643 76.294 1.00 57.30 4 VAL C CA 1
ATOM 5109 C C . VAL C 1 4 ? 2.871 67.801 75.236 1.00 55.78 4 VAL C C 1
ATOM 5110 O O . VAL C 1 4 ? 3.329 66.793 74.712 1.00 57.83 4 VAL C O 1
ATOM 5114 N N . VAL C 1 5 ? 3.269 69.037 74.920 1.00 51.86 5 VAL C N 1
ATOM 5115 C CA . VAL C 1 5 ? 4.332 69.291 73.926 1.00 53.41 5 VAL C CA 1
ATOM 5116 C C . VAL C 1 5 ? 5.358 70.275 74.448 1.00 52.52 5 VAL C C 1
ATOM 5117 O O . VAL C 1 5 ? 5.044 71.122 75.279 1.00 58.70 5 VAL C O 1
ATOM 5121 N N . PHE C 1 6 ? 6.571 70.159 73.926 1.00 50.41 6 PHE C N 1
ATOM 5122 C CA . PHE C 1 6 ? 7.689 71.053 74.234 1.00 53.84 6 PHE C CA 1
ATOM 5123 C C . PHE C 1 6 ? 7.504 72.339 73.430 1.00 64.12 6 PHE C C 1
ATOM 5124 O O . PHE C 1 6 ? 7.101 72.277 72.272 1.00 71.64 6 PHE C O 1
ATOM 5132 N N . GLU C 1 7 ? 7.781 73.501 74.024 1.00 73.11 7 GLU C N 1
ATOM 5133 C CA . GLU C 1 7 ? 7.771 74.776 73.263 1.00 75.80 7 GLU C CA 1
ATOM 5134 C C . GLU C 1 7 ? 9.166 75.444 73.214 1.00 79.30 7 GLU C C 1
ATOM 5135 O O . GLU C 1 7 ? 9.629 75.809 72.137 1.00 80.98 7 GLU C O 1
ATOM 5141 N N . ASN C 1 8 ? 9.822 75.593 74.366 1.00 81.80 8 ASN C N 1
ATOM 5142 C CA . ASN C 1 8 ? 11.224 76.086 74.456 1.00 85.96 8 ASN C CA 1
ATOM 5143 C C . ASN C 1 8 ? 11.805 75.612 75.811 1.00 84.58 8 ASN C C 1
ATOM 5144 O O . ASN C 1 8 ? 11.085 75.001 76.617 1.00 87.23 8 ASN C O 1
ATOM 5149 N N . LYS C 1 9 ? 13.098 75.864 76.042 1.00 77.31 9 LYS C N 1
ATOM 5150 C CA . LYS C 1 9 ? 13.752 75.552 77.322 1.00 76.17 9 LYS C CA 1
ATOM 5151 C C . LYS C 1 9 ? 12.880 75.970 78.522 1.00 77.91 9 LYS C C 1
ATOM 5152 O O . LYS C 1 9 ? 12.601 77.150 78.722 1.00 78.74 9 LYS C O 1
ATOM 5154 N N . GLU C 1 10 ? 12.428 74.971 79.279 1.00 78.94 10 GLU C N 1
ATOM 5155 C CA . GLU C 1 10 ? 11.632 75.136 80.523 1.00 82.24 10 GLU C CA 1
ATOM 5156 C C . GLU C 1 10 ? 10.213 75.663 80.320 1.00 77.99 10 GLU C C 1
ATOM 5157 O O . GLU C 1 10 ? 9.578 76.099 81.274 1.00 73.27 10 GLU C O 1
ATOM 5163 N N . ARG C 1 11 ? 9.725 75.583 79.082 1.00 78.36 11 ARG C N 1
ATOM 5164 C CA . ARG C 1 11 ? 8.345 75.932 78.727 1.00 80.20 11 ARG C CA 1
ATOM 5165 C C . ARG C 1 11 ? 7.691 74.743 78.009 1.00 76.32 11 ARG C C 1
ATOM 5166 O O . ARG C 1 11 ? 8.227 74.199 77.043 1.00 80.17 11 ARG C O 1
ATOM 5168 N N . VAL C 1 12 ? 6.518 74.366 78.488 1.00 71.05 12 VAL C N 1
ATOM 5169 C CA . VAL C 1 12 ? 5.829 73.165 78.057 1.00 65.70 12 VAL C CA 1
ATOM 5170 C C . VAL C 1 12 ? 4.348 73.465 78.188 1.00 63.95 12 VAL C C 1
ATOM 5171 O O . VAL C 1 12 ? 3.963 74.194 79.098 1.00 61.21 12 VAL C O 1
ATOM 5175 N N . ALA C 1 13 ? 3.525 72.914 77.293 1.00 66.02 13 ALA C N 1
ATOM 5176 C CA . ALA C 1 13 ? 2.088 73.253 77.241 1.00 65.42 13 ALA C CA 1
ATOM 5177 C C . ALA C 1 13 ? 1.291 72.150 76.619 1.00 60.68 13 ALA C C 1
ATOM 5178 O O . ALA C 1 13 ? 1.813 71.446 75.761 1.00 69.44 13 ALA C O 1
ATOM 5180 N N . VAL C 1 14 ? 0.024 72.026 76.996 1.00 55.93 14 VAL C N 1
ATOM 5181 C CA . VAL C 1 14 ? -0.817 70.941 76.452 1.00 61.87 14 VAL C CA 1
ATOM 5182 C C . VAL C 1 14 ? -1.708 71.463 75.288 1.00 66.96 14 VAL C C 1
ATOM 5183 O O . VAL C 1 14 ? -2.557 72.340 75.472 1.00 66.91 14 VAL C O 1
ATOM 5187 N N . LYS C 1 15 ? -1.472 70.928 74.085 1.00 67.57 15 LYS C N 1
ATOM 5188 C CA . LYS C 1 15 ? -2.091 71.410 72.837 1.00 64.86 15 LYS C CA 1
ATOM 5189 C C . LYS C 1 15 ? -2.953 70.310 72.227 1.00 63.40 15 LYS C C 1
ATOM 5190 O O . LYS C 1 15 ? -2.868 69.146 72.628 1.00 67.43 15 LYS C O 1
ATOM 5195 N N . GLU C 1 16 ? -3.786 70.680 71.257 1.00 61.46 16 GLU C N 1
ATOM 5196 C CA . GLU C 1 16 ? -4.419 69.678 70.384 1.00 59.79 16 GLU C CA 1
ATOM 5197 C C . GLU C 1 16 ? -3.411 69.318 69.313 1.00 63.59 16 GLU C C 1
ATOM 5198 O O . GLU C 1 16 ? -2.798 70.207 68.718 1.00 60.80 16 GLU C O 1
ATOM 5204 N N . VAL C 1 17 ? -3.263 68.012 69.085 1.00 63.55 17 VAL C N 1
ATOM 5205 C CA . VAL C 1 17 ? -2.369 67.484 68.073 1.00 60.71 17 VAL C CA 1
ATOM 5206 C C . VAL C 1 17 ? -3.065 66.285 67.421 1.00 57.10 17 VAL C C 1
ATOM 5207 O O . VAL C 1 17 ? -4.004 65.727 68.006 1.00 50.28 17 VAL C O 1
ATOM 5211 N N . ASN C 1 18 ? -2.636 65.907 66.214 1.00 56.45 18 ASN C N 1
ATOM 5212 C CA . ASN C 1 18 ? -3.218 64.729 65.518 1.00 60.13 18 ASN C CA 1
ATOM 5213 C C . ASN C 1 18 ? -3.061 63.414 66.258 1.00 54.23 18 ASN C C 1
ATOM 5214 O O . ASN C 1 18 ? -1.960 63.075 66.634 1.00 49.74 18 ASN C O 1
ATOM 5219 N N . ALA C 1 19 ? -4.168 62.697 66.460 1.00 56.59 19 ALA C N 1
ATOM 5220 C CA . ALA C 1 19 ? -4.129 61.328 66.970 1.00 60.84 19 ALA C CA 1
ATOM 5221 C C . ALA C 1 19 ? -3.475 60.444 65.924 1.00 61.88 19 ALA C C 1
ATOM 5222 O O . ALA C 1 19 ? -3.805 60.547 64.753 1.00 62.14 19 ALA C O 1
ATOM 5224 N N . PRO C 1 20 ? -2.537 59.581 66.335 1.00 65.85 20 PRO C N 1
ATOM 5225 C CA . PRO C 1 20 ? -1.873 58.729 65.346 1.00 67.31 20 PRO C CA 1
ATOM 5226 C C . PRO C 1 20 ? -2.770 57.579 64.941 1.00 61.94 20 PRO C C 1
ATOM 5227 O O . PRO C 1 20 ? -3.701 57.252 65.677 1.00 55.84 20 PRO C O 1
ATOM 5231 N N . ARG C 1 21 ? -2.482 57.003 63.776 1.00 59.84 21 ARG C N 1
ATOM 5232 C CA . ARG C 1 21 ? -3.236 55.873 63.232 1.00 62.18 21 ARG C CA 1
ATOM 5233 C C . ARG C 1 21 ? -2.315 54.637 63.088 1.00 63.37 21 ARG C C 1
ATOM 5234 O O . ARG C 1 21 ? -1.080 54.754 63.117 1.00 58.61 21 ARG C O 1
ATOM 5236 N N . LEU C 1 22 ? -2.923 53.454 62.970 1.00 68.53 22 LEU C N 1
ATOM 5237 C CA . LEU C 1 22 ? -2.191 52.223 62.624 1.00 63.38 22 LEU C CA 1
ATOM 5238 C C . LEU C 1 22 ? -1.502 52.409 61.272 1.00 63.58 22 LEU C C 1
ATOM 5239 O O . LEU C 1 22 ? -2.123 52.888 60.345 1.00 71.37 22 LEU C O 1
ATOM 5244 N N . GLN C 1 23 ? -0.225 52.063 61.169 1.00 66.48 23 GLN C N 1
ATOM 5245 C CA . GLN C 1 23 ? 0.505 52.182 59.901 1.00 69.92 23 GLN C CA 1
ATOM 5246 C C . GLN C 1 23 ? 1.182 50.887 59.422 1.00 74.53 23 GLN C C 1
ATOM 5247 O O . GLN C 1 23 ? 1.723 50.843 58.297 1.00 66.88 23 GLN C O 1
ATOM 5253 N N . HIS C 1 24 ? 1.137 49.844 60.253 1.00 71.85 24 HIS C N 1
ATOM 5254 C CA . HIS C 1 24 ? 1.905 48.623 60.022 1.00 70.38 24 HIS C CA 1
ATOM 5255 C C . HIS C 1 24 ? 1.158 47.495 60.719 1.00 64.18 24 HIS C C 1
ATOM 5256 O O . HIS C 1 24 ? 0.512 47.748 61.724 1.00 59.84 24 HIS C O 1
ATOM 5263 N N . PRO C 1 25 ? 1.252 46.248 60.214 1.00 60.87 25 PRO C N 1
ATOM 5264 C CA . PRO C 1 25 ? 0.407 45.181 60.818 1.00 58.69 25 PRO C CA 1
ATOM 5265 C C . PRO C 1 25 ? 0.726 44.775 62.257 1.00 59.10 25 PRO C C 1
ATOM 5266 O O . PRO C 1 25 ? -0.032 44.002 62.852 1.00 61.56 25 PRO C O 1
ATOM 5270 N N . LEU C 1 26 ? 1.830 45.270 62.806 1.00 62.83 26 LEU C N 1
ATOM 5271 C CA . LEU C 1 26 ? 2.216 44.943 64.192 1.00 67.67 26 LEU C CA 1
ATOM 5272 C C . LEU C 1 26 ? 2.045 46.119 65.139 1.00 70.51 26 LEU C C 1
ATOM 5273 O O . LEU C 1 26 ? 2.404 46.016 66.325 1.00 70.10 26 LEU C O 1
ATOM 5278 N N . ASP C 1 27 ? 1.465 47.210 64.617 1.00 65.55 27 ASP C N 1
ATOM 5279 C CA . ASP C 1 27 ? 1.199 48.396 65.407 1.00 58.13 27 ASP C CA 1
ATOM 5280 C C . ASP C 1 27 ? 0.100 48.077 66.401 1.00 53.31 27 ASP C C 1
ATOM 5281 O O . ASP C 1 27 ? -0.681 47.151 66.196 1.00 47.40 27 ASP C O 1
ATOM 5286 N N . ALA C 1 28 ? 0.094 48.810 67.513 1.00 54.79 28 ALA C N 1
ATOM 5287 C CA . ALA C 1 28 ? -1.099 48.931 68.358 1.00 58.83 28 ALA C CA 1
ATOM 5288 C C . ALA C 1 28 ? -1.258 50.384 68.760 1.00 59.83 28 ALA C C 1
ATOM 5289 O O . ALA C 1 28 ? -0.268 51.134 68.817 1.00 56.88 28 ALA C O 1
ATOM 5291 N N . LEU C 1 29 ? -2.512 50.778 68.983 1.00 58.46 29 LEU C N 1
ATOM 5292 C CA . LEU C 1 29 ? -2.827 52.087 69.525 1.00 55.96 29 LEU C CA 1
ATOM 5293 C C . LEU C 1 29 ? -3.265 51.903 70.953 1.00 53.31 29 LEU C C 1
ATOM 5294 O O . LEU C 1 29 ? -4.068 51.004 71.273 1.00 58.54 29 LEU C O 1
ATOM 5299 N N . VAL C 1 30 ? -2.781 52.773 71.819 1.00 47.20 30 VAL C N 1
ATOM 5300 C CA . VAL C 1 30 ? -3.062 52.620 73.227 1.00 51.06 30 VAL C CA 1
ATOM 5301 C C . VAL C 1 30 ? -3.767 53.864 73.759 1.00 53.26 30 VAL C C 1
ATOM 5302 O O . VAL C 1 30 ? -3.273 54.999 73.589 1.00 50.44 30 VAL C O 1
ATOM 5306 N N . ARG C 1 31 ? -4.909 53.640 74.415 1.00 48.26 31 ARG C N 1
ATOM 5307 C CA . ARG C 1 31 ? -5.590 54.700 75.117 1.00 49.67 31 ARG C CA 1
ATOM 5308 C C . ARG C 1 31 ? -4.859 54.892 76.415 1.00 46.64 31 ARG C C 1
ATOM 5309 O O . ARG C 1 31 ? -5.169 54.224 77.390 1.00 49.28 31 ARG C O 1
ATOM 5311 N N . VAL C 1 32 ? -3.901 55.806 76.448 1.00 42.64 32 VAL C N 1
ATOM 5312 C CA . VAL C 1 32 ? -3.218 56.092 77.711 1.00 45.81 32 VAL C CA 1
ATOM 5313 C C . VAL C 1 32 ? -4.187 56.483 78.847 1.00 51.29 32 VAL C C 1
ATOM 5314 O O . VAL C 1 32 ? -5.089 57.317 78.676 1.00 60.22 32 VAL C O 1
ATOM 5318 N N . HIS C 1 33 ? -3.957 55.878 80.006 1.00 52.05 33 HIS C N 1
ATOM 5319 C CA . HIS C 1 33 ? -4.689 56.150 81.233 1.00 54.57 33 HIS C CA 1
ATOM 5320 C C . HIS C 1 33 ? -3.848 56.992 82.190 1.00 49.94 33 HIS C C 1
ATOM 5321 O O . HIS C 1 33 ? -4.317 57.963 82.768 1.00 45.94 33 HIS C O 1
ATOM 5328 N N . LEU C 1 34 ? -2.600 56.586 82.373 1.00 53.48 34 LEU C N 1
ATOM 5329 C CA . LEU C 1 34 ? -1.653 57.313 83.223 1.00 53.51 34 LEU C CA 1
ATOM 5330 C C . LEU C 1 34 ? -0.391 57.510 82.435 1.00 48.72 34 LEU C C 1
ATOM 5331 O O . LEU C 1 34 ? -0.086 56.741 81.541 1.00 54.63 34 LEU C O 1
ATOM 5336 N N . ALA C 1 35 ? 0.325 58.567 82.759 1.00 47.72 35 ALA C N 1
ATOM 5337 C CA . ALA C 1 35 ? 1.532 58.896 82.058 1.00 49.87 35 ALA C CA 1
ATOM 5338 C C . ALA C 1 35 ? 2.448 59.563 83.037 1.00 55.29 35 ALA C C 1
ATOM 5339 O O . ALA C 1 35 ? 2.021 60.440 83.777 1.00 57.40 35 ALA C O 1
ATOM 5341 N N . GLY C 1 36 ? 3.718 59.172 83.031 1.00 55.56 36 GLY C N 1
ATOM 5342 C CA . GLY C 1 36 ? 4.653 59.636 84.053 1.00 50.68 36 GLY C CA 1
ATOM 5343 C C . GLY C 1 36 ? 5.500 60.759 83.569 1.00 48.43 36 GLY C C 1
ATOM 5344 O O . GLY C 1 36 ? 5.636 60.958 82.377 1.00 54.72 36 GLY C O 1
ATOM 5345 N N . ILE C 1 37 ? 6.029 61.518 84.515 1.00 52.68 37 ILE C N 1
ATOM 5346 C CA . ILE C 1 37 ? 7.108 62.452 84.249 1.00 59.11 37 ILE C CA 1
ATOM 5347 C C . ILE C 1 37 ? 8.349 61.894 84.913 1.00 66.00 37 ILE C C 1
ATOM 5348 O O . ILE C 1 37 ? 8.385 61.697 86.140 1.00 74.35 37 ILE C O 1
ATOM 5353 N N . CYS C 1 38 ? 9.369 61.679 84.092 1.00 65.37 38 CYS C N 1
ATOM 5354 C CA . CYS C 1 38 ? 10.575 60.980 84.490 1.00 64.31 38 CYS C CA 1
ATOM 5355 C C . CYS C 1 38 ? 11.714 61.977 84.692 1.00 60.39 38 CYS C C 1
ATOM 5356 O O . CYS C 1 38 ? 11.679 63.101 84.184 1.00 57.91 38 CYS C O 1
ATOM 5359 N N . GLY C 1 39 ? 12.716 61.567 85.463 1.00 55.20 39 GLY C N 1
ATOM 5360 C CA . GLY C 1 39 ? 13.908 62.375 85.630 1.00 50.96 39 GLY C CA 1
ATOM 5361 C C . GLY C 1 39 ? 14.566 62.626 84.290 1.00 49.74 39 GLY C C 1
ATOM 5362 O O . GLY C 1 39 ? 15.141 63.675 84.056 1.00 47.81 39 GLY C O 1
ATOM 5363 N N . SER C 1 40 ? 14.469 61.658 83.395 1.00 51.02 40 SER C N 1
ATOM 5364 C CA . SER C 1 40 ? 15.000 61.841 82.059 1.00 57.01 40 SER C CA 1
ATOM 5365 C C . SER C 1 40 ? 14.315 63.009 81.349 1.00 57.27 40 SER C C 1
ATOM 5366 O O . SER C 1 40 ? 14.968 63.753 80.609 1.00 57.45 40 SER C O 1
ATOM 5369 N N . ASP C 1 41 ? 13.010 63.174 81.590 1.00 57.07 41 ASP C N 1
ATOM 5370 C CA . ASP C 1 41 ? 12.249 64.282 81.011 1.00 54.92 41 ASP C CA 1
ATOM 5371 C C . ASP C 1 41 ? 12.821 65.636 81.425 1.00 58.87 41 ASP C C 1
ATOM 5372 O O . ASP C 1 41 ? 12.680 66.600 80.696 1.00 60.52 41 ASP C O 1
ATOM 5377 N N . LEU C 1 42 ? 13.476 65.719 82.577 1.00 66.69 42 LEU C N 1
ATOM 5378 C CA . LEU C 1 42 ? 14.114 66.987 82.991 1.00 69.60 42 LEU C CA 1
ATOM 5379 C C . LEU C 1 42 ? 15.294 67.372 82.120 1.00 62.86 42 LEU C C 1
ATOM 5380 O O . LEU C 1 42 ? 15.565 68.551 81.920 1.00 64.80 42 LEU C O 1
ATOM 5385 N N . HIS C 1 43 ? 15.986 66.392 81.575 1.00 62.31 43 HIS C N 1
ATOM 5386 C CA . HIS C 1 43 ? 17.060 66.705 80.636 1.00 69.44 43 HIS C CA 1
ATOM 5387 C C . HIS C 1 43 ? 16.494 67.304 79.352 1.00 70.30 43 HIS C C 1
ATOM 5388 O O . HIS C 1 43 ? 17.112 68.178 78.748 1.00 72.00 43 HIS C O 1
ATOM 5395 N N . LEU C 1 44 ? 15.315 66.841 78.942 1.00 69.21 44 LEU C N 1
ATOM 5396 C CA . LEU C 1 44 ? 14.593 67.479 77.836 1.00 66.65 44 LEU C CA 1
ATOM 5397 C C . LEU C 1 44 ? 14.211 68.916 78.202 1.00 66.14 44 LEU C C 1
ATOM 5398 O O . LEU C 1 44 ? 14.525 69.838 77.474 1.00 69.93 44 LEU C O 1
ATOM 5403 N N . TYR C 1 45 ? 13.554 69.075 79.351 1.00 69.82 45 TYR C N 1
ATOM 5404 C CA . TYR C 1 45 ? 13.038 70.362 79.872 1.00 67.60 45 TYR C CA 1
ATOM 5405 C C . TYR C 1 45 ? 14.101 71.432 79.918 1.00 64.64 45 TYR C C 1
ATOM 5406 O O . TYR C 1 45 ? 13.862 72.573 79.555 1.00 69.97 45 TYR C O 1
ATOM 5415 N N . HIS C 1 46 ? 15.281 71.070 80.378 1.00 66.31 46 HIS C N 1
ATOM 5416 C CA . HIS C 1 46 ? 16.424 71.992 80.319 1.00 76.42 46 HIS C CA 1
ATOM 5417 C C . HIS C 1 46 ? 17.059 71.866 78.908 1.00 80.60 46 HIS C C 1
ATOM 5418 O O . HIS C 1 46 ? 16.715 70.973 78.137 1.00 77.91 46 HIS C O 1
ATOM 5425 N N . GLY C 1 47 ? 17.947 72.759 78.517 1.00 92.45 47 GLY C N 1
ATOM 5426 C CA . GLY C 1 47 ? 18.489 72.687 77.135 1.00 96.68 47 GLY C CA 1
ATOM 5427 C C . GLY C 1 47 ? 19.571 71.638 76.977 1.00 90.78 47 GLY C C 1
ATOM 5428 O O . GLY C 1 47 ? 20.746 71.959 76.699 1.00 117.59 47 GLY C O 1
ATOM 5429 N N . LYS C 1 48 ? 19.157 70.377 77.098 1.00 73.07 48 LYS C N 1
ATOM 5430 C CA . LYS C 1 48 ? 20.100 69.314 77.475 1.00 68.46 48 LYS C CA 1
ATOM 5431 C C . LYS C 1 48 ? 20.153 68.217 76.449 1.00 66.11 48 LYS C C 1
ATOM 5432 O O . LYS C 1 48 ? 21.227 67.805 76.014 1.00 69.79 48 LYS C O 1
ATOM 5434 N N . ILE C 1 49 ? 18.960 67.739 76.120 1.00 65.30 49 ILE C N 1
ATOM 5435 C CA . ILE C 1 49 ? 18.704 66.803 75.050 1.00 64.61 49 ILE C CA 1
ATOM 5436 C C . ILE C 1 49 ? 17.862 67.540 74.001 1.00 65.01 49 ILE C C 1
ATOM 5437 O O . ILE C 1 49 ? 16.828 68.176 74.339 1.00 62.97 49 ILE C O 1
ATOM 5442 N N . PRO C 1 50 ? 18.276 67.453 72.724 1.00 61.23 50 PRO C N 1
ATOM 5443 C CA . PRO C 1 50 ? 17.584 68.271 71.733 1.00 56.91 50 PRO C CA 1
ATOM 5444 C C . PRO C 1 50 ? 16.165 67.752 71.478 1.00 54.80 50 PRO C C 1
ATOM 5445 O O . PRO C 1 50 ? 15.978 66.526 71.303 1.00 46.24 50 PRO C O 1
ATOM 5449 N N . VAL C 1 51 ? 15.197 68.679 71.494 1.00 53.15 51 VAL C N 1
ATOM 5450 C CA . VAL C 1 51 ? 13.789 68.427 71.101 1.00 55.37 51 VAL C CA 1
ATOM 5451 C C . VAL C 1 51 ? 13.218 69.525 70.212 1.00 56.03 51 VAL C C 1
ATOM 5452 O O . VAL C 1 51 ? 13.462 70.719 70.452 1.00 62.94 51 VAL C O 1
ATOM 5456 N N . LEU C 1 52 ? 12.447 69.133 69.200 1.00 53.67 52 LEU C N 1
ATOM 5457 C CA . LEU C 1 52 ? 11.830 70.097 68.293 1.00 51.29 52 LEU C CA 1
ATOM 5458 C C . LEU C 1 52 ? 10.536 70.595 68.907 1.00 49.70 52 LEU C C 1
ATOM 5459 O O . LEU C 1 52 ? 9.715 69.794 69.359 1.00 47.31 52 LEU C O 1
ATOM 5464 N N . PRO C 1 53 ? 10.332 71.919 68.930 1.00 49.57 53 PRO C N 1
ATOM 5465 C CA . PRO C 1 53 ? 9.043 72.458 69.403 1.00 50.14 53 PRO C CA 1
ATOM 5466 C C . PRO C 1 53 ? 7.829 71.804 68.734 1.00 48.86 53 PRO C C 1
ATOM 5467 O O . PRO C 1 53 ? 7.829 71.520 67.554 1.00 50.39 53 PRO C O 1
ATOM 5471 N N . GLY C 1 54 ? 6.804 71.546 69.512 1.00 53.24 54 GLY C N 1
ATOM 5472 C CA . GLY C 1 54 ? 5.636 70.852 69.011 1.00 52.17 54 GLY C CA 1
ATOM 5473 C C . GLY C 1 54 ? 5.765 69.349 69.048 1.00 55.67 54 GLY C C 1
ATOM 5474 O O . GLY C 1 54 ? 4.842 68.667 68.607 1.00 55.56 54 GLY C O 1
ATOM 5475 N N . SER C 1 55 ? 6.879 68.823 69.588 1.00 56.25 55 SER C N 1
ATOM 5476 C CA . SER C 1 55 ? 7.020 67.379 69.853 1.00 51.19 55 SER C CA 1
ATOM 5477 C C . SER C 1 55 ? 6.294 66.965 71.128 1.00 50.20 55 SER C C 1
ATOM 5478 O O . SER C 1 55 ? 6.431 67.604 72.173 1.00 55.14 55 SER C O 1
ATOM 5481 N N . VAL C 1 56 ? 5.538 65.882 71.051 1.00 51.35 56 VAL C N 1
ATOM 5482 C CA . VAL C 1 56 ? 4.859 65.313 72.227 1.00 52.53 56 VAL C CA 1
ATOM 5483 C C . VAL C 1 56 ? 5.890 64.624 73.119 1.00 50.66 56 VAL C C 1
ATOM 5484 O O . VAL C 1 56 ? 6.714 63.847 72.624 1.00 50.00 56 VAL C O 1
ATOM 5488 N N . LEU C 1 57 ? 5.843 64.913 74.418 1.00 47.37 57 LEU C N 1
ATOM 5489 C CA . LEU C 1 57 ? 6.806 64.378 75.384 1.00 46.04 57 LEU C CA 1
ATOM 5490 C C . LEU C 1 57 ? 6.313 63.146 76.138 1.00 48.83 57 LEU C C 1
ATOM 5491 O O . LEU C 1 57 ? 5.126 62.803 76.109 1.00 47.01 57 LEU C O 1
ATOM 5496 N N . GLY C 1 58 ? 7.256 62.478 76.801 1.00 52.80 58 GLY C N 1
ATOM 5497 C CA . GLY C 1 58 ? 6.950 61.385 77.728 1.00 54.64 58 GLY C CA 1
ATOM 5498 C C . GLY C 1 58 ? 7.154 59.972 77.176 1.00 59.43 58 GLY C C 1
ATOM 5499 O O . GLY C 1 58 ? 6.885 59.696 75.985 1.00 51.00 58 GLY C O 1
ATOM 5500 N N . HIS C 1 59 ? 7.604 59.073 78.059 1.00 55.93 59 HIS C N 1
ATOM 5501 C CA . HIS C 1 59 ? 7.821 57.683 77.697 1.00 48.82 59 HIS C CA 1
ATOM 5502 C C . HIS C 1 59 ? 7.335 56.678 78.735 1.00 48.36 59 HIS C C 1
ATOM 5503 O O . HIS C 1 59 ? 7.602 55.491 78.616 1.00 45.63 59 HIS C O 1
ATOM 5510 N N . GLU C 1 60 ? 6.579 57.146 79.721 1.00 46.56 60 GLU C N 1
ATOM 5511 C CA . GLU C 1 60 ? 6.035 56.285 80.750 1.00 46.16 60 GLU C CA 1
ATOM 5512 C C . GLU C 1 60 ? 4.522 56.229 80.649 1.00 44.45 60 GLU C C 1
ATOM 5513 O O . GLU C 1 60 ? 3.882 57.257 80.637 1.00 56.79 60 GLU C O 1
ATOM 5519 N N . PHE C 1 61 ? 3.947 55.044 80.607 1.00 43.48 61 PHE C N 1
ATOM 5520 C CA . PHE C 1 61 ? 2.536 54.917 80.379 1.00 44.90 61 PHE C CA 1
ATOM 5521 C C . PHE C 1 61 ? 1.978 53.600 80.837 1.00 53.59 61 PHE C C 1
ATOM 5522 O O . PHE C 1 61 ? 2.672 52.599 80.911 1.00 67.21 61 PHE C O 1
ATOM 5530 N N . VAL C 1 62 ? 0.684 53.615 81.102 1.00 55.35 62 VAL C N 1
ATOM 5531 C CA . VAL C 1 62 ? -0.113 52.411 81.194 1.00 55.09 62 VAL C CA 1
ATOM 5532 C C . VAL C 1 62 ? -1.450 52.814 80.580 1.00 57.82 62 VAL C C 1
ATOM 5533 O O . VAL C 1 62 ? -1.814 53.975 80.630 1.00 58.33 62 VAL C O 1
ATOM 5537 N N . GLY C 1 63 ? -2.156 51.876 79.970 1.00 58.08 63 GLY C N 1
ATOM 5538 C CA . GLY C 1 63 ? -3.420 52.181 79.361 1.00 57.42 63 GLY C CA 1
ATOM 5539 C C . GLY C 1 63 ? -4.140 50.969 78.826 1.00 61.87 63 GLY C C 1
ATOM 5540 O O . GLY C 1 63 ? -3.874 49.840 79.242 1.00 65.62 63 GLY C O 1
ATOM 5541 N N . GLN C 1 64 ? -5.071 51.219 77.907 1.00 59.52 64 GLN C N 1
ATOM 5542 C CA . GLN C 1 64 ? -5.846 50.174 77.287 1.00 58.69 64 GLN C CA 1
ATOM 5543 C C . GLN C 1 64 ? -5.688 50.236 75.796 1.00 57.22 64 GLN C C 1
ATOM 5544 O O . GLN C 1 64 ? -5.384 51.292 75.238 1.00 66.65 64 GLN C O 1
ATOM 5550 N N . VAL C 1 65 ? -5.864 49.086 75.165 1.00 57.37 65 VAL C N 1
ATOM 5551 C CA . VAL C 1 65 ? -5.612 48.938 73.740 1.00 62.79 65 VAL C CA 1
ATOM 5552 C C . VAL C 1 65 ? -6.807 49.517 73.004 1.00 62.79 65 VAL C C 1
ATOM 5553 O O . VAL C 1 65 ? -7.928 49.194 73.352 1.00 56.98 65 VAL C O 1
ATOM 5557 N N . GLU C 1 66 ? -6.581 50.394 72.027 1.00 64.06 66 GLU C N 1
ATOM 5558 C CA . GLU C 1 66 ? -7.682 50.877 71.179 1.00 70.98 66 GLU C CA 1
ATOM 5559 C C . GLU C 1 66 ? -7.875 49.935 69.990 1.00 74.39 66 GLU C C 1
ATOM 5560 O O . GLU C 1 66 ? -8.991 49.501 69.659 1.00 72.67 66 GLU C O 1
ATOM 5566 N N . ALA C 1 67 ? -6.766 49.631 69.340 1.00 75.10 67 ALA C N 1
ATOM 5567 C CA . ALA C 1 67 ? -6.789 48.861 68.113 1.00 80.98 67 ALA C CA 1
ATOM 5568 C C . ALA C 1 67 ? -5.426 48.204 67.861 1.00 89.45 67 ALA C C 1
ATOM 5569 O O . ALA C 1 67 ? -4.395 48.629 68.413 1.00 84.44 67 ALA C O 1
ATOM 5571 N N . VAL C 1 68 ? -5.436 47.161 67.031 1.00 88.59 68 VAL C N 1
ATOM 5572 C CA . VAL C 1 68 ? -4.228 46.394 66.725 1.00 89.81 68 VAL C CA 1
ATOM 5573 C C . VAL C 1 68 ? -4.147 46.084 65.246 1.00 83.16 68 VAL C C 1
ATOM 5574 O O . VAL C 1 68 ? -5.168 45.921 64.596 1.00 87.62 68 VAL C O 1
ATOM 5578 N N . GLY C 1 69 ? -2.928 46.000 64.727 1.00 79.28 69 GLY C N 1
ATOM 5579 C CA . GLY C 1 69 ? -2.711 45.627 63.335 1.00 79.24 69 GLY C CA 1
ATOM 5580 C C . GLY C 1 69 ? -3.158 44.200 63.070 1.00 79.16 69 GLY C C 1
ATOM 5581 O O . GLY C 1 69 ? -3.381 43.410 64.006 1.00 71.21 69 GLY C O 1
ATOM 5582 N N . GLU C 1 70 ? -3.279 43.863 61.790 1.00 81.73 70 GLU C N 1
ATOM 5583 C CA . GLU C 1 70 ? -3.789 42.545 61.401 1.00 88.75 70 GLU C CA 1
ATOM 5584 C C . GLU C 1 70 ? -2.882 41.389 61.891 1.00 84.58 70 GLU C C 1
ATOM 5585 O O . GLU C 1 70 ? -3.310 40.236 61.916 1.00 82.24 70 GLU C O 1
ATOM 5587 N N . GLY C 1 71 ? -1.654 41.707 62.305 1.00 78.93 71 GLY C N 1
ATOM 5588 C CA . GLY C 1 71 ? -0.682 40.690 62.728 1.00 76.23 71 GLY C CA 1
ATOM 5589 C C . GLY C 1 71 ? -0.606 40.325 64.208 1.00 73.01 71 GLY C C 1
ATOM 5590 O O . GLY C 1 71 ? 0.238 39.508 64.607 1.00 71.19 71 GLY C O 1
ATOM 5591 N N . ILE C 1 72 ? -1.477 40.902 65.030 1.00 69.17 72 ILE C N 1
ATOM 5592 C CA . ILE C 1 72 ? -1.299 40.809 66.491 1.00 68.15 72 ILE C CA 1
ATOM 5593 C C . ILE C 1 72 ? -2.031 39.650 67.199 1.00 72.73 72 ILE C C 1
ATOM 5594 O O . ILE C 1 72 ? -1.371 38.787 67.794 1.00 74.44 72 ILE C O 1
ATOM 5599 N N . ASP C 1 74 ? -2.788 38.373 69.929 1.00 82.66 74 ASP C N 1
ATOM 5600 C CA . ASP C 1 74 ? -2.535 38.232 71.399 1.00 82.04 74 ASP C CA 1
ATOM 5601 C C . ASP C 1 74 ? -2.991 39.430 72.299 1.00 81.77 74 ASP C C 1
ATOM 5602 O O . ASP C 1 74 ? -2.886 39.384 73.543 1.00 85.02 74 ASP C O 1
ATOM 5607 N N . LEU C 1 75 ? -3.449 40.496 71.647 1.00 77.47 75 LEU C N 1
ATOM 5608 C CA . LEU C 1 75 ? -3.983 41.703 72.285 1.00 72.64 75 LEU C CA 1
ATOM 5609 C C . LEU C 1 75 ? -5.293 42.094 71.587 1.00 76.40 75 LEU C C 1
ATOM 5610 O O . LEU C 1 75 ? -5.376 42.131 70.352 1.00 78.51 75 LEU C O 1
ATOM 5615 N N . GLN C 1 76 ? -6.319 42.381 72.376 1.00 79.61 76 GLN C N 1
ATOM 5616 C CA . GLN C 1 76 ? -7.588 42.883 71.844 1.00 79.24 76 GLN C CA 1
ATOM 5617 C C . GLN C 1 76 ? -7.871 44.261 72.462 1.00 74.44 76 GLN C C 1
ATOM 5618 O O . GLN C 1 76 ? -7.240 44.623 73.456 1.00 69.32 76 GLN C O 1
ATOM 5620 N N . PRO C 1 77 ? -8.812 45.035 71.876 1.00 73.32 77 PRO C N 1
ATOM 5621 C CA . PRO C 1 77 ? -9.138 46.373 72.370 1.00 65.78 77 PRO C CA 1
ATOM 5622 C C . PRO C 1 77 ? -9.374 46.578 73.868 1.00 61.77 77 PRO C C 1
ATOM 5623 O O . PRO C 1 77 ? -8.927 47.577 74.418 1.00 63.38 77 PRO C O 1
ATOM 5627 N N . GLY C 1 78 ? -10.008 45.663 74.563 1.00 63.67 78 GLY C N 1
ATOM 5628 C CA . GLY C 1 78 ? -10.202 45.896 76.015 1.00 68.47 78 GLY C CA 1
ATOM 5629 C C . GLY C 1 78 ? -8.947 46.000 76.895 1.00 67.36 78 GLY C C 1
ATOM 5630 O O . GLY C 1 78 ? -8.969 46.619 77.970 1.00 66.72 78 GLY C O 1
ATOM 5631 N N . ASP C 1 79 ? -7.849 45.413 76.416 1.00 69.11 79 ASP C N 1
ATOM 5632 C CA . ASP C 1 79 ? -6.764 44.923 77.272 1.00 63.75 79 ASP C CA 1
ATOM 5633 C C . ASP C 1 79 ? -5.917 46.003 77.907 1.00 54.64 79 ASP C C 1
ATOM 5634 O O . ASP C 1 79 ? -5.447 46.913 77.233 1.00 54.33 79 ASP C O 1
ATOM 5639 N N . TRP C 1 80 ? -5.685 45.851 79.202 1.00 50.11 80 TRP C N 1
ATOM 5640 C CA . TRP C 1 80 ? -4.773 46.713 79.918 1.00 54.49 80 TRP C CA 1
ATOM 5641 C C . TRP C 1 80 ? -3.335 46.329 79.635 1.00 55.41 80 TRP C C 1
ATOM 5642 O O . TRP C 1 80 ? -2.950 45.177 79.778 1.00 57.49 80 TRP C O 1
ATOM 5653 N N . VAL C 1 81 ? -2.528 47.304 79.256 1.00 55.96 81 VAL C N 1
ATOM 5654 C CA . VAL C 1 81 ? -1.148 47.034 78.916 1.00 50.72 81 VAL C CA 1
ATOM 5655 C C . VAL C 1 81 ? -0.157 48.065 79.427 1.00 51.75 81 VAL C C 1
ATOM 5656 O O . VAL C 1 81 ? -0.516 49.174 79.816 1.00 56.59 81 VAL C O 1
ATOM 5660 N N . VAL C 1 82 ? 1.109 47.675 79.389 1.00 49.81 82 VAL C N 1
ATOM 5661 C CA . VAL C 1 82 ? 2.217 48.566 79.687 1.00 46.26 82 VAL C CA 1
ATOM 5662 C C . VAL C 1 82 ? 3.337 48.180 78.760 1.00 45.20 82 VAL C C 1
ATOM 5663 O O . VAL C 1 82 ? 3.308 47.117 78.157 1.00 52.43 82 VAL C O 1
ATOM 5667 N N . GLY C 1 83 ? 4.311 49.047 78.599 1.00 41.91 83 GLY C N 1
ATOM 5668 C CA . GLY C 1 83 ? 5.364 48.794 77.638 1.00 42.34 83 GLY C CA 1
ATOM 5669 C C . GLY C 1 83 ? 6.641 49.512 78.046 1.00 46.99 83 GLY C C 1
ATOM 5670 O O . GLY C 1 83 ? 6.599 50.513 78.779 1.00 41.29 83 GLY C O 1
ATOM 5671 N N . PRO C 1 84 ? 7.796 48.983 77.614 1.00 49.78 84 PRO C N 1
ATOM 5672 C CA . PRO C 1 84 ? 9.065 49.648 77.870 1.00 51.70 84 PRO C CA 1
ATOM 5673 C C . PRO C 1 84 ? 9.082 51.045 77.260 1.00 50.20 84 PRO C C 1
ATOM 5674 O O . PRO C 1 84 ? 8.432 51.284 76.236 1.00 46.66 84 PRO C O 1
ATOM 5678 N N . PHE C 1 85 ? 9.848 51.933 77.881 1.00 46.46 85 PHE C N 1
ATOM 5679 C CA . PHE C 1 85 ? 10.036 53.265 77.367 1.00 44.51 85 PHE C CA 1
ATOM 5680 C C . PHE C 1 85 ? 10.805 53.340 76.083 1.00 42.11 85 PHE C C 1
ATOM 5681 O O . PHE C 1 85 ? 10.882 54.392 75.504 1.00 43.01 85 PHE C O 1
ATOM 5689 N N . HIS C 1 86 ? 11.414 52.249 75.649 1.00 48.23 86 HIS C N 1
ATOM 5690 C CA . HIS C 1 86 ? 12.244 52.266 74.434 1.00 49.54 86 HIS C CA 1
ATOM 5691 C C . HIS C 1 86 ? 11.776 51.127 73.577 1.00 47.98 86 HIS C C 1
ATOM 5692 O O . HIS C 1 86 ? 11.272 50.131 74.085 1.00 55.83 86 HIS C O 1
ATOM 5699 N N . ILE C 1 87 ? 11.878 51.293 72.274 1.00 46.93 87 ILE C N 1
ATOM 5700 C CA . ILE C 1 87 ? 11.207 50.360 71.377 1.00 55.55 87 ILE C CA 1
ATOM 5701 C C . ILE C 1 87 ? 12.234 49.462 70.722 1.00 56.30 87 ILE C C 1
ATOM 5702 O O . ILE C 1 87 ? 13.431 49.799 70.676 1.00 54.83 87 ILE C O 1
ATOM 5707 N N . ALA C 1 88 ? 11.759 48.346 70.178 1.00 49.34 88 ALA C N 1
ATOM 5708 C CA . ALA C 1 88 ? 12.649 47.341 69.619 1.00 50.36 88 ALA C CA 1
ATOM 5709 C C . ALA C 1 88 ? 11.912 46.527 68.583 1.00 47.74 88 ALA C C 1
ATOM 5710 O O . ALA C 1 88 ? 10.715 46.246 68.723 1.00 47.84 88 ALA C O 1
ATOM 5712 N N . CYS C 1 89 ? 12.644 46.123 67.556 1.00 44.98 89 CYS C N 1
ATOM 5713 C CA . CYS C 1 89 ? 12.037 45.479 66.392 1.00 49.72 89 CYS C CA 1
ATOM 5714 C C . CYS C 1 89 ? 11.879 43.959 66.496 1.00 50.61 89 CYS C C 1
ATOM 5715 O O . CYS C 1 89 ? 11.004 43.364 65.875 1.00 46.27 89 CYS C O 1
ATOM 5718 N N . GLY C 1 90 ? 12.772 43.335 67.249 1.00 57.62 90 GLY C N 1
ATOM 5719 C CA . GLY C 1 90 ? 12.689 41.902 67.535 1.00 60.54 90 GLY C CA 1
ATOM 5720 C C . GLY C 1 90 ? 13.431 41.008 66.548 1.00 60.31 90 GLY C C 1
ATOM 5721 O O . GLY C 1 90 ? 13.518 39.803 66.764 1.00 59.08 90 GLY C O 1
ATOM 5722 N N . THR C 1 91 ? 13.936 41.581 65.456 1.00 54.12 91 THR C N 1
ATOM 5723 C CA . THR C 1 91 ? 14.540 40.773 64.399 1.00 52.46 91 THR C CA 1
ATOM 5724 C C . THR C 1 91 ? 15.917 41.219 63.928 1.00 50.13 91 THR C C 1
ATOM 5725 O O . THR C 1 91 ? 16.598 40.448 63.248 1.00 53.23 91 THR C O 1
ATOM 5729 N N . CYS C 1 92 ? 16.346 42.419 64.307 1.00 47.66 92 CYS C N 1
ATOM 5730 C CA . CYS C 1 92 ? 17.716 42.838 64.065 1.00 47.57 92 CYS C CA 1
ATOM 5731 C C . CYS C 1 92 ? 18.714 41.998 64.919 1.00 54.81 92 CYS C C 1
ATOM 5732 O O . CYS C 1 92 ? 18.327 41.339 65.907 1.00 48.10 92 CYS C O 1
ATOM 5735 N N . PRO C 1 93 ? 20.007 42.023 64.540 1.00 60.31 93 PRO C N 1
ATOM 5736 C CA . PRO C 1 93 ? 20.996 41.232 65.275 1.00 60.99 93 PRO C CA 1
ATOM 5737 C C . PRO C 1 93 ? 21.041 41.528 66.769 1.00 54.65 93 PRO C C 1
ATOM 5738 O O . PRO C 1 93 ? 21.201 40.609 67.578 1.00 55.58 93 PRO C O 1
ATOM 5742 N N . TYR C 1 94 ? 20.879 42.787 67.133 1.00 46.53 94 TYR C N 1
ATOM 5743 C CA . TYR C 1 94 ? 20.879 43.139 68.557 1.00 47.99 94 TYR C CA 1
ATOM 5744 C C . TYR C 1 94 ? 19.643 42.625 69.300 1.00 47.82 94 TYR C C 1
ATOM 5745 O O . TYR C 1 94 ? 19.742 42.192 70.441 1.00 49.90 94 TYR C O 1
ATOM 5754 N N . CYS C 1 95 ? 18.495 42.639 68.641 1.00 48.31 95 CYS C N 1
ATOM 5755 C CA . CYS C 1 95 ? 17.292 42.055 69.232 1.00 54.17 95 CYS C CA 1
ATOM 5756 C C . CYS C 1 95 ? 17.442 40.530 69.393 1.00 56.20 95 CYS C C 1
ATOM 5757 O O . CYS C 1 95 ? 16.940 39.955 70.356 1.00 51.47 95 CYS C O 1
ATOM 5760 N N . ARG C 1 96 ? 18.141 39.882 68.463 1.00 56.77 96 ARG C N 1
ATOM 5761 C CA . ARG C 1 96 ? 18.301 38.411 68.526 1.00 55.02 96 ARG C CA 1
ATOM 5762 C C . ARG C 1 96 ? 19.279 37.980 69.635 1.00 53.54 96 ARG C C 1
ATOM 5763 O O . ARG C 1 96 ? 19.146 36.881 70.174 1.00 51.46 96 ARG C O 1
ATOM 5771 N N . ARG C 1 97 ? 20.219 38.866 69.980 1.00 46.36 97 ARG C N 1
ATOM 5772 C CA . ARG C 1 97 ? 21.066 38.726 71.160 1.00 44.74 97 ARG C CA 1
ATOM 5773 C C . ARG C 1 97 ? 20.378 39.141 72.469 1.00 46.55 97 ARG C C 1
ATOM 5774 O O . ARG C 1 97 ? 21.071 39.307 73.497 1.00 41.12 97 ARG C O 1
ATOM 5782 N N . HIS C 1 98 ? 19.064 39.408 72.413 1.00 47.66 98 HIS C N 1
ATOM 5783 C CA . HIS C 1 98 ? 18.275 39.959 73.553 1.00 42.79 98 HIS C CA 1
ATOM 5784 C C . HIS C 1 98 ? 18.824 41.243 74.162 1.00 42.45 98 HIS C C 1
ATOM 5785 O O . HIS C 1 98 ? 18.656 41.486 75.351 1.00 48.84 98 HIS C O 1
ATOM 5792 N N . GLN C 1 99 ? 19.472 42.055 73.333 1.00 44.18 99 GLN C N 1
ATOM 5793 C CA . GLN C 1 99 ? 19.928 43.381 73.711 1.00 49.65 99 GLN C CA 1
ATOM 5794 C C . GLN C 1 99 ? 19.044 44.399 73.000 1.00 48.87 99 GLN C C 1
ATOM 5795 O O . GLN C 1 99 ? 19.487 45.145 72.111 1.00 45.55 99 GLN C O 1
ATOM 5801 N N . TYR C 1 100 ? 17.793 44.423 73.442 1.00 47.14 100 TYR C N 1
ATOM 5802 C CA . TYR C 1 100 ? 16.749 45.229 72.837 1.00 44.26 100 TYR C CA 1
ATOM 5803 C C . TYR C 1 100 ? 17.036 46.733 72.902 1.00 42.89 100 TYR C C 1
ATOM 5804 O O . TYR C 1 100 ? 16.720 47.479 71.967 1.00 42.44 100 TYR C O 1
ATOM 5813 N N . ASN C 1 101 ? 17.678 47.170 73.973 1.00 41.35 101 ASN C N 1
ATOM 5814 C CA . ASN C 1 101 ? 18.137 48.560 74.043 1.00 44.55 101 ASN C CA 1
ATOM 5815 C C . ASN C 1 101 ? 19.123 48.970 72.952 1.00 44.78 101 ASN C C 1
ATOM 5816 O O . ASN C 1 101 ? 19.431 50.157 72.831 1.00 44.63 101 ASN C O 1
ATOM 5821 N N . LEU C 1 102 ? 19.677 48.008 72.212 1.00 47.88 102 LEU C N 1
ATOM 5822 C CA . LEU C 1 102 ? 20.605 48.335 71.129 1.00 48.57 102 LEU C CA 1
ATOM 5823 C C . LEU C 1 102 ? 19.983 48.142 69.770 1.00 45.10 102 LEU C C 1
ATOM 5824 O O . LEU C 1 102 ? 20.681 48.201 68.760 1.00 44.13 102 LEU C O 1
ATOM 5829 N N . CYS C 1 103 ? 18.660 47.961 69.748 1.00 48.00 103 CYS C N 1
ATOM 5830 C CA . CYS C 1 103 ? 17.953 47.640 68.509 1.00 50.21 103 CYS C CA 1
ATOM 5831 C C . CYS C 1 103 ? 18.360 48.641 67.454 1.00 54.17 103 CYS C C 1
ATOM 5832 O O . CYS C 1 103 ? 18.551 49.807 67.746 1.00 52.11 103 CYS C O 1
ATOM 5835 N N . GLU C 1 104 ? 18.534 48.169 66.232 1.00 59.01 104 GLU C N 1
ATOM 5836 C CA . GLU C 1 104 ? 18.958 49.038 65.129 1.00 59.12 104 GLU C CA 1
ATOM 5837 C C . GLU C 1 104 ? 17.856 49.973 64.616 1.00 57.23 104 GLU C C 1
ATOM 5838 O O . GLU C 1 104 ? 18.147 51.006 64.036 1.00 52.58 104 GLU C O 1
ATOM 5844 N N . ARG C 1 105 ? 16.608 49.569 64.820 1.00 56.89 105 ARG C N 1
ATOM 5845 C CA . ARG C 1 105 ? 15.434 50.399 64.615 1.00 56.60 105 ARG C CA 1
ATOM 5846 C C . ARG C 1 105 ? 14.932 50.964 65.956 1.00 56.85 105 ARG C C 1
ATOM 5847 O O . ARG C 1 105 ? 13.745 51.224 66.137 1.00 57.90 105 ARG C O 1
ATOM 5852 N N . GLY C 1 106 ? 15.842 51.160 66.897 1.00 53.94 106 GLY C N 1
ATOM 5853 C CA . GLY C 1 106 ? 15.450 51.460 68.255 1.00 59.08 106 GLY C CA 1
ATOM 5854 C C . GLY C 1 106 ? 15.170 52.920 68.451 1.00 57.85 106 GLY C C 1
ATOM 5855 O O . GLY C 1 106 ? 15.597 53.733 67.645 1.00 63.79 106 GLY C O 1
ATOM 5856 N N . GLY C 1 107 ? 14.441 53.233 69.523 1.00 53.03 107 GLY C N 1
ATOM 5857 C CA . GLY C 1 107 ? 14.223 54.598 69.955 1.00 48.40 107 GLY C CA 1
ATOM 5858 C C . GLY C 1 107 ? 13.515 54.698 71.297 1.00 48.32 107 GLY C C 1
ATOM 5859 O O . GLY C 1 107 ? 13.097 53.682 71.885 1.00 43.91 107 GLY C O 1
ATOM 5860 N N . VAL C 1 108 ? 13.384 55.939 71.779 1.00 47.04 108 VAL C N 1
ATOM 5861 C CA . VAL C 1 108 ? 12.670 56.238 73.029 1.00 47.48 108 VAL C CA 1
ATOM 5862 C C . VAL C 1 108 ? 11.512 57.181 72.767 1.00 44.60 108 VAL C C 1
ATOM 5863 O O . VAL C 1 108 ? 11.701 58.242 72.159 1.00 41.81 108 VAL C O 1
ATOM 5867 N N . TYR C 1 109 ? 10.328 56.818 73.249 1.00 41.96 109 TYR C N 1
ATOM 5868 C CA . TYR C 1 109 ? 9.171 57.641 73.014 1.00 43.49 109 TYR C CA 1
ATOM 5869 C C . TYR C 1 109 ? 9.473 59.060 73.519 1.00 48.97 109 TYR C C 1
ATOM 5870 O O . TYR C 1 109 ? 10.164 59.240 74.526 1.00 48.87 109 TYR C O 1
ATOM 5879 N N . GLY C 1 110 ? 8.962 60.057 72.798 1.00 53.48 110 GLY C N 1
ATOM 5880 C CA . GLY C 1 110 ? 8.985 61.458 73.225 1.00 47.31 110 GLY C CA 1
ATOM 5881 C C . GLY C 1 110 ? 10.349 61.998 73.591 1.00 44.70 110 GLY C C 1
ATOM 5882 O O . GLY C 1 110 ? 10.455 62.887 74.428 1.00 45.47 110 GLY C O 1
ATOM 5883 N N . TYR C 1 111 ? 11.400 61.479 72.971 1.00 42.13 111 TYR C N 1
ATOM 5884 C CA . TYR C 1 111 ? 12.741 61.860 73.384 1.00 46.03 111 TYR C CA 1
ATOM 5885 C C . TYR C 1 111 ? 13.562 62.589 72.298 1.00 44.62 111 TYR C C 1
ATOM 5886 O O . TYR C 1 111 ? 14.786 62.696 72.377 1.00 40.50 111 TYR C O 1
ATOM 5895 N N . GLY C 1 112 ? 12.872 63.109 71.292 1.00 48.05 112 GLY C N 1
ATOM 5896 C CA . GLY C 1 112 ? 13.499 63.914 70.252 1.00 45.39 112 GLY C CA 1
ATOM 5897 C C . GLY C 1 112 ? 14.217 63.107 69.195 1.00 49.37 112 GLY C C 1
ATOM 5898 O O . GLY C 1 112 ? 14.268 61.886 69.244 1.00 52.37 112 GLY C O 1
ATOM 5899 N N . PRO C 1 113 ? 14.800 63.800 68.222 1.00 55.44 113 PRO C N 1
ATOM 5900 C CA . PRO C 1 113 ? 15.272 63.154 67.012 1.00 58.79 113 PRO C CA 1
ATOM 5901 C C . PRO C 1 113 ? 16.543 62.340 67.187 1.00 58.73 113 PRO C C 1
ATOM 5902 O O . PRO C 1 113 ? 16.889 61.550 66.304 1.00 66.26 113 PRO C O 1
ATOM 5906 N N . MET C 1 114 ? 17.239 62.497 68.302 1.00 56.70 114 MET C N 1
ATOM 5907 C CA . MET C 1 114 ? 18.438 61.685 68.500 1.00 57.58 114 MET C CA 1
ATOM 5908 C C . MET C 1 114 ? 18.100 60.282 69.002 1.00 52.73 114 MET C C 1
ATOM 5909 O O . MET C 1 114 ? 18.970 59.417 69.078 1.00 48.30 114 MET C O 1
ATOM 5914 N N . PHE C 1 115 ? 16.824 60.065 69.324 1.00 48.34 115 PHE C N 1
ATOM 5915 C CA . PHE C 1 115 ? 16.359 58.812 69.859 1.00 44.95 115 PHE C CA 1
ATOM 5916 C C . PHE C 1 115 ? 15.097 58.351 69.151 1.00 46.93 115 PHE C C 1
ATOM 5917 O O . PHE C 1 115 ? 14.116 57.966 69.798 1.00 43.25 115 PHE C O 1
ATOM 5925 N N . GLY C 1 116 ? 15.131 58.375 67.814 1.00 52.58 116 GLY C N 1
ATOM 5926 C CA . GLY C 1 116 ? 14.126 57.690 67.003 1.00 54.35 116 GLY C CA 1
ATOM 5927 C C . GLY C 1 116 ? 12.991 58.582 66.587 1.00 54.58 116 GLY C C 1
ATOM 5928 O O . GLY C 1 116 ? 12.098 58.157 65.860 1.00 52.87 116 GLY C O 1
ATOM 5929 N N . ASN C 1 117 ? 12.995 59.802 67.098 1.00 55.18 117 ASN C N 1
ATOM 5930 C CA . ASN C 1 117 ? 12.026 60.784 66.673 1.00 57.82 117 ASN C CA 1
ATOM 5931 C C . ASN C 1 117 ? 10.594 60.277 66.838 1.00 52.25 117 ASN C C 1
ATOM 5932 O O . ASN C 1 117 ? 9.832 60.237 65.884 1.00 44.56 117 ASN C O 1
ATOM 5937 N N . LEU C 1 118 ? 10.264 59.866 68.060 1.00 54.41 118 LEU C N 1
ATOM 5938 C CA . LEU C 1 118 ? 8.986 59.226 68.362 1.00 56.38 118 LEU C CA 1
ATOM 5939 C C . LEU C 1 118 ? 8.061 60.154 69.113 1.00 55.48 118 LEU C C 1
ATOM 5940 O O . LEU C 1 118 ? 8.489 60.907 69.980 1.00 54.42 118 LEU C O 1
ATOM 5945 N N . GLN C 1 119 ? 6.784 60.093 68.772 1.00 58.30 119 GLN C N 1
ATOM 5946 C CA . GLN C 1 119 ? 5.792 60.843 69.491 1.00 61.50 119 GLN C CA 1
ATOM 5947 C C . GLN C 1 119 ? 5.664 60.235 70.898 1.00 57.96 119 GLN C C 1
ATOM 5948 O O . GLN C 1 119 ? 5.505 59.028 71.058 1.00 62.69 119 GLN C O 1
ATOM 5954 N N . GLY C 1 120 ? 5.710 61.094 71.903 1.00 51.29 120 GLY C N 1
ATOM 5955 C CA . GLY C 1 120 ? 5.686 60.688 73.294 1.00 50.00 120 GLY C CA 1
ATOM 5956 C C . GLY C 1 120 ? 4.376 60.173 73.852 1.00 49.70 120 GLY C C 1
ATOM 5957 O O . GLY C 1 120 ? 3.390 60.059 73.133 1.00 47.60 120 GLY C O 1
ATOM 5958 N N . ALA C 1 121 ? 4.394 59.906 75.162 1.00 50.21 121 ALA C N 1
ATOM 5959 C CA . ALA C 1 121 ? 3.338 59.161 75.868 1.00 50.48 121 ALA C CA 1
ATOM 5960 C C . ALA C 1 121 ? 2.441 60.001 76.745 1.00 46.20 121 ALA C C 1
ATOM 5961 O O . ALA C 1 121 ? 1.402 59.498 77.207 1.00 45.84 121 ALA C O 1
ATOM 5963 N N . GLN C 1 122 ? 2.835 61.253 76.983 1.00 45.18 122 GLN C N 1
ATOM 5964 C CA . GLN C 1 122 ? 2.004 62.214 77.722 1.00 47.14 122 GLN C CA 1
ATOM 5965 C C . GLN C 1 122 ? 0.913 62.749 76.772 1.00 49.31 122 GLN C C 1
ATOM 5966 O O . GLN C 1 122 ? 0.956 63.906 76.297 1.00 45.74 122 GLN C O 1
ATOM 5972 N N . ALA C 1 123 ? -0.057 61.885 76.501 1.00 47.71 123 ALA C N 1
ATOM 5973 C CA . ALA C 1 123 ? -0.993 62.100 75.407 1.00 54.16 123 ALA C CA 1
ATOM 5974 C C . ALA C 1 123 ? -2.080 61.049 75.487 1.00 55.76 123 ALA C C 1
ATOM 5975 O O . ALA C 1 123 ? -1.894 60.039 76.129 1.00 59.98 123 ALA C O 1
ATOM 5977 N N . GLU C 1 124 ? -3.224 61.296 74.869 1.00 58.93 124 GLU C N 1
ATOM 5978 C CA . GLU C 1 124 ? -4.363 60.412 75.057 1.00 63.11 124 GLU C CA 1
ATOM 5979 C C . GLU C 1 124 ? -4.199 59.107 74.312 1.00 57.83 124 GLU C C 1
ATOM 5980 O O . GLU C 1 124 ? -4.763 58.096 74.724 1.00 57.84 124 GLU C O 1
ATOM 5986 N N . ILE C 1 125 ? -3.464 59.146 73.206 1.00 53.59 125 ILE C N 1
ATOM 5987 C CA . ILE C 1 125 ? -3.245 57.971 72.382 1.00 57.95 125 ILE C CA 1
ATOM 5988 C C . ILE C 1 125 ? -1.772 57.834 72.060 1.00 57.00 125 ILE C C 1
ATOM 5989 O O . ILE C 1 125 ? -1.092 58.824 71.740 1.00 54.64 125 ILE C O 1
ATOM 5994 N N . LEU C 1 126 ? -1.293 56.591 72.110 1.00 59.72 126 LEU C N 1
ATOM 5995 C CA . LEU C 1 126 ? 0.096 56.262 71.755 1.00 53.99 126 LEU C CA 1
ATOM 5996 C C . LEU C 1 126 ? 0.147 55.162 70.705 1.00 52.59 126 LEU C C 1
ATOM 5997 O O . LEU C 1 126 ? -0.520 54.128 70.846 1.00 53.10 126 LEU C O 1
ATOM 6002 N N . ARG C 1 127 ? 0.912 55.401 69.640 1.00 53.37 127 ARG C N 1
ATOM 6003 C CA . ARG C 1 127 ? 1.219 54.366 68.640 1.00 54.42 127 ARG C CA 1
ATOM 6004 C C . ARG C 1 127 ? 2.433 53.606 69.121 1.00 55.74 127 ARG C C 1
ATOM 6005 O O . ARG C 1 127 ? 3.499 54.202 69.372 1.00 48.79 127 ARG C O 1
ATOM 6013 N N . VAL C 1 128 ? 2.253 52.298 69.273 1.00 56.18 128 VAL C N 1
ATOM 6014 C CA . VAL C 1 128 ? 3.310 51.400 69.724 1.00 52.72 128 VAL C CA 1
ATOM 6015 C C . VAL C 1 128 ? 3.643 50.444 68.588 1.00 49.13 128 VAL C C 1
ATOM 6016 O O . VAL C 1 128 ? 2.882 49.502 68.333 1.00 50.01 128 VAL C O 1
ATOM 6020 N N . PRO C 1 129 ? 4.769 50.680 67.892 1.00 46.18 129 PRO C N 1
ATOM 6021 C CA . PRO C 1 129 ? 5.181 49.751 66.839 1.00 47.43 129 PRO C CA 1
ATOM 6022 C C . PRO C 1 129 ? 5.575 48.382 67.403 1.00 48.15 129 PRO C C 1
ATOM 6023 O O . PRO C 1 129 ? 5.887 48.256 68.587 1.00 47.67 129 PRO C O 1
ATOM 6027 N N . PHE C 1 130 ? 5.560 47.362 66.564 1.00 48.84 130 PHE C N 1
ATOM 6028 C CA . PHE C 1 130 ? 6.020 46.032 67.001 1.00 49.78 130 PHE C CA 1
ATOM 6029 C C . PHE C 1 130 ? 5.457 45.743 68.422 1.00 51.61 130 PHE C C 1
ATOM 6030 O O . PHE C 1 130 ? 6.191 45.351 69.356 1.00 50.94 130 PHE C O 1
ATOM 6038 N N . SER C 1 131 ? 4.152 45.944 68.583 1.00 47.28 131 SER C N 1
ATOM 6039 C CA . SER C 1 131 ? 3.516 45.732 69.889 1.00 49.30 131 SER C CA 1
ATOM 6040 C C . SER C 1 131 ? 3.687 44.299 70.438 1.00 47.87 131 SER C C 1
ATOM 6041 O O . SER C 1 131 ? 3.606 44.065 71.659 1.00 43.19 131 SER C O 1
ATOM 6044 N N . ASN C 1 132 ? 3.886 43.353 69.524 1.00 48.56 132 ASN C N 1
ATOM 6045 C CA . ASN C 1 132 ? 4.249 41.973 69.883 1.00 49.83 132 ASN C CA 1
ATOM 6046 C C . ASN C 1 132 ? 5.508 41.916 70.746 1.00 47.15 132 ASN C C 1
ATOM 6047 O O . ASN C 1 132 ? 5.624 41.071 71.580 1.00 46.35 132 ASN C O 1
ATOM 6052 N N . VAL C 1 133 ? 6.432 42.841 70.523 1.00 44.74 133 VAL C N 1
ATOM 6053 C CA . VAL C 1 133 ? 7.638 42.966 71.279 1.00 40.87 133 VAL C CA 1
ATOM 6054 C C . VAL C 1 133 ? 7.494 44.000 72.364 1.00 45.13 133 VAL C C 1
ATOM 6055 O O . VAL C 1 133 ? 7.923 43.762 73.493 1.00 45.62 133 VAL C O 1
ATOM 6059 N N . ASN C 1 134 ? 6.926 45.166 72.021 1.00 47.81 134 ASN C N 1
ATOM 6060 C CA . ASN C 1 134 ? 6.938 46.329 72.948 1.00 47.83 134 ASN C CA 1
ATOM 6061 C C . ASN C 1 134 ? 5.770 46.519 73.980 1.00 47.11 134 ASN C C 1
ATOM 6062 O O . ASN C 1 134 ? 5.745 47.531 74.675 1.00 46.31 134 ASN C O 1
ATOM 6067 N N . LEU C 1 135 ? 4.854 45.545 74.099 1.00 45.66 135 LEU C N 1
ATOM 6068 C CA . LEU C 1 135 ? 3.772 45.591 75.106 1.00 51.85 135 LEU C CA 1
ATOM 6069 C C . LEU C 1 135 ? 3.580 44.320 75.949 1.00 51.87 135 LEU C C 1
ATOM 6070 O O . LEU C 1 135 ? 3.869 43.212 75.506 1.00 52.00 135 LEU C O 1
ATOM 6075 N N . ARG C 1 136 ? 3.063 44.492 77.161 1.00 51.28 136 ARG C N 1
ATOM 6076 C CA . ARG C 1 136 ? 2.625 43.365 77.984 1.00 54.58 136 ARG C CA 1
ATOM 6077 C C . ARG C 1 136 ? 1.252 43.599 78.569 1.00 54.01 136 ARG C C 1
ATOM 6078 O O . ARG C 1 136 ? 1.009 44.640 79.180 1.00 52.33 136 ARG C O 1
ATOM 6086 N N . LYS C 1 137 ? 0.365 42.619 78.379 1.00 57.35 137 LYS C N 1
ATOM 6087 C CA . LYS C 1 137 ? -0.884 42.524 79.133 1.00 57.79 137 LYS C CA 1
ATOM 6088 C C . LYS C 1 137 ? -0.559 42.611 80.604 1.00 58.51 137 LYS C C 1
ATOM 6089 O O . LYS C 1 137 ? 0.407 42.017 81.061 1.00 62.40 137 LYS C O 1
ATOM 6095 N N . LEU C 1 138 ? -1.353 43.359 81.350 1.00 63.34 138 LEU C N 1
ATOM 6096 C CA . LEU C 1 138 ? -1.234 43.330 82.806 1.00 66.09 138 LEU C CA 1
ATOM 6097 C C . LEU C 1 138 ? -1.762 42.000 83.326 1.00 65.30 138 LEU C C 1
ATOM 6098 O O . LEU C 1 138 ? -2.727 41.466 82.795 1.00 65.80 138 LEU C O 1
ATOM 6103 N N . PRO C 1 139 ? -1.103 41.431 84.341 1.00 71.74 139 PRO C N 1
ATOM 6104 C CA . PRO C 1 139 ? -1.763 40.337 85.049 1.00 79.59 139 PRO C CA 1
ATOM 6105 C C . PRO C 1 139 ? -3.078 40.804 85.698 1.00 87.45 139 PRO C C 1
ATOM 6106 O O . PRO C 1 139 ? -3.205 41.968 86.106 1.00 86.61 139 PRO C O 1
ATOM 6110 N N . PRO C 1 140 ? -4.053 39.897 85.802 1.00 97.05 140 PRO C N 1
ATOM 6111 C CA . PRO C 1 140 ? -5.436 40.288 86.103 1.00 96.29 140 PRO C CA 1
ATOM 6112 C C . PRO C 1 140 ? -5.650 41.165 87.363 1.00 92.60 140 PRO C C 1
ATOM 6113 O O . PRO C 1 140 ? -6.570 41.981 87.376 1.00 81.08 140 PRO C O 1
ATOM 6117 N N . ASN C 1 141 ? -4.802 41.019 88.383 1.00 89.73 141 ASN C N 1
ATOM 6118 C CA . ASN C 1 141 ? -5.019 41.677 89.692 1.00 84.95 141 ASN C CA 1
ATOM 6119 C C . ASN C 1 141 ? -4.009 42.794 90.036 1.00 75.78 141 ASN C C 1
ATOM 6120 O O . ASN C 1 141 ? -3.630 42.984 91.202 1.00 73.50 141 ASN C O 1
ATOM 6125 N N . LEU C 1 142 ? -3.600 43.550 89.027 1.00 63.11 142 LEU C N 1
ATOM 6126 C CA . LEU C 1 142 ? -2.533 44.518 89.198 1.00 63.60 142 LEU C CA 1
ATOM 6127 C C . LEU C 1 142 ? -3.016 45.897 88.789 1.00 63.03 142 LEU C C 1
ATOM 6128 O O . LEU C 1 142 ? -3.470 46.093 87.651 1.00 57.57 142 LEU C O 1
ATOM 6133 N N . SER C 1 143 ? -2.887 46.850 89.704 1.00 59.80 143 SER C N 1
ATOM 6134 C CA . SER C 1 143 ? -3.377 48.185 89.483 1.00 58.74 143 SER C CA 1
ATOM 6135 C C . SER C 1 143 ? -2.499 48.922 88.459 1.00 67.34 143 SER C C 1
ATOM 6136 O O . SER C 1 143 ? -1.272 48.769 88.480 1.00 66.37 143 SER C O 1
ATOM 6139 N N . PRO C 1 144 ? -3.123 49.739 87.573 1.00 69.51 144 PRO C N 1
ATOM 6140 C CA . PRO C 1 144 ? -2.365 50.494 86.564 1.00 63.97 144 PRO C CA 1
ATOM 6141 C C . PRO C 1 144 ? -1.329 51.402 87.163 1.00 55.23 144 PRO C C 1
ATOM 6142 O O . PRO C 1 144 ? -0.289 51.596 86.577 1.00 54.40 144 PRO C O 1
ATOM 6146 N N . GLU C 1 145 ? -1.622 51.975 88.317 1.00 54.13 145 GLU C N 1
ATOM 6147 C CA . GLU C 1 145 ? -0.686 52.892 88.945 1.00 56.87 145 GLU C CA 1
ATOM 6148 C C . GLU C 1 145 ? 0.537 52.151 89.478 1.00 63.20 145 GLU C C 1
ATOM 6149 O O . GLU C 1 145 ? 1.604 52.761 89.639 1.00 63.09 145 GLU C O 1
ATOM 6155 N N . ARG C 1 146 ? 0.385 50.853 89.766 1.00 62.32 146 ARG C N 1
ATOM 6156 C CA . ARG C 1 146 ? 1.544 50.025 90.117 1.00 63.18 146 ARG C CA 1
ATOM 6157 C C . ARG C 1 146 ? 2.309 49.624 88.853 1.00 55.54 146 ARG C C 1
ATOM 6158 O O . ARG C 1 146 ? 3.526 49.790 88.765 1.00 48.46 146 ARG C O 1
ATOM 6166 N N . ALA C 1 147 ? 1.558 49.118 87.883 1.00 49.65 147 ALA C N 1
ATOM 6167 C CA . ALA C 1 147 ? 2.099 48.574 86.658 1.00 50.24 147 ALA C CA 1
ATOM 6168 C C . ALA C 1 147 ? 2.967 49.533 85.879 1.00 49.58 147 ALA C C 1
ATOM 6169 O O . ALA C 1 147 ? 3.963 49.152 85.284 1.00 58.19 147 ALA C O 1
ATOM 6171 N N . ILE C 1 148 ? 2.597 50.784 85.867 1.00 48.52 148 ILE C N 1
ATOM 6172 C CA . ILE C 1 148 ? 3.318 51.721 85.037 1.00 49.79 148 ILE C CA 1
ATOM 6173 C C . ILE C 1 148 ? 4.851 51.732 85.272 1.00 49.25 148 ILE C C 1
ATOM 6174 O O . ILE C 1 148 ? 5.626 51.989 84.344 1.00 51.87 148 ILE C O 1
ATOM 6179 N N . PHE C 1 149 ? 5.286 51.455 86.496 1.00 48.51 149 PHE C N 1
ATOM 6180 C CA . PHE C 1 149 ? 6.729 51.506 86.835 1.00 51.61 149 PHE C CA 1
ATOM 6181 C C . PHE C 1 149 ? 7.588 50.404 86.160 1.00 48.89 149 PHE C C 1
ATOM 6182 O O . PHE C 1 149 ? 8.784 50.585 85.911 1.00 44.62 149 PHE C O 1
ATOM 6190 N N . ALA C 1 150 ? 6.959 49.280 85.839 1.00 47.35 150 ALA C N 1
ATOM 6191 C CA . ALA C 1 150 ? 7.589 48.221 85.050 1.00 49.16 150 ALA C CA 1
ATOM 6192 C C . ALA C 1 150 ? 8.178 48.666 83.720 1.00 53.70 150 ALA C C 1
ATOM 6193 O O . ALA C 1 150 ? 9.110 48.040 83.220 1.00 59.56 150 ALA C O 1
ATOM 6195 N N . GLY C 1 151 ? 7.612 49.714 83.125 1.00 50.52 151 GLY C N 1
ATOM 6196 C CA . GLY C 1 151 ? 7.959 50.095 81.768 1.00 44.07 151 GLY C CA 1
ATOM 6197 C C . GLY C 1 151 ? 9.179 50.941 81.720 1.00 42.41 151 GLY C C 1
ATOM 6198 O O . GLY C 1 151 ? 9.753 51.145 80.648 1.00 44.39 151 GLY C O 1
ATOM 6199 N N . ASP C 1 152 ? 9.573 51.475 82.867 1.00 43.97 152 ASP C N 1
ATOM 6200 C CA . ASP C 1 152 ? 10.729 52.365 82.890 1.00 48.01 152 ASP C CA 1
ATOM 6201 C C . ASP C 1 152 ? 11.496 52.262 84.208 1.00 52.79 152 ASP C C 1
ATOM 6202 O O . ASP C 1 152 ? 12.429 51.481 84.310 1.00 61.50 152 ASP C O 1
ATOM 6207 N N . ILE C 1 153 ? 11.145 53.051 85.210 1.00 54.99 153 ILE C N 1
ATOM 6208 C CA . ILE C 1 153 ? 12.098 53.259 86.302 1.00 54.34 153 ILE C CA 1
ATOM 6209 C C . ILE C 1 153 ? 12.358 52.023 87.177 1.00 50.93 153 ILE C C 1
ATOM 6210 O O . ILE C 1 153 ? 13.457 51.869 87.714 1.00 50.78 153 ILE C O 1
ATOM 6215 N N . LEU C 1 154 ? 11.380 51.135 87.303 1.00 45.68 154 LEU C N 1
ATOM 6216 C CA . LEU C 1 154 ? 11.573 49.980 88.164 1.00 48.09 154 LEU C CA 1
ATOM 6217 C C . LEU C 1 154 ? 12.439 48.949 87.461 1.00 48.57 154 LEU C C 1
ATOM 6218 O O . LEU C 1 154 ? 13.351 48.392 88.062 1.00 50.29 154 LEU C O 1
ATOM 6223 N N . SER C 1 155 ? 12.162 48.711 86.186 1.00 49.13 155 SER C N 1
ATOM 6224 C CA . SER C 1 155 ? 12.945 47.769 85.406 1.00 44.89 155 SER C CA 1
ATOM 6225 C C . SER C 1 155 ? 14.361 48.283 85.165 1.00 44.26 155 SER C C 1
ATOM 6226 O O . SER C 1 155 ? 15.299 47.502 85.070 1.00 44.76 155 SER C O 1
ATOM 6229 N N . THR C 1 156 ? 14.511 49.592 85.080 1.00 43.24 156 THR C N 1
ATOM 6230 C CA . THR C 1 156 ? 15.823 50.195 84.988 1.00 46.99 156 THR C CA 1
ATOM 6231 C C . THR C 1 156 ? 16.655 49.818 86.216 1.00 49.33 156 THR C C 1
ATOM 6232 O O . THR C 1 156 ? 17.772 49.310 86.085 1.00 50.75 156 THR C O 1
ATOM 6236 N N . ALA C 1 157 ? 16.099 50.072 87.396 1.00 50.41 157 ALA C N 1
ATOM 6237 C CA . ALA C 1 157 ? 16.798 49.804 88.641 1.00 52.83 157 ALA C CA 1
ATOM 6238 C C . ALA C 1 157 ? 17.046 48.299 88.804 1.00 51.51 157 ALA C C 1
ATOM 6239 O O . ALA C 1 157 ? 18.149 47.866 89.113 1.00 50.42 157 ALA C O 1
ATOM 6241 N N . TYR C 1 158 ? 16.008 47.522 88.582 1.00 46.19 158 TYR C N 1
ATOM 6242 C CA . TYR C 1 158 ? 16.107 46.081 88.616 1.00 51.08 158 TYR C CA 1
ATOM 6243 C C . TYR C 1 158 ? 17.246 45.581 87.725 1.00 57.11 158 TYR C C 1
ATOM 6244 O O . TYR C 1 158 ? 18.138 44.866 88.171 1.00 59.03 158 TYR C O 1
ATOM 6253 N N . GLY C 1 159 ? 17.212 45.995 86.467 1.00 61.61 159 GLY C N 1
ATOM 6254 C CA . GLY C 1 159 ? 18.230 45.628 85.483 1.00 56.14 159 GLY C CA 1
ATOM 6255 C C . GLY C 1 159 ? 19.616 46.051 85.904 1.00 48.36 159 GLY C C 1
ATOM 6256 O O . GLY C 1 159 ? 20.573 45.304 85.764 1.00 49.17 159 GLY C O 1
ATOM 6257 N N . GLY C 1 160 ? 19.732 47.249 86.439 1.00 45.88 160 GLY C N 1
ATOM 6258 C CA . GLY C 1 160 ? 21.039 47.714 86.905 1.00 49.45 160 GLY C CA 1
ATOM 6259 C C . GLY C 1 160 ? 21.609 46.753 87.942 1.00 50.23 160 GLY C C 1
ATOM 6260 O O . GLY C 1 160 ? 22.819 46.531 88.003 1.00 50.62 160 GLY C O 1
ATOM 6261 N N . LEU C 1 161 ? 20.715 46.201 88.764 1.00 46.85 161 LEU C N 1
ATOM 6262 C CA . LEU C 1 161 ? 21.110 45.392 89.886 1.00 44.52 161 LEU C CA 1
ATOM 6263 C C . LEU C 1 161 ? 21.441 43.975 89.439 1.00 44.50 161 LEU C C 1
ATOM 6264 O O . LEU C 1 161 ? 22.433 43.399 89.893 1.00 40.97 161 LEU C O 1
ATOM 6269 N N . ILE C 1 162 ? 20.629 43.411 88.559 1.00 42.67 162 ILE C N 1
ATOM 6270 C CA . ILE C 1 162 ? 20.894 42.085 88.059 1.00 41.35 162 ILE C CA 1
ATOM 6271 C C . ILE C 1 162 ? 22.210 42.090 87.276 1.00 44.25 162 ILE C C 1
ATOM 6272 O O . ILE C 1 162 ? 23.010 41.163 87.383 1.00 41.59 162 ILE C O 1
ATOM 6277 N N . GLN C 1 163 ? 22.431 43.124 86.477 1.00 44.45 163 GLN C N 1
ATOM 6278 C CA . GLN C 1 163 ? 23.654 43.207 85.694 1.00 47.69 163 GLN C CA 1
ATOM 6279 C C . GLN C 1 163 ? 24.865 43.445 86.582 1.00 48.09 163 GLN C C 1
ATOM 6280 O O . GLN C 1 163 ? 25.970 43.044 86.256 1.00 53.77 163 GLN C O 1
ATOM 6286 N N . GLY C 1 164 ? 24.659 44.105 87.704 1.00 49.96 164 GLY C N 1
ATOM 6287 C CA . GLY C 1 164 ? 25.734 44.321 88.672 1.00 50.26 164 GLY C CA 1
ATOM 6288 C C . GLY C 1 164 ? 25.958 43.091 89.541 1.00 51.43 164 GLY C C 1
ATOM 6289 O O . GLY C 1 164 ? 26.774 43.134 90.478 1.00 47.97 164 GLY C O 1
ATOM 6290 N N . GLN C 1 165 ? 25.187 42.031 89.263 1.00 48.54 165 GLN C N 1
ATOM 6291 C CA . GLN C 1 165 ? 25.385 40.690 89.837 1.00 50.29 165 GLN C CA 1
ATOM 6292 C C . GLN C 1 165 ? 25.103 40.634 91.317 1.00 47.16 165 GLN C C 1
ATOM 6293 O O . GLN C 1 165 ? 25.715 39.845 92.039 1.00 45.20 165 GLN C O 1
ATOM 6299 N N . LEU C 1 166 ? 24.164 41.459 91.760 1.00 49.03 166 LEU C N 1
ATOM 6300 C CA . LEU C 1 166 ? 23.715 41.455 93.162 1.00 50.99 166 LEU C CA 1
ATOM 6301 C C . LEU C 1 166 ? 23.330 40.069 93.600 1.00 47.41 166 LEU C C 1
ATOM 6302 O O . LEU C 1 166 ? 22.462 39.449 92.995 1.00 50.78 166 LEU C O 1
ATOM 6307 N N . ARG C 1 167 ? 23.985 39.588 94.643 1.00 48.39 167 ARG C N 1
ATOM 6308 C CA . ARG C 1 167 ? 23.771 38.232 95.139 1.00 49.74 167 ARG C CA 1
ATOM 6309 C C . ARG C 1 167 ? 23.386 38.317 96.585 1.00 43.22 167 ARG C C 1
ATOM 6310 O O . ARG C 1 167 ? 23.785 39.239 97.273 1.00 44.92 167 ARG C O 1
ATOM 6318 N N . PRO C 1 168 ? 22.576 37.382 97.054 1.00 39.27 168 PRO C N 1
ATOM 6319 C CA . PRO C 1 168 ? 22.100 37.543 98.418 1.00 37.06 168 PRO C CA 1
ATOM 6320 C C . PRO C 1 168 ? 23.261 37.653 99.388 1.00 39.21 168 PRO C C 1
ATOM 6321 O O . PRO C 1 168 ? 24.322 37.063 99.163 1.00 43.83 168 PRO C O 1
ATOM 6325 N N . GLY C 1 169 ? 23.087 38.464 100.429 1.00 40.68 169 GLY C N 1
ATOM 6326 C CA . GLY C 1 169 ? 24.144 38.723 101.394 1.00 36.38 169 GLY C CA 1
ATOM 6327 C C . GLY C 1 169 ? 25.021 39.885 101.022 1.00 35.02 169 GLY C C 1
ATOM 6328 O O . GLY C 1 169 ? 25.732 40.395 101.873 1.00 34.20 169 GLY C O 1
ATOM 6329 N N . ASP C 1 170 ? 24.950 40.332 99.770 1.00 36.33 170 ASP C N 1
ATOM 6330 C CA . ASP C 1 170 ? 25.799 41.438 99.294 1.00 38.24 170 ASP C CA 1
ATOM 6331 C C . ASP C 1 170 ? 25.389 42.720 99.981 1.00 38.01 170 ASP C C 1
ATOM 6332 O O . ASP C 1 170 ? 24.271 42.858 100.418 1.00 40.62 170 ASP C O 1
ATOM 6337 N N . SER C 1 171 ? 26.308 43.658 100.054 1.00 39.62 171 SER C N 1
ATOM 6338 C CA . SER C 1 171 ? 25.990 44.983 100.486 1.00 41.09 171 SER C CA 1
ATOM 6339 C C . SER C 1 171 ? 26.003 45.914 99.260 1.00 44.67 171 SER C C 1
ATOM 6340 O O . SER C 1 171 ? 26.815 45.741 98.351 1.00 45.38 171 SER C O 1
ATOM 6343 N N . VAL C 1 172 ? 25.115 46.907 99.265 1.00 45.88 172 VAL C N 1
ATOM 6344 C CA . VAL C 1 172 ? 24.844 47.735 98.091 1.00 46.42 172 VAL C CA 1
ATOM 6345 C C . VAL C 1 172 ? 24.767 49.195 98.468 1.00 44.30 172 VAL C C 1
ATOM 6346 O O . VAL C 1 172 ? 24.083 49.531 99.408 1.00 42.69 172 VAL C O 1
ATOM 6350 N N . ALA C 1 173 ? 25.451 50.050 97.721 1.00 43.33 173 ALA C N 1
ATOM 6351 C CA . ALA C 1 173 ? 25.307 51.490 97.853 1.00 42.95 173 ALA C CA 1
ATOM 6352 C C . ALA C 1 173 ? 24.556 52.035 96.644 1.00 44.99 173 ALA C C 1
ATOM 6353 O O . ALA C 1 173 ? 24.900 51.725 95.510 1.00 46.79 173 ALA C O 1
ATOM 6355 N N . VAL C 1 174 ? 23.524 52.837 96.884 1.00 44.78 174 VAL C N 1
ATOM 6356 C CA . VAL C 1 174 ? 22.762 53.471 95.810 1.00 42.10 174 VAL C CA 1
ATOM 6357 C C . VAL C 1 174 ? 22.978 54.973 95.849 1.00 43.24 174 VAL C C 1
ATOM 6358 O O . VAL C 1 174 ? 22.702 55.606 96.851 1.00 43.39 174 VAL C O 1
ATOM 6362 N N . ILE C 1 175 ? 23.501 55.543 94.775 1.00 45.35 175 ILE C N 1
ATOM 6363 C CA . ILE C 1 175 ? 23.803 56.962 94.736 1.00 46.69 175 ILE C CA 1
ATOM 6364 C C . ILE C 1 175 ? 22.668 57.606 93.957 1.00 52.49 175 ILE C C 1
ATOM 6365 O O . ILE C 1 175 ? 22.458 57.311 92.757 1.00 47.73 175 ILE C O 1
ATOM 6370 N N . GLY C 1 176 ? 21.929 58.467 94.659 1.00 52.58 176 GLY C N 1
ATOM 6371 C CA . GLY C 1 176 ? 20.740 59.077 94.127 1.00 55.69 176 GLY C CA 1
ATOM 6372 C C . GLY C 1 176 ? 19.561 58.420 94.783 1.00 57.13 176 GLY C C 1
ATOM 6373 O O . GLY C 1 176 ? 19.345 57.224 94.609 1.00 54.60 176 GLY C O 1
ATOM 6374 N N . ALA C 1 177 ? 18.815 59.207 95.557 1.00 63.28 177 ALA C N 1
ATOM 6375 C CA . ALA C 1 177 ? 17.561 58.756 96.160 1.00 64.20 177 ALA C CA 1
ATOM 6376 C C . ALA C 1 177 ? 16.334 59.340 95.473 1.00 65.13 177 ALA C C 1
ATOM 6377 O O . ALA C 1 177 ? 15.274 59.411 96.072 1.00 73.27 177 ALA C O 1
ATOM 6379 N N . GLY C 1 178 ? 16.473 59.731 94.209 1.00 62.10 178 GLY C N 1
ATOM 6380 C CA . GLY C 1 178 ? 15.323 60.004 93.373 1.00 55.33 178 GLY C CA 1
ATOM 6381 C C . GLY C 1 178 ? 14.558 58.726 93.071 1.00 54.96 178 GLY C C 1
ATOM 6382 O O . GLY C 1 178 ? 14.916 57.666 93.550 1.00 59.21 178 GLY C O 1
ATOM 6383 N N . PRO C 1 179 ? 13.495 58.821 92.265 1.00 57.59 179 PRO C N 1
ATOM 6384 C CA . PRO C 1 179 ? 12.611 57.689 91.943 1.00 64.15 179 PRO C CA 1
ATOM 6385 C C . PRO C 1 179 ? 13.319 56.382 91.539 1.00 62.33 179 PRO C C 1
ATOM 6386 O O . PRO C 1 179 ? 12.890 55.294 91.949 1.00 56.19 179 PRO C O 1
ATOM 6390 N N . VAL C 1 180 ? 14.363 56.501 90.720 1.00 65.48 180 VAL C N 1
ATOM 6391 C CA . VAL C 1 180 ? 15.148 55.340 90.279 1.00 61.34 180 VAL C CA 1
ATOM 6392 C C . VAL C 1 180 ? 15.890 54.718 91.472 1.00 54.69 180 VAL C C 1
ATOM 6393 O O . VAL C 1 180 ? 15.747 53.524 91.761 1.00 48.72 180 VAL C O 1
ATOM 6397 N N . GLY C 1 181 ? 16.651 55.535 92.179 1.00 50.66 181 GLY C N 1
ATOM 6398 C CA . GLY C 1 181 ? 17.305 55.073 93.404 1.00 57.15 181 GLY C CA 1
ATOM 6399 C C . GLY C 1 181 ? 16.372 54.410 94.410 1.00 57.36 181 GLY C C 1
ATOM 6400 O O . GLY C 1 181 ? 16.739 53.464 95.073 1.00 66.95 181 GLY C O 1
ATOM 6401 N N . LEU C 1 182 ? 15.162 54.919 94.533 1.00 58.22 182 LEU C N 1
ATOM 6402 C CA . LEU C 1 182 ? 14.215 54.379 95.478 1.00 57.99 182 LEU C CA 1
ATOM 6403 C C . LEU C 1 182 ? 13.734 53.042 94.996 1.00 51.47 182 LEU C C 1
ATOM 6404 O O . LEU C 1 182 ? 13.541 52.144 95.792 1.00 51.23 182 LEU C O 1
ATOM 6409 N N . MET C 1 183 ? 13.540 52.898 93.695 1.00 51.83 183 MET C N 1
ATOM 6410 C CA . MET C 1 183 ? 13.217 51.584 93.145 1.00 54.32 183 MET C CA 1
ATOM 6411 C C . MET C 1 183 ? 14.369 50.612 93.477 1.00 51.83 183 MET C C 1
ATOM 6412 O O . MET C 1 183 ? 14.162 49.504 93.960 1.00 47.80 183 MET C O 1
ATOM 6417 N N . ALA C 1 184 ? 15.592 51.048 93.235 1.00 47.94 184 ALA C N 1
ATOM 6418 C CA . ALA C 1 184 ? 16.734 50.208 93.496 1.00 46.38 184 ALA C CA 1
ATOM 6419 C C . ALA C 1 184 ? 16.733 49.734 94.930 1.00 47.55 184 ALA C C 1
ATOM 6420 O O . ALA C 1 184 ? 16.952 48.551 95.204 1.00 49.14 184 ALA C O 1
ATOM 6422 N N . ILE C 1 185 ? 16.472 50.646 95.854 1.00 49.03 185 ILE C N 1
ATOM 6423 C CA . ILE C 1 185 ? 16.535 50.305 97.278 1.00 50.46 185 ILE C CA 1
ATOM 6424 C C . ILE C 1 185 ? 15.543 49.198 97.596 1.00 51.51 185 ILE C C 1
ATOM 6425 O O . ILE C 1 185 ? 15.890 48.205 98.183 1.00 55.05 185 ILE C O 1
ATOM 6430 N N . GLU C 1 186 ? 14.306 49.376 97.172 1.00 55.60 186 GLU C N 1
ATOM 6431 C CA . GLU C 1 186 ? 13.273 48.408 97.426 1.00 53.01 186 GLU C CA 1
ATOM 6432 C C . GLU C 1 186 ? 13.666 47.062 96.823 1.00 52.76 186 GLU C C 1
ATOM 6433 O O . GLU C 1 186 ? 13.617 46.042 97.503 1.00 54.37 186 GLU C O 1
ATOM 6439 N N . VAL C 1 187 ? 14.058 47.061 95.556 1.00 54.76 187 VAL C N 1
ATOM 6440 C CA . VAL C 1 187 ? 14.454 45.823 94.850 1.00 53.89 187 VAL C CA 1
ATOM 6441 C C . VAL C 1 187 ? 15.617 45.126 95.558 1.00 53.72 187 VAL C C 1
ATOM 6442 O O . VAL C 1 187 ? 15.561 43.925 95.817 1.00 50.53 187 VAL C O 1
ATOM 6446 N N . ALA C 1 188 ? 16.676 45.883 95.846 1.00 47.75 188 ALA C N 1
ATOM 6447 C CA . ALA C 1 188 ? 17.841 45.328 96.519 1.00 47.34 188 ALA C CA 1
ATOM 6448 C C . ALA C 1 188 ? 17.405 44.534 97.735 1.00 50.21 188 ALA C C 1
ATOM 6449 O O . ALA C 1 188 ? 17.888 43.432 97.964 1.00 52.00 188 ALA C O 1
ATOM 6451 N N . GLN C 1 189 ? 16.478 45.101 98.497 1.00 53.63 189 GLN C N 1
ATOM 6452 C CA . GLN C 1 189 ? 15.891 44.424 99.646 1.00 54.46 189 GLN C CA 1
ATOM 6453 C C . GLN C 1 189 ? 15.360 43.045 99.225 1.00 50.09 189 GLN C C 1
ATOM 6454 O O . GLN C 1 189 ? 15.715 42.004 99.762 1.00 51.24 189 GLN C O 1
ATOM 6460 N N . VAL C 1 190 ? 14.518 43.029 98.229 1.00 54.33 190 VAL C N 1
ATOM 6461 C CA . VAL C 1 190 ? 13.822 41.793 97.875 1.00 58.57 190 VAL C CA 1
ATOM 6462 C C . VAL C 1 190 ? 14.711 40.768 97.159 1.00 57.75 190 VAL C C 1
ATOM 6463 O O . VAL C 1 190 ? 14.366 39.597 97.035 1.00 60.89 190 VAL C O 1
ATOM 6467 N N . LEU C 1 191 ? 15.879 41.211 96.721 1.00 57.09 191 LEU C N 1
ATOM 6468 C CA . LEU C 1 191 ? 16.936 40.321 96.241 1.00 50.34 191 LEU C CA 1
ATOM 6469 C C . LEU C 1 191 ? 17.981 39.962 97.312 1.00 55.99 191 LEU C C 1
ATOM 6470 O O . LEU C 1 191 ? 19.100 39.525 96.998 1.00 55.79 191 LEU C O 1
ATOM 6475 N N . GLY C 1 192 ? 17.637 40.165 98.576 1.00 56.44 192 GLY C N 1
ATOM 6476 C CA . GLY C 1 192 ? 18.453 39.658 99.663 1.00 54.06 192 GLY C CA 1
ATOM 6477 C C . GLY C 1 192 ? 19.749 40.386 99.965 1.00 49.07 192 GLY C C 1
ATOM 6478 O O . GLY C 1 192 ? 20.680 39.775 100.465 1.00 47.74 192 GLY C O 1
ATOM 6479 N N . ALA C 1 193 ? 19.795 41.694 99.765 1.00 47.06 193 ALA C N 1
ATOM 6480 C CA . ALA C 1 193 ? 20.938 42.472 100.233 1.00 46.25 193 ALA C CA 1
ATOM 6481 C C . ALA C 1 193 ? 20.985 42.467 101.738 1.00 45.51 193 ALA C C 1
ATOM 6482 O O . ALA C 1 193 ? 19.947 42.479 102.374 1.00 48.73 193 ALA C O 1
ATOM 6484 N N . SER C 1 194 ? 22.194 42.411 102.288 1.00 46.82 194 SER C N 1
ATOM 6485 C CA . SER C 1 194 ? 22.442 42.365 103.739 1.00 45.62 194 SER C CA 1
ATOM 6486 C C . SER C 1 194 ? 22.495 43.770 104.323 1.00 46.53 194 SER C C 1
ATOM 6487 O O . SER C 1 194 ? 22.354 43.974 105.516 1.00 45.11 194 SER C O 1
ATOM 6490 N N . LYS C 1 195 ? 22.753 44.739 103.467 1.00 50.47 195 LYS C N 1
ATOM 6491 C CA . LYS C 1 195 ? 22.812 46.117 103.874 1.00 48.61 195 LYS C CA 1
ATOM 6492 C C . LYS C 1 195 ? 22.737 46.983 102.617 1.00 51.02 195 LYS C C 1
ATOM 6493 O O . LYS C 1 195 ? 23.360 46.653 101.596 1.00 47.50 195 LYS C O 1
ATOM 6499 N N . ILE C 1 196 ? 21.967 48.074 102.705 1.00 52.07 196 ILE C N 1
ATOM 6500 C CA . ILE C 1 196 ? 21.755 49.022 101.598 1.00 48.72 196 ILE C CA 1
ATOM 6501 C C . ILE C 1 196 ? 22.027 50.424 102.086 1.00 45.84 196 ILE C C 1
ATOM 6502 O O . ILE C 1 196 ? 21.529 50.798 103.126 1.00 50.37 196 ILE C O 1
ATOM 6507 N N . LEU C 1 197 ? 22.804 51.188 101.336 1.00 45.32 197 LEU C N 1
ATOM 6508 C CA . LEU C 1 197 ? 23.178 52.542 101.718 1.00 47.67 197 LEU C CA 1
ATOM 6509 C C . LEU C 1 197 ? 22.671 53.502 100.669 1.00 53.49 197 LEU C C 1
ATOM 6510 O O . LEU C 1 197 ? 22.813 53.219 99.480 1.00 62.76 197 LEU C O 1
ATOM 6515 N N . ALA C 1 198 ? 22.052 54.604 101.092 1.00 53.67 198 ALA C N 1
ATOM 6516 C CA . ALA C 1 198 ? 21.479 55.566 100.149 1.00 57.35 198 ALA C CA 1
ATOM 6517 C C . ALA C 1 198 ? 22.155 56.903 100.322 1.00 57.09 198 ALA C C 1
ATOM 6518 O O . ALA C 1 198 ? 22.193 57.424 101.421 1.00 59.51 198 ALA C O 1
ATOM 6520 N N . ILE C 1 199 ? 22.720 57.425 99.238 1.00 60.73 199 ILE C N 1
ATOM 6521 C CA . ILE C 1 199 ? 23.452 58.692 99.247 1.00 60.95 199 ILE C CA 1
ATOM 6522 C C . ILE C 1 199 ? 22.685 59.694 98.400 1.00 61.02 199 ILE C C 1
ATOM 6523 O O . ILE C 1 199 ? 22.412 59.462 97.239 1.00 60.81 199 ILE C O 1
ATOM 6528 N N . ASP C 1 200 ? 22.328 60.812 99.001 1.00 66.60 200 ASP C N 1
ATOM 6529 C CA . ASP C 1 200 ? 21.659 61.892 98.303 1.00 68.66 200 ASP C CA 1
ATOM 6530 C C . ASP C 1 200 ? 21.964 63.148 99.105 1.00 75.94 200 ASP C C 1
ATOM 6531 O O . ASP C 1 200 ? 22.794 63.105 100.023 1.00 88.18 200 ASP C O 1
ATOM 6536 N N . ARG C 1 201 ? 21.326 64.261 98.752 1.00 79.34 201 ARG C N 1
ATOM 6537 C CA . ARG C 1 201 ? 21.508 65.547 99.453 1.00 80.42 201 ARG C CA 1
ATOM 6538 C C . ARG C 1 201 ? 20.168 66.272 99.726 1.00 75.74 201 ARG C C 1
ATOM 6539 O O . ARG C 1 201 ? 20.128 67.478 99.835 1.00 80.83 201 ARG C O 1
ATOM 6547 N N . ILE C 1 202 ? 19.080 65.519 99.831 1.00 74.23 202 ILE C N 1
ATOM 6548 C CA . ILE C 1 202 ? 17.740 66.056 100.058 1.00 69.49 202 ILE C CA 1
ATOM 6549 C C . ILE C 1 202 ? 16.992 65.239 101.143 1.00 74.29 202 ILE C C 1
ATOM 6550 O O . ILE C 1 202 ? 16.476 64.142 100.864 1.00 64.65 202 ILE C O 1
ATOM 6555 N N . PRO C 1 203 ? 16.917 65.778 102.381 1.00 82.37 203 PRO C N 1
ATOM 6556 C CA . PRO C 1 203 ? 16.316 65.074 103.515 1.00 77.73 203 PRO C CA 1
ATOM 6557 C C . PRO C 1 203 ? 15.004 64.366 103.229 1.00 75.47 203 PRO C C 1
ATOM 6558 O O . PRO C 1 203 ? 14.827 63.234 103.660 1.00 81.48 203 PRO C O 1
ATOM 6562 N N . GLU C 1 204 ? 14.079 65.012 102.536 1.00 80.33 204 GLU C N 1
ATOM 6563 C CA . GLU C 1 204 ? 12.790 64.369 102.209 1.00 85.66 204 GLU C CA 1
ATOM 6564 C C . GLU C 1 204 ? 13.003 63.042 101.467 1.00 87.50 204 GLU C C 1
ATOM 6565 O O . GLU C 1 204 ? 12.302 62.068 101.733 1.00 90.31 204 GLU C O 1
ATOM 6567 N N . ARG C 1 205 ? 13.977 63.005 100.557 1.00 90.35 205 ARG C N 1
ATOM 6568 C CA . ARG C 1 205 ? 14.298 61.784 99.791 1.00 86.21 205 ARG C CA 1
ATOM 6569 C C . ARG C 1 205 ? 15.036 60.751 100.679 1.00 76.13 205 ARG C C 1
ATOM 6570 O O . ARG C 1 205 ? 14.661 59.573 100.724 1.00 66.07 205 ARG C O 1
ATOM 6578 N N . LEU C 1 206 ? 16.035 61.210 101.424 1.00 63.02 206 LEU C N 1
ATOM 6579 C CA . LEU C 1 206 ? 16.732 60.356 102.349 1.00 60.24 206 LEU C CA 1
ATOM 6580 C C . LEU C 1 206 ? 15.825 59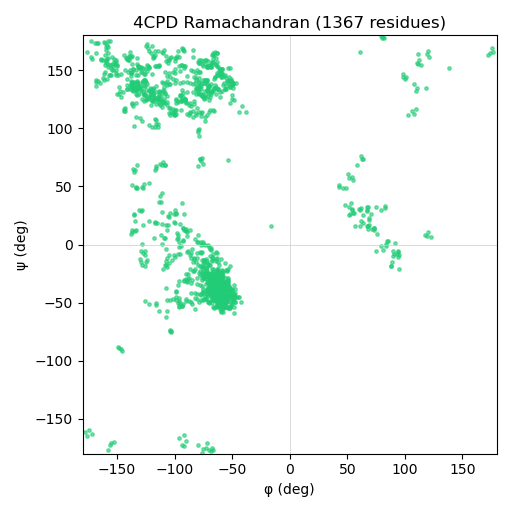.749 103.411 1.00 64.13 206 LEU C C 1
ATOM 6581 O O . LEU C 1 206 ? 16.064 58.630 103.842 1.00 77.11 206 LEU C O 1
ATOM 6586 N N . GLU C 1 207 ? 14.806 60.481 103.854 1.00 72.49 207 GLU C N 1
ATOM 6587 C CA . GLU C 1 207 ? 13.823 59.942 104.817 1.00 71.46 207 GLU C CA 1
ATOM 6588 C C . GLU C 1 207 ? 13.026 58.806 104.164 1.00 69.17 207 GLU C C 1
ATOM 6589 O O . GLU C 1 207 ? 12.746 57.768 104.781 1.00 72.36 207 GLU C O 1
ATOM 6591 N N . ARG C 1 208 ? 12.687 59.003 102.901 1.00 68.05 208 ARG C N 1
ATOM 6592 C CA . ARG C 1 208 ? 12.006 57.977 102.120 1.00 71.05 208 ARG C CA 1
ATOM 6593 C C . ARG C 1 208 ? 12.910 56.742 101.912 1.00 68.71 208 ARG C C 1
ATOM 6594 O O . ARG C 1 208 ? 12.452 55.579 102.028 1.00 57.57 208 ARG C O 1
ATOM 6602 N N . ALA C 1 209 ? 14.187 56.998 101.601 1.00 54.67 209 ALA C N 1
ATOM 6603 C CA . ALA C 1 209 ? 15.153 55.917 101.467 1.00 55.91 209 ALA C CA 1
ATOM 6604 C C . ALA C 1 209 ? 15.183 55.092 102.744 1.00 54.62 209 ALA C C 1
ATOM 6605 O O . ALA C 1 209 ? 15.099 53.855 102.698 1.00 57.70 209 ALA C O 1
ATOM 6607 N N . ALA C 1 210 ? 15.254 55.782 103.876 1.00 51.45 210 ALA C N 1
ATOM 6608 C CA . ALA C 1 210 ? 15.334 55.127 105.164 1.00 49.22 210 ALA C CA 1
ATOM 6609 C C . ALA C 1 210 ? 14.086 54.308 105.445 1.00 52.10 210 ALA C C 1
ATOM 6610 O O . ALA C 1 210 ? 14.179 53.218 106.010 1.00 52.23 210 ALA C O 1
ATOM 6612 N N . SER C 1 211 ? 12.921 54.803 105.045 1.00 53.35 211 SER C N 1
ATOM 6613 C CA . SER C 1 211 ? 11.705 54.029 105.279 1.00 62.05 211 SER C CA 1
ATOM 6614 C C . SER C 1 211 ? 11.690 52.716 104.486 1.00 63.12 211 SER C C 1
ATOM 6615 O O . SER C 1 211 ? 11.023 51.761 104.873 1.00 59.65 211 SER C O 1
ATOM 6618 N N . LEU C 1 212 ? 12.417 52.689 103.365 1.00 68.24 212 LEU C N 1
ATOM 6619 C CA . LEU C 1 212 ? 12.513 51.493 102.509 1.00 62.65 212 LEU C CA 1
ATOM 6620 C C . LEU C 1 212 ? 13.562 50.491 102.979 1.00 62.36 212 LEU C C 1
ATOM 6621 O O . LEU C 1 212 ? 13.605 49.348 102.484 1.00 60.48 212 LEU C O 1
ATOM 6626 N N . GLY C 1 213 ? 14.400 50.933 103.913 1.00 54.35 213 GLY C N 1
ATOM 6627 C CA . GLY C 1 213 ? 15.285 50.048 104.634 1.00 54.93 213 GLY C CA 1
ATOM 6628 C C . GLY C 1 213 ? 16.743 50.420 104.505 1.00 56.49 213 GLY C C 1
ATOM 6629 O O . GLY C 1 213 ? 17.610 49.694 104.992 1.00 60.34 213 GLY C O 1
ATOM 6630 N N . ALA C 1 214 ? 17.033 51.552 103.873 1.00 52.95 214 ALA C N 1
ATOM 6631 C CA . ALA C 1 214 ? 18.426 51.951 103.669 1.00 57.50 214 ALA C CA 1
ATOM 6632 C C . ALA C 1 214 ? 18.989 52.833 104.774 1.00 61.15 214 ALA C C 1
ATOM 6633 O O . ALA C 1 214 ? 18.276 53.578 105.434 1.00 70.79 214 ALA C O 1
ATOM 6635 N N . ILE C 1 215 ? 20.288 52.740 104.965 1.00 56.67 215 ILE C N 1
ATOM 6636 C CA . ILE C 1 215 ? 20.977 53.652 105.822 1.00 54.36 215 ILE C CA 1
ATOM 6637 C C . ILE C 1 215 ? 21.224 54.896 105.000 1.00 54.98 215 ILE C C 1
ATOM 6638 O O . ILE C 1 215 ? 21.996 54.839 104.047 1.00 54.29 215 ILE C O 1
ATOM 6643 N N . PRO C 1 216 ? 20.577 56.024 105.365 1.00 57.33 216 PRO C N 1
ATOM 6644 C CA . PRO C 1 216 ? 20.710 57.279 104.598 1.00 54.29 216 PRO C CA 1
ATOM 6645 C C . PRO C 1 216 ? 22.009 57.976 104.902 1.00 52.48 216 PRO C C 1
ATOM 6646 O O . PRO C 1 216 ? 22.521 57.881 106.000 1.00 52.90 216 PRO C O 1
ATOM 6650 N N . ILE C 1 217 ? 22.538 58.666 103.912 1.00 57.10 217 ILE C N 1
ATOM 6651 C CA . ILE C 1 217 ? 23.807 59.377 104.035 1.00 61.31 217 ILE C CA 1
ATOM 6652 C C . ILE C 1 217 ? 23.694 60.679 103.238 1.00 67.85 217 ILE C C 1
ATOM 6653 O O . ILE C 1 217 ? 23.494 60.652 102.025 1.00 61.32 217 ILE C O 1
ATOM 6658 N N . ASN C 1 218 ? 23.796 61.815 103.926 1.00 83.45 218 ASN C N 1
ATOM 6659 C CA . ASN C 1 218 ? 23.698 63.119 103.268 1.00 89.50 218 ASN C CA 1
ATOM 6660 C C . ASN C 1 218 ? 25.065 63.582 102.800 1.00 87.89 218 ASN C C 1
ATOM 6661 O O . ASN C 1 218 ? 25.938 63.896 103.619 1.00 88.16 218 ASN C O 1
ATOM 6666 N N . ALA C 1 219 ? 25.241 63.631 101.481 1.00 89.83 219 ALA C N 1
ATOM 6667 C CA . ALA C 1 219 ? 26.544 63.961 100.893 1.00 101.36 219 ALA C CA 1
ATOM 6668 C C . ALA C 1 219 ? 26.974 65.434 101.121 1.00 102.99 219 ALA C C 1
ATOM 6669 O O . ALA C 1 219 ? 28.184 65.735 101.153 1.00 100.48 219 ALA C O 1
ATOM 6671 N N . GLU C 1 220 ? 26.000 66.332 101.318 1.00 96.48 220 GLU C N 1
ATOM 6672 C CA . GLU C 1 220 ? 26.313 67.728 101.675 1.00 95.39 220 GLU C CA 1
ATOM 6673 C C . GLU C 1 220 ? 26.835 67.860 103.119 1.00 96.88 220 GLU C C 1
ATOM 6674 O O . GLU C 1 220 ? 27.643 68.745 103.393 1.00 97.29 220 GLU C O 1
ATOM 6676 N N . GLN C 1 221 ? 26.405 66.963 104.016 1.00 101.47 221 GLN C N 1
ATOM 6677 C CA . GLN C 1 221 ? 26.757 67.008 105.457 1.00 96.50 221 GLN C CA 1
ATOM 6678 C C . GLN C 1 221 ? 27.879 66.086 105.942 1.00 91.17 221 GLN C C 1
ATOM 6679 O O . GLN C 1 221 ? 28.302 66.202 107.091 1.00 83.65 221 GLN C O 1
ATOM 6685 N N . GLU C 1 222 ? 28.328 65.148 105.112 1.00 95.35 222 GLU C N 1
ATOM 6686 C CA . GLU C 1 222 ? 29.437 64.253 105.495 1.00 92.15 222 GLU C CA 1
ATOM 6687 C C . GLU C 1 222 ? 30.058 63.622 104.273 1.00 85.73 222 GLU C C 1
ATOM 6688 O O . GLU C 1 222 ? 29.443 63.652 103.185 1.00 76.29 222 GLU C O 1
ATOM 6694 N N . ASN C 1 223 ? 31.273 63.081 104.465 1.00 77.39 223 ASN C N 1
ATOM 6695 C CA . ASN C 1 223 ? 31.973 62.310 103.423 1.00 76.41 223 ASN C CA 1
ATOM 6696 C C . ASN C 1 223 ? 31.316 60.921 103.270 1.00 71.44 223 ASN C C 1
ATOM 6697 O O . ASN C 1 223 ? 31.412 60.057 104.163 1.00 70.59 223 ASN C O 1
ATOM 6702 N N . PRO C 1 224 ? 30.627 60.709 102.139 1.00 64.69 224 PRO C N 1
ATOM 6703 C CA . PRO C 1 224 ? 29.892 59.463 101.955 1.00 66.64 224 PRO C CA 1
ATOM 6704 C C . PRO C 1 224 ? 30.824 58.256 101.826 1.00 66.18 224 PRO C C 1
ATOM 6705 O O . PRO C 1 224 ? 30.467 57.159 102.254 1.00 66.26 224 PRO C O 1
ATOM 6709 N N . VAL C 1 225 ? 32.018 58.476 101.280 1.00 66.14 225 VAL C N 1
ATOM 6710 C CA . VAL C 1 225 ? 32.995 57.411 101.096 1.00 63.35 225 VAL C CA 1
ATOM 6711 C C . VAL C 1 225 ? 33.404 56.870 102.455 1.00 63.34 225 VAL C C 1
ATOM 6712 O O . VAL C 1 225 ? 33.346 55.655 102.675 1.00 55.74 225 VAL C O 1
ATOM 6716 N N . ARG C 1 226 ? 33.798 57.782 103.349 1.00 67.35 226 ARG C N 1
ATOM 6717 C CA . ARG C 1 226 ? 34.177 57.448 104.734 1.00 69.60 226 ARG C CA 1
ATOM 6718 C C . ARG C 1 226 ? 33.139 56.591 105.403 1.00 61.82 226 ARG C C 1
ATOM 6719 O O . ARG C 1 226 ? 33.430 55.537 105.993 1.00 57.77 226 ARG C O 1
ATOM 6727 N N . ARG C 1 227 ? 31.918 57.084 105.306 1.00 57.92 227 ARG C N 1
ATOM 6728 C CA . ARG C 1 227 ? 30.778 56.471 105.957 1.00 63.21 227 ARG C CA 1
ATOM 6729 C C . ARG C 1 227 ? 30.448 55.094 105.400 1.00 61.61 227 ARG C C 1
ATOM 6730 O O . ARG C 1 227 ? 30.313 54.110 106.136 1.00 58.31 227 ARG C O 1
ATOM 6738 N N . VAL C 1 228 ? 30.262 55.048 104.093 1.00 58.40 228 VAL C N 1
ATOM 6739 C CA . VAL C 1 228 ? 29.976 53.809 103.433 1.00 53.74 228 VAL C CA 1
ATOM 6740 C C . VAL C 1 228 ? 31.028 52.755 103.769 1.00 52.29 228 VAL C C 1
ATOM 6741 O O . VAL C 1 228 ? 30.672 51.616 103.995 1.00 52.88 228 VAL C O 1
ATOM 6745 N N . ARG C 1 229 ? 32.308 53.130 103.798 1.00 51.98 229 ARG C N 1
ATOM 6746 C CA . ARG C 1 229 ? 33.380 52.189 104.138 1.00 51.06 229 ARG C CA 1
ATOM 6747 C C . ARG C 1 229 ? 33.295 51.660 105.574 1.00 57.80 229 ARG C C 1
ATOM 6748 O O . ARG C 1 229 ? 33.474 50.454 105.793 1.00 57.27 229 ARG C O 1
ATOM 6756 N N . SER C 1 230 ? 33.004 52.534 106.548 1.00 64.40 230 SER C N 1
ATOM 6757 C CA . SER C 1 230 ? 32.804 52.079 107.955 1.00 66.38 230 SER C CA 1
ATOM 6758 C C . SER C 1 230 ? 31.608 51.145 108.113 1.00 62.71 230 SER C C 1
ATOM 6759 O O . SER C 1 230 ? 31.647 50.239 108.935 1.00 62.61 230 SER C O 1
ATOM 6762 N N . GLU C 1 231 ? 30.567 51.348 107.308 1.00 58.63 231 GLU C N 1
ATOM 6763 C CA . GLU C 1 231 ? 29.390 50.472 107.328 1.00 57.88 231 GLU C CA 1
ATOM 6764 C C . GLU C 1 231 ? 29.627 49.111 106.673 1.00 56.59 231 GLU C C 1
ATOM 6765 O O . GLU C 1 231 ? 28.807 48.199 106.842 1.00 54.71 231 GLU C O 1
ATOM 6771 N N . THR C 1 232 ? 30.726 48.982 105.920 1.00 51.99 232 THR C N 1
ATOM 6772 C CA . THR C 1 232 ? 31.012 47.767 105.150 1.00 49.78 232 THR C CA 1
ATOM 6773 C C . THR C 1 232 ? 32.403 47.216 105.460 1.00 53.13 232 THR C C 1
ATOM 6774 O O . THR C 1 232 ? 33.209 46.963 104.556 1.00 54.03 232 THR C O 1
ATOM 6778 N N . ASN C 1 233 ? 32.674 47.036 106.748 1.00 52.88 233 ASN C N 1
ATOM 6779 C CA . ASN C 1 233 ? 33.968 46.542 107.226 1.00 55.85 233 ASN C CA 1
ATOM 6780 C C . ASN C 1 233 ? 35.195 47.290 106.724 1.00 55.12 233 ASN C C 1
ATOM 6781 O O . ASN C 1 233 ? 36.276 46.719 106.642 1.00 55.28 233 ASN C O 1
ATOM 6786 N N . ASP C 1 234 ? 35.043 48.559 106.386 1.00 58.26 234 ASP C N 1
ATOM 6787 C CA . ASP C 1 234 ? 36.173 49.341 105.865 1.00 63.79 234 ASP C CA 1
ATOM 6788 C C . ASP C 1 234 ? 36.687 48.799 104.536 1.00 56.06 234 ASP C C 1
ATOM 6789 O O . ASP C 1 234 ? 37.802 49.115 104.135 1.00 63.90 234 ASP C O 1
ATOM 6794 N N . GLU C 1 235 ? 35.869 48.003 103.857 1.00 49.13 235 GLU C N 1
ATOM 6795 C CA . GLU C 1 235 ? 36.171 47.560 102.509 1.00 46.38 235 GLU C CA 1
ATOM 6796 C C . GLU C 1 235 ? 35.466 48.468 101.501 1.00 43.91 235 GLU C C 1
ATOM 6797 O O . GLU C 1 235 ? 36.090 49.033 100.618 1.00 48.91 235 GLU C O 1
ATOM 6803 N N . GLY C 1 236 ? 34.161 48.630 101.678 1.00 42.66 236 GLY C N 1
ATOM 6804 C CA . GLY C 1 236 ? 33.290 49.185 100.648 1.00 41.09 236 GLY C CA 1
ATOM 6805 C C . GLY C 1 236 ? 32.239 48.129 100.358 1.00 39.22 236 GLY C C 1
ATOM 6806 O O . GLY C 1 236 ? 32.415 46.960 100.711 1.00 37.89 236 GLY C O 1
ATOM 6807 N N . PRO C 1 237 ? 31.134 48.529 99.741 1.00 37.46 237 PRO C N 1
ATOM 6808 C CA . PRO C 1 237 ? 30.082 47.595 99.403 1.00 37.83 237 PRO C CA 1
ATOM 6809 C C . PRO C 1 237 ? 30.473 46.739 98.189 1.00 42.32 237 PRO C C 1
ATOM 6810 O O . PRO C 1 237 ? 31.327 47.143 97.364 1.00 39.58 237 PRO C O 1
ATOM 6814 N N . ASP C 1 238 ? 29.827 45.585 98.072 1.00 41.45 238 ASP C N 1
ATOM 6815 C CA . ASP C 1 238 ? 30.016 44.690 96.936 1.00 42.53 238 ASP C CA 1
ATOM 6816 C C . ASP C 1 238 ? 29.570 45.306 95.608 1.00 41.94 238 ASP C C 1
ATOM 6817 O O . ASP C 1 238 ? 30.213 45.125 94.568 1.00 40.59 238 ASP C O 1
ATOM 6822 N N . LEU C 1 239 ? 28.474 46.050 95.651 1.00 42.71 239 LEU C N 1
ATOM 6823 C CA . LEU C 1 239 ? 27.925 46.663 94.453 1.00 40.19 239 LEU C CA 1
ATOM 6824 C C . LEU C 1 239 ? 27.599 48.137 94.705 1.00 39.47 239 LEU C C 1
ATOM 6825 O O . LEU C 1 239 ? 27.151 48.482 95.779 1.00 42.57 239 LEU C O 1
ATOM 6830 N N . VAL C 1 240 ? 27.853 48.997 93.727 1.00 39.37 240 VAL C N 1
ATOM 6831 C CA . VAL C 1 240 ? 27.317 50.357 93.719 1.00 41.43 240 VAL C CA 1
ATOM 6832 C C . VAL C 1 240 ? 26.454 50.632 92.512 1.00 41.48 240 VAL C C 1
ATOM 6833 O O . VAL C 1 240 ? 26.890 50.480 91.395 1.00 47.61 240 VAL C O 1
ATOM 6837 N N . LEU C 1 241 ? 25.231 51.051 92.741 1.00 45.85 241 LEU C N 1
ATOM 6838 C CA . LEU C 1 241 ? 24.354 51.490 91.662 1.00 49.61 241 LEU C CA 1
ATOM 6839 C C . LEU C 1 241 ? 24.385 53.004 91.625 1.00 54.48 241 LEU C C 1
ATOM 6840 O O . LEU C 1 241 ? 23.892 53.640 92.534 1.00 64.86 241 LEU C O 1
ATOM 6845 N N . GLU C 1 242 ? 24.958 53.604 90.595 1.00 59.10 242 GLU C N 1
ATOM 6846 C CA . GLU C 1 242 ? 24.932 55.056 90.535 1.00 56.04 242 GLU C CA 1
ATOM 6847 C C . GLU C 1 242 ? 23.721 55.486 89.709 1.00 52.72 242 GLU C C 1
ATOM 6848 O O . GLU C 1 242 ? 23.534 55.016 88.591 1.00 56.83 242 GLU C O 1
ATOM 6854 N N . ALA C 1 243 ? 22.870 56.330 90.302 1.00 48.61 243 ALA C N 1
ATOM 6855 C CA . ALA C 1 243 ? 21.567 56.677 89.714 1.00 48.81 243 ALA C CA 1
ATOM 6856 C C . ALA C 1 243 ? 21.321 58.178 89.630 1.00 49.41 243 ALA C C 1
ATOM 6857 O O . ALA C 1 243 ? 20.181 58.613 89.660 1.00 49.18 243 ALA C O 1
ATOM 6859 N N . VAL C 1 244 ? 22.394 58.950 89.510 1.00 52.30 244 VAL C N 1
ATOM 6860 C CA . VAL C 1 244 ? 22.307 60.396 89.362 1.00 58.26 244 VAL C CA 1
ATOM 6861 C C . VAL C 1 244 ? 22.662 60.824 87.941 1.00 63.14 244 VAL C C 1
ATOM 6862 O O . VAL C 1 244 ? 21.813 61.369 87.237 1.00 72.86 244 VAL C O 1
ATOM 6866 N N . GLY C 1 245 ? 23.902 60.544 87.530 1.00 65.83 245 GLY C N 1
ATOM 6867 C CA . GLY C 1 245 ? 24.434 60.931 86.218 1.00 61.23 245 GLY C CA 1
ATOM 6868 C C . GLY C 1 245 ? 25.612 61.853 86.470 1.00 67.79 245 GLY C C 1
ATOM 6869 O O . GLY C 1 245 ? 25.548 62.729 87.344 1.00 68.04 245 GLY C O 1
ATOM 6870 N N . GLY C 1 246 ? 26.714 61.614 85.760 1.00 66.73 246 GLY C N 1
ATOM 6871 C CA . GLY C 1 246 ? 27.806 62.572 85.688 1.00 58.16 246 GLY C CA 1
ATOM 6872 C C . GLY C 1 246 ? 29.064 62.123 86.369 1.00 52.71 246 GLY C C 1
ATOM 6873 O O . GLY C 1 246 ? 29.041 61.295 87.265 1.00 48.76 246 GLY C O 1
ATOM 6874 N N . ALA C 1 247 ? 30.166 62.728 85.960 1.00 48.23 247 ALA C N 1
ATOM 6875 C CA . ALA C 1 247 ? 31.466 62.323 86.417 1.00 52.58 247 ALA C CA 1
ATOM 6876 C C . ALA C 1 247 ? 31.606 62.392 87.918 1.00 55.58 247 ALA C C 1
ATOM 6877 O O . ALA C 1 247 ? 32.356 61.617 88.488 1.00 64.50 247 ALA C O 1
ATOM 6879 N N . ALA C 1 248 ? 30.931 63.341 88.562 1.00 61.67 248 ALA C N 1
ATOM 6880 C CA . ALA C 1 248 ? 31.122 63.523 90.002 1.00 61.03 248 ALA C CA 1
ATOM 6881 C C . ALA C 1 248 ? 30.731 62.221 90.718 1.00 57.53 248 ALA C C 1
ATOM 6882 O O . ALA C 1 248 ? 31.557 61.600 91.400 1.00 53.61 248 ALA C O 1
ATOM 6884 N N . THR C 1 249 ? 29.487 61.812 90.504 1.00 50.18 249 THR C N 1
ATOM 6885 C CA . THR C 1 249 ? 28.924 60.657 91.157 1.00 49.36 249 THR C CA 1
ATOM 6886 C C . THR C 1 249 ? 29.531 59.347 90.684 1.00 50.71 249 THR C C 1
ATOM 6887 O O . THR C 1 249 ? 29.565 58.405 91.442 1.00 51.25 249 THR C O 1
ATOM 6891 N N . LEU C 1 250 ? 30.016 59.294 89.446 1.00 54.06 250 LEU C N 1
ATOM 6892 C CA . LEU C 1 250 ? 30.704 58.096 88.924 1.00 52.24 250 LEU C CA 1
ATOM 6893 C C . LEU C 1 250 ? 32.056 57.883 89.593 1.00 51.60 250 LEU C C 1
ATOM 6894 O O . LEU C 1 250 ? 32.406 56.758 89.904 1.00 58.02 250 LEU C O 1
ATOM 6899 N N . SER C 1 251 ? 32.807 58.948 89.823 1.00 51.40 251 SER C N 1
ATOM 6900 C CA . SER C 1 251 ? 34.099 58.835 90.510 1.00 57.65 251 SER C CA 1
ATOM 6901 C C . SER C 1 251 ? 33.854 58.383 91.933 1.00 53.52 251 SER C C 1
ATOM 6902 O O . SER C 1 251 ? 34.631 57.658 92.537 1.00 56.41 251 SER C O 1
ATOM 6905 N N . LEU C 1 252 ? 32.747 58.856 92.459 1.00 57.75 252 LEU C N 1
ATOM 6906 C CA . LEU C 1 252 ? 32.347 58.538 93.807 1.00 62.07 252 LEU C CA 1
ATOM 6907 C C . LEU C 1 252 ? 32.045 57.046 93.944 1.00 56.53 252 LEU C C 1
ATOM 6908 O O . LEU C 1 252 ? 32.476 56.390 94.884 1.00 51.97 252 LEU C O 1
ATOM 6913 N N . ALA C 1 253 ? 31.292 56.535 92.989 1.00 53.08 253 ALA C N 1
ATOM 6914 C CA . ALA C 1 253 ? 30.981 55.122 92.921 1.00 49.40 253 ALA C CA 1
ATOM 6915 C C . ALA C 1 253 ? 32.266 54.296 92.876 1.00 46.74 253 ALA C C 1
ATOM 6916 O O . ALA C 1 253 ? 32.389 53.307 93.574 1.00 47.87 253 ALA C O 1
ATOM 6918 N N . LEU C 1 254 ? 33.224 54.715 92.064 1.00 47.58 254 LEU C N 1
ATOM 6919 C CA . LEU C 1 254 ? 34.430 53.933 91.840 1.00 49.18 254 LEU C CA 1
ATOM 6920 C C . LEU C 1 254 ? 35.378 54.013 93.025 1.00 53.91 254 LEU C C 1
ATOM 6921 O O . LEU C 1 254 ? 36.216 53.126 93.220 1.00 58.32 254 LEU C O 1
ATOM 6926 N N . GLU C 1 255 ? 35.262 55.076 93.817 1.00 56.75 255 GLU C N 1
ATOM 6927 C CA . GLU C 1 255 ? 36.090 55.213 95.015 1.00 59.73 255 GLU C CA 1
ATOM 6928 C C . GLU C 1 255 ? 35.493 54.413 96.173 1.00 48.24 255 GLU C C 1
ATOM 6929 O O . GLU C 1 255 ? 36.167 53.723 96.909 1.00 43.76 255 GLU C O 1
ATOM 6935 N N . MET C 1 256 ? 34.194 54.515 96.270 1.00 45.99 256 MET C N 1
ATOM 6936 C CA . MET C 1 256 ? 33.385 53.855 97.270 1.00 46.12 256 MET C CA 1
ATOM 6937 C C . MET C 1 256 ? 33.408 52.308 97.238 1.00 45.07 256 MET C C 1
ATOM 6938 O O . MET C 1 256 ? 33.614 51.649 98.275 1.00 41.84 256 MET C O 1
ATOM 6943 N N . VAL C 1 257 ? 33.208 51.735 96.052 1.00 43.99 257 VAL C N 1
ATOM 6944 C CA . VAL C 1 257 ? 33.061 50.283 95.902 1.00 39.85 257 VAL C CA 1
ATOM 6945 C C . VAL C 1 257 ? 34.307 49.576 96.436 1.00 37.78 257 VAL C C 1
ATOM 6946 O O . VAL C 1 257 ? 35.410 50.091 96.287 1.00 32.23 257 VAL C O 1
ATOM 6950 N N . ARG C 1 258 ? 34.128 48.408 97.062 1.00 36.80 258 ARG C N 1
ATOM 6951 C CA . ARG C 1 258 ? 35.279 47.624 97.511 1.00 37.19 258 ARG C CA 1
ATOM 6952 C C . ARG C 1 258 ? 36.105 47.091 96.349 1.00 39.84 258 ARG C C 1
ATOM 6953 O O . ARG C 1 258 ? 35.607 46.924 95.227 1.00 36.41 258 ARG C O 1
ATOM 6961 N N . PRO C 1 259 ? 37.372 46.794 96.623 1.00 42.89 259 PRO C N 1
ATOM 6962 C CA . PRO C 1 259 ? 38.204 46.104 95.658 1.00 43.76 259 PRO C CA 1
ATOM 6963 C C . PRO C 1 259 ? 37.544 44.819 95.233 1.00 42.58 259 PRO C C 1
ATOM 6964 O O . PRO C 1 259 ? 36.994 44.110 96.097 1.00 42.49 259 PRO C O 1
ATOM 6968 N N . GLY C 1 260 ? 37.569 44.547 93.921 1.00 39.34 260 GLY C N 1
ATOM 6969 C CA . GLY C 1 260 ? 36.913 43.372 93.363 1.00 38.38 260 GLY C CA 1
ATOM 6970 C C . GLY C 1 260 ? 35.399 43.471 93.332 1.00 37.71 260 GLY C C 1
ATOM 6971 O O . GLY C 1 260 ? 34.727 42.474 93.130 1.00 38.00 260 GLY C O 1
ATOM 6972 N N . GLY C 1 261 ? 34.861 44.666 93.552 1.00 39.02 261 GLY C N 1
ATOM 6973 C CA . GLY C 1 261 ? 33.433 44.893 93.534 1.00 37.44 261 GLY C CA 1
ATOM 6974 C C . GLY C 1 261 ? 32.992 45.303 92.146 1.00 39.64 261 GLY C C 1
ATOM 6975 O O . GLY C 1 261 ? 33.795 45.322 91.188 1.00 34.78 261 GLY C O 1
ATOM 6976 N N . ARG C 1 262 ? 31.713 45.666 92.064 1.00 40.12 262 ARG C N 1
ATOM 6977 C CA . ARG C 1 262 ? 31.074 46.018 90.809 1.00 40.41 262 ARG C CA 1
ATOM 6978 C C . ARG C 1 262 ? 30.365 47.370 90.857 1.00 40.32 262 ARG C C 1
ATOM 6979 O O . ARG C 1 262 ? 29.703 47.676 91.819 1.00 44.50 262 ARG C O 1
ATOM 6987 N N . VAL C 1 263 ? 30.465 48.159 89.802 1.00 43.14 263 VAL C N 1
ATOM 6988 C CA . VAL C 1 263 ? 29.695 49.394 89.686 1.00 41.86 263 VAL C CA 1
ATOM 6989 C C . VAL C 1 263 ? 28.781 49.320 88.469 1.00 41.72 263 VAL C C 1
ATOM 6990 O O . VAL C 1 263 ? 29.242 49.021 87.371 1.00 41.71 263 VAL C O 1
ATOM 6994 N N . SER C 1 264 ? 27.499 49.615 88.684 1.00 38.89 264 SER C N 1
ATOM 6995 C CA . SER C 1 264 ? 26.482 49.585 87.648 1.00 38.47 264 SER C CA 1
ATOM 6996 C C . SER C 1 264 ? 25.965 51.028 87.494 1.00 41.67 264 SER C C 1
ATOM 6997 O O . SER C 1 264 ? 25.230 51.515 88.323 1.00 47.42 264 SER C O 1
ATOM 7000 N N . ALA C 1 265 ? 26.378 51.721 86.444 1.00 44.71 265 ALA C N 1
ATOM 7001 C CA . ALA C 1 265 ? 25.995 53.123 86.235 1.00 41.66 265 ALA C CA 1
ATOM 7002 C C . ALA C 1 265 ? 24.786 53.225 85.363 1.00 44.63 265 ALA C C 1
ATOM 7003 O O . ALA C 1 265 ? 24.743 52.732 84.244 1.00 48.29 265 ALA C O 1
ATOM 7005 N N . VAL C 1 266 ? 23.797 53.909 85.875 1.00 50.85 266 VAL C N 1
ATOM 7006 C CA . VAL C 1 266 ? 22.520 53.963 85.215 1.00 53.60 266 VAL C CA 1
ATOM 7007 C C . VAL C 1 266 ? 22.070 55.429 84.917 1.00 54.64 266 VAL C C 1
ATOM 7008 O O . VAL C 1 266 ? 21.153 55.662 84.110 1.00 51.75 266 VAL C O 1
ATOM 7012 N N . GLY C 1 267 ? 22.754 56.398 85.532 1.00 49.88 267 GLY C N 1
ATOM 7013 C CA . GLY C 1 267 ? 22.372 57.787 85.450 1.00 50.00 267 GLY C CA 1
ATOM 7014 C C . GLY C 1 267 ? 22.826 58.444 84.171 1.00 51.56 267 GLY C C 1
ATOM 7015 O O . GLY C 1 267 ? 23.984 58.296 83.767 1.00 53.41 267 GLY C O 1
ATOM 7016 N N . VAL C 1 268 ? 21.922 59.231 83.584 1.00 53.77 268 VAL C N 1
ATOM 7017 C CA . VAL C 1 268 ? 22.135 59.891 82.297 1.00 56.31 268 VAL C CA 1
ATOM 7018 C C . VAL C 1 268 ? 22.842 61.229 82.447 1.00 61.71 268 VAL C C 1
ATOM 7019 O O . VAL C 1 268 ? 22.556 61.999 83.357 1.00 66.46 268 VAL C O 1
ATOM 7023 N N . ASP C 1 269 ? 23.772 61.482 81.541 1.00 63.32 269 ASP C N 1
ATOM 7024 C CA . ASP C 1 269 ? 24.519 62.726 81.496 1.00 68.10 269 ASP C CA 1
ATOM 7025 C C . ASP C 1 269 ? 25.106 62.860 80.108 1.00 72.16 269 ASP C C 1
ATOM 7026 O O . ASP C 1 269 ? 25.330 61.869 79.426 1.00 71.61 269 ASP C O 1
ATOM 7031 N N . ASN C 1 270 ? 25.360 64.091 79.699 1.00 74.29 270 ASN C N 1
ATOM 7032 C CA . ASN C 1 270 ? 25.705 64.367 78.309 1.00 71.46 270 ASN C CA 1
ATOM 7033 C C . ASN C 1 270 ? 27.180 64.712 78.106 1.00 65.98 270 ASN C C 1
ATOM 7034 O O . ASN C 1 270 ? 27.613 64.887 76.960 1.00 64.19 270 ASN C O 1
ATOM 7039 N N . ALA C 1 271 ? 27.947 64.800 79.195 1.00 58.22 271 ALA C N 1
ATOM 7040 C CA . ALA C 1 271 ? 29.387 64.954 79.069 1.00 60.60 271 ALA C CA 1
ATOM 7041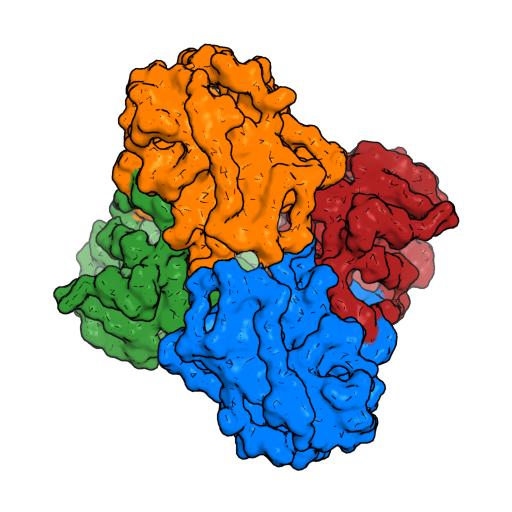 C C . ALA C 1 271 ? 29.863 63.825 78.152 1.00 74.22 271 ALA C C 1
ATOM 7042 O O . ALA C 1 271 ? 29.313 62.712 78.181 1.00 74.39 271 ALA C O 1
ATOM 7044 N N . PRO C 1 272 ? 30.866 64.100 77.308 1.00 80.73 272 PRO C N 1
ATOM 7045 C CA . PRO C 1 272 ? 31.309 63.013 76.450 1.00 73.10 272 PRO C CA 1
ATOM 7046 C C . PRO C 1 272 ? 32.159 61.965 77.196 1.00 72.00 272 PRO C C 1
ATOM 7047 O O . PRO C 1 272 ? 32.224 60.818 76.733 1.00 67.20 272 PRO C O 1
ATOM 7051 N N . SER C 1 273 ? 32.779 62.337 78.330 1.00 65.60 273 SER C N 1
ATOM 7052 C CA . SER C 1 273 ? 33.685 61.423 79.040 1.00 67.25 273 SER C CA 1
ATOM 7053 C C . SER C 1 273 ? 33.859 61.716 80.544 1.00 64.84 273 SER C C 1
ATOM 7054 O O . SER C 1 273 ? 33.326 62.694 81.042 1.00 69.17 273 SER C O 1
ATOM 7057 N N . PHE C 1 274 ? 34.593 60.838 81.237 1.00 60.42 274 PHE C N 1
ATOM 7058 C CA . PHE C 1 274 ? 34.993 61.017 82.636 1.00 59.89 274 PHE C CA 1
ATOM 7059 C C . PHE C 1 274 ? 36.270 60.208 82.875 1.00 65.27 274 PHE C C 1
ATOM 7060 O O . PHE C 1 274 ? 36.526 59.240 82.162 1.00 66.41 274 PHE C O 1
ATOM 7068 N N . PRO C 1 275 ? 37.082 60.600 83.871 1.00 64.06 275 PRO C N 1
ATOM 7069 C CA . PRO C 1 275 ? 38.333 59.891 84.108 1.00 58.79 275 PRO C CA 1
ATOM 7070 C C . PRO C 1 275 ? 38.135 58.595 84.909 1.00 59.53 275 PRO C C 1
ATOM 7071 O O . PRO C 1 275 ? 37.707 58.628 86.075 1.00 61.26 275 PRO C O 1
ATOM 7075 N N . PHE C 1 276 ? 38.469 57.467 84.283 1.00 61.82 276 PHE C N 1
ATOM 7076 C CA . PHE C 1 276 ? 38.424 56.153 84.929 1.00 56.52 276 PHE C CA 1
ATOM 7077 C C . PHE C 1 276 ? 39.798 55.819 85.499 1.00 54.36 276 PHE C C 1
ATOM 7078 O O . PHE C 1 276 ? 40.801 56.004 84.797 1.00 55.02 276 PHE C O 1
ATOM 7086 N N . PRO C 1 277 ? 39.852 55.342 86.765 1.00 51.63 277 PRO C N 1
ATOM 7087 C CA . PRO C 1 277 ? 41.155 55.048 87.335 1.00 51.50 277 PRO C CA 1
ATOM 7088 C C . PRO C 1 277 ? 41.841 53.920 86.588 1.00 55.07 277 PRO C C 1
ATOM 7089 O O . PRO C 1 277 ? 41.223 52.894 86.303 1.00 62.13 277 PRO C O 1
ATOM 7093 N N . LEU C 1 278 ? 43.115 54.107 86.293 1.00 54.22 278 LEU C N 1
ATOM 7094 C CA . LEU C 1 278 ? 43.901 53.103 85.616 1.00 52.84 278 LEU C CA 1
ATOM 7095 C C . LEU C 1 278 ? 44.832 52.367 86.581 1.00 49.79 278 LEU C C 1
ATOM 7096 O O . LEU C 1 278 ? 44.577 51.221 86.949 1.00 52.27 278 LEU C O 1
ATOM 7101 N N . ALA C 1 279 ? 45.912 53.008 87.000 1.00 52.24 279 ALA C N 1
ATOM 7102 C CA . ALA C 1 279 ? 46.906 52.339 87.872 1.00 56.78 279 ALA C CA 1
ATOM 7103 C C . ALA C 1 279 ? 46.248 51.818 89.149 1.00 59.78 279 ALA C C 1
ATOM 7104 O O . ALA C 1 279 ? 46.455 50.671 89.552 1.00 65.65 279 ALA C O 1
ATOM 7106 N N . SER C 1 280 ? 45.460 52.681 89.780 1.00 60.36 280 SER C N 1
ATOM 7107 C CA . SER C 1 280 ? 44.690 52.290 90.953 1.00 60.34 280 SER C CA 1
ATOM 7108 C C . SER C 1 280 ? 43.597 51.277 90.568 1.00 53.53 280 SER C C 1
ATOM 7109 O O . SER C 1 280 ? 43.256 50.405 91.367 1.00 48.00 280 SER C O 1
ATOM 7112 N N . GLY C 1 281 ? 43.048 51.420 89.361 1.00 49.18 281 GLY C N 1
ATOM 7113 C CA . GLY C 1 281 ? 42.030 50.498 88.858 1.00 50.54 281 GLY C CA 1
ATOM 7114 C C . GLY C 1 281 ? 42.546 49.075 88.727 1.00 47.67 281 GLY C C 1
ATOM 7115 O O . GLY C 1 281 ? 41.827 48.120 89.063 1.00 47.51 281 GLY C O 1
ATOM 7116 N N . LEU C 1 282 ? 43.789 48.944 88.267 1.00 43.34 282 LEU C N 1
ATOM 7117 C CA . LEU C 1 282 ? 44.459 47.637 88.222 1.00 50.55 282 LEU C CA 1
ATOM 7118 C C . LEU C 1 282 ? 44.563 46.990 89.592 1.00 53.25 282 LEU C C 1
ATOM 7119 O O . LEU C 1 282 ? 44.231 45.800 89.763 1.00 55.87 282 LEU C O 1
ATOM 7124 N N . VAL C 1 283 ? 45.044 47.777 90.551 1.00 51.90 283 VAL C N 1
ATOM 7125 C CA . VAL C 1 283 ? 45.161 47.328 91.940 1.00 51.77 283 VAL C CA 1
ATOM 7126 C C . VAL C 1 283 ? 43.807 46.873 92.491 1.00 50.01 283 VAL C C 1
ATOM 7127 O O . VAL C 1 283 ? 43.717 45.811 93.126 1.00 53.66 283 VAL C O 1
ATOM 7131 N N . LYS C 1 284 ? 42.776 47.671 92.235 1.00 46.17 284 LYS C N 1
ATOM 7132 C CA . LYS C 1 284 ? 41.468 47.479 92.855 1.00 48.64 284 LYS C CA 1
ATOM 7133 C C . LYS C 1 284 ? 40.612 46.370 92.231 1.00 50.73 284 LYS C C 1
ATOM 7134 O O . LYS C 1 284 ? 39.736 45.831 92.902 1.00 52.79 284 LYS C O 1
ATOM 7140 N N . ASP C 1 285 ? 40.857 46.055 90.958 1.00 47.58 285 ASP C N 1
ATOM 7141 C CA . ASP C 1 285 ? 40.090 45.039 90.264 1.00 48.87 285 ASP C CA 1
ATOM 7142 C C . ASP C 1 285 ? 38.619 45.482 90.203 1.00 48.55 285 ASP C C 1
ATOM 7143 O O . ASP C 1 285 ? 37.769 44.958 90.917 1.00 56.24 285 ASP C O 1
ATOM 7148 N N . LEU C 1 286 ? 38.330 46.425 89.316 1.00 44.97 286 LEU C N 1
ATOM 7149 C CA . LEU C 1 286 ? 36.984 46.946 89.135 1.00 43.31 286 LEU C CA 1
ATOM 7150 C C . LEU C 1 286 ? 36.257 46.380 87.917 1.00 41.52 286 LEU C C 1
ATOM 7151 O O . LEU C 1 286 ? 36.862 46.181 86.871 1.00 44.69 286 LEU C O 1
ATOM 7156 N N . THR C 1 287 ? 34.960 46.148 88.070 1.00 36.66 287 THR C N 1
ATOM 7157 C CA . THR C 1 287 ? 34.096 45.791 86.992 1.00 35.19 287 THR C CA 1
ATOM 7158 C C . THR C 1 287 ? 33.079 46.906 86.894 1.00 39.90 287 THR C C 1
ATOM 7159 O O . THR C 1 287 ? 32.413 47.196 87.867 1.00 42.94 287 THR C O 1
ATOM 7163 N N . PHE C 1 288 ? 32.927 47.490 85.709 1.00 43.51 288 PHE C N 1
ATOM 7164 C CA . PHE C 1 288 ? 32.104 48.688 85.492 1.00 42.07 288 PHE C CA 1
ATOM 7165 C C . PHE C 1 288 ? 31.172 48.502 84.310 1.00 42.70 288 PHE C C 1
ATOM 7166 O O . PHE C 1 288 ? 31.579 48.017 83.275 1.00 47.53 288 PHE C O 1
ATOM 7174 N N . ARG C 1 289 ? 29.926 48.904 84.459 1.00 44.56 289 ARG C N 1
ATOM 7175 C CA . ARG C 1 289 ? 28.988 48.883 83.355 1.00 47.41 289 ARG C CA 1
ATOM 7176 C C . ARG C 1 289 ? 28.175 50.167 83.335 1.00 47.75 289 ARG C C 1
ATOM 7177 O O . ARG C 1 289 ? 27.727 50.647 84.366 1.00 47.04 289 ARG C O 1
ATOM 7185 N N . ILE C 1 290 ? 27.986 50.709 82.144 1.00 49.11 290 ILE C N 1
ATOM 7186 C CA . ILE C 1 290 ? 27.192 51.915 81.953 1.00 48.37 290 ILE C CA 1
ATOM 7187 C C . ILE C 1 290 ? 26.321 51.760 80.731 1.00 42.55 290 ILE C C 1
ATOM 7188 O O . ILE C 1 290 ? 26.750 51.239 79.729 1.00 44.59 290 ILE C O 1
ATOM 7193 N N . GLY C 1 291 ? 25.078 52.187 80.816 1.00 44.14 291 GLY C N 1
ATOM 7194 C CA . GLY C 1 291 ? 24.147 51.891 79.739 1.00 45.91 291 GLY C CA 1
ATOM 7195 C C . GLY C 1 291 ? 22.715 52.261 80.002 1.00 44.06 291 GLY C C 1
ATOM 7196 O O . GLY C 1 291 ? 22.311 52.491 81.130 1.00 50.50 291 GLY C O 1
ATOM 7197 N N . LEU C 1 292 ? 21.952 52.323 78.932 1.00 45.72 292 LEU C N 1
ATOM 7198 C CA . LEU C 1 292 ? 20.535 52.510 79.025 1.00 50.91 292 LEU C CA 1
ATOM 7199 C C . LEU C 1 292 ? 19.901 51.182 79.268 1.00 45.37 292 LEU C C 1
ATOM 7200 O O . LEU C 1 292 ? 20.324 50.166 78.737 1.00 47.27 292 LEU C O 1
ATOM 7205 N N . ALA C 1 293 ? 18.853 51.198 80.062 1.00 46.00 293 ALA C N 1
ATOM 7206 C CA . ALA C 1 293 ? 18.178 49.972 80.466 1.00 46.72 293 ALA C CA 1
ATOM 7207 C C . ALA C 1 293 ? 17.806 49.082 79.290 1.00 48.99 293 ALA C C 1
ATOM 7208 O O . ALA C 1 293 ? 17.535 49.565 78.169 1.00 52.47 293 ALA C O 1
ATOM 7210 N N . ASN C 1 294 ? 17.750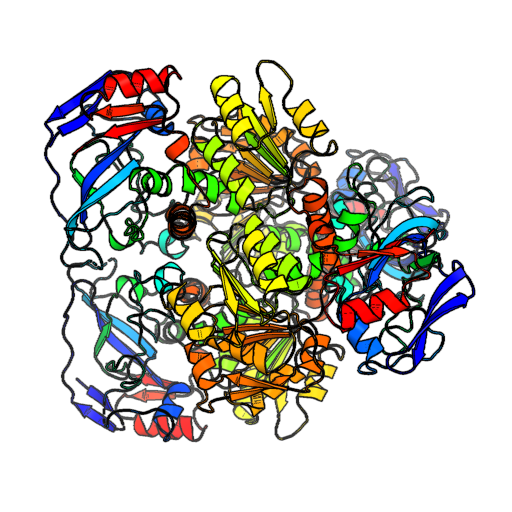 47.783 79.554 1.00 52.34 294 ASN C N 1
ATOM 7211 C CA . ASN C 1 294 ? 17.265 46.837 78.565 1.00 50.54 294 ASN C CA 1
ATOM 7212 C C . ASN C 1 294 ? 16.004 46.227 79.152 1.00 48.38 294 ASN C C 1
ATOM 7213 O O . ASN C 1 294 ? 15.951 45.041 79.483 1.00 48.27 294 ASN C O 1
ATOM 7218 N N . VAL C 1 295 ? 14.987 47.085 79.266 1.00 47.94 295 VAL C N 1
ATOM 7219 C CA . VAL C 1 295 ? 13.725 46.795 79.980 1.00 44.89 295 VAL C CA 1
ATOM 7220 C C . VAL C 1 295 ? 13.039 45.505 79.536 1.00 44.11 295 VAL C C 1
ATOM 7221 O O . VAL C 1 295 ? 12.525 44.750 80.355 1.00 45.13 295 VAL C O 1
ATOM 7225 N N . HIS C 1 296 ? 13.065 45.222 78.247 1.00 42.25 296 HIS C N 1
ATOM 7226 C CA . HIS C 1 296 ? 12.381 44.017 77.764 1.00 46.41 296 HIS C CA 1
ATOM 7227 C C . HIS C 1 296 ? 12.912 42.746 78.418 1.00 49.47 296 HIS C C 1
ATOM 7228 O O . HIS C 1 296 ? 12.202 41.744 78.526 1.00 50.66 296 HIS C O 1
ATOM 7235 N N . LEU C 1 297 ? 14.176 42.770 78.823 1.00 53.28 297 LEU C N 1
ATOM 7236 C CA . LEU C 1 297 ? 14.781 41.568 79.372 1.00 55.11 297 LEU C CA 1
ATOM 7237 C C . LEU C 1 297 ? 14.164 41.233 80.728 1.00 49.76 297 LEU C C 1
ATOM 7238 O O . LEU C 1 297 ? 13.992 40.071 81.070 1.00 47.09 297 LEU C O 1
ATOM 7243 N N . TYR C 1 298 ? 13.791 42.273 81.459 1.00 47.13 298 TYR C N 1
ATOM 7244 C CA . TYR C 1 298 ? 13.408 42.163 82.863 1.00 46.73 298 TYR C CA 1
ATOM 7245 C C . TYR C 1 298 ? 11.911 42.333 83.133 1.00 48.12 298 TYR C C 1
ATOM 7246 O O . TYR C 1 298 ? 11.412 41.952 84.198 1.00 48.92 298 TYR C O 1
ATOM 7255 N N . ILE C 1 299 ? 11.193 42.896 82.172 1.00 51.30 299 ILE C N 1
ATOM 7256 C CA . ILE C 1 299 ? 9.833 43.340 82.413 1.00 53.34 299 ILE C CA 1
ATOM 7257 C C . ILE C 1 299 ? 8.937 42.215 82.949 1.00 54.76 299 ILE C C 1
ATOM 7258 O O . ILE C 1 299 ? 8.143 42.459 83.855 1.00 56.70 299 ILE C O 1
ATOM 7263 N N . ASP C 1 300 ? 9.072 40.995 82.429 1.00 55.79 300 ASP C N 1
ATOM 7264 C CA . ASP C 1 300 ? 8.136 39.926 82.794 1.00 54.29 300 ASP C CA 1
ATOM 7265 C C . ASP C 1 300 ? 8.306 39.538 84.236 1.00 52.99 300 ASP C C 1
ATOM 7266 O O . ASP C 1 300 ? 7.324 39.320 84.945 1.00 55.02 300 ASP C O 1
ATOM 7271 N N . ALA C 1 301 ? 9.555 39.492 84.681 1.00 53.72 301 ALA C N 1
ATOM 7272 C CA . ALA C 1 301 ? 9.845 39.206 86.089 1.00 54.84 301 ALA C CA 1
ATOM 7273 C C . ALA C 1 301 ? 9.337 40.330 86.988 1.00 55.88 301 ALA C C 1
ATOM 7274 O O . ALA C 1 301 ? 8.752 40.081 88.054 1.00 58.38 301 ALA C O 1
ATOM 7276 N N . VAL C 1 302 ? 9.586 41.567 86.569 1.00 55.26 302 VAL C N 1
ATOM 7277 C CA . VAL C 1 302 ? 9.162 42.709 87.362 1.00 53.79 302 VAL C CA 1
ATOM 7278 C C . VAL C 1 302 ? 7.624 42.718 87.528 1.00 54.24 302 VAL C C 1
ATOM 7279 O O . VAL C 1 302 ? 7.128 42.902 88.632 1.00 46.06 302 VAL C O 1
ATOM 7283 N N . LEU C 1 303 ? 6.884 42.466 86.443 1.00 54.47 303 LEU C N 1
ATOM 7284 C CA . LEU C 1 303 ? 5.430 42.328 86.519 1.00 54.67 303 LEU C CA 1
ATOM 7285 C C . LEU C 1 303 ? 4.978 41.273 87.537 1.00 59.13 303 LEU C C 1
ATOM 7286 O O . LEU C 1 303 ? 4.132 41.564 88.399 1.00 60.20 303 LEU C O 1
ATOM 7291 N N . ALA C 1 304 ? 5.556 40.075 87.466 1.00 60.46 304 ALA C N 1
ATOM 7292 C CA . ALA C 1 304 ? 5.219 39.023 88.423 1.00 54.53 304 ALA C CA 1
ATOM 7293 C C . ALA C 1 304 ? 5.464 39.489 89.872 1.00 53.73 304 ALA C C 1
ATOM 7294 O O . ALA C 1 304 ? 4.686 39.151 90.775 1.00 50.43 304 ALA C O 1
ATOM 7296 N N . LEU C 1 305 ? 6.511 40.280 90.097 1.00 47.27 305 LEU C N 1
ATOM 7297 C CA . LEU C 1 305 ? 6.774 40.767 91.438 1.00 50.55 305 LEU C CA 1
ATOM 7298 C C . LEU C 1 305 ? 5.744 41.792 91.873 1.00 56.96 305 LEU C C 1
ATOM 7299 O O . LEU C 1 305 ? 5.341 41.831 93.052 1.00 64.93 305 LEU C O 1
ATOM 7304 N N . LEU C 1 306 ? 5.334 42.642 90.931 1.00 59.57 306 LEU C N 1
ATOM 7305 C CA . LEU C 1 306 ? 4.356 43.703 91.219 1.00 52.99 306 LEU C CA 1
ATOM 7306 C C . LEU C 1 306 ? 3.002 43.058 91.515 1.00 53.42 306 LEU C C 1
ATOM 7307 O O . LEU C 1 306 ? 2.375 43.308 92.545 1.00 50.03 306 LEU C O 1
ATOM 7312 N N . ALA C 1 307 ? 2.589 42.177 90.624 1.00 47.66 307 ALA C N 1
ATOM 7313 C CA . ALA C 1 307 ? 1.312 41.544 90.756 1.00 50.60 307 ALA C CA 1
ATOM 7314 C C . ALA C 1 307 ? 1.160 40.861 92.119 1.00 53.33 307 ALA C C 1
ATOM 7315 O O . ALA C 1 307 ? 0.072 40.767 92.667 1.00 58.64 307 ALA C O 1
ATOM 7317 N N . SER C 1 308 ? 2.254 40.379 92.671 1.00 61.61 308 SER C N 1
ATOM 7318 C CA . SER C 1 308 ? 2.189 39.566 93.885 1.00 59.88 308 SER C CA 1
ATOM 7319 C C . SER C 1 308 ? 2.433 40.432 95.103 1.00 55.30 308 SER C C 1
ATOM 7320 O O . SER C 1 308 ? 2.488 39.918 96.207 1.00 53.75 308 SER C O 1
ATOM 7323 N N . GLY C 1 309 ? 2.621 41.734 94.906 1.00 55.23 309 GLY C N 1
ATOM 7324 C CA . GLY C 1 309 ? 2.765 42.647 96.043 1.00 54.98 309 GLY C CA 1
ATOM 7325 C C . GLY C 1 309 ? 4.156 42.757 96.647 1.00 59.22 309 GLY C C 1
ATOM 7326 O O . GLY C 1 309 ? 4.362 43.518 97.592 1.00 58.84 309 GLY C O 1
ATOM 7327 N N . ARG C 1 310 ? 5.132 42.039 96.104 1.00 59.66 310 ARG C N 1
ATOM 7328 C CA . ARG C 1 310 ? 6.461 42.053 96.700 1.00 58.36 310 ARG C CA 1
ATOM 7329 C C . ARG C 1 310 ? 7.096 43.413 96.494 1.00 59.70 310 ARG C C 1
ATOM 7330 O O . ARG C 1 310 ? 7.946 43.828 97.289 1.00 65.15 310 ARG C O 1
ATOM 7338 N N . LEU C 1 311 ? 6.684 44.103 95.431 1.00 60.66 311 LEU C N 1
ATOM 7339 C CA . LEU C 1 311 ? 7.100 45.494 95.190 1.00 64.83 311 LEU C CA 1
ATOM 7340 C C . LEU C 1 311 ? 5.887 46.421 95.036 1.00 65.05 311 LEU C C 1
ATOM 7341 O O . LEU C 1 311 ? 4.905 46.066 94.356 1.00 57.02 311 LEU C O 1
ATOM 7346 N N . GLN C 1 312 ? 5.983 47.607 95.651 1.00 64.88 312 GLN C N 1
ATOM 7347 C CA . GLN C 1 312 ? 4.873 48.573 95.712 1.00 62.54 312 GLN C CA 1
ATOM 7348 C C . GLN C 1 312 ? 5.431 49.932 95.336 1.00 60.04 312 GLN C C 1
ATOM 7349 O O . GLN C 1 312 ? 5.547 50.825 96.185 1.00 58.44 312 GLN C O 1
ATOM 7355 N N . PRO C 1 313 ? 5.818 50.093 94.057 1.00 53.64 313 PRO C N 1
ATOM 7356 C CA . PRO C 1 313 ? 6.505 51.334 93.685 1.00 52.30 313 PRO C CA 1
ATOM 7357 C C . PRO C 1 313 ? 5.600 52.564 93.778 1.00 55.76 313 PRO C C 1
ATOM 7358 O O . PRO C 1 313 ? 6.099 53.681 94.028 1.00 55.99 313 PRO C O 1
ATOM 7362 N N . GLU C 1 314 ? 4.289 52.371 93.596 1.00 54.80 314 GLU C N 1
ATOM 7363 C CA . GLU C 1 314 ? 3.330 53.513 93.555 1.00 60.48 314 GLU C CA 1
ATOM 7364 C C . GLU C 1 314 ? 3.317 54.366 94.810 1.00 62.53 314 GLU C C 1
ATOM 7365 O O . GLU C 1 314 ? 2.946 55.539 94.754 1.00 62.71 314 GLU C O 1
ATOM 7371 N N . ARG C 1 315 ? 3.740 53.782 95.928 1.00 60.58 315 ARG C N 1
ATOM 7372 C CA . ARG C 1 315 ? 3.874 54.525 97.163 1.00 54.72 315 ARG C CA 1
ATOM 7373 C C . ARG C 1 315 ? 4.741 55.741 96.997 1.00 54.25 315 ARG C C 1
ATOM 7374 O O . ARG C 1 315 ? 4.634 56.649 97.782 1.00 65.45 315 ARG C O 1
ATOM 7382 N N . ILE C 1 316 ? 5.607 55.803 96.000 1.00 56.88 316 ILE C N 1
ATOM 7383 C CA . ILE C 1 316 ? 6.436 57.013 95.882 1.00 62.02 316 ILE C CA 1
ATOM 7384 C C . ILE C 1 316 ? 5.734 58.132 95.121 1.00 58.18 316 ILE C C 1
ATOM 7385 O O . ILE C 1 316 ? 6.302 59.212 94.977 1.00 58.41 316 ILE C O 1
ATOM 7390 N N . VAL C 1 317 ? 4.535 57.868 94.600 1.00 54.80 317 VAL C N 1
ATOM 7391 C CA . VAL C 1 317 ? 3.808 58.900 93.869 1.00 59.61 317 VAL C CA 1
ATOM 7392 C C . VAL C 1 317 ? 3.353 59.969 94.853 1.00 56.96 317 VAL C C 1
ATOM 7393 O O . VAL C 1 317 ? 2.571 59.688 95.740 1.00 57.24 317 VAL C O 1
ATOM 7397 N N . SER C 1 318 ? 3.858 61.183 94.698 1.00 55.09 318 SER C N 1
ATOM 7398 C CA . SER C 1 318 ? 3.414 62.288 95.526 1.00 59.64 318 SER C CA 1
ATOM 7399 C C . SER C 1 318 ? 2.203 63.035 94.909 1.00 64.28 318 SER C C 1
ATOM 7400 O O . SER C 1 318 ? 1.351 63.535 95.634 1.00 69.72 318 SER C O 1
ATOM 7403 N N . HIS C 1 319 ? 2.128 63.098 93.584 1.00 61.44 319 HIS C N 1
ATOM 7404 C CA . HIS C 1 319 ? 1.119 63.887 92.909 1.00 60.57 319 HIS C CA 1
ATOM 7405 C C . HIS C 1 319 ? 0.442 63.123 91.767 1.00 62.96 319 HIS C C 1
ATOM 7406 O O . HIS C 1 319 ? 1.101 62.679 90.832 1.00 61.69 319 HIS C O 1
ATOM 7413 N N . TYR C 1 320 ? -0.878 62.986 91.838 1.00 64.10 320 TYR C N 1
ATOM 7414 C CA . TYR C 1 320 ? -1.674 62.630 90.670 1.00 68.01 320 TYR C CA 1
ATOM 7415 C C . TYR C 1 320 ? -2.329 63.901 90.120 1.00 69.92 320 TYR C C 1
ATOM 7416 O O . TYR C 1 320 ? -3.189 64.463 90.776 1.00 84.91 320 TYR C O 1
ATOM 7425 N N . LEU C 1 321 ? -1.922 64.361 88.938 1.00 68.19 321 LEU C N 1
ATOM 7426 C CA . LEU C 1 321 ? -2.489 65.573 88.325 1.00 68.20 321 LEU C CA 1
ATOM 7427 C C . LEU C 1 321 ? -3.267 65.245 87.060 1.00 72.25 321 LEU C C 1
ATOM 7428 O O . LEU C 1 321 ? -2.994 64.235 86.420 1.00 76.40 321 LEU C O 1
ATOM 7433 N N . PRO C 1 322 ? -4.251 66.087 86.692 1.00 75.54 322 PRO C N 1
ATOM 7434 C CA . PRO C 1 322 ? -4.846 65.907 85.365 1.00 75.28 322 PRO C CA 1
ATOM 7435 C C . PRO C 1 322 ? -3.866 66.320 84.273 1.00 68.56 322 PRO C C 1
ATOM 7436 O O . PRO C 1 322 ? -3.013 67.169 84.503 1.00 66.52 322 PRO C O 1
ATOM 7440 N N . LEU C 1 323 ? -4.003 65.721 83.097 1.00 67.17 323 LEU C N 1
ATOM 7441 C CA . LEU C 1 323 ? -3.094 65.954 81.992 1.00 62.97 323 LEU C CA 1
ATOM 7442 C C . LEU C 1 323 ? -2.863 67.428 81.786 1.00 64.42 323 LEU C C 1
ATOM 7443 O O . LEU C 1 323 ? -1.720 67.842 81.626 1.00 67.20 323 LEU C O 1
ATOM 7448 N N . GLU C 1 324 ? -3.939 68.218 81.817 1.00 70.71 324 GLU C N 1
ATOM 7449 C CA . GLU C 1 324 ? -3.851 69.677 81.575 1.00 74.47 324 GLU C CA 1
ATOM 7450 C C . GLU C 1 324 ? -3.003 70.450 82.605 1.00 68.73 324 GLU C C 1
ATOM 7451 O O . GLU C 1 324 ? -2.511 71.536 82.308 1.00 69.09 324 GLU C O 1
ATOM 7457 N N . GLU C 1 325 ? -2.802 69.890 83.794 1.00 74.32 325 GLU C N 1
ATOM 7458 C CA . GLU C 1 325 ? -1.930 70.524 84.804 1.00 82.02 325 GLU C CA 1
ATOM 7459 C C . GLU C 1 325 ? -0.435 70.080 84.723 1.00 78.20 325 GLU C C 1
ATOM 7460 O O . GLU C 1 325 ? 0.368 70.354 85.621 1.00 76.39 325 GLU C O 1
ATOM 7466 N N . ALA C 1 326 ? -0.080 69.429 83.619 1.00 72.50 326 ALA C N 1
ATOM 7467 C CA . ALA C 1 326 ? 1.278 68.974 83.348 1.00 70.47 326 ALA C CA 1
ATOM 7468 C C . ALA C 1 326 ? 2.364 70.028 83.507 1.00 68.34 326 ALA C C 1
ATOM 7469 O O . ALA C 1 326 ? 3.422 69.724 84.048 1.00 72.29 326 ALA C O 1
ATOM 7471 N N . PRO C 1 327 ? 2.141 71.254 83.004 1.00 68.18 327 PRO C N 1
ATOM 7472 C CA . PRO C 1 327 ? 3.203 72.278 83.206 1.00 67.32 327 PRO C CA 1
ATOM 7473 C C . PRO C 1 327 ? 3.520 72.592 84.677 1.00 58.15 327 PRO C C 1
ATOM 7474 O O . PRO C 1 327 ? 4.673 72.861 84.991 1.00 59.57 327 PRO C O 1
ATOM 7478 N N . ARG C 1 328 ? 2.514 72.541 85.553 1.00 53.36 328 ARG C N 1
ATOM 7479 C CA . ARG C 1 328 ? 2.742 72.642 87.001 1.00 57.66 328 ARG C CA 1
ATOM 7480 C C . ARG C 1 328 ? 3.528 71.394 87.500 1.00 60.52 328 ARG C C 1
ATOM 7481 O O . ARG C 1 328 ? 4.454 71.491 88.328 1.00 52.55 328 ARG C O 1
ATOM 7483 N N . GLY C 1 329 ? 3.150 70.227 86.978 1.00 62.88 329 GLY C N 1
ATOM 7484 C CA . GLY C 1 329 ? 3.808 68.960 87.319 1.00 62.89 329 GLY C CA 1
ATOM 7485 C C . GLY C 1 329 ? 5.294 69.025 87.056 1.00 65.07 329 GLY C C 1
ATOM 7486 O O . GLY C 1 329 ? 6.114 68.690 87.922 1.00 65.73 329 GLY C O 1
ATOM 7487 N N . TYR C 1 330 ? 5.635 69.485 85.859 1.00 62.82 330 TYR C N 1
ATOM 7488 C CA . TYR C 1 330 ? 7.030 69.653 85.478 1.00 62.73 330 TYR C CA 1
ATOM 7489 C C . TYR C 1 330 ? 7.746 70.626 86.434 1.00 63.92 330 TYR C C 1
ATOM 7490 O O . TYR C 1 330 ? 8.867 70.363 86.890 1.00 64.76 330 TYR C O 1
ATOM 7499 N N . GLU C 1 331 ? 7.091 71.740 86.738 1.00 68.50 331 GLU C N 1
ATOM 7500 C CA . GLU C 1 331 ? 7.648 72.734 87.664 1.00 80.20 331 GLU C CA 1
ATOM 7501 C C . GLU C 1 331 ? 7.959 72.115 89.026 1.00 83.90 331 GLU C C 1
ATOM 7502 O O . GLU C 1 331 ? 9.080 72.210 89.556 1.00 86.26 331 GLU C O 1
ATOM 7508 N N . LEU C 1 332 ? 6.929 71.493 89.587 1.00 81.22 332 LEU C N 1
ATOM 7509 C CA . LEU C 1 332 ? 7.033 70.831 90.876 1.00 78.37 332 LEU C CA 1
ATOM 7510 C C . LEU C 1 332 ? 8.194 69.839 90.880 1.00 82.38 332 LEU C C 1
ATOM 7511 O O . LEU C 1 332 ? 9.086 69.936 91.720 1.00 93.92 332 LEU C O 1
ATOM 7516 N N . PHE C 1 333 ? 8.194 68.914 89.923 1.00 82.35 333 PHE C N 1
ATOM 7517 C CA . PHE C 1 333 ? 9.225 67.874 89.858 1.00 78.00 333 PHE C CA 1
ATOM 7518 C C . PHE C 1 333 ? 10.610 68.463 89.639 1.00 70.91 333 PHE C C 1
ATOM 7519 O O . PHE C 1 333 ? 11.571 68.032 90.255 1.00 65.80 333 PHE C O 1
ATOM 7527 N N . ASP C 1 334 ? 10.713 69.454 88.769 1.00 73.51 334 ASP C N 1
ATOM 7528 C CA . ASP C 1 334 ? 11.989 70.126 88.572 1.00 76.04 334 ASP C CA 1
ATOM 7529 C C . ASP C 1 334 ? 12.446 70.814 89.861 1.00 78.89 334 ASP C C 1
ATOM 7530 O O . ASP C 1 334 ? 13.603 70.699 90.243 1.00 74.43 334 ASP C O 1
ATOM 7535 N N . ARG C 1 335 ? 11.528 71.541 90.503 1.00 79.00 335 ARG C N 1
ATOM 7536 C CA . ARG C 1 335 ? 11.800 72.243 91.761 1.00 77.90 335 ARG C CA 1
ATOM 7537 C C . ARG C 1 335 ? 12.032 71.278 92.958 1.00 77.64 335 ARG C C 1
ATOM 7538 O O . ARG C 1 335 ? 12.366 71.711 94.053 1.00 80.38 335 ARG C O 1
ATOM 7540 N N . LYS C 1 336 ? 11.862 69.978 92.723 1.00 78.59 336 LYS C N 1
ATOM 7541 C CA . LYS C 1 336 ? 12.074 68.914 93.722 1.00 81.28 336 LYS C CA 1
ATOM 7542 C C . LYS C 1 336 ? 10.962 68.873 94.783 1.00 83.03 336 LYS C C 1
ATOM 7543 O O . LYS C 1 336 ? 11.103 68.195 95.816 1.00 80.15 336 LYS C O 1
ATOM 7545 N N . GLU C 1 337 ? 9.850 69.563 94.499 1.00 80.39 337 GLU C N 1
ATOM 7546 C CA . GLU C 1 337 ? 8.694 69.624 95.398 1.00 77.09 337 GLU C CA 1
ATOM 7547 C C . GLU C 1 337 ? 7.835 68.386 95.252 1.00 76.31 337 GLU C C 1
ATOM 7548 O O . GLU C 1 337 ? 7.246 67.911 96.221 1.00 75.39 337 GLU C O 1
ATOM 7554 N N . ALA C 1 338 ? 7.755 67.856 94.043 1.00 71.36 338 ALA C N 1
ATOM 7555 C CA . ALA C 1 338 ? 7.156 66.551 93.877 1.00 73.64 338 ALA C CA 1
ATOM 7556 C C . ALA C 1 338 ? 8.264 65.511 93.851 1.00 74.71 338 ALA C C 1
ATOM 7557 O O . ALA C 1 338 ? 9.412 65.820 93.507 1.00 80.47 338 ALA C O 1
ATOM 7559 N N . LEU C 1 339 ? 7.918 64.292 94.255 1.00 72.05 339 LEU C N 1
ATOM 7560 C CA . LEU C 1 339 ? 8.835 63.164 94.215 1.00 72.11 339 LEU C CA 1
ATOM 7561 C C . LEU C 1 339 ? 8.606 62.397 92.929 1.00 69.52 339 LEU C C 1
ATOM 7562 O O . LEU C 1 339 ? 9.540 62.090 92.189 1.00 67.72 339 LEU C O 1
ATOM 7567 N N . LYS C 1 340 ? 7.348 62.083 92.679 1.00 64.46 340 LYS C N 1
ATOM 7568 C CA . LYS C 1 340 ? 6.967 61.448 91.429 1.00 71.20 340 LYS C CA 1
ATOM 7569 C C . LYS C 1 340 ? 5.587 61.913 91.022 1.00 68.30 340 LYS C C 1
ATOM 7570 O O . LYS C 1 340 ? 4.631 61.789 91.799 1.00 62.16 340 LYS C O 1
ATOM 7576 N N . VAL C 1 341 ? 5.499 62.407 89.789 1.00 67.94 341 VAL C N 1
ATOM 7577 C CA . VAL C 1 341 ? 4.244 62.899 89.247 1.00 62.90 341 VAL C CA 1
ATOM 7578 C C . VAL C 1 341 ? 3.698 61.923 88.236 1.00 57.80 341 VAL C C 1
ATOM 7579 O O . VAL C 1 341 ? 4.372 61.528 87.291 1.00 58.30 341 VAL C O 1
ATOM 7583 N N . LEU C 1 342 ? 2.454 61.560 88.445 1.00 56.76 342 LEU C N 1
ATOM 7584 C CA . LEU C 1 342 ? 1.701 60.794 87.482 1.00 62.80 342 LEU C CA 1
ATOM 7585 C C . LEU C 1 342 ? 0.570 61.695 86.926 1.00 58.33 342 LEU C C 1
ATOM 7586 O O . LEU C 1 342 ? -0.130 62.340 87.677 1.00 57.14 342 LEU C O 1
ATOM 7591 N N . LEU C 1 343 ? 0.427 61.739 85.612 1.00 57.22 343 LEU C N 1
ATOM 7592 C CA . LEU C 1 343 ? -0.614 62.504 84.958 1.00 53.98 343 LEU C CA 1
ATOM 7593 C C . LEU C 1 343 ? -1.819 61.635 84.694 1.00 54.43 343 LEU C C 1
ATOM 7594 O O . LEU C 1 343 ? -1.696 60.612 84.030 1.00 60.24 343 LEU C O 1
ATOM 7599 N N . VAL C 1 344 ? -2.982 62.038 85.193 1.00 53.46 344 VAL C N 1
ATOM 7600 C CA . VAL C 1 344 ? -4.228 61.338 84.844 1.00 60.26 344 VAL C CA 1
ATOM 7601 C C . VAL C 1 344 ? -4.752 61.863 83.500 1.00 57.68 344 VAL C C 1
ATOM 7602 O O . VAL C 1 344 ? -4.959 63.050 83.337 1.00 61.80 344 VAL C O 1
ATOM 7606 N N . VAL C 1 345 ? -4.877 60.957 82.540 1.00 59.34 345 VAL C N 1
ATOM 7607 C CA . VAL C 1 345 ? -5.547 61.155 81.250 1.00 62.98 345 VAL C CA 1
ATOM 7608 C C . VAL C 1 345 ? -6.807 60.312 81.408 1.00 64.77 345 VAL C C 1
ATOM 7609 O O . VAL C 1 345 ? -6.896 59.504 82.331 1.00 81.64 345 VAL C O 1
ATOM 7613 N N . ARG C 1 346 ? -7.786 60.442 80.535 1.00 69.25 346 ARG C N 1
ATOM 7614 C CA . ARG C 1 346 ? -8.900 59.466 80.543 1.00 76.58 346 ARG C CA 1
ATOM 7615 C C . ARG C 1 346 ? -9.316 59.030 81.967 1.00 79.43 346 ARG C C 1
ATOM 7616 O O . ARG C 1 346 ? -9.857 59.822 82.757 1.00 77.93 346 ARG C O 1
ATOM 7618 N N . MET D 1 1 ? 4.295 20.633 44.332 1.00 86.70 1 MET D N 1
ATOM 7619 C CA . MET D 1 1 ? 3.425 19.781 45.192 1.00 82.77 1 MET D CA 1
ATOM 7620 C C . MET D 1 1 ? 3.897 18.315 45.308 1.00 82.37 1 MET D C 1
ATOM 7621 O O . MET D 1 1 ? 3.105 17.429 45.642 1.00 76.83 1 MET D O 1
ATOM 7623 N N . ARG D 1 2 ? 5.181 18.059 45.035 1.00 82.36 2 ARG D N 1
ATOM 7624 C CA . ARG D 1 2 ? 5.782 16.750 45.311 1.00 82.67 2 ARG D CA 1
ATOM 7625 C C . ARG D 1 2 ? 6.080 16.713 46.820 1.00 82.84 2 ARG D C 1
ATOM 7626 O O . ARG D 1 2 ? 6.476 17.744 47.391 1.00 79.67 2 ARG D O 1
ATOM 7628 N N . ALA D 1 3 ? 5.845 15.571 47.474 1.00 70.96 3 ALA D N 1
ATOM 7629 C CA . ALA D 1 3 ? 6.030 15.488 48.923 1.00 69.56 3 ALA D CA 1
ATOM 7630 C C . ALA D 1 3 ? 6.033 14.068 49.421 1.00 71.30 3 ALA D C 1
ATOM 7631 O O . ALA D 1 3 ? 5.241 13.247 48.975 1.00 76.80 3 ALA D O 1
ATOM 7633 N N . VAL D 1 4 ? 6.905 13.797 50.381 1.00 77.25 4 VAL D N 1
ATOM 7634 C CA . VAL D 1 4 ? 6.994 12.471 50.979 1.00 83.98 4 VAL D CA 1
ATOM 7635 C C . VAL D 1 4 ? 5.865 12.344 51.974 1.00 88.72 4 VAL D C 1
ATOM 7636 O O . VAL D 1 4 ? 5.625 13.267 52.747 1.00 104.85 4 VAL D O 1
ATOM 7640 N N . VAL D 1 5 ? 5.171 11.214 51.952 1.00 89.33 5 VAL D N 1
ATOM 7641 C CA . VAL D 1 5 ? 4.129 10.946 52.933 1.00 87.13 5 VAL D CA 1
ATOM 7642 C C . VAL D 1 5 ? 4.303 9.567 53.588 1.00 93.36 5 VAL D C 1
ATOM 7643 O O . VAL D 1 5 ? 4.882 8.628 53.014 1.00 100.06 5 VAL D O 1
ATOM 7647 N N . PHE D 1 6 ? 3.807 9.472 54.814 1.00 90.28 6 PHE D N 1
ATOM 7648 C CA . PHE D 1 6 ? 3.735 8.222 55.538 1.00 95.82 6 PHE D CA 1
ATOM 7649 C C . PHE D 1 6 ? 2.583 7.543 54.912 1.00 112.49 6 PHE D C 1
ATOM 7650 O O . PHE D 1 6 ? 1.566 8.202 54.606 1.00 131.00 6 PHE D O 1
ATOM 7658 N N . ALA D 1 13 ? 6.142 6.847 50.857 1.00 87.24 13 ALA D N 1
ATOM 7659 C CA . ALA D 1 13 ? 6.146 7.120 49.415 1.00 88.11 13 ALA D CA 1
ATOM 7660 C C . ALA D 1 13 ? 5.986 8.583 49.087 1.00 85.64 13 ALA D C 1
ATOM 7661 O O . ALA D 1 13 ? 5.598 9.360 49.943 1.00 90.89 13 ALA D O 1
ATOM 7663 N N . VAL D 1 14 ? 6.268 8.948 47.836 1.00 88.73 14 VAL D N 1
ATOM 7664 C CA . VAL D 1 14 ? 6.208 10.352 47.424 1.00 90.18 14 VAL D CA 1
ATOM 7665 C C . VAL D 1 14 ? 5.039 10.537 46.474 1.00 90.34 14 VAL D C 1
ATOM 7666 O O . VAL D 1 14 ? 4.986 9.910 45.429 1.00 94.68 14 VAL D O 1
ATOM 7670 N N . LYS D 1 15 ? 4.088 11.374 46.876 1.00 96.95 15 LYS D N 1
ATOM 7671 C CA . LYS D 1 15 ? 2.858 11.606 46.114 1.00 95.69 15 LYS D CA 1
ATOM 7672 C C . LYS D 1 15 ? 2.716 13.089 45.819 1.00 93.56 15 LYS D C 1
ATOM 7673 O O . LYS D 1 15 ? 3.512 13.903 46.290 1.00 91.15 15 LYS D O 1
ATOM 7675 N N . GLU D 1 16 ? 1.720 13.424 45.007 1.00 99.75 16 GLU D N 1
ATOM 7676 C CA . GLU D 1 16 ? 1.317 14.810 44.829 1.00 98.11 16 GLU D CA 1
ATOM 7677 C C . GLU D 1 16 ? 0.401 15.159 45.997 1.00 95.91 16 GLU D C 1
ATOM 7678 O O . GLU D 1 16 ? -0.421 14.333 46.411 1.00 88.76 16 GLU D O 1
ATOM 7680 N N . VAL D 1 17 ? 0.578 16.365 46.538 1.00 96.17 17 VAL D N 1
ATOM 7681 C CA . VAL D 1 17 ? -0.298 16.933 47.577 1.00 93.02 17 VAL D CA 1
ATOM 7682 C C . VAL D 1 17 ? -0.495 18.433 47.307 1.00 93.30 17 VAL D C 1
ATOM 7683 O O . VAL D 1 17 ? 0.272 19.044 46.563 1.00 88.72 17 VAL D O 1
ATOM 7687 N N . ASN D 1 18 ? -1.541 19.014 47.886 1.00 95.98 18 ASN D N 1
ATOM 7688 C CA . ASN D 1 18 ? -1.844 20.429 47.665 1.00 95.70 18 ASN D CA 1
ATOM 7689 C C . ASN D 1 18 ? -0.776 21.333 48.310 1.00 95.29 18 ASN D C 1
ATOM 7690 O O . ASN D 1 18 ? -0.412 21.141 49.466 1.00 84.03 18 ASN D O 1
ATOM 7692 N N . ALA D 1 19 ? -0.272 22.303 47.551 1.00 99.10 19 ALA D N 1
ATOM 7693 C CA . ALA D 1 19 ? 0.680 23.286 48.075 1.00 106.93 19 ALA D CA 1
ATOM 7694 C C . ALA D 1 19 ? -0.047 24.220 49.044 1.00 112.25 19 ALA D C 1
ATOM 7695 O O . ALA D 1 19 ? -1.149 24.657 48.734 1.00 130.44 19 ALA D O 1
ATOM 7697 N N . PRO D 1 20 ? 0.558 24.539 50.211 1.00 111.79 20 PRO D N 1
ATOM 7698 C CA . PRO D 1 20 ? -0.097 25.447 51.160 1.00 100.52 20 PRO D CA 1
ATOM 7699 C C . PRO D 1 20 ? 0.032 26.916 50.764 1.00 92.55 20 PRO D C 1
ATOM 7700 O O . PRO D 1 20 ? 0.968 27.285 50.048 1.00 81.21 20 PRO D O 1
ATOM 7704 N N . ARG D 1 21 ? -0.898 27.738 51.256 1.00 86.64 21 ARG D N 1
ATOM 7705 C CA . ARG D 1 21 ? -0.927 29.179 50.974 1.00 80.87 21 ARG D CA 1
ATOM 7706 C C . ARG D 1 21 ? -0.789 29.973 52.280 1.00 81.89 21 ARG D C 1
ATOM 7707 O O . ARG D 1 21 ? -1.032 29.433 53.376 1.00 76.56 21 ARG D O 1
ATOM 7709 N N . LEU D 1 22 ? -0.401 31.246 52.152 1.00 77.86 22 LEU D N 1
ATOM 7710 C CA . LEU D 1 22 ? -0.373 32.180 53.283 1.00 77.39 22 LEU D CA 1
ATOM 7711 C C . LEU D 1 22 ? -1.764 32.271 53.944 1.00 91.94 22 LEU D C 1
ATOM 7712 O O . LEU D 1 22 ? -2.766 32.399 53.249 1.00 109.19 22 LEU D O 1
ATOM 7717 N N . GLN D 1 23 ? -1.823 32.213 55.276 1.00 95.32 23 GLN D N 1
ATOM 7718 C CA . GLN D 1 23 ? -3.101 32.328 56.021 1.00 91.65 23 GLN D CA 1
ATOM 7719 C C . GLN D 1 23 ? -3.119 33.371 57.150 1.00 93.08 23 GLN D C 1
ATOM 7720 O O . GLN D 1 23 ? -4.129 33.526 57.838 1.00 101.19 23 GLN D O 1
ATOM 7726 N N . HIS D 1 24 ? -2.010 34.073 57.342 1.00 90.11 24 HIS D N 1
ATOM 7727 C CA . HIS D 1 24 ? -1.825 34.942 58.495 1.00 83.14 24 HIS D CA 1
ATOM 7728 C C . HIS D 1 24 ? -0.699 35.930 58.146 1.00 72.94 24 HIS D C 1
ATOM 7729 O O . HIS D 1 24 ? 0.190 35.577 57.402 1.00 76.59 24 HIS D O 1
ATOM 7731 N N . PRO D 1 25 ? -0.724 37.169 58.660 1.00 72.22 25 PRO D N 1
ATOM 7732 C CA . PRO D 1 25 ? 0.255 38.188 58.178 1.00 71.08 25 PRO D CA 1
ATOM 7733 C C . PRO D 1 25 ? 1.709 37.977 58.575 1.00 71.30 25 PRO D C 1
ATOM 7734 O O . PRO D 1 25 ? 2.567 38.800 58.218 1.00 57.89 25 PRO D O 1
ATOM 7738 N N . LEU D 1 26 ? 1.969 36.931 59.353 1.00 76.82 26 LEU D N 1
ATOM 7739 C CA . LEU D 1 26 ? 3.332 36.585 59.755 1.00 78.90 26 LEU D CA 1
ATOM 7740 C C . LEU D 1 26 ? 3.810 35.293 59.095 1.00 73.61 26 LEU D C 1
ATOM 7741 O O . LEU D 1 26 ? 4.943 34.873 59.307 1.00 76.38 26 LEU D O 1
ATOM 7746 N N . ASP D 1 27 ? 2.951 34.688 58.276 1.00 69.31 27 ASP D N 1
ATOM 7747 C CA . ASP D 1 27 ? 3.274 33.455 57.586 1.00 66.83 27 ASP D CA 1
ATOM 7748 C C . ASP D 1 27 ? 4.345 33.736 56.546 1.00 67.68 27 ASP D C 1
ATOM 7749 O O . ASP D 1 27 ? 4.500 34.882 56.098 1.00 62.18 27 ASP D O 1
ATOM 7754 N N . ALA D 1 28 ? 5.128 32.697 56.236 1.00 69.86 28 ALA D N 1
ATOM 7755 C CA . ALA D 1 28 ? 6.031 32.686 55.069 1.00 64.86 28 ALA D CA 1
ATOM 7756 C C . ALA D 1 28 ? 5.935 31.331 54.402 1.00 61.62 28 ALA D C 1
ATOM 7757 O O . ALA D 1 28 ? 5.698 30.312 55.050 1.00 56.52 28 ALA D O 1
ATOM 7759 N N . LEU D 1 29 ? 6.040 31.348 53.082 1.00 71.11 29 LEU D N 1
ATOM 7760 C CA . LEU D 1 29 ? 6.087 30.118 52.322 1.00 76.69 29 LEU D CA 1
ATOM 7761 C C . LEU D 1 29 ? 7.566 29.960 51.897 1.00 74.76 29 LEU D C 1
ATOM 7762 O O . LEU D 1 29 ? 8.265 30.936 51.549 1.00 59.94 29 LEU D O 1
ATOM 7764 N N . VAL D 1 30 ? 8.054 28.731 51.992 1.00 81.20 30 VAL D N 1
ATOM 7765 C CA . VAL D 1 30 ? 9.460 28.443 51.725 1.00 81.47 30 VAL D CA 1
ATOM 7766 C C . VAL D 1 30 ? 9.582 27.373 50.660 1.00 72.75 30 VAL D C 1
ATOM 7767 O O . VAL D 1 30 ? 9.032 26.271 50.809 1.00 64.75 30 VAL D O 1
ATOM 7771 N N . ARG D 1 31 ? 10.316 27.705 49.600 1.00 70.45 31 ARG D N 1
ATOM 7772 C CA . ARG D 1 31 ? 10.660 26.731 48.582 1.00 67.56 31 ARG D CA 1
ATOM 7773 C C . ARG D 1 31 ? 11.815 25.909 49.151 1.00 63.23 31 ARG D C 1
ATOM 7774 O O . ARG D 1 31 ? 12.969 26.365 49.150 1.00 58.97 31 ARG D O 1
ATOM 7782 N N . VAL D 1 32 ? 11.494 24.727 49.669 1.00 50.39 32 VAL D N 1
ATOM 7783 C CA . VAL D 1 32 ? 12.516 23.831 50.177 1.00 56.87 32 VAL D CA 1
ATOM 7784 C C . VAL D 1 32 ? 13.477 23.340 49.092 1.00 61.91 32 VAL D C 1
ATOM 7785 O O . VAL D 1 32 ? 13.054 22.828 48.060 1.00 76.43 32 VAL D O 1
ATOM 7789 N N . HIS D 1 33 ? 14.770 23.474 49.362 1.00 60.76 33 HIS D N 1
ATOM 7790 C CA . HIS D 1 33 ? 15.806 23.046 48.449 1.00 55.98 33 HIS D CA 1
ATOM 7791 C C . HIS D 1 33 ? 16.498 21.781 48.998 1.00 58.27 33 HIS D C 1
ATOM 7792 O O . HIS D 1 33 ? 16.778 20.841 48.236 1.00 64.53 33 HIS D O 1
ATOM 7799 N N . LEU D 1 34 ? 16.687 21.684 50.313 1.00 55.64 34 LEU D N 1
ATOM 7800 C CA . LEU D 1 34 ? 17.154 20.420 50.922 1.00 51.99 34 LEU D CA 1
ATOM 7801 C C . LEU D 1 34 ? 16.328 20.082 52.120 1.00 50.17 34 LEU D C 1
ATOM 7802 O O . LEU D 1 34 ? 15.924 20.969 52.846 1.00 58.00 34 LEU D O 1
ATOM 7807 N N . ALA D 1 35 ? 16.106 18.795 52.343 1.00 51.52 35 ALA D N 1
ATOM 7808 C CA . ALA D 1 35 ? 15.261 18.323 53.437 1.00 53.71 35 ALA D CA 1
ATOM 7809 C C . ALA D 1 35 ? 15.880 17.099 54.014 1.00 55.10 35 ALA D C 1
ATOM 7810 O O . ALA D 1 35 ? 16.267 16.223 53.284 1.00 68.30 35 ALA D O 1
ATOM 7812 N N . GLY D 1 36 ? 15.963 17.015 55.327 1.00 59.00 36 GLY D N 1
ATOM 7813 C CA . GLY D 1 36 ? 16.700 15.924 55.957 1.00 59.29 36 GLY D CA 1
ATOM 7814 C C . GLY D 1 36 ? 15.785 14.831 56.439 1.00 61.00 36 GLY D C 1
ATOM 7815 O O . GLY D 1 36 ? 14.581 15.046 56.610 1.00 66.17 36 GLY D O 1
ATOM 7816 N N . ILE D 1 37 ? 16.356 13.654 56.648 1.00 64.02 37 ILE D N 1
ATOM 7817 C CA . ILE D 1 37 ? 15.666 12.630 57.403 1.00 69.28 37 ILE D CA 1
ATOM 7818 C C . ILE D 1 37 ? 16.459 12.426 58.685 1.00 67.41 37 ILE D C 1
ATOM 7819 O O . ILE D 1 37 ? 17.676 12.215 58.677 1.00 69.91 37 ILE D O 1
ATOM 7824 N N . CYS D 1 38 ? 15.732 12.529 59.786 1.00 68.20 38 CYS D N 1
ATOM 7825 C CA . CYS D 1 38 ? 16.301 12.574 61.124 1.00 68.46 38 CYS D CA 1
ATOM 7826 C C . CYS D 1 38 ? 16.090 11.249 61.864 1.00 61.90 38 CYS D C 1
ATOM 7827 O O . CYS D 1 38 ? 15.206 10.475 61.540 1.00 60.11 38 CYS D O 1
ATOM 7830 N N . GLY D 1 39 ? 16.909 11.010 62.880 1.00 64.45 39 GLY D N 1
ATOM 7831 C CA . GLY D 1 39 ? 16.724 9.871 63.769 1.00 64.25 39 GLY D CA 1
ATOM 7832 C C . GLY D 1 39 ? 15.320 9.862 64.335 1.00 73.33 39 GLY D C 1
ATOM 7833 O O . GLY D 1 39 ? 14.724 8.808 64.502 1.00 78.71 39 GLY D O 1
ATOM 7834 N N . SER D 1 40 ? 14.781 11.043 64.622 1.00 79.90 40 SER D N 1
ATOM 7835 C CA . SER D 1 40 ? 13.416 11.155 65.126 1.00 80.14 40 SER D CA 1
ATOM 7836 C C . SER D 1 40 ? 12.410 10.616 64.119 1.00 75.88 40 SER D C 1
ATOM 7837 O O . SER D 1 40 ? 11.407 10.032 64.514 1.00 75.55 40 SER D O 1
ATOM 7840 N N . ASP D 1 41 ? 12.682 10.805 62.830 1.00 71.59 41 ASP D N 1
ATOM 7841 C CA . ASP D 1 41 ? 11.813 10.290 61.784 1.00 72.16 41 ASP D CA 1
ATOM 7842 C C . ASP D 1 41 ? 11.690 8.759 61.860 1.00 83.86 41 ASP D C 1
ATOM 7843 O O . ASP D 1 41 ? 10.639 8.206 61.509 1.00 88.30 41 ASP D O 1
ATOM 7848 N N . LEU D 1 42 ? 12.731 8.077 62.347 1.00 84.64 42 LEU D N 1
ATOM 7849 C CA . LEU D 1 42 ? 12.677 6.611 62.508 1.00 83.13 42 LEU D CA 1
ATOM 7850 C C . LEU D 1 42 ? 11.672 6.134 63.548 1.00 89.01 42 LEU D C 1
ATOM 7851 O O . LEU D 1 42 ? 11.156 5.029 63.440 1.00 109.20 42 LEU D O 1
ATOM 7856 N N . HIS D 1 43 ? 11.395 6.940 64.561 1.00 91.55 43 HIS D N 1
ATOM 7857 C CA . HIS D 1 43 ? 10.327 6.606 65.500 1.00 89.76 43 HIS D CA 1
ATOM 7858 C C . HIS D 1 43 ? 8.959 6.684 64.806 1.00 85.31 43 HIS D C 1
ATOM 7859 O O . HIS D 1 43 ? 8.075 5.892 65.102 1.00 78.54 43 HIS D O 1
ATOM 7866 N N . LEU D 1 44 ? 8.797 7.623 63.876 1.00 86.92 44 LEU D N 1
ATOM 7867 C CA . LEU D 1 44 ? 7.613 7.646 63.018 1.00 91.04 44 LEU D CA 1
ATOM 7868 C C . LEU D 1 44 ? 7.520 6.369 62.216 1.00 99.62 44 LEU D C 1
ATOM 7869 O O . LEU D 1 44 ? 6.506 5.683 62.245 1.00 103.33 44 LEU D O 1
ATOM 7874 N N . TYR D 1 45 ? 8.602 6.092 61.486 1.00 108.45 45 TYR D N 1
ATOM 7875 C CA . TYR D 1 45 ? 8.731 4.967 60.543 1.00 106.68 45 TYR D CA 1
ATOM 7876 C C . TYR D 1 45 ? 8.332 3.638 61.158 1.00 104.60 45 TYR D C 1
ATOM 7877 O O . TYR D 1 45 ? 7.545 2.888 60.590 1.00 101.62 45 TYR D O 1
ATOM 7886 N N . HIS D 1 46 ? 8.880 3.367 62.334 1.00 107.20 46 HIS D N 1
ATOM 7887 C CA . HIS D 1 46 ? 8.478 2.215 63.122 1.00 108.89 46 HIS D CA 1
ATOM 7888 C C . HIS D 1 46 ? 7.179 2.596 63.818 1.00 107.09 46 HIS D C 1
ATOM 7889 O O . HIS D 1 46 ? 6.609 3.651 63.545 1.00 115.03 46 HIS D O 1
ATOM 7891 N N . GLY D 1 47 ? 6.698 1.757 64.719 1.00 98.63 47 GLY D N 1
ATOM 7892 C CA . GLY D 1 47 ? 5.364 1.961 65.256 1.00 100.61 47 GLY D CA 1
ATOM 7893 C C . GLY D 1 47 ? 5.356 2.766 66.536 1.00 103.08 47 GLY D C 1
ATOM 7894 O O . GLY D 1 47 ? 4.539 2.501 67.410 1.00 114.52 47 GLY D O 1
ATOM 7895 N N . LYS D 1 48 ? 6.243 3.750 66.665 1.00 103.02 48 LYS D N 1
ATOM 7896 C CA . LYS D 1 48 ? 6.434 4.399 67.968 1.00 102.33 48 LYS D CA 1
ATOM 7897 C C . LYS D 1 48 ? 5.661 5.722 68.156 1.00 100.68 48 LYS D C 1
ATOM 7898 O O . LYS D 1 48 ? 5.203 5.988 69.259 1.00 93.22 48 LYS D O 1
ATOM 7900 N N . ILE D 1 49 ? 5.505 6.527 67.100 1.00 99.04 49 ILE D N 1
ATOM 7901 C CA . ILE D 1 49 ? 4.815 7.829 67.188 1.00 103.93 49 ILE D CA 1
ATOM 7902 C C . ILE D 1 49 ? 3.624 7.830 66.227 1.00 103.14 49 ILE D C 1
ATOM 7903 O O . ILE D 1 49 ? 3.783 7.475 65.059 1.00 108.16 49 ILE D O 1
ATOM 7905 N N . PRO D 1 50 ? 2.434 8.256 66.701 1.00 101.40 50 PRO D N 1
ATOM 7906 C CA . PRO D 1 50 ? 1.280 8.203 65.817 1.00 94.79 50 PRO D CA 1
ATOM 7907 C C . PRO D 1 50 ? 1.344 9.244 64.683 1.00 91.80 50 PRO D C 1
ATOM 7908 O O . PRO D 1 50 ? 1.555 10.431 64.921 1.00 81.50 50 PRO D O 1
ATOM 7912 N N . VAL D 1 51 ? 1.168 8.773 63.456 1.00 95.29 51 VAL D N 1
ATOM 7913 C CA . VAL D 1 51 ? 1.120 9.636 62.290 1.00 101.01 51 VAL D CA 1
ATOM 7914 C C . VAL D 1 51 ? -0.086 9.238 61.457 1.00 110.65 51 VAL D C 1
ATOM 7915 O O . VAL D 1 51 ? -0.353 8.048 61.267 1.00 114.82 51 VAL D O 1
ATOM 7917 N N . LEU D 1 52 ? -0.820 10.235 60.972 1.00 115.64 52 LEU D N 1
ATOM 7918 C CA . LEU D 1 52 ? -1.966 9.973 60.112 1.00 112.54 52 LEU D CA 1
ATOM 7919 C C . LEU D 1 52 ? -1.394 9.475 58.794 1.00 112.52 52 LEU D C 1
ATOM 7920 O O . LEU D 1 52 ? -0.525 10.138 58.213 1.00 121.97 52 LEU D O 1
ATOM 7922 N N . PRO D 1 53 ? -1.828 8.281 58.352 1.00 100.54 53 PRO D N 1
ATOM 7923 C CA . PRO D 1 53 ? -1.443 7.817 57.023 1.00 97.33 53 PRO D CA 1
ATOM 7924 C C . PRO D 1 53 ? -1.785 8.854 55.930 1.00 99.05 53 PRO D C 1
ATOM 7925 O O . PRO D 1 53 ? -2.892 9.399 55.918 1.00 91.73 53 PRO D O 1
ATOM 7927 N N . SER D 1 55 ? 0.013 11.788 55.570 1.00 108.71 55 SER D N 1
ATOM 7928 C CA . SER D 1 55 ? 0.544 13.126 55.905 1.00 99.22 55 SER D CA 1
ATOM 7929 C C . SER D 1 55 ? 2.030 13.263 55.545 1.00 101.22 55 SER D C 1
ATOM 7930 O O . SER D 1 55 ? 2.796 12.285 55.529 1.00 100.33 55 SER D O 1
ATOM 7933 N N . VAL D 1 56 ? 2.402 14.508 55.259 1.00 92.17 56 VAL D N 1
ATOM 7934 C CA . VAL D 1 56 ? 3.747 14.866 54.818 1.00 86.07 56 VAL D CA 1
ATOM 7935 C C . VAL D 1 56 ? 4.769 14.826 55.967 1.00 82.14 56 VAL D C 1
ATOM 7936 O O . VAL D 1 56 ? 4.593 15.484 56.997 1.00 82.76 56 VAL D O 1
ATOM 7940 N N . LEU D 1 57 ? 5.856 14.088 55.768 1.00 74.37 57 LEU D N 1
ATOM 7941 C CA . LEU D 1 57 ? 6.880 13.941 56.801 1.00 75.13 57 LEU D CA 1
ATOM 7942 C C . LEU D 1 57 ? 8.043 14.943 56.732 1.00 77.14 57 LEU D C 1
ATOM 7943 O O . LEU D 1 57 ? 8.205 15.680 55.748 1.00 74.49 57 LEU D O 1
ATOM 7948 N N . GLY D 1 58 ? 8.820 14.971 57.824 1.00 78.99 58 GLY D N 1
ATOM 7949 C CA . GLY D 1 58 ? 10.071 15.735 57.921 1.00 75.28 58 GLY D CA 1
ATOM 7950 C C . GLY D 1 58 ? 9.986 17.089 58.619 1.00 74.54 58 GLY D C 1
ATOM 7951 O O . GLY D 1 58 ? 8.969 17.809 58.524 1.00 69.62 58 GLY D O 1
ATOM 7952 N N . HIS D 1 59 ? 11.076 17.447 59.299 1.00 67.92 59 HIS D N 1
ATOM 7953 C CA . HIS D 1 59 ? 11.170 18.753 59.993 1.00 58.74 59 HIS D CA 1
ATOM 7954 C C . HIS D 1 59 ? 12.509 19.477 59.820 1.00 55.73 59 HIS D C 1
ATOM 7955 O O . HIS D 1 59 ? 12.797 20.449 60.510 1.00 62.78 59 HIS D O 1
ATOM 7962 N N . GLU D 1 60 ? 13.318 19.008 58.886 1.00 51.94 60 GLU D N 1
ATOM 7963 C CA . GLU D 1 60 ? 14.607 19.576 58.632 1.00 47.94 60 GLU D CA 1
ATOM 7964 C C . GLU D 1 60 ? 14.554 20.179 57.266 1.00 45.68 60 GLU D C 1
ATOM 7965 O O . GLU D 1 60 ? 14.238 19.489 56.306 1.00 59.48 60 GLU D O 1
ATOM 7971 N N . PHE D 1 61 ? 14.893 21.455 57.159 1.00 46.70 61 PHE D N 1
ATOM 7972 C CA . PHE D 1 61 ? 14.867 22.128 55.874 1.00 45.44 61 PHE D CA 1
ATOM 7973 C C . PHE D 1 61 ? 15.765 23.329 55.773 1.00 46.36 61 PHE D C 1
ATOM 7974 O O . PHE D 1 61 ? 16.089 23.959 56.769 1.00 51.87 61 PHE D O 1
ATOM 7982 N N . VAL D 1 62 ? 16.162 23.620 54.542 1.00 47.97 62 VAL D N 1
ATOM 7983 C CA . VAL D 1 62 ? 16.750 24.888 54.171 1.00 46.76 62 VAL D CA 1
ATOM 7984 C C . VAL D 1 62 ? 16.123 25.150 52.817 1.00 49.93 62 VAL D C 1
ATOM 7985 O O . VAL D 1 62 ? 15.800 24.209 52.100 1.00 53.46 62 VAL D O 1
ATOM 7989 N N . GLY D 1 63 ? 15.912 26.416 52.490 1.00 52.28 63 GLY D N 1
ATOM 7990 C CA . GLY D 1 63 ? 15.338 26.779 51.225 1.00 50.64 63 GLY D CA 1
ATOM 7991 C C . GLY D 1 63 ? 15.292 28.270 51.049 1.00 55.47 63 GLY D C 1
ATOM 7992 O O . GLY D 1 63 ? 15.950 29.011 51.773 1.00 49.45 63 GLY D O 1
ATOM 7993 N N . GLN D 1 64 ? 14.493 28.698 50.072 1.00 67.85 64 GLN D N 1
ATOM 7994 C CA . GLN D 1 64 ? 14.310 30.113 49.780 1.00 68.63 64 GLN D CA 1
ATOM 7995 C C . GLN D 1 64 ? 12.880 30.512 50.030 1.00 69.69 64 GLN D C 1
ATOM 7996 O O . GLN D 1 64 ? 11.955 29.688 49.927 1.00 70.20 64 GLN D O 1
ATOM 8002 N N . VAL D 1 65 ? 12.708 31.788 50.329 1.00 69.14 65 VAL D N 1
ATOM 8003 C CA . VAL D 1 65 ? 11.392 32.347 50.596 1.00 73.31 65 VAL D CA 1
ATOM 8004 C C . VAL D 1 65 ? 10.597 32.484 49.296 1.00 77.99 65 VAL D C 1
ATOM 8005 O O . VAL D 1 65 ? 11.074 33.086 48.330 1.00 73.92 65 VAL D O 1
ATOM 8009 N N . GLU D 1 66 ? 9.392 31.925 49.256 1.00 83.78 66 GLU D N 1
ATOM 8010 C CA . GLU D 1 66 ? 8.502 32.159 48.109 1.00 91.25 66 GLU D CA 1
ATOM 8011 C C . GLU D 1 66 ? 7.781 33.485 48.307 1.00 91.66 66 GLU D C 1
ATOM 8012 O O . GLU D 1 66 ? 7.872 34.378 47.457 1.00 92.03 66 GLU D O 1
ATOM 8018 N N . ALA D 1 67 ? 7.102 33.599 49.454 1.00 98.15 67 ALA D N 1
ATOM 8019 C CA . ALA D 1 67 ? 6.249 34.743 49.780 1.00 98.71 67 ALA D CA 1
ATOM 8020 C C . ALA D 1 67 ? 6.174 34.945 51.291 1.00 97.68 67 ALA D C 1
ATOM 8021 O O . ALA D 1 67 ? 6.445 34.015 52.060 1.00 90.68 67 ALA D O 1
ATOM 8023 N N . VAL D 1 68 ? 5.791 36.160 51.690 1.00 91.51 68 VAL D N 1
ATOM 8024 C CA . VAL D 1 68 ? 5.632 36.531 53.097 1.00 88.14 68 VAL D CA 1
ATOM 8025 C C . VAL D 1 68 ? 4.321 37.281 53.359 1.00 90.54 68 VAL D C 1
ATOM 8026 O O . VAL D 1 68 ? 3.823 37.982 52.488 1.00 90.56 68 VAL D O 1
ATOM 8030 N N . GLY D 1 69 ? 3.776 37.139 54.568 1.00 91.40 69 GLY D N 1
ATOM 8031 C CA . GLY D 1 69 ? 2.620 37.933 54.994 1.00 84.51 69 GLY D CA 1
ATOM 8032 C C . GLY D 1 69 ? 2.936 39.424 55.056 1.00 80.68 69 GLY D C 1
ATOM 8033 O O . GLY D 1 69 ? 4.104 39.830 55.047 1.00 68.41 69 GLY D O 1
ATOM 8034 N N . GLU D 1 70 ? 1.891 40.248 55.123 1.00 86.89 70 GLU D N 1
ATOM 8035 C CA . GLU D 1 70 ? 2.063 41.715 55.155 1.00 87.29 70 GLU D CA 1
ATOM 8036 C C . GLU D 1 70 ? 2.865 42.215 56.385 1.00 86.00 70 GLU D C 1
ATOM 8037 O O . GLU D 1 70 ? 3.381 43.354 56.391 1.00 69.26 70 GLU D O 1
ATOM 8039 N N . GLY D 1 71 ? 2.978 41.358 57.408 1.00 86.53 71 GLY D N 1
ATOM 8040 C CA . GLY D 1 71 ? 3.630 41.726 58.675 1.00 86.13 71 GLY D CA 1
ATOM 8041 C C . GLY D 1 71 ? 5.125 41.483 58.787 1.00 81.48 71 GLY D C 1
ATOM 8042 O O . GLY D 1 71 ? 5.752 41.897 59.772 1.00 70.04 71 GLY D O 1
ATOM 8043 N N . ILE D 1 72 ? 5.696 40.839 57.772 1.00 84.17 72 ILE D N 1
ATOM 8044 C CA . ILE D 1 72 ? 7.093 40.425 57.809 1.00 87.98 72 ILE D CA 1
ATOM 8045 C C . ILE D 1 72 ? 7.970 41.501 57.200 1.00 94.16 72 ILE D C 1
ATOM 8046 O O . ILE D 1 72 ? 7.759 41.908 56.052 1.00 87.02 72 ILE D O 1
ATOM 8051 N N . ASP D 1 74 ? 11.831 41.709 57.464 1.00 95.01 74 ASP D N 1
ATOM 8052 C CA . ASP D 1 74 ? 13.212 41.412 57.080 1.00 89.03 74 ASP D CA 1
ATOM 8053 C C . ASP D 1 74 ? 13.415 40.204 56.160 1.00 80.88 74 ASP D C 1
ATOM 8054 O O . ASP D 1 74 ? 14.532 39.724 56.008 1.00 75.99 74 ASP D O 1
ATOM 8059 N N . LEU D 1 75 ? 12.352 39.733 55.529 1.00 78.30 75 LEU D N 1
ATOM 8060 C CA . LEU D 1 75 ? 12.458 38.630 54.584 1.00 79.37 75 LEU D CA 1
ATOM 8061 C C . LEU D 1 75 ? 11.744 38.960 53.287 1.00 83.32 75 LEU D C 1
ATOM 8062 O O . LEU D 1 75 ? 10.590 39.352 53.307 1.00 93.28 75 LEU D O 1
ATOM 8067 N N . GLN D 1 76 ? 12.429 38.782 52.161 1.00 88.40 76 GLN D N 1
ATOM 8068 C CA . GLN D 1 76 ? 11.821 38.933 50.834 1.00 88.48 76 GLN D CA 1
ATOM 8069 C C . GLN D 1 76 ? 11.929 37.602 50.095 1.00 89.19 76 GLN D C 1
ATOM 8070 O O . GLN D 1 76 ? 12.602 36.703 50.575 1.00 86.04 76 GLN D O 1
ATOM 8076 N N . PRO D 1 77 ? 11.257 37.466 48.933 1.00 96.87 77 PRO D N 1
ATOM 8077 C CA . PRO D 1 77 ? 11.262 36.218 48.153 1.00 94.16 77 PRO D CA 1
ATOM 8078 C C . PRO D 1 77 ? 12.597 35.584 47.728 1.00 87.67 77 PRO D C 1
ATOM 8079 O O . PRO D 1 77 ? 12.670 34.356 47.657 1.00 81.55 77 PRO D O 1
ATOM 8083 N N . GLY D 1 78 ? 13.639 36.361 47.450 1.00 84.93 78 GLY D N 1
ATOM 8084 C CA . GLY D 1 78 ? 14.956 35.738 47.121 1.00 83.93 78 GLY D CA 1
ATOM 8085 C C . GLY D 1 78 ? 15.681 34.946 48.231 1.00 76.79 78 GLY D C 1
ATOM 8086 O O . GLY D 1 78 ? 16.466 34.038 47.958 1.00 72.20 78 GLY D O 1
ATOM 8087 N N . ASP D 1 79 ? 15.364 35.268 49.483 1.00 73.14 79 ASP D N 1
ATOM 8088 C CA . ASP D 1 79 ? 16.201 34.992 50.637 1.00 60.72 79 ASP D CA 1
ATOM 8089 C C . ASP D 1 79 ? 16.303 33.534 51.038 1.00 61.90 79 ASP D C 1
ATOM 8090 O O . ASP D 1 79 ? 15.297 32.790 51.126 1.00 58.89 79 ASP D O 1
ATOM 8095 N N . TRP D 1 80 ? 17.552 33.155 51.307 1.00 59.61 80 TRP D N 1
ATOM 8096 C CA . TRP D 1 80 ? 17.894 31.824 51.789 1.00 58.20 80 TRP D CA 1
ATOM 8097 C C . TRP D 1 80 ? 17.688 31.771 53.280 1.00 52.92 80 TRP D C 1
ATOM 8098 O O . TRP D 1 80 ? 18.267 32.579 54.029 1.00 47.07 80 TRP D O 1
ATOM 8109 N N . VAL D 1 81 ? 16.865 30.819 53.707 1.00 48.87 81 VAL D N 1
ATOM 8110 C CA . VAL D 1 81 ? 16.517 30.703 55.104 1.00 49.77 81 VAL D CA 1
ATOM 8111 C C . VAL D 1 81 ? 16.616 29.292 55.657 1.00 48.85 81 VAL D C 1
ATOM 8112 O O . VAL D 1 81 ? 16.594 28.321 54.933 1.00 50.91 81 VAL D O 1
ATOM 8116 N N . VAL D 1 82 ? 16.694 29.218 56.978 1.00 49.22 82 VAL D N 1
ATOM 8117 C CA . VAL D 1 82 ? 16.579 27.984 57.708 1.00 46.58 82 VAL D CA 1
ATOM 8118 C C . VAL D 1 82 ? 15.719 28.271 58.955 1.00 43.99 82 VAL D C 1
ATOM 8119 O O . VAL D 1 82 ? 15.526 29.428 59.327 1.00 44.87 82 VAL D O 1
ATOM 8123 N N . GLY D 1 83 ? 15.191 27.231 59.579 1.00 40.82 83 GLY D N 1
ATOM 8124 C CA . GLY D 1 83 ? 14.316 27.416 60.720 1.00 44.54 83 GLY D CA 1
ATOM 8125 C C . GLY D 1 83 ? 14.233 26.205 61.630 1.00 42.34 83 GLY D C 1
ATOM 8126 O O . GLY D 1 83 ? 14.501 25.104 61.189 1.00 54.98 83 GLY D O 1
ATOM 8127 N N . PRO D 1 84 ? 13.886 26.416 62.910 1.00 38.60 84 PRO D N 1
ATOM 8128 C CA . PRO D 1 84 ? 13.846 25.340 63.855 1.00 37.46 84 PRO D CA 1
ATOM 8129 C C . PRO D 1 84 ? 12.864 24.301 63.433 1.00 39.56 84 PRO D C 1
ATOM 8130 O O . PRO D 1 84 ? 11.884 24.623 62.816 1.00 43.97 84 PRO D O 1
ATOM 8134 N N . PHE D 1 85 ? 13.119 23.058 63.802 1.00 42.52 85 PHE D N 1
ATOM 8135 C CA . PHE D 1 85 ? 12.184 21.977 63.556 1.00 43.55 85 PHE D CA 1
ATOM 8136 C C . PHE D 1 85 ? 10.930 22.067 64.383 1.00 44.95 85 PHE D C 1
ATOM 8137 O O . PHE D 1 85 ? 10.013 21.290 64.172 1.00 46.55 85 PHE D O 1
ATOM 8145 N N . HIS D 1 86 ? 10.891 22.966 65.351 1.00 46.44 86 HIS D N 1
ATOM 8146 C CA . HIS D 1 86 ? 9.692 23.134 66.153 1.00 47.28 86 HIS D CA 1
ATOM 8147 C C . HIS D 1 86 ? 9.311 24.616 66.106 1.00 48.30 86 HIS D C 1
ATOM 8148 O O . HIS D 1 86 ? 10.183 25.485 66.006 1.00 50.77 86 HIS D O 1
ATOM 8155 N N . ILE D 1 87 ? 8.014 24.893 66.141 1.00 49.28 87 ILE D N 1
ATOM 8156 C CA . ILE D 1 87 ? 7.517 26.252 65.957 1.00 55.54 87 ILE D CA 1
ATOM 8157 C C . ILE D 1 87 ? 7.103 26.876 67.278 1.00 53.01 87 ILE D C 1
ATOM 8158 O O . ILE D 1 87 ? 6.815 26.191 68.250 1.00 45.74 87 ILE D O 1
ATOM 8163 N N . ALA D 1 88 ? 7.008 28.188 67.274 1.00 55.38 88 ALA D N 1
ATOM 8164 C CA . ALA D 1 88 ? 6.833 28.954 68.500 1.00 59.67 88 ALA D CA 1
ATOM 8165 C C . ALA D 1 88 ? 6.203 30.299 68.178 1.00 59.24 88 ALA D C 1
ATOM 8166 O O . ALA D 1 88 ? 6.495 30.893 67.141 1.00 64.42 88 ALA D O 1
ATOM 8168 N N . CYS D 1 89 ? 5.377 30.795 69.089 1.00 57.39 89 CYS D N 1
ATOM 8169 C CA . CYS D 1 89 ? 4.524 31.944 68.798 1.00 58.40 89 CYS D CA 1
ATOM 8170 C C . CYS D 1 89 ? 5.174 33.268 69.167 1.00 53.24 89 CYS D C 1
ATOM 8171 O O . CYS D 1 89 ? 4.925 34.293 68.546 1.00 51.64 89 CYS D O 1
ATOM 8174 N N . GLY D 1 90 ? 6.004 33.252 70.191 1.00 52.87 90 GLY D N 1
ATOM 8175 C CA . GLY D 1 90 ? 6.787 34.445 70.533 1.00 50.60 90 GLY D CA 1
ATOM 8176 C C . GLY D 1 90 ? 6.133 35.313 71.588 1.00 49.22 90 GLY D C 1
ATOM 8177 O O . GLY D 1 90 ? 6.764 36.214 72.122 1.00 44.30 90 GLY D O 1
ATOM 8178 N N . THR D 1 91 ? 4.873 35.037 71.913 1.00 49.48 91 THR D N 1
ATOM 8179 C CA . THR D 1 91 ? 4.142 35.895 72.858 1.00 46.97 91 THR D CA 1
ATOM 8180 C C . THR D 1 91 ? 3.517 35.187 74.058 1.00 47.43 91 THR D C 1
ATOM 8181 O O . THR D 1 91 ? 3.237 35.847 75.052 1.00 47.96 91 THR D O 1
ATOM 8185 N N . CYS D 1 92 ? 3.331 33.863 73.998 1.00 48.19 92 CYS D N 1
ATOM 8186 C CA . CYS D 1 92 ? 2.863 33.097 75.169 1.00 44.82 92 CYS D CA 1
ATOM 8187 C C . CYS D 1 92 ? 3.878 33.152 76.343 1.00 44.86 92 CYS D C 1
ATOM 8188 O O . CYS D 1 92 ? 5.023 33.561 76.185 1.00 46.48 92 CYS D O 1
ATOM 8191 N N . PRO D 1 93 ? 3.448 32.781 77.542 1.00 45.57 93 PRO D N 1
ATOM 8192 C CA . PRO D 1 93 ? 4.329 32.935 78.694 1.00 48.19 93 PRO D CA 1
ATOM 8193 C C . PRO D 1 93 ? 5.635 32.143 78.587 1.00 47.67 93 PRO D C 1
ATOM 8194 O O . PRO D 1 93 ? 6.686 32.627 79.014 1.00 46.76 93 PRO D O 1
ATOM 8198 N N . TYR D 1 94 ? 5.572 30.942 78.018 1.00 44.39 94 TYR D N 1
ATOM 8199 C CA . TYR D 1 94 ? 6.782 30.167 77.777 1.00 38.69 94 TYR D CA 1
ATOM 8200 C C . TYR D 1 94 ? 7.721 30.846 76.759 1.00 39.56 94 TYR D C 1
ATOM 8201 O O . TYR D 1 94 ? 8.950 30.824 76.917 1.00 40.52 94 TYR D O 1
ATOM 8210 N N . CYS D 1 95 ? 7.167 31.473 75.726 1.00 40.17 95 CYS D N 1
ATOM 8211 C CA . CYS D 1 95 ? 8.002 32.152 74.732 1.00 40.17 95 CYS D CA 1
ATOM 8212 C C . CYS D 1 95 ? 8.650 33.326 75.402 1.00 40.45 95 CYS D C 1
ATOM 8213 O O . CYS D 1 95 ? 9.796 33.634 75.117 1.00 47.18 95 CYS D O 1
ATOM 8216 N N . ARG D 1 96 ? 7.958 33.959 76.327 1.00 43.15 96 ARG D N 1
ATOM 8217 C CA . ARG D 1 96 ? 8.513 35.164 76.970 1.00 50.11 96 ARG D CA 1
ATOM 8218 C C . ARG D 1 96 ? 9.617 34.811 77.964 1.00 47.71 96 ARG D C 1
ATOM 8219 O O . ARG D 1 96 ? 10.546 35.599 78.183 1.00 47.55 96 ARG D O 1
ATOM 8227 N N . ARG D 1 97 ? 9.520 33.612 78.536 1.00 43.74 97 ARG D N 1
ATOM 8228 C CA . ARG D 1 97 ? 10.635 33.020 79.293 1.00 45.21 97 ARG D CA 1
ATOM 8229 C C . ARG D 1 97 ? 11.791 32.475 78.429 1.00 46.96 97 ARG D C 1
ATOM 8230 O O . ARG D 1 97 ? 12.720 31.902 78.960 1.00 48.02 97 ARG D O 1
ATOM 8238 N N . HIS D 1 98 ? 11.706 32.629 77.109 1.00 49.47 98 HIS D N 1
ATOM 8239 C CA . HIS D 1 98 ? 12.662 32.075 76.150 1.00 47.46 98 HIS D CA 1
ATOM 8240 C C . HIS D 1 98 ? 12.747 30.552 76.181 1.00 45.35 98 HIS D C 1
ATOM 8241 O O . HIS D 1 98 ? 13.789 29.962 75.913 1.00 41.81 98 HIS D O 1
ATOM 8248 N N . GLN D 1 99 ? 11.627 29.937 76.531 1.00 42.17 99 GLN D N 1
ATOM 8249 C CA . GLN D 1 99 ? 11.508 28.495 76.512 1.00 40.67 99 GLN D CA 1
ATOM 8250 C C . GLN D 1 99 ? 10.616 28.160 75.346 1.00 39.50 99 GLN D C 1
ATOM 8251 O O . GLN D 1 99 ? 9.501 27.657 75.535 1.00 39.98 99 GLN D O 1
ATOM 8257 N N . TYR D 1 100 ? 11.141 28.404 74.147 1.00 37.30 100 TYR D N 1
ATOM 8258 C CA . TYR D 1 100 ? 10.329 28.301 72.933 1.00 40.79 100 TYR D CA 1
ATOM 8259 C C . TYR D 1 100 ? 9.863 26.882 72.683 1.00 38.93 100 TYR D C 1
ATOM 8260 O O . TYR D 1 100 ? 8.800 26.659 72.130 1.00 41.50 100 TYR D O 1
ATOM 8269 N N . ASN D 1 101 ? 10.629 25.916 73.130 1.00 40.98 101 ASN D N 1
ATOM 8270 C CA . ASN D 1 101 ? 10.168 24.535 73.032 1.00 42.40 101 ASN D CA 1
ATOM 8271 C C . ASN D 1 101 ? 8.926 24.243 73.844 1.00 41.27 101 ASN D C 1
ATOM 8272 O O . ASN D 1 101 ? 8.345 23.173 73.689 1.00 42.89 101 ASN D O 1
ATOM 8277 N N . LEU D 1 102 ? 8.532 25.141 74.739 1.00 41.30 102 LEU D N 1
ATOM 8278 C CA . LEU D 1 102 ? 7.311 24.908 75.536 1.00 43.70 102 LEU D CA 1
ATOM 8279 C C . LEU D 1 102 ? 6.202 25.867 75.137 1.00 46.46 102 LEU D C 1
ATOM 8280 O O . LEU D 1 102 ? 5.203 26.034 75.857 1.00 46.02 102 LEU D O 1
ATOM 8285 N N . CYS D 1 103 ? 6.358 26.462 73.959 1.00 48.08 103 CYS D N 1
ATOM 8286 C CA . CYS D 1 103 ? 5.337 27.329 73.426 1.00 54.29 103 CYS D CA 1
ATOM 8287 C C . CYS D 1 103 ? 3.982 26.686 73.542 1.00 54.97 103 CYS D C 1
ATOM 8288 O O . CYS D 1 103 ? 3.863 25.495 73.320 1.00 56.73 103 CYS D O 1
ATOM 8291 N N . GLU D 1 104 ? 2.972 27.470 73.910 1.00 59.28 104 GLU D N 1
ATOM 8292 C CA . GLU D 1 104 ? 1.611 26.937 74.099 1.00 57.79 104 GLU D CA 1
ATOM 8293 C C . GLU D 1 104 ? 0.927 26.671 72.779 1.00 55.14 104 GLU D C 1
ATOM 8294 O O . GLU D 1 104 ? 0.047 25.824 72.704 1.00 57.85 104 GLU D O 1
ATOM 8300 N N . ARG D 1 105 ? 1.361 27.399 71.750 1.00 56.95 105 ARG D N 1
ATOM 8301 C CA . ARG D 1 105 ? 0.977 27.157 70.367 1.00 61.01 105 ARG D CA 1
ATOM 8302 C C . ARG D 1 105 ? 2.051 26.352 69.615 1.00 59.51 105 ARG D C 1
ATOM 8303 O O . ARG D 1 105 ? 2.144 26.408 68.392 1.00 59.32 105 ARG D O 1
ATOM 8311 N N . GLY D 1 106 ? 2.829 25.565 70.349 1.00 64.11 106 GLY D N 1
ATOM 8312 C CA . GLY D 1 106 ? 3.978 24.867 69.784 1.00 66.53 106 GLY D CA 1
ATOM 8313 C C . GLY D 1 106 ? 3.635 23.603 69.008 1.00 70.32 106 GLY D C 1
ATOM 8314 O O . GLY D 1 106 ? 2.603 22.972 69.223 1.00 71.23 106 GLY D O 1
ATOM 8315 N N . GLY D 1 107 ? 4.528 23.240 68.098 1.00 76.36 107 GLY D N 1
ATOM 8316 C CA . GLY D 1 107 ? 4.441 21.978 67.369 1.00 71.99 107 GLY D CA 1
ATOM 8317 C C . GLY D 1 107 ? 5.734 21.651 66.640 1.00 67.11 107 GLY D C 1
ATOM 8318 O O . GLY D 1 107 ? 6.662 22.449 66.611 1.00 65.95 107 GLY D O 1
ATOM 8319 N N . VAL D 1 108 ? 5.784 20.458 66.062 1.00 66.59 108 VAL D N 1
ATOM 8320 C CA . VAL D 1 108 ? 6.916 20.000 65.248 1.00 63.21 108 VAL D CA 1
ATOM 8321 C C . VAL D 1 108 ? 6.408 19.638 63.853 1.00 61.96 108 VAL D C 1
ATOM 8322 O O . VAL D 1 108 ? 5.471 18.828 63.719 1.00 52.01 108 VAL D O 1
ATOM 8326 N N . TYR D 1 109 ? 7.035 20.213 62.825 1.00 62.43 109 TYR D N 1
ATOM 8327 C CA . TYR D 1 109 ? 6.649 19.947 61.444 1.00 60.66 109 TYR D CA 1
ATOM 8328 C C . TYR D 1 109 ? 6.640 18.443 61.150 1.00 65.71 109 TYR D C 1
ATOM 8329 O O . TYR D 1 109 ? 7.511 17.707 61.600 1.00 69.09 109 TYR D O 1
ATOM 8338 N N . GLY D 1 110 ? 5.625 17.995 60.412 1.00 72.07 110 GLY D N 1
ATOM 8339 C CA . GLY D 1 110 ? 5.512 16.608 59.959 1.00 67.76 110 GLY D CA 1
ATOM 8340 C C . GLY D 1 110 ? 5.651 15.551 61.034 1.00 73.01 110 GLY D C 1
ATOM 8341 O O . GLY D 1 110 ? 6.155 14.451 60.765 1.00 76.44 110 GLY D O 1
ATOM 8342 N N . TYR D 1 111 ? 5.211 15.861 62.249 1.00 73.58 111 TYR D N 1
ATOM 8343 C CA . TYR D 1 111 ? 5.381 14.911 63.346 1.00 78.74 111 TYR D CA 1
ATOM 8344 C C . TYR D 1 111 ? 4.042 14.419 63.931 1.00 86.41 111 TYR D C 1
ATOM 8345 O O . TYR D 1 111 ? 3.981 13.876 65.046 1.00 81.79 111 TYR D O 1
ATOM 8354 N N . GLY D 1 112 ? 2.977 14.578 63.153 1.00 91.80 112 GLY D N 1
ATOM 8355 C CA . GLY D 1 112 ? 1.697 13.983 63.506 1.00 102.51 112 GLY D CA 1
ATOM 8356 C C . GLY D 1 112 ? 0.919 14.797 64.522 1.00 109.34 112 GLY D C 1
ATOM 8357 O O . GLY D 1 112 ? 1.401 15.833 64.987 1.00 101.75 112 GLY D O 1
ATOM 8358 N N . PRO D 1 113 ? -0.292 14.320 64.876 1.00 119.48 113 PRO D N 1
ATOM 8359 C CA . PRO D 1 113 ? -1.271 15.113 65.628 1.00 113.58 113 PRO D CA 1
ATOM 8360 C C . PRO D 1 113 ? -0.973 15.299 67.117 1.00 97.24 113 PRO D C 1
ATOM 8361 O O . PRO D 1 113 ? -1.543 16.183 67.738 1.00 88.10 113 PRO D O 1
ATOM 8365 N N . MET D 1 114 ? -0.077 14.506 67.687 1.00 85.00 114 MET D N 1
ATOM 8366 C CA . MET D 1 114 ? 0.351 14.755 69.068 1.00 83.00 114 MET D CA 1
ATOM 8367 C C . MET D 1 114 ? 1.340 15.940 69.179 1.00 84.70 114 MET D C 1
ATOM 8368 O O . MET D 1 114 ? 1.697 16.326 70.290 1.00 87.66 114 MET D O 1
ATOM 8370 N N . PHE D 1 115 ? 1.778 16.501 68.044 1.00 77.93 115 PHE D N 1
ATOM 8371 C CA . PHE D 1 115 ? 2.756 17.593 68.016 1.00 69.13 115 PHE D CA 1
ATOM 8372 C C . PHE D 1 115 ? 2.363 18.669 67.010 1.00 67.80 115 PHE D C 1
ATOM 8373 O O . PHE D 1 115 ? 3.160 19.065 66.164 1.00 67.01 115 PHE D O 1
ATOM 8381 N N . GLY D 1 116 ? 1.125 19.136 67.098 1.00 67.79 116 GLY D N 1
ATOM 8382 C CA . GLY D 1 116 ? 0.699 20.332 66.351 1.00 73.26 116 GLY D CA 1
ATOM 8383 C C . GLY D 1 116 ? 0.072 20.045 64.994 1.00 83.08 116 GLY D C 1
ATOM 8384 O O . GLY D 1 116 ? -0.451 20.958 64.339 1.00 74.35 116 GLY D O 1
ATOM 8385 N N . ASN D 1 117 ? 0.139 18.778 64.570 1.00 95.62 117 ASN D N 1
ATOM 8386 C CA . ASN D 1 117 ? -0.491 18.305 63.335 1.00 93.42 117 ASN D CA 1
ATOM 8387 C C . ASN D 1 117 ? -0.104 19.185 62.149 1.00 96.27 117 ASN D C 1
ATOM 8388 O O . ASN D 1 117 ? -0.964 19.766 61.465 1.00 89.02 117 ASN D O 1
ATOM 8393 N N . LEU D 1 118 ? 1.206 19.279 61.930 1.00 93.04 118 LEU D N 1
ATOM 8394 C CA . LEU D 1 118 ? 1.768 20.200 60.949 1.00 94.64 118 LEU D CA 1
ATOM 8395 C C . LEU D 1 118 ? 2.198 19.418 59.712 1.00 88.84 118 LEU D C 1
ATOM 8396 O O . LEU D 1 118 ? 2.652 18.269 59.822 1.00 73.16 118 LEU D O 1
ATOM 8401 N N . GLN D 1 119 ? 2.027 20.024 58.536 1.00 87.99 119 GLN D N 1
ATOM 8402 C CA . GLN D 1 119 ? 2.524 19.414 57.307 1.00 91.16 119 GLN D CA 1
ATOM 8403 C C . GLN D 1 119 ? 4.064 19.503 57.325 1.00 91.63 119 GLN D C 1
ATOM 8404 O O . GLN D 1 119 ? 4.630 20.563 57.624 1.00 89.13 119 GLN D O 1
ATOM 8406 N N . GLY D 1 120 ? 4.711 18.373 57.027 1.00 83.16 120 GLY D N 1
ATOM 8407 C CA . GLY D 1 120 ? 6.167 18.228 57.084 1.00 80.70 120 GLY D CA 1
ATOM 8408 C C . GLY D 1 120 ? 6.980 19.011 56.065 1.00 83.10 120 GLY D C 1
ATOM 8409 O O . GLY D 1 120 ? 6.440 19.833 55.287 1.00 85.85 120 GLY D O 1
ATOM 8410 N N . ALA D 1 121 ? 8.292 18.764 56.097 1.00 76.00 121 ALA D N 1
ATOM 8411 C CA . ALA D 1 121 ? 9.271 19.562 55.345 1.00 73.70 121 ALA D CA 1
ATOM 8412 C C . ALA D 1 121 ? 9.859 18.822 54.148 1.00 69.98 121 ALA D C 1
ATOM 8413 O O . ALA D 1 121 ? 10.484 19.448 53.264 1.00 67.38 121 ALA D O 1
ATOM 8415 N N . GLN D 1 122 ? 9.659 17.505 54.109 1.00 61.53 122 GLN D N 1
ATOM 8416 C CA . GLN D 1 122 ? 10.093 16.695 52.971 1.00 62.16 122 GLN D CA 1
ATOM 8417 C C . GLN D 1 122 ? 9.112 16.893 51.816 1.00 66.09 122 GLN D C 1
ATOM 8418 O O . GLN D 1 122 ? 8.335 15.986 51.480 1.00 72.69 122 GLN D O 1
ATOM 8424 N N . ALA D 1 123 ? 9.186 18.085 51.211 1.00 61.45 123 ALA D N 1
ATOM 8425 C CA . ALA D 1 123 ? 8.190 18.575 50.269 1.00 57.18 123 ALA D CA 1
ATOM 8426 C C . ALA D 1 123 ? 8.688 19.865 49.658 1.00 59.26 123 ALA D C 1
ATOM 8427 O O . ALA D 1 123 ? 9.550 20.526 50.219 1.00 60.96 123 ALA D O 1
ATOM 8429 N N . GLU D 1 124 ? 8.111 20.253 48.533 1.00 61.71 124 GLU D N 1
ATOM 8430 C CA . GLU D 1 124 ? 8.674 21.341 47.756 1.00 60.04 124 GLU D CA 1
ATOM 8431 C C . GLU D 1 124 ? 8.401 22.670 48.412 1.00 61.61 124 GLU D C 1
ATOM 8432 O O . GLU D 1 124 ? 9.170 23.601 48.229 1.00 65.48 124 GLU D O 1
ATOM 8434 N N . ILE D 1 125 ? 7.300 22.760 49.162 1.00 71.69 125 ILE D N 1
ATOM 8435 C CA . ILE D 1 125 ? 6.875 24.027 49.805 1.00 72.13 125 ILE D CA 1
ATOM 8436 C C . ILE D 1 125 ? 6.508 23.805 51.262 1.00 72.71 125 ILE D C 1
ATOM 8437 O O . ILE D 1 125 ? 5.844 22.798 51.623 1.00 63.45 125 ILE D O 1
ATOM 8442 N N . LEU D 1 126 ? 6.929 24.768 52.086 1.00 68.45 126 LEU D N 1
ATOM 8443 C CA . LEU D 1 126 ? 6.642 24.734 53.508 1.00 67.86 126 LEU D CA 1
ATOM 8444 C C . LEU D 1 126 ? 6.008 26.043 53.942 1.00 64.08 126 LEU D C 1
ATOM 8445 O O . LEU D 1 126 ? 6.488 27.127 53.565 1.00 54.58 126 LEU D O 1
ATOM 8450 N N . ARG D 1 127 ? 4.904 25.933 54.693 1.00 64.03 127 ARG D N 1
ATOM 8451 C CA . ARG D 1 127 ? 4.295 27.085 55.370 1.00 66.43 127 ARG D CA 1
ATOM 8452 C C . ARG D 1 127 ? 4.940 27.175 56.733 1.00 62.30 127 ARG D C 1
ATOM 8453 O O . ARG D 1 127 ? 4.913 26.221 57.520 1.00 58.54 127 ARG D O 1
ATOM 8461 N N . VAL D 1 128 ? 5.539 28.324 56.999 1.00 62.56 128 VAL D N 1
ATOM 8462 C CA . VAL D 1 128 ? 6.162 28.607 58.294 1.00 64.21 128 VAL D CA 1
ATOM 8463 C C . VAL D 1 128 ? 5.422 29.747 59.046 1.00 61.63 128 VAL D C 1
ATOM 8464 O O . VAL D 1 128 ? 5.634 30.953 58.745 1.00 51.86 128 VAL D O 1
ATOM 8468 N N . PRO D 1 129 ? 4.570 29.379 60.038 1.00 55.65 129 PRO D N 1
ATOM 8469 C CA . PRO D 1 129 ? 3.903 30.396 60.840 1.00 54.74 129 PRO D CA 1
ATOM 8470 C C . PRO D 1 129 ? 4.861 31.240 61.659 1.00 55.79 129 PRO D C 1
ATOM 8471 O O . PRO D 1 129 ? 5.943 30.792 61.983 1.00 56.58 129 PRO D O 1
ATOM 8475 N N . PHE D 1 130 ? 4.457 32.460 61.985 1.00 57.04 130 PHE D N 1
ATOM 8476 C CA . PHE D 1 130 ? 5.259 33.331 62.827 1.00 55.30 130 PHE D CA 1
ATOM 8477 C C . PHE D 1 130 ? 6.710 33.292 62.340 1.00 55.74 130 PHE D C 1
ATOM 8478 O O . PHE D 1 130 ? 7.645 33.091 63.114 1.00 63.85 130 PHE D O 1
ATOM 8486 N N . SER D 1 131 ? 6.901 33.461 61.046 1.00 55.04 131 SER D N 1
ATOM 8487 C CA . SER D 1 131 ? 8.245 33.399 60.462 1.00 53.19 131 SER D CA 1
ATOM 8488 C C . SER D 1 131 ? 9.213 34.416 61.057 1.00 50.92 131 SER D C 1
ATOM 8489 O O . SER D 1 131 ? 10.435 34.241 60.991 1.00 50.91 131 SER D O 1
ATOM 8492 N N . ASN D 1 132 ? 8.676 35.493 61.616 1.00 50.81 132 ASN D N 1
ATOM 8493 C CA . ASN D 1 132 ? 9.486 36.441 62.416 1.00 50.64 132 ASN D CA 1
ATOM 8494 C C . ASN D 1 132 ? 10.260 35.749 63.554 1.00 50.07 132 ASN D C 1
ATOM 8495 O O . ASN D 1 132 ? 11.344 36.189 63.933 1.00 45.54 132 ASN D O 1
ATOM 8500 N N . VAL D 1 133 ? 9.678 34.676 64.088 1.00 46.25 133 VAL D N 1
ATOM 8501 C CA . VAL D 1 133 ? 10.249 33.907 65.179 1.00 51.30 133 VAL D CA 1
ATOM 8502 C C . VAL D 1 133 ? 10.962 32.652 64.659 1.00 53.34 133 VAL D C 1
ATOM 8503 O O . VAL D 1 133 ? 12.063 32.329 65.089 1.00 52.53 133 VAL D O 1
ATOM 8507 N N . ASN D 1 134 ? 10.303 31.947 63.745 1.00 52.11 134 ASN D N 1
ATOM 8508 C CA . ASN D 1 134 ? 10.713 30.618 63.313 1.00 46.58 134 ASN D CA 1
ATOM 8509 C C . ASN D 1 134 ? 11.633 30.542 62.058 1.00 44.44 134 ASN D C 1
ATOM 8510 O O . ASN D 1 134 ? 11.825 29.448 61.501 1.00 42.37 134 ASN D O 1
ATOM 8515 N N . LEU D 1 135 ? 12.219 31.660 61.626 1.00 40.67 135 LEU D N 1
ATOM 8516 C CA . LEU D 1 135 ? 13.147 31.647 60.478 1.00 45.74 135 LEU D CA 1
ATOM 8517 C C . LEU D 1 135 ? 14.384 32.503 60.696 1.00 46.34 135 LEU D C 1
ATOM 8518 O O . LEU D 1 135 ? 14.369 33.435 61.483 1.00 49.63 135 LEU D O 1
ATOM 8523 N N . ARG D 1 136 ? 15.467 32.171 60.001 1.00 44.95 136 ARG D N 1
ATOM 8524 C CA . ARG D 1 136 ? 16.637 33.047 59.954 1.00 46.14 136 ARG D CA 1
ATOM 8525 C C . ARG D 1 136 ? 17.176 33.126 58.527 1.00 47.66 136 ARG D C 1
ATOM 8526 O O . ARG D 1 136 ? 17.288 32.134 57.828 1.00 49.29 136 ARG D O 1
ATOM 8534 N N . LYS D 1 137 ? 17.484 34.341 58.108 1.00 49.47 137 LYS D N 1
ATOM 8535 C CA . LYS D 1 137 ? 18.272 34.576 56.923 1.00 55.06 137 LYS D CA 1
ATOM 8536 C C . LYS D 1 137 ? 19.613 33.877 57.095 1.00 53.76 137 LYS D C 1
ATOM 8537 O O . LYS D 1 137 ? 20.188 33.941 58.156 1.00 57.95 137 LYS D O 1
ATOM 8540 N N . LEU D 1 138 ? 20.106 33.208 56.057 1.00 57.47 138 LEU D N 1
ATOM 8541 C CA . LEU D 1 138 ? 21.490 32.694 56.075 1.00 54.85 138 LEU D CA 1
ATOM 8542 C C . LEU D 1 138 ? 22.470 33.838 55.941 1.00 51.41 138 LEU D C 1
ATOM 8543 O O . LEU D 1 138 ? 22.304 34.698 55.082 1.00 56.54 138 LEU D O 1
ATOM 8548 N N . PRO D 1 139 ? 23.497 33.871 56.785 1.00 50.13 139 PRO D N 1
ATOM 8549 C CA . PRO D 1 139 ? 24.575 34.816 56.503 1.00 49.95 139 PRO D CA 1
ATOM 8550 C C . PRO D 1 139 ? 25.102 34.614 55.085 1.00 58.40 139 PRO D C 1
ATOM 8551 O O . PRO D 1 139 ? 25.056 33.508 54.557 1.00 60.38 139 PRO D O 1
ATOM 8555 N N . PRO D 1 140 ? 25.620 35.671 54.470 1.00 73.57 140 PRO D N 1
ATOM 8556 C CA . PRO D 1 140 ? 25.912 35.688 53.013 1.00 81.18 140 PRO D CA 1
ATOM 8557 C C . PRO D 1 140 ? 26.836 34.574 52.429 1.00 80.07 140 PRO D C 1
ATOM 8558 O O . PRO D 1 140 ? 26.705 34.225 51.248 1.00 73.93 140 PRO D O 1
ATOM 8562 N N . ASN D 1 141 ? 27.755 34.045 53.232 1.00 75.92 141 ASN D N 1
ATOM 8563 C CA . ASN D 1 141 ? 28.780 33.112 52.735 1.00 71.45 141 ASN D CA 1
ATOM 8564 C C . ASN D 1 141 ? 28.622 31.683 53.304 1.00 63.97 141 ASN D C 1
ATOM 8565 O O . ASN D 1 141 ? 29.609 31.004 53.587 1.00 58.43 141 ASN D O 1
ATOM 8570 N N . LEU D 1 142 ? 27.381 31.235 53.481 1.00 53.04 142 LEU D N 1
ATOM 8571 C CA . LEU D 1 142 ? 27.112 29.975 54.145 1.00 48.71 142 LEU D CA 1
ATOM 8572 C C . LEU D 1 142 ? 26.314 29.048 53.237 1.00 52.00 142 LEU D C 1
ATOM 8573 O O . LEU D 1 142 ? 25.250 29.416 52.756 1.00 58.60 142 LEU D O 1
ATOM 8578 N N . SER D 1 143 ? 26.813 27.834 53.019 1.00 52.30 143 SER D N 1
ATOM 8579 C CA . SER D 1 143 ? 26.160 26.921 52.100 1.00 49.67 143 SER D CA 1
ATOM 8580 C C . SER D 1 143 ? 24.878 26.373 52.744 1.00 46.26 143 SER D C 1
ATOM 8581 O O . SER D 1 143 ? 24.841 26.092 53.946 1.00 45.47 143 SER D O 1
ATOM 8584 N N . PRO D 1 144 ? 23.823 26.220 51.950 1.00 44.82 144 PRO D N 1
ATOM 8585 C CA . PRO D 1 144 ? 22.601 25.575 52.424 1.00 44.61 144 PRO D CA 1
ATOM 8586 C C . PRO D 1 144 ? 22.807 24.210 53.046 1.00 46.03 144 PRO D C 1
ATOM 8587 O O . PRO D 1 144 ? 22.087 23.850 53.979 1.00 53.40 144 PRO D O 1
ATOM 8591 N N . GLU D 1 145 ? 23.740 23.437 52.515 1.00 44.07 145 GLU D N 1
ATOM 8592 C CA . GLU D 1 145 ? 23.919 22.086 53.016 1.00 45.76 145 GLU D CA 1
ATOM 8593 C C . GLU D 1 145 ? 24.558 22.112 54.424 1.00 42.92 145 GLU D C 1
ATOM 8594 O O . GLU D 1 145 ? 24.296 21.231 55.235 1.00 37.04 145 GLU D O 1
ATOM 8600 N N . ARG D 1 146 ? 25.371 23.138 54.701 1.00 42.94 146 ARG D N 1
ATOM 8601 C CA . ARG D 1 146 ? 25.886 23.391 56.056 1.00 42.33 146 ARG D CA 1
ATOM 8602 C C . ARG D 1 146 ? 24.803 23.993 56.953 1.00 42.67 146 ARG D C 1
ATOM 8603 O O . ARG D 1 146 ? 24.581 23.527 58.061 1.00 50.27 146 ARG D O 1
ATOM 8611 N N . ALA D 1 147 ? 24.107 25.008 56.466 1.00 40.55 147 ALA D N 1
ATOM 8612 C CA . ALA D 1 147 ? 23.095 25.695 57.266 1.00 41.21 147 ALA D CA 1
ATOM 8613 C C . ALA D 1 147 ? 21.984 24.812 57.794 1.00 41.75 147 ALA D C 1
ATOM 8614 O O . ALA D 1 147 ? 21.533 24.991 58.918 1.00 42.14 147 ALA D O 1
ATOM 8616 N N . ILE D 1 148 ? 21.510 23.876 56.985 1.00 42.11 148 ILE D N 1
ATOM 8617 C CA . ILE D 1 148 ? 20.341 23.065 57.374 1.00 41.06 148 ILE D CA 1
ATOM 8618 C C . ILE D 1 148 ? 20.429 22.478 58.795 1.00 40.60 148 ILE D C 1
ATOM 8619 O O . ILE D 1 148 ? 19.436 22.353 59.490 1.00 38.81 148 ILE D O 1
ATOM 8624 N N . PHE D 1 149 ? 21.627 22.125 59.222 1.00 45.01 149 PHE D N 1
ATOM 8625 C CA . PHE D 1 149 ? 21.819 21.463 60.511 1.00 48.45 149 PHE D CA 1
ATOM 8626 C C . PHE D 1 149 ? 21.503 22.346 61.721 1.00 46.80 149 PHE D C 1
ATOM 8627 O O . PHE D 1 149 ? 21.162 21.842 62.809 1.00 41.65 149 PHE D O 1
ATOM 8635 N N . ALA D 1 150 ? 21.578 23.665 61.510 1.00 47.25 150 ALA D N 1
ATOM 8636 C CA . ALA D 1 150 ? 21.223 24.663 62.532 1.00 42.84 150 ALA D CA 1
ATOM 8637 C C . ALA D 1 150 ? 19.794 24.577 62.996 1.00 36.92 150 ALA D C 1
ATOM 8638 O O . ALA D 1 150 ? 19.501 24.930 64.103 1.00 38.89 150 ALA D O 1
ATOM 8640 N N . GLY D 1 151 ? 18.912 24.061 62.163 1.00 35.99 151 GLY D N 1
ATOM 8641 C CA . GLY D 1 151 ? 17.503 24.001 62.472 1.00 32.59 151 GLY D CA 1
ATOM 8642 C C . GLY D 1 151 ? 17.119 22.864 63.393 1.00 36.16 151 GLY D C 1
ATOM 8643 O O . GLY D 1 151 ? 16.026 22.868 63.967 1.00 33.30 151 GLY D O 1
ATOM 8644 N N . ASP D 1 152 ? 17.986 21.861 63.536 1.00 39.87 152 ASP D N 1
ATOM 8645 C CA . ASP D 1 152 ? 17.603 20.653 64.297 1.00 39.24 152 ASP D CA 1
ATOM 8646 C C . ASP D 1 152 ? 18.802 19.991 64.996 1.00 37.85 152 ASP D C 1
ATOM 8647 O O . ASP D 1 152 ? 19.080 20.325 66.128 1.00 37.65 152 ASP D O 1
ATOM 8652 N N . ILE D 1 153 ? 19.525 19.093 64.343 1.00 38.78 153 ILE D N 1
ATOM 8653 C CA . ILE D 1 153 ? 20.459 18.215 65.071 1.00 38.63 153 ILE D CA 1
ATOM 8654 C C . ILE D 1 153 ? 21.705 18.904 65.628 1.00 36.20 153 ILE D C 1
ATOM 8655 O O . ILE D 1 153 ? 22.194 18.556 66.704 1.00 37.66 153 ILE D O 1
ATOM 8660 N N . LEU D 1 154 ? 22.215 19.903 64.955 1.00 32.28 154 LEU D N 1
ATOM 8661 C CA . LEU D 1 154 ? 23.374 20.605 65.518 1.00 33.42 154 LEU D CA 1
ATOM 8662 C C . LEU D 1 154 ? 22.950 21.465 66.731 1.00 34.28 154 LEU D C 1
ATOM 8663 O O . LEU D 1 154 ? 23.614 21.488 67.750 1.00 37.79 154 LEU D O 1
ATOM 8668 N N . SER D 1 155 ? 21.829 22.166 66.624 1.00 37.04 155 SER D N 1
ATOM 8669 C CA . SER D 1 155 ? 21.369 23.015 67.714 1.00 36.24 155 SER D CA 1
ATOM 8670 C C . SER D 1 155 ? 20.915 22.200 68.886 1.00 35.18 155 SER D C 1
ATOM 8671 O O . SER D 1 155 ? 21.112 22.592 70.034 1.00 35.36 155 SER D O 1
ATOM 8674 N N . THR D 1 156 ? 20.362 21.035 68.596 1.00 34.15 156 THR D N 1
ATOM 8675 C CA . THR D 1 156 ? 20.016 20.096 69.642 1.00 33.14 156 THR D CA 1
ATOM 8676 C C . THR D 1 156 ? 21.236 19.683 70.462 1.00 33.68 156 THR D C 1
ATOM 8677 O O . THR D 1 156 ? 21.225 19.728 71.679 1.00 34.47 156 THR D O 1
ATOM 8681 N N . ALA D 1 157 ? 22.300 19.304 69.778 1.00 33.28 157 ALA D N 1
ATOM 8682 C CA . ALA D 1 157 ? 23.495 18.892 70.451 1.00 33.07 157 ALA D CA 1
ATOM 8683 C C . ALA D 1 157 ? 24.109 20.090 71.158 1.00 32.84 157 ALA D C 1
ATOM 8684 O O . ALA D 1 157 ? 24.537 19.999 72.317 1.00 33.59 157 ALA D O 1
ATOM 8686 N N . TYR D 1 158 ? 24.208 21.196 70.441 1.00 29.35 158 TYR D N 1
ATOM 8687 C CA . TYR D 1 158 ? 24.799 22.400 71.010 1.00 33.76 158 TYR D CA 1
ATOM 8688 C C . TYR D 1 158 ? 24.061 22.795 72.323 1.00 34.97 158 TYR D C 1
ATOM 8689 O O . TYR D 1 158 ? 24.648 22.918 73.409 1.00 31.88 158 TYR D O 1
ATOM 8698 N N . GLY D 1 159 ? 22.750 22.901 72.208 1.00 33.33 159 GLY D N 1
ATOM 8699 C CA . GLY D 1 159 ? 21.890 23.114 73.343 1.00 35.38 159 GLY D CA 1
ATOM 8700 C C . GLY D 1 159 ? 22.085 22.158 74.499 1.00 36.32 159 GLY D C 1
ATOM 8701 O O . GLY D 1 159 ? 22.262 22.590 75.640 1.00 40.21 159 GLY D O 1
ATOM 8702 N N . GLY D 1 160 ? 22.080 20.860 74.221 1.00 38.90 160 GLY D N 1
ATOM 8703 C CA . GLY D 1 160 ? 22.398 19.845 75.284 1.00 36.75 160 GLY D CA 1
ATOM 8704 C C . GLY D 1 160 ? 23.691 20.165 76.055 1.00 37.63 160 GLY D C 1
ATOM 8705 O O . GLY D 1 160 ? 23.737 20.076 77.271 1.00 33.10 160 GLY D O 1
ATOM 8706 N N . LEU D 1 161 ? 24.730 20.577 75.324 1.00 39.08 161 LEU D N 1
ATOM 8707 C CA . LEU D 1 161 ? 26.031 20.839 75.908 1.00 39.75 161 LEU D CA 1
ATOM 8708 C C . LEU D 1 161 ? 26.111 22.151 76.692 1.00 41.86 161 LEU D C 1
ATOM 8709 O O . LEU D 1 161 ? 26.797 22.220 77.718 1.00 35.78 161 LEU D O 1
ATOM 8714 N N . ILE D 1 162 ? 25.451 23.201 76.199 1.00 42.54 162 ILE D N 1
ATOM 8715 C CA . ILE D 1 162 ? 25.429 24.472 76.920 1.00 40.09 162 ILE D CA 1
ATOM 8716 C C . ILE D 1 162 ? 24.579 24.361 78.188 1.00 41.55 162 ILE D C 1
ATOM 8717 O O . ILE D 1 162 ? 24.978 24.832 79.261 1.00 40.61 162 ILE D O 1
ATOM 8722 N N . GLN D 1 163 ? 23.438 23.703 78.089 1.00 40.06 163 GLN D N 1
ATOM 8723 C CA . GLN D 1 163 ? 22.653 23.422 79.279 1.00 42.21 163 GLN D CA 1
ATOM 8724 C C . GLN D 1 163 ? 23.381 22.498 80.268 1.00 43.18 163 GLN D C 1
ATOM 8725 O O . GLN D 1 163 ? 23.242 22.635 81.469 1.00 45.22 163 GLN D O 1
ATOM 8731 N N . GLY D 1 164 ? 24.169 21.561 79.760 1.00 48.39 164 GLY D N 1
ATOM 8732 C CA . GLY D 1 164 ? 24.988 20.691 80.617 1.00 44.95 164 GLY D CA 1
ATOM 8733 C C . GLY D 1 164 ? 26.204 21.406 81.187 1.00 43.48 164 GLY D C 1
ATOM 8734 O O . GLY D 1 164 ? 26.997 20.798 81.889 1.00 39.81 164 GLY D O 1
ATOM 8735 N N . GLN D 1 165 ? 26.358 22.691 80.855 1.00 44.29 165 GLN D N 1
ATOM 8736 C CA . GLN D 1 165 ? 27.379 23.596 81.450 1.00 43.63 165 GLN D CA 1
ATOM 8737 C C . GLN D 1 165 ? 28.778 23.231 81.103 1.00 38.91 165 GLN D C 1
ATOM 8738 O O . GLN D 1 165 ? 29.675 23.526 81.846 1.00 39.23 165 GLN D O 1
ATOM 8744 N N . LEU D 1 166 ? 28.963 22.640 79.932 1.00 39.73 166 LEU D N 1
ATOM 8745 C CA . LEU D 1 166 ? 30.300 22.338 79.444 1.00 41.69 166 LEU D CA 1
ATOM 8746 C C . LEU D 1 166 ? 31.225 23.544 79.525 1.00 38.71 166 LEU D C 1
ATOM 8747 O O . LEU D 1 166 ? 30.936 24.584 78.964 1.00 39.89 166 LEU D O 1
ATOM 8752 N N . ARG D 1 167 ? 32.354 23.372 80.184 1.00 38.92 167 ARG D N 1
ATOM 8753 C CA . ARG D 1 167 ? 33.347 24.439 80.344 1.00 43.04 167 ARG D CA 1
ATOM 8754 C C . ARG D 1 167 ? 34.692 23.977 79.817 1.00 40.85 167 ARG D C 1
ATOM 8755 O O . ARG D 1 167 ? 34.991 22.785 79.786 1.00 45.09 167 ARG D O 1
ATOM 8763 N N . PRO D 1 168 ? 35.523 24.918 79.407 1.00 36.63 168 PRO D N 1
ATOM 8764 C CA . PRO D 1 168 ? 36.765 24.471 78.830 1.00 37.18 168 PRO D CA 1
ATOM 8765 C C . PRO D 1 168 ? 37.587 23.633 79.802 1.00 39.15 168 PRO D C 1
ATOM 8766 O O . PRO D 1 168 ? 37.582 23.895 80.995 1.00 39.83 168 PRO D O 1
ATOM 8770 N N . GLY D 1 169 ? 38.276 22.621 79.279 1.00 40.19 169 GLY D N 1
ATOM 8771 C CA . GLY D 1 169 ? 38.991 21.660 80.092 1.00 37.75 169 GLY D CA 1
ATOM 8772 C C . GLY D 1 169 ? 38.149 20.481 80.539 1.00 36.11 169 GLY D C 1
ATOM 8773 O O . GLY D 1 169 ? 38.708 19.476 80.928 1.00 34.35 169 GLY D O 1
ATOM 8774 N N . ASP D 1 170 ? 36.821 20.599 80.492 1.00 39.22 170 ASP D N 1
ATOM 8775 C CA . ASP D 1 170 ? 35.920 19.522 80.940 1.00 42.11 170 ASP D CA 1
ATOM 8776 C C . ASP D 1 170 ? 36.121 18.300 80.061 1.00 41.82 170 ASP D C 1
ATOM 8777 O O . ASP D 1 170 ? 36.589 18.406 78.926 1.00 42.04 170 ASP D O 1
ATOM 8782 N N . SER D 1 171 ? 35.769 17.150 80.597 1.00 38.11 171 SER D N 1
ATOM 8783 C CA . SER D 1 171 ? 35.743 15.944 79.832 1.00 40.40 171 SER D CA 1
ATOM 8784 C C . SER D 1 171 ? 34.292 15.552 79.615 1.00 40.11 171 SER D C 1
ATOM 8785 O O . SER D 1 171 ? 33.448 15.756 80.471 1.00 41.47 171 SER D O 1
ATOM 8788 N N . VAL D 1 172 ? 34.019 14.921 78.480 1.00 39.15 172 VAL D N 1
ATOM 8789 C CA . VAL D 1 172 ? 32.661 14.694 78.050 1.00 37.80 172 VAL D CA 1
ATOM 8790 C C . VAL D 1 172 ? 32.482 13.288 77.527 1.00 37.01 172 VAL D C 1
ATOM 8791 O O . VAL D 1 172 ? 33.251 12.836 76.718 1.00 33.41 172 VAL D O 1
ATOM 8795 N N . ALA D 1 173 ? 31.416 12.624 77.924 1.00 38.24 173 ALA D N 1
ATOM 8796 C CA . ALA D 1 173 ? 31.057 11.382 77.274 1.00 42.02 173 ALA D CA 1
ATOM 8797 C C . ALA D 1 173 ? 29.785 11.575 76.482 1.00 43.79 173 ALA D C 1
ATOM 8798 O O . ALA D 1 173 ? 28.810 12.069 77.018 1.00 47.46 173 ALA D O 1
ATOM 8800 N N . VAL D 1 174 ? 29.785 11.146 75.223 1.00 43.34 174 VAL D N 1
ATOM 8801 C CA . VAL D 1 174 ? 28.596 11.212 74.381 1.00 39.42 174 VAL D CA 1
ATOM 8802 C C . VAL D 1 174 ? 28.118 9.808 74.102 1.00 39.35 174 VAL D C 1
ATOM 8803 O O . VAL D 1 174 ? 28.880 8.994 73.617 1.00 39.97 174 VAL D O 1
ATOM 8807 N N . ILE D 1 175 ? 26.867 9.522 74.428 1.00 39.40 175 ILE D N 1
ATOM 8808 C CA . ILE D 1 175 ? 26.316 8.193 74.232 1.00 38.80 175 ILE D CA 1
ATOM 8809 C C . ILE D 1 175 ? 25.407 8.217 73.015 1.00 39.76 175 ILE D C 1
ATOM 8810 O O . ILE D 1 175 ? 24.341 8.825 73.048 1.00 41.31 175 ILE D O 1
ATOM 8815 N N . GLY D 1 176 ? 25.841 7.528 71.958 1.00 38.21 176 GLY D N 1
ATOM 8816 C CA . GLY D 1 176 ? 25.187 7.551 70.692 1.00 37.57 176 GLY D CA 1
ATOM 8817 C C . GLY D 1 176 ? 26.093 8.313 69.768 1.00 39.94 176 GLY D C 1
ATOM 8818 O O . GLY D 1 176 ? 26.357 9.477 69.997 1.00 44.38 176 GLY D O 1
ATOM 8819 N N . ALA D 1 177 ? 26.590 7.643 68.737 1.00 39.55 177 ALA D N 1
ATOM 8820 C CA . ALA D 1 177 ? 27.417 8.269 67.724 1.00 38.52 177 ALA D CA 1
ATOM 8821 C C . ALA D 1 177 ? 26.662 8.335 66.406 1.00 39.16 177 ALA D C 1
ATOM 8822 O O . ALA D 1 177 ? 27.247 8.379 65.320 1.00 34.58 177 ALA D O 1
ATOM 8824 N N . GLY D 1 178 ? 25.348 8.386 66.502 1.00 41.77 178 GLY D N 1
ATOM 8825 C CA . GLY D 1 178 ? 24.554 8.853 65.383 1.00 44.73 178 GLY D CA 1
ATOM 8826 C C . GLY D 1 178 ? 24.785 10.340 65.074 1.00 46.31 178 GLY D C 1
ATOM 8827 O O . GLY D 1 178 ? 25.636 11.020 65.680 1.00 44.30 178 GLY D O 1
ATOM 8828 N N . PRO D 1 179 ? 24.037 10.858 64.096 1.00 45.15 179 PRO D N 1
ATOM 8829 C CA . PRO D 1 179 ? 24.180 12.237 63.663 1.00 41.58 179 PRO D CA 1
ATOM 8830 C C . PRO D 1 179 ? 24.216 13.235 64.812 1.00 37.00 179 PRO D C 1
ATOM 8831 O O . PRO D 1 179 ? 25.109 14.054 64.850 1.00 37.09 179 PRO D O 1
ATOM 8835 N N . VAL D 1 180 ? 23.275 13.152 65.743 1.00 37.25 180 VAL D N 1
ATOM 8836 C CA . VAL D 1 180 ? 23.244 14.066 66.903 1.00 38.40 180 VAL D CA 1
ATOM 8837 C C . VAL D 1 180 ? 24.535 13.970 67.713 1.00 38.84 180 VAL D C 1
ATOM 8838 O O . VAL D 1 180 ? 25.205 14.990 67.897 1.00 38.51 180 VAL D O 1
ATOM 8842 N N . GLY D 1 181 ? 24.883 12.744 68.149 1.00 38.92 181 GLY D N 1
ATOM 8843 C CA . GLY D 1 181 ? 26.146 12.453 68.854 1.00 38.86 181 GLY D CA 1
ATOM 8844 C C . GLY D 1 181 ? 27.383 12.995 68.133 1.00 41.63 181 GLY D C 1
ATOM 8845 O O . GLY D 1 181 ? 28.325 13.501 68.763 1.00 40.96 181 GLY D O 1
ATOM 8846 N N . LEU D 1 182 ? 27.379 12.904 66.807 1.00 39.47 182 LEU D N 1
ATOM 8847 C CA . LEU D 1 182 ? 28.506 13.372 66.049 1.00 41.22 182 LEU D CA 1
ATOM 8848 C C . LEU D 1 182 ? 28.559 14.877 66.082 1.00 39.01 182 LEU D C 1
ATOM 8849 O O . LEU D 1 182 ? 29.647 15.442 66.149 1.00 37.13 182 LEU D O 1
ATOM 8854 N N . MET D 1 183 ? 27.390 15.530 66.039 1.00 37.43 183 MET D N 1
ATOM 8855 C CA . MET D 1 183 ? 27.347 16.991 66.208 1.00 36.23 183 MET D CA 1
ATOM 8856 C C . MET D 1 183 ? 27.942 17.350 67.588 1.00 35.23 183 MET D C 1
ATOM 8857 O O . MET D 1 183 ? 28.831 18.209 67.724 1.00 34.09 183 MET D O 1
ATOM 8862 N N . ALA D 1 184 ? 27.477 16.642 68.601 1.00 31.54 184 ALA D N 1
ATOM 8863 C CA . ALA D 1 184 ? 27.941 16.884 69.937 1.00 32.69 184 ALA D CA 1
ATOM 8864 C C . ALA D 1 184 ? 29.457 16.742 70.081 1.00 33.34 184 ALA D C 1
ATOM 8865 O O . ALA D 1 184 ? 30.109 17.552 70.719 1.00 37.50 184 ALA D O 1
ATOM 8867 N N . ILE D 1 185 ? 30.032 15.729 69.472 1.00 34.13 185 ILE D N 1
ATOM 8868 C CA . ILE D 1 185 ? 31.490 15.563 69.539 1.00 35.37 185 ILE D CA 1
ATOM 8869 C C . ILE D 1 185 ? 32.212 16.747 68.918 1.00 34.46 185 ILE D C 1
ATOM 8870 O O . ILE D 1 185 ? 33.114 17.298 69.506 1.00 39.11 185 ILE D O 1
ATOM 8875 N N . GLU D 1 186 ? 31.821 17.144 67.725 1.00 36.81 186 GLU D N 1
ATOM 8876 C CA . GLU D 1 186 ? 32.479 18.295 67.052 1.00 36.95 186 GLU D CA 1
ATOM 8877 C C . GLU D 1 186 ? 32.333 19.572 67.848 1.00 38.16 186 GLU D C 1
ATOM 8878 O O . GLU D 1 186 ? 33.308 20.274 68.039 1.00 41.31 186 GLU D O 1
ATOM 8884 N N . VAL D 1 187 ? 31.117 19.863 68.314 1.00 36.28 187 VAL D N 1
ATOM 8885 C CA . VAL D 1 187 ? 30.877 21.017 69.195 1.00 35.82 187 VAL D CA 1
ATOM 8886 C C . VAL D 1 187 ? 31.733 20.965 70.478 1.00 35.95 187 VAL D C 1
ATOM 8887 O O . VAL D 1 187 ? 32.388 21.944 70.856 1.00 39.69 187 VAL D O 1
ATOM 8891 N N . ALA D 1 188 ? 31.711 19.830 71.158 1.00 32.91 188 ALA D N 1
ATOM 8892 C CA . ALA D 1 188 ? 32.470 19.691 72.373 1.00 33.73 188 ALA D CA 1
ATOM 8893 C C . ALA D 1 188 ? 33.920 20.078 72.148 1.00 36.90 188 ALA D C 1
ATOM 8894 O O . ALA D 1 188 ? 34.507 20.794 72.926 1.00 38.02 188 ALA D O 1
ATOM 8896 N N . GLN D 1 189 ? 34.484 19.621 71.050 1.00 43.88 189 GLN D N 1
ATOM 8897 C CA . GLN D 1 189 ? 35.823 20.027 70.644 1.00 48.09 189 GLN D CA 1
ATOM 8898 C C . GLN D 1 189 ? 35.982 21.550 70.614 1.00 46.78 189 GLN D C 1
ATOM 8899 O O . GLN D 1 189 ? 36.868 22.119 71.239 1.00 50.08 189 GLN D O 1
ATOM 8905 N N . VAL D 1 190 ? 35.108 22.207 69.894 1.00 49.46 190 VAL D N 1
ATOM 8906 C CA . VAL D 1 190 ? 35.252 23.634 69.667 1.00 58.16 190 VAL D CA 1
ATOM 8907 C C . VAL D 1 190 ? 34.941 24.454 70.914 1.00 58.05 190 VAL D C 1
ATOM 8908 O O . VAL D 1 190 ? 35.400 25.580 71.042 1.00 67.57 190 VAL D O 1
ATOM 8912 N N . LEU D 1 191 ? 34.211 23.872 71.855 1.00 53.28 191 LEU D N 1
ATOM 8913 C CA . LEU D 1 191 ? 34.022 24.501 73.171 1.00 49.61 191 LEU D CA 1
ATOM 8914 C C . LEU D 1 191 ? 35.130 24.174 74.198 1.00 45.25 191 LEU D C 1
ATOM 8915 O O . LEU D 1 191 ? 34.949 24.395 75.402 1.00 41.96 191 LEU D O 1
ATOM 8920 N N . GLY D 1 192 ? 36.231 23.597 73.718 1.00 44.38 192 GLY D N 1
ATOM 8921 C CA . GLY D 1 192 ? 37.429 23.356 74.506 1.00 46.56 192 GLY D CA 1
ATOM 8922 C C . GLY D 1 192 ? 37.446 22.169 75.441 1.00 46.67 192 GLY D C 1
ATOM 8923 O O . GLY D 1 192 ? 38.123 22.205 76.472 1.00 50.65 192 GLY D O 1
ATOM 8924 N N . ALA D 1 193 ? 36.727 21.107 75.109 1.00 41.81 193 ALA D N 1
ATOM 8925 C CA . ALA D 1 193 ? 36.785 19.937 75.948 1.00 39.69 193 ALA D CA 1
ATOM 8926 C C . ALA D 1 193 ? 38.205 19.405 75.928 1.00 39.06 193 ALA D C 1
ATOM 8927 O O . ALA D 1 193 ? 38.892 19.533 74.941 1.00 41.50 193 ALA D O 1
ATOM 8929 N N . SER D 1 194 ? 38.643 18.826 77.031 1.00 39.34 194 SER D N 1
ATOM 8930 C CA . SER D 1 194 ? 39.973 18.226 77.125 1.00 39.17 194 SER D CA 1
ATOM 8931 C C . SER D 1 194 ? 40.002 16.800 76.592 1.00 37.89 194 SER D C 1
ATOM 8932 O O . SER D 1 194 ? 41.045 16.261 76.282 1.00 37.53 194 SER D O 1
ATOM 8935 N N . LYS D 1 195 ? 38.848 16.166 76.572 1.00 36.55 195 LYS D N 1
ATOM 8936 C CA . LYS D 1 195 ? 38.745 14.785 76.194 1.00 35.04 195 LYS D CA 1
ATOM 8937 C C . LYS D 1 195 ? 37.278 14.478 76.012 1.00 35.44 195 LYS D C 1
ATOM 8938 O O . LYS D 1 195 ? 36.445 14.872 76.822 1.00 37.60 195 LYS D O 1
ATOM 8944 N N . ILE D 1 196 ? 36.982 13.756 74.946 1.00 33.66 196 ILE D N 1
ATOM 8945 C CA . ILE D 1 196 ? 35.634 13.385 74.564 1.00 32.72 196 ILE D CA 1
ATOM 8946 C C . ILE D 1 196 ? 35.582 11.877 74.315 1.00 33.79 196 ILE D C 1
ATOM 8947 O O . ILE D 1 196 ? 36.450 11.321 73.642 1.00 34.94 196 ILE D O 1
ATOM 8952 N N . LEU D 1 197 ? 34.551 11.228 74.815 1.00 34.42 197 LEU D N 1
ATOM 8953 C CA . LEU D 1 197 ? 34.400 9.790 74.675 1.00 37.10 197 LEU D CA 1
ATOM 8954 C C . LEU D 1 197 ? 33.111 9.489 73.930 1.00 42.03 197 LEU D C 1
ATOM 8955 O O . LEU D 1 197 ? 32.063 10.039 74.237 1.00 49.18 197 LEU D O 1
ATOM 8960 N N . ALA D 1 198 ? 33.172 8.608 72.946 1.00 44.68 198 ALA D N 1
ATOM 8961 C CA . ALA D 1 198 ? 31.984 8.296 72.181 1.00 43.46 198 ALA D CA 1
ATOM 8962 C C . ALA D 1 198 ? 31.671 6.839 72.387 1.00 41.23 198 ALA D C 1
ATOM 8963 O O . ALA D 1 198 ? 32.555 6.014 72.210 1.00 46.53 198 ALA D O 1
ATOM 8965 N N . ILE D 1 199 ? 30.439 6.557 72.800 1.00 37.75 199 ILE D N 1
ATOM 8966 C CA . ILE D 1 199 ? 29.971 5.218 73.078 1.00 41.10 199 ILE D CA 1
ATOM 8967 C C . ILE D 1 199 ? 28.857 4.869 72.114 1.00 47.33 199 ILE D C 1
ATOM 8968 O O . ILE D 1 199 ? 27.807 5.510 72.098 1.00 51.35 199 ILE D O 1
ATOM 8973 N N . ASP D 1 200 ? 29.065 3.813 71.346 1.00 51.08 200 ASP D N 1
ATOM 8974 C CA . ASP D 1 200 ? 28.052 3.315 70.415 1.00 51.87 200 ASP D CA 1
ATOM 8975 C C . ASP D 1 200 ? 28.329 1.823 70.252 1.00 54.78 200 ASP D C 1
ATOM 8976 O O . ASP D 1 200 ? 29.156 1.264 70.982 1.00 60.46 200 ASP D O 1
ATOM 8981 N N . ARG D 1 201 ? 27.671 1.184 69.291 1.00 58.69 201 ARG D N 1
ATOM 8982 C CA . ARG D 1 201 ? 27.893 -0.236 69.003 1.00 56.02 201 ARG D CA 1
ATOM 8983 C C . ARG D 1 201 ? 28.024 -0.528 67.505 1.00 49.53 201 ARG D C 1
ATOM 8984 O O . ARG D 1 201 ? 27.870 -1.650 67.095 1.00 53.83 201 ARG D O 1
ATOM 8992 N N . ILE D 1 202 ? 28.343 0.479 66.702 1.00 49.98 202 ILE D N 1
ATOM 8993 C CA . ILE D 1 202 ? 28.472 0.311 65.245 1.00 53.25 202 ILE D CA 1
ATOM 8994 C C . ILE D 1 202 ? 29.784 0.889 64.701 1.00 58.81 202 ILE D C 1
ATOM 8995 O O . ILE D 1 202 ? 29.942 2.111 64.619 1.00 62.62 202 ILE D O 1
ATOM 9000 N N . PRO D 1 203 ? 30.713 0.010 64.287 1.00 62.49 203 PRO D N 1
ATOM 9001 C CA . PRO D 1 203 ? 32.065 0.437 63.946 1.00 62.21 203 PRO D CA 1
ATOM 9002 C C . PRO D 1 203 ? 32.141 1.637 63.021 1.00 61.98 203 PRO D C 1
ATOM 9003 O O . PRO D 1 203 ? 32.948 2.541 63.259 1.00 64.83 203 PRO D O 1
ATOM 9007 N N . GLU D 1 204 ? 31.326 1.635 61.976 1.00 60.77 204 GLU D N 1
ATOM 9008 C CA . GLU D 1 204 ? 31.319 2.742 61.025 1.00 63.63 204 GLU D CA 1
ATOM 9009 C C . GLU D 1 204 ? 31.141 4.071 61.782 1.00 58.87 204 GLU D C 1
ATOM 9010 O O . GLU D 1 204 ? 31.827 5.069 61.517 1.00 57.42 204 GLU D O 1
ATOM 9016 N N . ARG D 1 205 ? 30.259 4.061 62.768 1.00 54.42 205 ARG D N 1
ATOM 9017 C CA . ARG D 1 205 ? 29.929 5.290 63.507 1.00 52.10 205 ARG D CA 1
ATOM 9018 C C . ARG D 1 205 ? 31.006 5.669 64.481 1.00 49.21 205 ARG D C 1
ATOM 9019 O O . ARG D 1 205 ? 31.379 6.832 64.580 1.00 52.76 205 ARG D O 1
ATOM 9027 N N . LEU D 1 206 ? 31.541 4.673 65.163 1.00 49.41 206 LEU D N 1
ATOM 9028 C CA . LEU D 1 206 ? 32.703 4.887 66.017 1.00 50.67 206 LEU D CA 1
ATOM 9029 C C . LEU D 1 206 ? 33.941 5.378 65.246 1.00 46.41 206 LEU D C 1
ATOM 9030 O O . LEU D 1 206 ? 34.669 6.228 65.745 1.00 47.79 206 LEU D O 1
ATOM 9035 N N . GLU D 1 207 ? 34.172 4.865 64.042 1.00 48.67 207 GLU D N 1
ATOM 9036 C CA . GLU D 1 207 ? 35.270 5.369 63.199 1.00 52.54 207 GLU D CA 1
ATOM 9037 C C . GLU D 1 207 ? 35.112 6.852 62.932 1.00 46.80 207 GLU D C 1
ATOM 9038 O O . GLU D 1 207 ? 36.075 7.619 63.002 1.00 43.95 207 GLU D O 1
ATOM 9044 N N . ARG D 1 208 ? 33.876 7.247 62.647 1.00 47.82 208 ARG D N 1
ATOM 9045 C CA . ARG D 1 208 ? 33.525 8.661 62.394 1.00 49.03 208 ARG D CA 1
ATOM 9046 C C . ARG D 1 208 ? 33.695 9.544 63.655 1.00 44.24 208 ARG D C 1
ATOM 9047 O O . ARG D 1 208 ? 34.276 10.674 63.643 1.00 39.10 208 ARG D O 1
ATOM 9055 N N . ALA D 1 209 ? 33.245 8.997 64.773 1.00 37.55 209 ALA D N 1
ATOM 9056 C CA . ALA D 1 209 ? 33.491 9.646 66.038 1.00 37.30 209 ALA D CA 1
ATOM 9057 C C . ALA D 1 209 ? 34.980 9.882 66.244 1.00 38.87 209 ALA D C 1
ATOM 9058 O O . ALA D 1 209 ? 35.397 10.952 66.644 1.00 46.15 209 ALA D O 1
ATOM 9060 N N . ALA D 1 210 ? 35.780 8.878 65.947 1.00 41.83 210 ALA D N 1
ATOM 9061 C CA . ALA D 1 210 ? 37.204 8.958 66.179 1.00 40.83 210 ALA D CA 1
ATOM 9062 C C . ALA D 1 210 ? 37.837 10.003 65.293 1.00 41.25 210 ALA D C 1
ATOM 9063 O O . ALA D 1 210 ? 38.702 10.759 65.748 1.00 39.76 210 ALA D O 1
ATOM 9065 N N . SER D 1 211 ? 37.396 10.084 64.041 1.00 43.57 211 SER D N 1
ATOM 9066 C CA . SER D 1 211 ? 37.971 11.099 63.147 1.00 48.34 211 SER D CA 1
ATOM 9067 C C . SER D 1 211 ? 37.721 12.519 63.653 1.00 46.69 211 SER D C 1
ATOM 9068 O O . SER D 1 211 ? 38.516 13.404 63.402 1.00 51.82 211 SER D O 1
ATOM 9071 N N . LEU D 1 212 ? 36.631 12.719 64.381 1.00 46.75 212 LEU D N 1
ATOM 9072 C CA . LEU D 1 212 ? 36.290 14.028 64.898 1.00 43.75 212 LEU D CA 1
ATOM 9073 C C . LEU D 1 212 ? 37.048 14.378 66.157 1.00 42.39 212 LEU D C 1
ATOM 9074 O O . LEU D 1 212 ? 36.993 15.516 66.601 1.00 42.91 212 LEU D O 1
ATOM 9079 N N . GLY D 1 213 ? 37.714 13.386 66.743 1.00 42.44 213 GLY D N 1
ATOM 9080 C CA . GLY D 1 213 ? 38.597 13.571 67.902 1.00 41.61 213 GLY D CA 1
ATOM 9081 C C . GLY D 1 213 ? 38.200 12.847 69.187 1.00 39.83 213 GLY D C 1
ATOM 9082 O O . GLY D 1 213 ? 38.790 13.075 70.217 1.00 39.30 213 GLY D O 1
ATOM 9083 N N . ALA D 1 214 ? 37.206 11.978 69.135 1.00 39.39 214 ALA D N 1
ATOM 9084 C CA . ALA D 1 214 ? 36.783 11.265 70.322 1.00 42.66 214 ALA D CA 1
ATOM 9085 C C . ALA D 1 214 ? 37.469 9.899 70.455 1.00 45.81 214 ALA D C 1
ATOM 9086 O O . ALA D 1 214 ? 37.875 9.284 69.481 1.00 51.83 214 ALA D O 1
ATOM 9088 N N . ILE D 1 215 ? 37.563 9.440 71.687 1.00 43.01 215 ILE D N 1
ATOM 9089 C CA . ILE D 1 215 ? 37.996 8.121 71.987 1.00 41.87 215 ILE D CA 1
ATOM 9090 C C . ILE D 1 215 ? 36.787 7.225 71.858 1.00 41.86 215 ILE D C 1
ATOM 9091 O O . ILE D 1 215 ? 35.851 7.357 72.652 1.00 46.27 215 ILE D O 1
ATOM 9096 N N . PRO D 1 216 ? 36.801 6.296 70.870 1.00 38.78 216 PRO D N 1
ATOM 9097 C CA . PRO D 1 216 ? 35.639 5.437 70.609 1.00 37.45 216 PRO D CA 1
ATOM 9098 C C . PRO D 1 216 ? 35.585 4.273 71.541 1.00 36.59 216 PRO D C 1
ATOM 9099 O O . PRO D 1 216 ? 36.613 3.786 71.937 1.00 38.74 216 PRO D O 1
ATOM 9103 N N . ILE D 1 217 ? 34.387 3.838 71.886 1.00 37.61 217 ILE D N 1
ATOM 9104 C CA . ILE D 1 217 ? 34.190 2.800 72.864 1.00 40.33 217 ILE D CA 1
ATOM 9105 C C . ILE D 1 217 ? 33.011 1.966 72.415 1.00 46.77 217 ILE D C 1
ATOM 9106 O O . ILE D 1 217 ? 31.875 2.458 72.370 1.00 51.37 217 ILE D O 1
ATOM 9111 N N . ASN D 1 218 ? 33.269 0.698 72.095 1.00 48.61 218 ASN D N 1
ATOM 9112 C CA . ASN D 1 218 ? 32.213 -0.179 71.625 1.00 46.06 218 ASN D CA 1
ATOM 9113 C C . ASN D 1 218 ? 31.509 -0.865 72.790 1.00 47.10 218 ASN D C 1
ATOM 9114 O O . ASN D 1 218 ? 32.100 -1.717 73.457 1.00 46.32 218 ASN D O 1
ATOM 9119 N N . ALA D 1 219 ? 30.241 -0.503 73.022 1.00 48.91 219 ALA D N 1
ATOM 9120 C CA . ALA D 1 219 ? 29.489 -1.022 74.187 1.00 47.28 219 ALA D CA 1
ATOM 9121 C C . ALA D 1 219 ? 29.095 -2.484 74.064 1.00 47.78 219 ALA D C 1
ATOM 9122 O O . ALA D 1 219 ? 28.736 -3.100 75.053 1.00 46.54 219 ALA D O 1
ATOM 9124 N N . GLU D 1 220 ? 29.162 -3.036 72.858 1.00 55.70 220 GLU D N 1
ATOM 9125 C CA . GLU D 1 220 ? 28.959 -4.482 72.663 1.00 61.29 220 GLU D CA 1
ATOM 9126 C C . GLU D 1 220 ? 30.199 -5.247 73.105 1.00 53.82 220 GLU D C 1
ATOM 9127 O O . GLU D 1 220 ? 30.091 -6.312 73.652 1.00 61.81 220 GLU D O 1
ATOM 9133 N N . GLN D 1 221 ? 31.365 -4.667 72.877 1.00 50.43 221 GLN D N 1
ATOM 9134 C CA . GLN D 1 221 ? 32.653 -5.322 73.111 1.00 52.66 221 GLN D CA 1
ATOM 9135 C C . GLN D 1 221 ? 33.340 -5.047 74.455 1.00 55.16 221 GLN D C 1
ATOM 9136 O O . GLN D 1 221 ? 34.368 -5.636 74.740 1.00 58.38 221 GLN D O 1
ATOM 9142 N N . GLU D 1 222 ? 32.829 -4.116 75.245 1.00 60.43 222 GLU D N 1
ATOM 9143 C CA . GLU D 1 222 ? 33.444 -3.809 76.556 1.00 63.08 222 GLU D CA 1
ATOM 9144 C C . GLU D 1 222 ? 32.487 -3.030 77.427 1.00 59.69 222 GLU D C 1
ATOM 9145 O O . GLU D 1 222 ? 31.539 -2.425 76.933 1.00 55.29 222 GLU D O 1
ATOM 9151 N N . ASN D 1 223 ? 32.749 -3.057 78.728 1.00 60.48 223 ASN D N 1
ATOM 9152 C CA . ASN D 1 223 ? 32.007 -2.234 79.663 1.00 60.85 223 ASN D CA 1
ATOM 9153 C C . ASN D 1 223 ? 32.415 -0.774 79.504 1.00 58.10 223 ASN D C 1
ATOM 9154 O O . ASN D 1 223 ? 33.562 -0.387 79.832 1.00 50.11 223 ASN D O 1
ATOM 9159 N N . PRO D 1 224 ? 31.478 0.047 78.989 1.00 55.91 224 PRO D N 1
ATOM 9160 C CA . PRO D 1 224 ? 31.767 1.472 78.740 1.00 50.77 224 PRO D CA 1
ATOM 9161 C C . PRO D 1 224 ? 32.000 2.255 80.032 1.00 49.38 224 PRO D C 1
ATOM 9162 O O . PRO D 1 224 ? 32.872 3.129 80.093 1.00 48.32 224 PRO D O 1
ATOM 9166 N N . VAL D 1 225 ? 31.294 1.883 81.085 1.00 45.92 225 VAL D N 1
ATOM 9167 C CA . VAL D 1 225 ? 31.492 2.533 82.354 1.00 48.55 225 VAL D CA 1
ATOM 9168 C C . VAL D 1 225 ? 32.930 2.363 82.884 1.00 52.56 225 VAL D C 1
ATOM 9169 O O . VAL D 1 225 ? 33.561 3.349 83.260 1.00 54.31 225 VAL D O 1
ATOM 9173 N N . ARG D 1 226 ? 33.442 1.130 82.911 1.00 54.19 226 ARG D N 1
ATOM 9174 C CA . ARG D 1 226 ? 34.822 0.871 83.371 1.00 53.54 226 ARG D CA 1
ATOM 9175 C C . ARG D 1 226 ? 35.802 1.718 82.601 1.00 49.75 226 ARG D C 1
ATOM 9176 O O . ARG D 1 226 ? 36.699 2.372 83.150 1.00 50.00 226 ARG D O 1
ATOM 9184 N N . ARG D 1 227 ? 35.601 1.702 81.300 1.00 49.53 227 ARG D N 1
ATOM 9185 C CA . ARG D 1 227 ? 36.525 2.279 80.351 1.00 45.08 227 ARG D CA 1
ATOM 9186 C C . ARG D 1 227 ? 36.535 3.797 80.432 1.00 42.94 227 ARG D C 1
ATOM 9187 O O . ARG D 1 227 ? 37.588 4.435 80.536 1.00 40.04 227 ARG D O 1
ATOM 9195 N N . VAL D 1 228 ? 35.339 4.370 80.402 1.00 43.06 228 VAL D N 1
ATOM 9196 C CA . VAL D 1 228 ? 35.174 5.809 80.611 1.00 46.96 228 VAL D CA 1
ATOM 9197 C C . VAL D 1 228 ? 35.839 6.279 81.925 1.00 44.30 228 VAL D C 1
ATOM 9198 O O . VAL D 1 228 ? 36.534 7.293 81.960 1.00 39.44 228 VAL D O 1
ATOM 9202 N N . ARG D 1 229 ? 35.644 5.519 82.993 1.00 42.11 229 ARG D N 1
ATOM 9203 C CA . ARG D 1 229 ? 36.220 5.880 84.270 1.00 43.08 229 ARG D CA 1
ATOM 9204 C C . ARG D 1 229 ? 37.719 5.897 84.240 1.00 45.48 229 ARG D C 1
ATOM 9205 O O . ARG D 1 229 ? 38.318 6.832 84.746 1.00 48.36 229 ARG D O 1
ATOM 9213 N N . SER D 1 230 ? 38.337 4.898 83.616 1.00 51.36 230 SER D N 1
ATOM 9214 C CA . SER D 1 230 ? 39.825 4.860 83.536 1.00 50.82 230 SER D CA 1
ATOM 9215 C C . SER D 1 230 ? 40.386 6.009 82.701 1.00 44.51 230 SER D C 1
ATOM 9216 O O . SER D 1 230 ? 41.481 6.498 82.972 1.00 36.67 230 SER D O 1
ATOM 9219 N N . GLU D 1 231 ? 39.611 6.443 81.702 1.00 43.90 231 GLU D N 1
ATOM 9220 C CA . GLU D 1 231 ? 40.001 7.577 80.865 1.00 42.83 231 GLU D CA 1
ATOM 9221 C C . GLU D 1 231 ? 39.843 8.935 81.555 1.00 40.91 231 GLU D C 1
ATOM 9222 O O . GLU D 1 231 ? 40.438 9.944 81.110 1.00 37.21 231 GLU D O 1
ATOM 9228 N N . THR D 1 232 ? 39.067 8.948 82.647 1.00 38.64 232 THR D N 1
ATOM 9229 C CA . THR D 1 232 ? 38.797 10.173 83.404 1.00 40.74 232 THR D CA 1
ATOM 9230 C C . THR D 1 232 ? 39.204 10.106 84.888 1.00 42.89 232 THR D C 1
ATOM 9231 O O . THR D 1 232 ? 38.386 10.395 85.762 1.00 40.74 232 THR D O 1
ATOM 9235 N N . ASN D 1 233 ? 40.467 9.735 85.147 1.00 44.71 233 ASN D N 1
ATOM 9236 C CA . ASN D 1 233 ? 41.028 9.586 86.502 1.00 47.15 233 ASN D CA 1
ATOM 9237 C C . ASN D 1 233 ? 40.224 8.714 87.443 1.00 45.93 233 ASN D C 1
ATOM 9238 O O . ASN D 1 233 ? 40.275 8.905 88.653 1.00 50.06 233 ASN D O 1
ATOM 9243 N N . ASP D 1 234 ? 39.454 7.790 86.909 1.00 44.64 234 ASP D N 1
ATOM 9244 C CA . ASP D 1 234 ? 38.633 6.921 87.751 1.00 51.56 234 ASP D CA 1
ATOM 9245 C C . ASP D 1 234 ? 37.528 7.680 88.462 1.00 50.59 234 ASP D C 1
ATOM 9246 O O . ASP D 1 234 ? 36.896 7.156 89.396 1.00 56.80 234 ASP D O 1
ATOM 9251 N N . GLU D 1 235 ? 37.255 8.890 87.976 1.00 47.02 235 GLU D N 1
ATOM 9252 C CA . GLU D 1 235 ? 36.123 9.673 88.451 1.00 44.56 235 GLU D CA 1
ATOM 9253 C C . GLU D 1 235 ? 34.872 9.463 87.569 1.00 40.64 235 GLU D C 1
ATOM 9254 O O . GLU D 1 235 ? 33.778 9.112 88.040 1.00 32.63 235 GLU D O 1
ATOM 9260 N N . GLY D 1 236 ? 35.083 9.657 86.276 1.00 41.28 236 GLY D N 1
ATOM 9261 C CA . GLY D 1 236 ? 34.023 9.753 85.292 1.00 42.19 236 GLY D CA 1
ATOM 9262 C C . GLY D 1 236 ? 34.189 11.130 84.674 1.00 43.64 236 GLY D C 1
ATOM 9263 O O . GLY D 1 236 ? 34.901 11.990 85.226 1.00 38.71 236 GLY D O 1
ATOM 9264 N N . PRO D 1 237 ? 33.511 11.368 83.547 1.00 43.18 237 PRO D N 1
ATOM 9265 C CA . PRO D 1 237 ? 33.532 12.663 82.890 1.00 41.21 237 PRO D CA 1
ATOM 9266 C C . PRO D 1 237 ? 32.666 13.726 83.600 1.00 42.63 237 PRO D C 1
ATOM 9267 O O . PRO D 1 237 ? 31.660 13.394 84.293 1.00 35.43 237 PRO D O 1
ATOM 9271 N N . ASP D 1 238 ? 33.052 14.991 83.407 1.00 40.63 238 ASP D N 1
ATOM 9272 C CA . ASP D 1 238 ? 32.307 16.118 83.952 1.00 38.13 238 ASP D CA 1
ATOM 9273 C C . ASP D 1 238 ? 30.871 16.173 83.422 1.00 36.66 238 ASP D C 1
ATOM 9274 O O . ASP D 1 238 ? 29.921 16.511 84.161 1.00 33.81 238 ASP D O 1
ATOM 9279 N N . LEU D 1 239 ? 30.712 15.826 82.147 1.00 36.02 239 LEU D N 1
ATOM 9280 C CA . LEU D 1 239 ? 29.408 15.912 81.492 1.00 36.16 239 LEU D CA 1
ATOM 9281 C C . LEU D 1 239 ? 29.131 14.685 80.639 1.00 38.84 239 LEU D C 1
ATOM 9282 O O . LEU D 1 239 ? 30.025 14.193 79.952 1.00 49.02 239 LEU D O 1
ATOM 9287 N N . VAL D 1 240 ? 27.907 14.182 80.687 1.00 36.79 240 VAL D N 1
ATOM 9288 C CA . VAL D 1 240 ? 27.477 13.178 79.740 1.00 38.88 240 VAL D CA 1
ATOM 9289 C C . VAL D 1 240 ? 26.298 13.682 78.929 1.00 39.29 240 VAL D C 1
ATOM 9290 O O . VAL D 1 240 ? 25.271 14.025 79.481 1.00 42.57 240 VAL D O 1
ATOM 9294 N N . LEU D 1 241 ? 26.439 13.663 77.609 1.00 41.02 241 LEU D N 1
ATOM 9295 C CA . LEU D 1 241 ? 25.319 13.860 76.722 1.00 40.12 241 LEU D CA 1
ATOM 9296 C C . LEU D 1 241 ? 24.748 12.522 76.314 1.00 40.94 241 LEU D C 1
ATOM 9297 O O . LEU D 1 241 ? 25.448 11.758 75.684 1.00 48.97 241 LEU D O 1
ATOM 9302 N N . GLU D 1 242 ? 23.507 12.200 76.670 1.00 40.44 242 GLU D N 1
ATOM 9303 C CA . GLU D 1 242 ? 22.932 10.954 76.179 1.00 43.43 242 GLU D CA 1
ATOM 9304 C C . GLU D 1 242 ? 22.067 11.214 74.934 1.00 40.25 242 GLU D C 1
ATOM 9305 O O . GLU D 1 242 ? 21.177 12.034 74.955 1.00 35.86 242 GLU D O 1
ATOM 9311 N N . ALA D 1 243 ? 22.388 10.537 73.838 1.00 39.86 243 ALA D N 1
ATOM 9312 C CA . ALA D 1 243 ? 21.821 10.852 72.535 1.00 43.06 243 ALA D CA 1
ATOM 9313 C C . ALA D 1 243 ? 21.217 9.631 71.820 1.00 45.46 243 ALA D C 1
ATOM 9314 O O . ALA D 1 243 ? 21.197 9.564 70.608 1.00 55.43 243 ALA D O 1
ATOM 9316 N N . VAL D 1 244 ? 20.731 8.666 72.579 1.00 44.43 244 VAL D N 1
ATOM 9317 C CA . VAL D 1 244 ? 20.163 7.456 72.005 1.00 45.01 244 VAL D CA 1
ATOM 9318 C C . VAL D 1 244 ? 18.676 7.385 72.298 1.00 45.75 244 VAL D C 1
ATOM 9319 O O . VAL D 1 244 ? 17.855 7.282 71.368 1.00 43.99 244 VAL D O 1
ATOM 9323 N N . GLY D 1 245 ? 18.346 7.432 73.589 1.00 41.48 245 GLY D N 1
ATOM 9324 C CA . GLY D 1 245 ? 16.965 7.337 74.044 1.00 47.85 245 GLY D CA 1
ATOM 9325 C C . GLY D 1 245 ? 16.734 6.017 74.773 1.00 55.25 245 GLY D C 1
ATOM 9326 O O . GLY D 1 245 ? 17.182 4.971 74.309 1.00 64.98 245 GLY D O 1
ATOM 9327 N N . GLY D 1 246 ? 16.063 6.057 75.926 1.00 54.84 246 GLY D N 1
ATOM 9328 C CA . GLY D 1 246 ? 15.673 4.840 76.629 1.00 48.07 246 GLY D CA 1
ATOM 9329 C C . GLY D 1 246 ? 16.422 4.609 77.936 1.00 53.09 246 GLY D C 1
ATOM 9330 O O . GLY D 1 246 ? 17.552 5.099 78.147 1.00 49.90 246 GLY D O 1
ATOM 9331 N N . ALA D 1 247 ? 15.784 3.830 78.806 1.00 47.62 247 ALA D N 1
ATOM 9332 C CA . ALA D 1 247 ? 16.273 3.626 80.140 1.00 45.15 247 ALA D CA 1
ATOM 9333 C C . ALA D 1 247 ? 17.674 3.040 80.174 1.00 46.74 247 ALA D C 1
ATOM 9334 O O . ALA D 1 247 ? 18.443 3.342 81.087 1.00 48.42 247 ALA D O 1
ATOM 9336 N N . ALA D 1 248 ? 18.009 2.186 79.215 1.00 50.19 248 ALA D N 1
ATOM 9337 C CA . ALA D 1 248 ? 19.310 1.493 79.274 1.00 55.59 248 ALA D CA 1
ATOM 9338 C C . ALA D 1 248 ? 20.438 2.510 79.253 1.00 52.42 248 ALA D C 1
ATOM 9339 O O . ALA D 1 248 ? 21.273 2.526 80.153 1.00 53.38 248 ALA D O 1
ATOM 9341 N N . THR D 1 249 ? 20.413 3.371 78.239 1.00 51.14 249 THR D N 1
ATOM 9342 C CA . THR D 1 249 ? 21.422 4.413 78.067 1.00 53.38 249 THR D CA 1
ATOM 9343 C C . THR D 1 249 ? 21.391 5.522 79.132 1.00 50.97 249 THR D C 1
ATOM 9344 O O . THR D 1 249 ? 22.453 6.060 79.492 1.00 43.28 249 THR D O 1
ATOM 9348 N N . LEU D 1 250 ? 20.202 5.831 79.654 1.00 49.13 250 LEU D N 1
ATOM 9349 C CA . LEU D 1 250 ? 20.072 6.838 80.724 1.00 47.41 250 LEU D CA 1
ATOM 9350 C C . LEU D 1 250 ? 20.724 6.356 81.993 1.00 49.06 250 LEU D C 1
ATOM 9351 O O . LEU D 1 250 ? 21.432 7.118 82.657 1.00 49.93 250 LEU D O 1
ATOM 9356 N N . SER D 1 251 ? 20.508 5.092 82.333 1.00 51.21 251 SER D N 1
ATOM 9357 C CA . SER D 1 251 ? 21.105 4.549 83.554 1.00 54.11 251 SER D CA 1
ATOM 9358 C C . SER D 1 251 ? 22.602 4.523 83.376 1.00 48.74 251 SER D C 1
ATOM 9359 O O . SER D 1 251 ? 23.365 4.809 84.295 1.00 50.07 251 SER D O 1
ATOM 9362 N N . LEU D 1 252 ? 23.006 4.217 82.160 1.00 44.59 252 LEU D N 1
ATOM 9363 C CA . LEU D 1 252 ? 24.403 4.236 81.805 1.00 49.61 252 LEU D CA 1
ATOM 9364 C C . LEU D 1 252 ? 25.044 5.613 81.998 1.00 46.89 252 LEU D C 1
ATOM 9365 O O . LEU D 1 252 ? 26.154 5.721 82.525 1.00 48.29 252 LEU D O 1
ATOM 9370 N N . ALA D 1 253 ? 24.326 6.647 81.560 1.00 43.41 253 ALA D N 1
ATOM 9371 C CA . ALA D 1 253 ? 24.768 8.014 81.700 1.00 39.82 253 ALA D CA 1
ATOM 9372 C C . ALA D 1 253 ? 24.965 8.371 83.154 1.00 37.90 253 ALA D C 1
ATOM 9373 O O . ALA D 1 253 ? 25.961 9.013 83.529 1.00 39.27 253 ALA D O 1
ATOM 9375 N N . LEU D 1 254 ? 24.029 7.935 83.971 1.00 36.26 254 LEU D N 1
ATOM 9376 C CA . LEU D 1 254 ? 24.036 8.314 85.367 1.00 39.75 254 LEU D CA 1
ATOM 9377 C C . LEU D 1 254 ? 25.070 7.573 86.171 1.00 42.92 254 LEU D C 1
ATOM 9378 O O . LEU D 1 254 ? 25.537 8.083 87.185 1.00 46.10 254 LEU D O 1
ATOM 9383 N N . GLU D 1 255 ? 25.433 6.377 85.723 1.00 48.89 255 GLU D N 1
ATOM 9384 C CA . GLU D 1 255 ? 26.478 5.600 86.385 1.00 51.22 255 GLU D CA 1
ATOM 9385 C C . GLU D 1 255 ? 27.828 6.178 85.981 1.00 45.50 255 GLU D C 1
ATOM 9386 O O . GLU D 1 255 ? 28.728 6.370 86.764 1.00 49.22 255 GLU D O 1
ATOM 9392 N N . MET D 1 256 ? 27.927 6.486 84.722 1.00 43.30 256 MET D N 1
ATOM 9393 C CA . MET D 1 256 ? 29.159 6.875 84.123 1.00 46.07 256 MET D CA 1
ATOM 9394 C C . MET D 1 256 ? 29.666 8.215 84.664 1.00 47.11 256 MET D C 1
ATOM 9395 O O . MET D 1 256 ? 30.862 8.357 84.968 1.00 50.76 256 MET D O 1
ATOM 9400 N N . VAL D 1 257 ? 28.762 9.194 84.793 1.00 43.01 257 VAL D N 1
ATOM 9401 C CA . VAL D 1 257 ? 29.157 10.579 85.100 1.00 35.36 257 VAL D CA 1
ATOM 9402 C C . VAL D 1 257 ? 29.829 10.661 86.454 1.00 34.11 257 VAL D C 1
ATOM 9403 O O . VAL D 1 257 ? 29.497 9.931 87.357 1.00 33.56 257 VAL D O 1
ATOM 9407 N N . ARG D 1 258 ? 30.793 11.538 86.605 1.00 34.09 258 ARG D N 1
ATOM 9408 C CA . ARG D 1 258 ? 31.442 11.657 87.892 1.00 35.27 258 ARG D CA 1
ATOM 9409 C C . ARG D 1 258 ? 30.490 12.211 88.907 1.00 38.96 258 ARG D C 1
ATOM 9410 O O . ARG D 1 258 ? 29.534 12.904 88.541 1.00 42.18 258 ARG D O 1
ATOM 9418 N N . PRO D 1 259 ? 30.767 11.949 90.195 1.00 41.63 259 PRO D N 1
ATOM 9419 C CA . PRO D 1 259 ? 30.103 12.659 91.258 1.00 38.76 259 PRO D CA 1
ATOM 9420 C C . PRO D 1 259 ? 30.202 14.166 91.043 1.00 37.15 259 PRO D C 1
ATOM 9421 O O . PRO D 1 259 ? 31.289 14.676 90.659 1.00 30.45 259 PRO D O 1
ATOM 9425 N N . GLY D 1 260 ? 29.073 14.858 91.251 1.00 34.15 260 GLY D N 1
ATOM 9426 C CA . GLY D 1 260 ? 29.021 16.299 91.068 1.00 34.06 260 GLY D CA 1
ATOM 9427 C C . GLY D 1 260 ? 29.042 16.722 89.615 1.00 35.57 260 GLY D C 1
ATOM 9428 O O . GLY D 1 260 ? 29.264 17.874 89.306 1.00 36.17 260 GLY D O 1
ATOM 9429 N N . GLY D 1 261 ? 28.818 15.787 88.709 1.00 38.26 261 GLY D N 1
ATOM 9430 C CA . GLY D 1 261 ? 28.774 16.121 87.303 1.00 38.21 261 GLY D CA 1
ATOM 9431 C C . GLY D 1 261 ? 27.338 16.332 86.836 1.00 39.76 261 GLY D C 1
ATOM 9432 O O . GLY D 1 261 ? 26.378 16.413 87.634 1.00 39.04 261 GLY D O 1
ATOM 9433 N N . ARG D 1 262 ? 27.187 16.362 85.520 1.00 39.50 262 ARG D N 1
ATOM 9434 C CA . ARG D 1 262 ? 25.926 16.760 84.899 1.00 38.69 262 ARG D CA 1
ATOM 9435 C C . ARG D 1 262 ? 25.579 15.867 83.767 1.00 34.51 262 ARG D C 1
ATOM 9436 O O . ARG D 1 262 ? 26.435 15.477 83.006 1.00 33.08 262 ARG D O 1
ATOM 9444 N N . VAL D 1 263 ? 24.314 15.525 83.654 1.00 35.36 263 VAL D N 1
ATOM 9445 C CA . VAL D 1 263 ? 23.853 14.687 82.556 1.00 36.87 263 VAL D CA 1
ATOM 9446 C C . VAL D 1 263 ? 22.811 15.466 81.787 1.00 38.23 263 VAL D C 1
ATOM 9447 O O . VAL D 1 263 ? 21.861 16.008 82.359 1.00 39.87 263 VAL D O 1
ATOM 9451 N N . SER D 1 264 ? 23.001 15.511 80.478 1.00 37.58 264 SER D N 1
ATOM 9452 C CA . SER D 1 264 ? 22.097 16.194 79.572 1.00 36.21 264 SER D CA 1
ATOM 9453 C C . SER D 1 264 ? 21.499 15.154 78.621 1.00 35.69 264 SER D C 1
ATOM 9454 O O . SER D 1 264 ? 22.163 14.723 77.689 1.00 30.26 264 SER D O 1
ATOM 9457 N N . ALA D 1 265 ? 20.266 14.725 78.888 1.00 37.55 265 ALA D N 1
ATOM 9458 C CA . ALA D 1 265 ? 19.604 13.694 78.082 1.00 38.49 265 ALA D CA 1
ATOM 9459 C C . ALA D 1 265 ? 18.803 14.310 76.960 1.00 41.69 265 ALA D C 1
ATOM 9460 O O . ALA D 1 265 ? 17.893 15.091 77.166 1.00 44.92 265 ALA D O 1
ATOM 9462 N N . VAL D 1 266 ? 19.111 13.879 75.764 1.00 47.36 266 VAL D N 1
ATOM 9463 C CA . VAL D 1 266 ? 18.555 14.474 74.592 1.00 48.20 266 VAL D CA 1
ATOM 9464 C C . VAL D 1 266 ? 17.882 13.422 73.692 1.00 48.60 266 VAL D C 1
ATOM 9465 O O . VAL D 1 266 ? 17.191 13.777 72.761 1.00 49.80 266 VAL D O 1
ATOM 9469 N N . GLY D 1 267 ? 18.048 12.134 73.998 1.00 51.27 267 GLY D N 1
ATOM 9470 C CA . GLY D 1 267 ? 17.478 11.053 73.187 1.00 49.26 267 GLY D CA 1
ATOM 9471 C C . GLY D 1 267 ? 16.023 10.788 73.481 1.00 50.78 267 GLY D C 1
ATOM 9472 O O . GLY D 1 267 ? 15.614 10.834 74.642 1.00 51.46 267 GLY D O 1
ATOM 9473 N N . VAL D 1 268 ? 15.261 10.492 72.419 1.00 54.19 268 VAL D N 1
ATOM 9474 C CA . VAL D 1 268 ? 13.812 10.261 72.488 1.00 51.41 268 VAL D CA 1
ATOM 9475 C C . VAL D 1 268 ? 13.458 8.784 72.661 1.00 49.52 268 VAL D C 1
ATOM 9476 O O . VAL D 1 268 ? 14.075 7.916 72.077 1.00 54.73 268 VAL D O 1
ATOM 9480 N N . ASP D 1 269 ? 12.461 8.528 73.495 1.00 52.27 269 ASP D N 1
ATOM 9481 C CA . ASP D 1 269 ? 11.932 7.195 73.760 1.00 51.84 269 ASP D CA 1
ATOM 9482 C C . ASP D 1 269 ? 10.547 7.321 74.389 1.00 54.14 269 ASP D C 1
ATOM 9483 O O . ASP D 1 269 ? 10.196 8.365 74.949 1.00 55.30 269 ASP D O 1
ATOM 9488 N N . ASN D 1 270 ? 9.758 6.260 74.288 1.00 60.74 270 ASN D N 1
ATOM 9489 C CA . ASN D 1 270 ? 8.337 6.336 74.633 1.00 63.98 270 ASN D CA 1
ATOM 9490 C C . ASN D 1 270 ? 7.967 5.692 75.971 1.00 64.57 270 ASN D C 1
ATOM 9491 O O . ASN D 1 270 ? 6.832 5.850 76.443 1.00 63.09 270 ASN D O 1
ATOM 9496 N N . ALA D 1 271 ? 8.922 4.983 76.581 1.00 65.92 271 ALA D N 1
ATOM 9497 C CA . ALA D 1 271 ? 8.713 4.372 77.897 1.00 64.32 271 ALA D CA 1
ATOM 9498 C C . ALA D 1 271 ? 8.190 5.478 78.788 1.00 67.38 271 ALA D C 1
ATOM 9499 O O . ALA D 1 271 ? 8.612 6.621 78.635 1.00 71.63 271 ALA D O 1
ATOM 9501 N N . PRO D 1 272 ? 7.247 5.171 79.697 1.00 72.86 272 PRO D N 1
ATOM 9502 C CA . PRO D 1 272 ? 6.776 6.242 80.585 1.00 68.99 272 PRO D CA 1
ATOM 9503 C C . PRO D 1 272 ? 7.792 6.649 81.677 1.00 64.39 272 PRO D C 1
ATOM 9504 O O . PRO D 1 272 ? 7.698 7.751 82.198 1.00 54.13 272 PRO D O 1
ATOM 9508 N N . SER D 1 273 ? 8.756 5.780 82.003 1.00 64.12 273 SER D N 1
ATOM 9509 C CA . SER D 1 273 ? 9.681 6.048 83.100 1.00 61.60 273 SER D CA 1
ATOM 9510 C C . SER D 1 273 ? 11.011 5.259 83.041 1.00 64.93 273 SER D C 1
ATOM 9511 O O . SER D 1 273 ? 11.185 4.368 82.201 1.00 63.71 273 SER D O 1
ATOM 9514 N N . PHE D 1 274 ? 11.937 5.626 83.940 1.00 63.28 274 PHE D N 1
ATOM 9515 C CA . PHE D 1 274 ? 13.186 4.887 84.172 1.00 60.09 274 PHE D CA 1
ATOM 9516 C C . PHE D 1 274 ? 13.652 5.040 85.627 1.00 62.84 274 PHE D C 1
ATOM 9517 O O . PHE D 1 274 ? 13.326 6.020 86.281 1.00 67.86 274 PHE D O 1
ATOM 9525 N N . PRO D 1 275 ? 14.408 4.066 86.150 1.00 65.12 275 PRO D N 1
ATOM 9526 C CA . PRO D 1 275 ? 14.827 4.171 87.553 1.00 63.70 275 PRO D CA 1
ATOM 9527 C C . PRO D 1 275 ? 16.021 5.124 87.772 1.00 57.20 275 PRO D C 1
ATOM 9528 O O . PRO D 1 275 ? 17.135 4.861 87.316 1.00 47.51 275 PRO D O 1
ATOM 9532 N N . PHE D 1 276 ? 15.765 6.218 88.479 1.00 55.69 276 PHE D N 1
ATOM 9533 C CA . PHE D 1 276 ? 16.787 7.198 88.804 1.00 49.00 276 PHE D CA 1
ATOM 9534 C C . PHE D 1 276 ? 17.346 6.830 90.154 1.00 50.07 276 PHE D C 1
ATOM 9535 O O . PHE D 1 276 ? 16.583 6.619 91.092 1.00 52.49 276 PHE D O 1
ATOM 9543 N N . PRO D 1 277 ? 18.673 6.770 90.275 1.00 48.06 277 PRO D N 1
ATOM 9544 C CA . PRO D 1 277 ? 19.272 6.463 91.565 1.00 50.92 277 PRO D CA 1
ATOM 9545 C C . PRO D 1 277 ? 18.939 7.452 92.636 1.00 51.50 277 PRO D C 1
ATOM 9546 O O . PRO D 1 277 ? 19.112 8.636 92.424 1.00 54.26 277 PRO D O 1
ATOM 9550 N N . LEU D 1 278 ? 18.518 6.947 93.790 1.00 58.04 278 LEU D N 1
ATOM 9551 C CA . LEU D 1 278 ? 18.110 7.782 94.913 1.00 58.97 278 LEU D CA 1
ATOM 9552 C C . LEU D 1 278 ? 19.202 7.832 95.973 1.00 57.65 278 LEU D C 1
ATOM 9553 O O . LEU D 1 278 ? 19.913 8.847 96.062 1.00 61.91 278 LEU D O 1
ATOM 9558 N N . ALA D 1 279 ? 19.368 6.753 96.741 1.00 54.17 279 ALA D N 1
ATOM 9559 C CA . ALA D 1 279 ? 20.362 6.732 97.827 1.00 54.32 279 ALA D CA 1
ATOM 9560 C C . ALA D 1 279 ? 21.751 7.017 97.299 1.00 51.34 279 ALA D C 1
ATOM 9561 O O . ALA D 1 279 ? 22.485 7.866 97.833 1.00 49.01 279 ALA D O 1
ATOM 9563 N N . SER D 1 280 ? 22.095 6.322 96.222 1.00 55.91 280 SER D N 1
ATOM 9564 C CA . SER D 1 280 ? 23.370 6.581 95.541 1.00 60.23 280 SER D CA 1
ATOM 9565 C C . SER D 1 280 ? 23.380 7.959 94.853 1.00 56.04 280 SER D C 1
ATOM 9566 O O . SER D 1 280 ? 24.434 8.582 94.719 1.00 56.55 280 SER D O 1
ATOM 9569 N N . GLY D 1 281 ? 22.208 8.414 94.415 1.00 53.10 281 GLY D N 1
ATOM 9570 C CA . GLY D 1 281 ? 22.070 9.741 93.817 1.00 51.75 281 GLY D CA 1
ATOM 9571 C C . GLY D 1 281 ? 22.420 10.857 94.773 1.00 49.58 281 GLY D C 1
ATOM 9572 O O . GLY D 1 281 ? 23.129 11.803 94.396 1.00 46.83 281 GLY D O 1
ATOM 9573 N N . LEU D 1 282 ? 21.929 10.735 96.004 1.00 47.26 282 LEU D N 1
ATOM 9574 C CA . LEU D 1 282 ? 22.241 11.691 97.042 1.00 50.34 282 LEU D CA 1
ATOM 9575 C C . LEU D 1 282 ? 23.727 11.775 97.289 1.00 54.44 282 LEU D C 1
ATOM 9576 O O . LEU D 1 282 ? 24.274 12.871 97.421 1.00 53.58 282 LEU D O 1
ATOM 9581 N N . VAL D 1 283 ? 24.367 10.607 97.380 1.00 58.07 283 VAL D N 1
ATOM 9582 C CA . VAL D 1 283 ? 25.816 10.534 97.609 1.00 62.10 283 VAL D CA 1
ATOM 9583 C C . VAL D 1 283 ? 26.584 11.188 96.482 1.00 55.23 283 VAL D C 1
ATOM 9584 O O . VAL D 1 283 ? 27.565 11.904 96.704 1.00 57.36 283 VAL D O 1
ATOM 9588 N N . LYS D 1 284 ? 26.112 10.930 95.274 1.00 52.69 284 LYS D N 1
ATOM 9589 C CA . LYS D 1 284 ? 26.785 11.364 94.059 1.00 52.60 284 LYS D CA 1
ATOM 9590 C C . LYS D 1 284 ? 26.622 12.860 93.709 1.00 51.32 284 LYS D C 1
ATOM 9591 O O . LYS D 1 284 ? 27.486 13.452 93.069 1.00 62.92 284 LYS D O 1
ATOM 9597 N N . ASP D 1 285 ? 25.522 13.470 94.108 1.00 48.95 285 ASP D N 1
ATOM 9598 C CA . ASP D 1 285 ? 25.263 14.849 93.728 1.00 52.32 285 ASP D CA 1
ATOM 9599 C C . ASP D 1 285 ? 25.128 14.976 92.196 1.00 52.23 285 ASP D C 1
ATOM 9600 O O . ASP D 1 285 ? 25.983 15.493 91.503 1.00 55.16 285 ASP D O 1
ATOM 9605 N N . LEU D 1 286 ? 24.014 14.503 91.684 1.00 49.59 286 LEU D N 1
ATOM 9606 C CA . LEU D 1 286 ? 23.762 14.551 90.270 1.00 50.27 286 LEU D CA 1
ATOM 9607 C C . LEU D 1 286 ? 22.871 15.729 89.848 1.00 47.06 286 LEU D C 1
ATOM 9608 O O . LEU D 1 286 ? 21.889 16.060 90.524 1.00 40.82 286 LEU D O 1
ATOM 9613 N N . THR D 1 287 ? 23.191 16.317 88.704 1.00 43.02 287 THR D N 1
ATOM 9614 C CA . THR D 1 287 ? 22.285 17.223 88.024 1.00 39.18 287 THR D CA 1
ATOM 9615 C C . THR D 1 287 ? 21.860 16.589 86.708 1.00 36.38 287 THR D C 1
ATOM 9616 O O . THR D 1 287 ? 22.690 16.250 85.881 1.00 36.37 287 THR D O 1
ATOM 9620 N N . PHE D 1 288 ? 20.566 16.475 86.494 1.00 36.89 288 PHE D N 1
ATOM 9621 C CA . PHE D 1 288 ? 20.006 15.805 85.308 1.00 37.16 288 PHE D CA 1
ATOM 9622 C C . PHE D 1 288 ? 19.007 16.667 84.551 1.00 35.45 288 PHE D C 1
ATOM 9623 O O . PHE D 1 288 ? 18.190 17.334 85.134 1.00 37.67 288 PHE D O 1
ATOM 9631 N N . ARG D 1 289 ? 19.090 16.678 83.243 1.00 39.49 289 ARG D N 1
ATOM 9632 C CA . ARG D 1 289 ? 18.113 17.400 82.447 1.00 43.92 289 ARG D CA 1
ATOM 9633 C C . ARG D 1 289 ? 17.712 16.564 81.268 1.00 42.45 289 ARG D C 1
ATOM 9634 O O . ARG D 1 289 ? 18.540 15.956 80.620 1.00 40.61 289 ARG D O 1
ATOM 9642 N N . ILE D 1 290 ? 16.420 16.545 81.004 1.00 46.18 290 ILE D N 1
ATOM 9643 C CA . ILE D 1 290 ? 15.850 15.819 79.878 1.00 44.46 290 ILE D CA 1
ATOM 9644 C C . ILE D 1 290 ? 14.798 16.696 79.200 1.00 41.99 290 ILE D C 1
ATOM 9645 O O . ILE D 1 290 ? 13.993 17.352 79.850 1.00 40.62 290 ILE D O 1
ATOM 9650 N N . GLY D 1 291 ? 14.851 16.774 77.884 1.00 42.32 291 GLY D N 1
ATOM 9651 C CA . GLY D 1 291 ? 13.945 17.647 77.191 1.00 41.72 291 GLY D CA 1
ATOM 9652 C C . GLY D 1 291 ? 14.187 17.694 75.712 1.00 41.92 291 GLY D C 1
ATOM 9653 O O . GLY D 1 291 ? 15.226 17.235 75.217 1.00 38.39 291 GLY D O 1
ATOM 9654 N N . LEU D 1 292 ? 13.198 18.247 75.017 1.00 42.28 292 LEU D N 1
ATOM 9655 C CA . LEU D 1 292 ? 13.297 18.505 73.605 1.00 41.79 292 LEU D CA 1
ATOM 9656 C C . LEU D 1 292 ? 14.001 19.825 73.446 1.00 39.81 292 LEU D C 1
ATOM 9657 O O . LEU D 1 292 ? 13.900 20.727 74.281 1.00 38.96 292 LEU D O 1
ATOM 9662 N N . ALA D 1 293 ? 14.719 19.929 72.346 1.00 42.20 293 ALA D N 1
ATOM 9663 C CA . ALA D 1 293 ? 15.616 21.040 72.120 1.00 41.29 293 ALA D CA 1
ATOM 9664 C C . ALA D 1 293 ? 14.853 22.326 72.157 1.00 40.76 293 ALA D C 1
ATOM 9665 O O . ALA D 1 293 ? 13.681 22.357 71.805 1.00 39.70 293 ALA D O 1
ATOM 9667 N N . ASN D 1 294 ? 15.547 23.375 72.566 1.00 40.06 294 ASN D N 1
ATOM 9668 C CA . ASN D 1 294 ? 15.048 24.708 72.487 1.00 39.49 294 ASN D CA 1
ATOM 9669 C C . ASN D 1 294 ? 15.901 25.458 71.462 1.00 34.73 294 ASN D C 1
ATOM 9670 O O . ASN D 1 294 ? 16.645 26.356 71.770 1.00 35.34 294 ASN D O 1
ATOM 9675 N N . VAL D 1 295 ? 15.725 25.070 70.215 1.00 32.99 295 VAL D N 1
ATOM 9676 C CA . VAL D 1 295 ? 16.563 25.506 69.108 1.00 34.04 295 VAL D CA 1
ATOM 9677 C C . VAL D 1 295 ? 16.705 27.040 68.988 1.00 35.85 295 VAL D C 1
ATOM 9678 O O . VAL D 1 295 ? 17.808 27.588 68.669 1.00 32.34 295 VAL D O 1
ATOM 9682 N N . HIS D 1 296 ? 15.597 27.736 69.237 1.00 38.45 296 HIS D N 1
ATOM 9683 C CA . HIS D 1 296 ? 15.544 29.195 68.962 1.00 37.73 296 HIS D CA 1
ATOM 9684 C C . HIS D 1 296 ? 16.548 29.902 69.838 1.00 36.28 296 HIS D C 1
ATOM 9685 O O . HIS D 1 296 ? 17.139 30.903 69.435 1.00 28.77 296 HIS D O 1
ATOM 9692 N N . LEU D 1 297 ? 16.765 29.344 71.035 1.00 38.82 297 LEU D N 1
ATOM 9693 C CA . LEU D 1 297 ? 17.739 29.922 71.954 1.00 37.40 297 LEU D CA 1
ATOM 9694 C C . LEU D 1 297 ? 19.147 29.911 71.422 1.00 36.48 297 LEU D C 1
ATOM 9695 O O . LEU D 1 297 ? 19.905 30.827 71.702 1.00 42.03 297 LEU D O 1
ATOM 9700 N N . TYR D 1 298 ? 19.482 28.910 70.612 1.00 40.11 298 TYR D N 1
ATOM 9701 C CA . TYR D 1 298 ? 20.891 28.667 70.176 1.00 38.15 298 TYR D CA 1
ATOM 9702 C C . TYR D 1 298 ? 21.203 28.944 68.691 1.00 35.03 298 TYR D C 1
ATOM 9703 O O . TYR D 1 298 ? 22.367 29.155 68.286 1.00 28.75 298 TYR D O 1
ATOM 9712 N N . ILE D 1 299 ? 20.162 28.945 67.877 1.00 36.59 299 ILE D N 1
ATOM 9713 C CA . ILE D 1 299 ? 20.341 29.026 66.433 1.00 38.06 299 ILE D CA 1
ATOM 9714 C C . ILE D 1 299 ? 21.242 30.157 65.961 1.00 38.87 299 ILE D C 1
ATOM 9715 O O . ILE D 1 299 ? 22.033 29.959 65.054 1.00 43.79 299 ILE D O 1
ATOM 9720 N N . ASP D 1 300 ? 21.163 31.328 66.581 1.00 41.82 300 ASP D N 1
ATOM 9721 C CA . ASP D 1 300 ? 21.941 32.492 66.103 1.00 43.68 300 ASP D CA 1
ATOM 9722 C C . ASP D 1 300 ? 23.440 32.307 66.305 1.00 40.55 300 ASP D C 1
ATOM 9723 O O . ASP D 1 300 ? 24.264 32.631 65.420 1.00 40.07 300 ASP D O 1
ATOM 9728 N N . ALA D 1 301 ? 23.779 31.736 67.454 1.00 37.61 301 ALA D N 1
ATOM 9729 C CA . ALA D 1 301 ? 25.161 31.385 67.732 1.00 40.75 301 ALA D CA 1
ATOM 9730 C C . ALA D 1 301 ? 25.672 30.223 66.840 1.00 40.77 301 ALA D C 1
ATOM 9731 O O . ALA D 1 301 ? 26.823 30.240 66.308 1.00 33.58 301 ALA D O 1
ATOM 9733 N N . VAL D 1 302 ? 24.819 29.221 66.670 1.00 34.72 302 VAL D N 1
ATOM 9734 C CA . VAL D 1 302 ? 25.198 28.144 65.817 1.00 36.07 302 VAL D CA 1
ATOM 9735 C C . VAL D 1 302 ? 25.470 28.689 64.386 1.00 38.79 302 VAL D C 1
ATOM 9736 O O . VAL D 1 302 ? 26.522 28.373 63.787 1.00 38.54 302 VAL D O 1
ATOM 9740 N N . LEU D 1 303 ? 24.572 29.537 63.846 1.00 36.20 303 LEU D N 1
ATOM 9741 C CA . LEU D 1 303 ? 24.801 30.080 62.497 1.00 36.78 303 LEU D CA 1
ATOM 9742 C C . LEU D 1 303 ? 26.129 30.838 62.395 1.00 37.55 303 LEU D C 1
ATOM 9743 O O . LEU D 1 303 ? 26.862 30.719 61.423 1.00 42.13 303 LEU D O 1
ATOM 9748 N N . ALA D 1 304 ? 26.449 31.618 63.401 1.00 38.62 304 ALA D N 1
ATOM 9749 C CA . ALA D 1 304 ? 27.697 32.351 63.365 1.00 40.26 304 ALA D CA 1
ATOM 9750 C C . ALA D 1 304 ? 28.862 31.384 63.313 1.00 41.61 304 ALA D C 1
ATOM 9751 O O . ALA D 1 304 ? 29.874 31.665 62.636 1.00 44.90 304 ALA D O 1
ATOM 9753 N N . LEU D 1 305 ? 28.733 30.255 64.020 1.00 41.00 305 LEU D N 1
ATOM 9754 C CA . LEU D 1 305 ? 29.817 29.262 64.032 1.00 41.23 305 LEU D CA 1
ATOM 9755 C C . LEU D 1 305 ? 29.966 28.557 62.680 1.00 43.24 305 LEU D C 1
ATOM 9756 O O . LEU D 1 305 ? 31.099 28.306 62.225 1.00 42.35 305 LEU D O 1
ATOM 9761 N N . LEU D 1 306 ? 28.809 28.253 62.070 1.00 40.81 306 LEU D N 1
ATOM 9762 C CA . LEU D 1 306 ? 28.748 27.635 60.769 1.00 38.81 306 LEU D CA 1
ATOM 9763 C C . LEU D 1 306 ? 29.365 28.547 59.718 1.00 42.30 306 LEU D C 1
ATOM 9764 O O . LEU D 1 306 ? 30.285 28.142 58.978 1.00 38.49 306 LEU D O 1
ATOM 9769 N N . ALA D 1 307 ? 28.882 29.786 59.686 1.00 43.57 307 ALA D N 1
ATOM 9770 C CA . ALA D 1 307 ? 29.328 30.757 58.690 1.00 45.31 307 ALA D CA 1
ATOM 9771 C C . ALA D 1 307 ? 30.823 30.957 58.719 1.00 43.38 307 ALA D C 1
ATOM 9772 O O . ALA D 1 307 ? 31.443 31.214 57.703 1.00 43.56 307 ALA D O 1
ATOM 9774 N N . SER D 1 308 ? 31.406 30.846 59.894 1.00 46.11 308 SER D N 1
ATOM 9775 C CA . SER D 1 308 ? 32.830 31.132 60.036 1.00 45.77 308 SER D CA 1
ATOM 9776 C C . SER D 1 308 ? 33.673 29.842 59.880 1.00 45.66 308 SER D C 1
ATOM 9777 O O . SER D 1 308 ? 34.881 29.857 60.080 1.00 44.00 308 SER D O 1
ATOM 9780 N N . GLY D 1 309 ? 33.035 28.720 59.579 1.00 43.02 309 GLY D N 1
ATOM 9781 C CA . GLY D 1 309 ? 33.758 27.496 59.324 1.00 46.58 309 GLY D CA 1
ATOM 9782 C C . GLY D 1 309 ? 34.158 26.692 60.543 1.00 51.09 309 GLY D C 1
ATOM 9783 O O . GLY D 1 309 ? 34.735 25.604 60.401 1.00 57.67 309 GLY D O 1
ATOM 9784 N N . ARG D 1 310 ? 33.843 27.177 61.740 1.00 50.27 310 ARG D N 1
ATOM 9785 C CA . ARG D 1 310 ? 34.285 26.472 62.948 1.00 50.13 310 ARG D CA 1
ATOM 9786 C C . ARG D 1 310 ? 33.585 25.140 63.092 1.00 44.89 310 ARG D C 1
ATOM 9787 O O . ARG D 1 310 ? 34.103 24.236 63.738 1.00 44.44 310 ARG D O 1
ATOM 9795 N N . LEU D 1 311 ? 32.403 25.034 62.513 1.00 42.34 311 LEU D N 1
ATOM 9796 C CA . LEU D 1 311 ? 31.701 23.765 62.441 1.00 42.97 311 LEU D CA 1
ATOM 9797 C C . LEU D 1 311 ? 31.309 23.375 61.019 1.00 45.06 311 LEU D C 1
ATOM 9798 O O . LEU D 1 311 ? 30.886 24.213 60.225 1.00 47.35 311 LEU D O 1
ATOM 9803 N N . GLN D 1 312 ? 31.441 22.086 60.720 1.00 46.45 312 GLN D N 1
ATOM 9804 C CA . GLN D 1 312 ? 31.272 21.561 59.375 1.00 45.08 312 GLN D CA 1
ATOM 9805 C C . GLN D 1 312 ? 30.435 20.307 59.443 1.00 42.20 312 GLN D C 1
ATOM 9806 O O . GLN D 1 312 ? 30.868 19.208 59.077 1.00 39.76 312 GLN D O 1
ATOM 9812 N N . PRO D 1 313 ? 29.213 20.467 59.907 1.00 39.12 313 PRO D N 1
ATOM 9813 C CA . PRO D 1 313 ? 28.364 19.304 60.067 1.00 38.02 313 PRO D CA 1
ATOM 9814 C C . PRO D 1 313 ? 28.078 18.546 58.785 1.00 35.64 313 PRO D C 1
ATOM 9815 O O . PRO D 1 313 ? 27.798 17.378 58.855 1.00 38.39 313 PRO D O 1
ATOM 9819 N N . GLU D 1 314 ? 28.078 19.206 57.634 1.00 38.46 314 GLU D N 1
ATOM 9820 C CA . GLU D 1 314 ? 27.741 18.520 56.351 1.00 40.67 314 GLU D CA 1
ATOM 9821 C C . GLU D 1 314 ? 28.666 17.353 55.985 1.00 41.94 314 GLU D C 1
ATOM 9822 O O . GLU D 1 314 ? 28.248 16.443 55.283 1.00 44.40 314 GLU D O 1
ATOM 9828 N N . ARG D 1 315 ? 29.898 17.360 56.487 1.00 44.75 315 ARG D N 1
ATOM 9829 C CA . ARG D 1 315 ? 30.796 16.233 56.295 1.00 43.51 315 ARG D CA 1
ATOM 9830 C C . ARG D 1 315 ? 30.139 14.907 56.714 1.00 44.26 315 ARG D C 1
ATOM 9831 O O . ARG D 1 315 ? 30.607 13.862 56.333 1.00 48.23 315 ARG D O 1
ATOM 9839 N N . ILE D 1 316 ? 29.078 14.904 57.508 1.00 45.25 316 ILE D N 1
ATOM 9840 C CA . ILE D 1 316 ? 28.519 13.616 57.891 1.00 46.78 316 ILE D CA 1
ATOM 9841 C C . ILE D 1 316 ? 27.481 13.109 56.911 1.00 51.19 316 ILE D C 1
ATOM 9842 O O . ILE D 1 316 ? 26.993 11.991 57.054 1.00 54.84 316 ILE D O 1
ATOM 9847 N N . VAL D 1 317 ? 27.126 13.920 55.925 1.00 54.21 317 VAL D N 1
ATOM 9848 C CA . VAL D 1 317 ? 26.151 13.483 54.929 1.00 56.00 317 VAL D CA 1
ATOM 9849 C C . VAL D 1 317 ? 26.755 12.402 54.037 1.00 54.36 317 VAL D C 1
ATOM 9850 O O . VAL D 1 317 ? 27.684 12.654 53.263 1.00 46.02 317 VAL D O 1
ATOM 9854 N N . SER D 1 318 ? 26.205 11.203 54.141 1.00 59.29 318 SER D N 1
ATOM 9855 C CA . SER D 1 318 ? 26.658 10.074 53.313 1.00 62.34 318 SER D CA 1
ATOM 9856 C C . SER D 1 318 ? 25.922 9.994 51.968 1.00 56.46 318 SER D C 1
ATOM 9857 O O . SER D 1 318 ? 26.500 9.522 51.000 1.00 48.67 318 SER D O 1
ATOM 9860 N N . HIS D 1 319 ? 24.665 10.458 51.933 1.00 55.39 319 HIS D N 1
ATOM 9861 C CA . HIS D 1 319 ? 23.804 10.351 50.759 1.00 59.40 319 HIS D CA 1
ATOM 9862 C C . HIS D 1 319 ? 23.046 11.639 50.468 1.00 60.58 319 HIS D C 1
ATOM 9863 O O . HIS D 1 319 ? 22.266 12.096 51.281 1.00 65.47 319 HIS D O 1
ATOM 9870 N N . TYR D 1 320 ? 23.269 12.220 49.302 1.00 60.89 320 TYR D N 1
ATOM 9871 C CA . TYR D 1 320 ? 22.334 13.176 48.743 1.00 60.83 320 TYR D CA 1
ATOM 9872 C C . TYR D 1 320 ? 21.464 12.445 47.712 1.00 62.62 320 TYR D C 1
ATOM 9873 O O . TYR D 1 320 ? 21.966 12.062 46.663 1.00 70.02 320 TYR D O 1
ATOM 9882 N N . LEU D 1 321 ? 20.172 12.270 47.987 1.00 65.45 321 LEU D N 1
ATOM 9883 C CA . LEU D 1 321 ? 19.251 11.597 47.050 1.00 63.64 321 LEU D CA 1
ATOM 9884 C C . LEU D 1 321 ? 18.222 12.561 46.517 1.00 73.45 321 LEU D C 1
ATOM 9885 O O . LEU D 1 321 ? 17.929 13.544 47.186 1.00 81.33 321 LEU D O 1
ATOM 9890 N N . PRO D 1 322 ? 17.668 12.293 45.306 1.00 87.11 322 PRO D N 1
ATOM 9891 C CA . PRO D 1 322 ? 16.515 13.077 44.849 1.00 89.05 322 PRO D CA 1
ATOM 9892 C C . PRO D 1 322 ? 15.250 12.727 45.630 1.00 85.49 322 PRO D C 1
ATOM 9893 O O . PRO D 1 322 ? 15.099 11.588 46.116 1.00 69.71 322 PRO D O 1
ATOM 9897 N N . LEU D 1 323 ? 14.344 13.698 45.719 1.00 83.01 323 LEU D N 1
ATOM 9898 C CA . LEU D 1 323 ? 13.168 13.575 46.575 1.00 89.11 323 LEU D CA 1
ATOM 9899 C C . LEU D 1 323 ? 12.519 12.211 46.357 1.00 96.90 323 LEU D C 1
ATOM 9900 O O . LEU D 1 323 ? 12.206 11.485 47.316 1.00 85.00 323 LEU D O 1
ATOM 9905 N N . GLU D 1 324 ? 12.388 11.847 45.081 1.00 107.18 324 GLU D N 1
ATOM 9906 C CA . GLU D 1 324 ? 11.677 10.623 44.687 1.00 103.13 324 GLU D CA 1
ATOM 9907 C C . GLU D 1 324 ? 12.295 9.337 45.264 1.00 98.14 324 GLU D C 1
ATOM 9908 O O . GLU D 1 324 ? 11.580 8.346 45.457 1.00 90.95 324 GLU D O 1
ATOM 9910 N N . GLU D 1 325 ? 13.589 9.367 45.592 1.00 90.54 325 GLU D N 1
ATOM 9911 C CA . GLU D 1 325 ? 14.280 8.176 46.133 1.00 85.41 325 GLU D CA 1
ATOM 9912 C C . GLU D 1 325 ? 14.230 8.082 47.678 1.00 79.80 325 GLU D C 1
ATOM 9913 O O . GLU D 1 325 ? 14.903 7.245 48.327 1.00 64.51 325 GLU D O 1
ATOM 9919 N N . ALA D 1 326 ? 13.389 8.930 48.258 1.00 79.13 326 ALA D N 1
ATOM 9920 C CA . ALA D 1 326 ? 13.210 8.980 49.698 1.00 79.00 326 ALA D CA 1
ATOM 9921 C C . ALA D 1 326 ? 12.998 7.626 50.353 1.00 78.47 326 ALA D C 1
ATOM 9922 O O . ALA D 1 326 ? 13.602 7.355 51.386 1.00 83.44 326 ALA D O 1
ATOM 9924 N N . PRO D 1 327 ? 12.150 6.764 49.764 1.00 78.55 327 PRO D N 1
ATOM 9925 C CA . PRO D 1 327 ? 11.897 5.486 50.440 1.00 75.44 327 PRO D CA 1
ATOM 9926 C C . PRO D 1 327 ? 13.160 4.633 50.596 1.00 73.22 327 PRO D C 1
ATOM 9927 O O . PRO D 1 327 ? 13.336 3.935 51.617 1.00 61.78 327 PRO D O 1
ATOM 9931 N N . ARG D 1 328 ? 14.045 4.707 49.602 1.00 78.97 328 ARG D N 1
ATOM 9932 C CA . ARG D 1 328 ? 15.346 4.023 49.695 1.00 80.09 328 ARG D CA 1
ATOM 9933 C C . ARG D 1 328 ? 16.188 4.699 50.800 1.00 86.08 328 ARG D C 1
ATOM 9934 O O . ARG D 1 328 ? 16.842 4.026 51.615 1.00 68.35 328 ARG D O 1
ATOM 9936 N N . GLY D 1 329 ? 16.135 6.035 50.845 1.00 95.29 329 GLY D N 1
ATOM 9937 C CA . GLY D 1 329 ? 16.787 6.806 51.921 1.00 87.56 329 GLY D CA 1
ATOM 9938 C C . GLY D 1 329 ? 16.406 6.315 53.314 1.00 85.44 329 GLY D C 1
ATOM 9939 O O . GLY D 1 329 ? 17.268 5.975 54.132 1.00 77.03 329 GLY D O 1
ATOM 9940 N N . TYR D 1 330 ? 15.103 6.257 53.573 1.00 82.58 330 TYR D N 1
ATOM 9941 C CA . TYR D 1 330 ? 14.596 5.772 54.851 1.00 77.83 330 TYR D CA 1
ATOM 9942 C C . TYR D 1 330 ? 15.115 4.355 55.164 1.00 78.20 330 TYR D C 1
ATOM 9943 O O . TYR D 1 330 ? 15.524 4.069 56.296 1.00 64.42 330 TYR D O 1
ATOM 9952 N N . GLU D 1 331 ? 15.096 3.474 54.162 1.00 85.77 331 GLU D N 1
ATOM 9953 C CA . GLU D 1 331 ? 15.571 2.089 54.353 1.00 83.16 331 GLU D CA 1
ATOM 9954 C C . GLU D 1 331 ? 17.055 2.079 54.732 1.00 78.12 331 GLU D C 1
ATOM 9955 O O . GLU D 1 331 ? 17.473 1.413 55.705 1.00 62.09 331 GLU D O 1
ATOM 9961 N N . LEU D 1 332 ? 17.835 2.825 53.941 1.00 76.68 332 LEU D N 1
ATOM 9962 C CA . LEU D 1 332 ? 19.289 2.925 54.114 1.00 76.87 332 LEU D CA 1
ATOM 9963 C C . LEU D 1 332 ? 19.623 3.435 55.508 1.00 77.19 332 LEU D C 1
ATOM 9964 O O . LEU D 1 332 ? 20.436 2.823 56.214 1.00 75.12 332 LEU D O 1
ATOM 9966 N N . PHE D 1 333 ? 18.976 4.539 55.898 1.00 78.14 333 PHE D N 1
ATOM 9967 C CA . PHE D 1 333 ? 19.169 5.147 57.226 1.00 76.06 333 PHE D CA 1
ATOM 9968 C C . PHE D 1 333 ? 18.703 4.224 58.370 1.00 72.67 333 PHE D C 1
ATOM 9969 O O . PHE D 1 333 ? 19.415 4.008 59.359 1.00 61.20 333 PHE D O 1
ATOM 9977 N N . ASP D 1 334 ? 17.515 3.657 58.227 1.00 76.70 334 ASP D N 1
ATOM 9978 C CA . ASP D 1 334 ? 17.032 2.687 59.204 1.00 81.98 334 ASP D CA 1
ATOM 9979 C C . ASP D 1 334 ? 18.012 1.505 59.368 1.00 83.40 334 ASP D C 1
ATOM 9980 O O . ASP D 1 334 ? 18.443 1.191 60.484 1.00 77.49 334 ASP D O 1
ATOM 9985 N N . ARG D 1 335 ? 18.382 0.885 58.243 1.00 86.03 335 ARG D N 1
ATOM 9986 C CA . ARG D 1 335 ? 19.273 -0.290 58.239 1.00 83.84 335 ARG D CA 1
ATOM 9987 C C . ARG D 1 335 ? 20.721 0.072 58.655 1.00 83.83 335 ARG D C 1
ATOM 9988 O O . ARG D 1 335 ? 21.574 -0.809 58.796 1.00 77.24 335 ARG D O 1
ATOM 9990 N N . LYS D 1 336 ? 20.972 1.366 58.873 1.00 81.43 336 LYS D N 1
ATOM 9991 C CA . LYS D 1 336 ? 22.284 1.896 59.285 1.00 74.71 336 LYS D CA 1
ATOM 9992 C C . LYS D 1 336 ? 23.348 1.827 58.189 1.00 73.90 336 LYS D C 1
ATOM 9993 O O . LYS D 1 336 ? 24.555 1.790 58.477 1.00 74.23 336 LYS D O 1
ATOM 9999 N N . GLU D 1 337 ? 22.883 1.847 56.940 1.00 69.69 337 GLU D N 1
ATOM 10000 C CA . GLU D 1 337 ? 23.755 1.861 55.777 1.00 77.51 337 GLU D CA 1
ATOM 10001 C C . GLU D 1 337 ? 24.161 3.297 55.453 1.00 80.73 337 GLU D C 1
ATOM 10002 O O . GLU D 1 337 ? 25.322 3.566 55.105 1.00 69.53 337 GLU D O 1
ATOM 10004 N N . ALA D 1 338 ? 23.199 4.214 55.551 1.00 87.70 338 ALA D N 1
ATOM 10005 C CA . ALA D 1 338 ? 23.496 5.647 55.460 1.00 81.62 338 ALA D CA 1
ATOM 10006 C C . ALA D 1 338 ? 23.732 6.186 56.857 1.00 80.98 338 ALA D C 1
ATOM 10007 O O . ALA D 1 338 ? 23.240 5.630 57.850 1.00 85.15 338 ALA D O 1
ATOM 10009 N N . LEU D 1 339 ? 24.519 7.251 56.922 1.00 72.37 339 LEU D N 1
ATOM 10010 C CA . LEU D 1 339 ? 24.798 7.934 58.177 1.00 65.28 339 LEU D CA 1
ATOM 10011 C C . LEU D 1 339 ? 23.862 9.118 58.325 1.00 61.08 339 LEU D C 1
ATOM 10012 O O . LEU D 1 339 ? 23.232 9.295 59.357 1.00 61.78 339 LEU D O 1
ATOM 10017 N N . LYS D 1 340 ? 23.768 9.913 57.268 1.00 56.16 340 LYS D N 1
ATOM 10018 C CA . LYS D 1 340 ? 22.804 10.980 57.197 1.00 52.84 340 LYS D CA 1
ATOM 10019 C C . LYS D 1 340 ? 22.389 11.130 55.750 1.00 48.40 340 LYS D C 1
ATOM 10020 O O . LYS D 1 340 ? 23.232 11.196 54.849 1.00 48.62 340 LYS D O 1
ATOM 10026 N N . VAL D 1 341 ? 21.087 11.203 55.553 1.00 46.35 341 VAL D N 1
ATOM 10027 C CA . VAL D 1 341 ? 20.517 11.394 54.247 1.00 50.38 341 VAL D CA 1
ATOM 10028 C C . VAL D 1 341 ? 19.860 12.761 54.092 1.00 55.83 341 VAL D C 1
ATOM 10029 O O . VAL D 1 341 ? 18.973 13.139 54.868 1.00 67.58 341 VAL D O 1
ATOM 10033 N N . LEU D 1 342 ? 20.260 13.454 53.039 1.00 54.83 342 LEU D N 1
ATOM 10034 C CA . LEU D 1 342 ? 19.696 14.727 52.661 1.00 54.91 342 LEU D CA 1
ATOM 10035 C C . LEU D 1 342 ? 18.972 14.534 51.321 1.00 64.69 342 LEU D C 1
ATOM 10036 O O . LEU D 1 342 ? 19.507 13.949 50.384 1.00 71.59 342 LEU D O 1
ATOM 10041 N N . LEU D 1 343 ? 17.747 15.025 51.239 1.00 66.90 343 LEU D N 1
ATOM 10042 C CA . LEU D 1 343 ? 16.941 14.893 50.046 1.00 64.99 343 LEU D CA 1
ATOM 10043 C C . LEU D 1 343 ? 17.094 16.144 49.231 1.00 66.28 343 LEU D C 1
ATOM 10044 O O . LEU D 1 343 ? 16.915 17.236 49.742 1.00 74.16 343 LEU D O 1
ATOM 10049 N N . VAL D 1 344 ? 17.431 15.991 47.960 1.00 71.06 344 VAL D N 1
ATOM 10050 C CA . VAL D 1 344 ? 17.462 17.128 47.076 1.00 73.99 344 VAL D CA 1
ATOM 10051 C C . VAL D 1 344 ? 16.078 17.242 46.470 1.00 86.70 344 VAL D C 1
ATOM 10052 O O . VAL D 1 344 ? 15.574 16.304 45.854 1.00 99.78 344 VAL D O 1
ATOM 10056 N N . VAL D 1 345 ? 15.462 18.390 46.690 1.00 95.41 345 VAL D N 1
ATOM 10057 C CA . VAL D 1 345 ? 14.220 18.755 46.034 1.00 95.83 345 VAL D CA 1
ATOM 10058 C C . VAL D 1 345 ? 14.620 19.914 45.090 1.00 95.24 345 VAL D C 1
ATOM 10059 O O . VAL D 1 345 ? 15.753 20.440 45.166 1.00 86.19 345 VAL D O 1
ATOM 10061 N N . ARG D 1 346 ? 13.723 20.238 44.159 1.00 85.64 346 ARG D N 1
ATOM 10062 C CA . ARG D 1 346 ? 13.820 21.424 43.304 1.00 83.12 346 ARG D CA 1
ATOM 10063 C C . ARG D 1 346 ? 12.622 22.342 43.613 1.00 77.33 346 ARG D C 1
ATOM 10064 O O . ARG D 1 346 ? 12.468 23.440 43.067 1.00 66.37 346 ARG D O 1
#

Organism: NCBI:txid528218

InterPro domains:
  IPR002328 Alcohol dehydrogenase, zinc-type, conserved site [PS00059] (58-72)
  IPR011032 GroES-like superfamily [SSF50129] (1-185)
  IPR013149 Alcohol dehydrogenase-like, C-terminal [PF00107] (179-289)
  IPR013154 Alcohol dehydrogenase-like, N-terminal [PF08240] (26-133)
  IPR020843 Enoylreductase domain [SM00829] (7-343)
  IPR036291 NAD(P)-binding domain superfamily [SSF51735] (141-311)

CATH classification: 3.90.180.10 (+1 more: 3.40.50.720)

Nearest PDB structures (foldseek):
  4cpd-assembly2_B  TM=9.967E-01  e=1.841E-77  Thermus sp. ATN1
  4cpd-assembly2_C  TM=1.000E+00  e=7.446E-74  Thermus sp. ATN1
  4cpd-assembly1_D  TM=1.001E+00  e=2.733E-72  Thermus sp. ATN1
  5od3-assembly1_A  TM=8.587E-01  e=2.942E-27  Rhodococcus sp. M8
  6fg0-assembly1_C  TM=8.420E-01  e=1.198E-26  Rhodococcus sp. M8

Secondary structure (DSSP, 8-state):
-EEEEEEETTEEEEEE-PPP---STT-EEEEEEEEEE-HHHHHHHTTSS---TTPBP--EEEEEEEEE-TT-SS--TT-EEE--SEE--SSSHHHHTT-GGG-TT-EEBTS-GGGT-B--SSBSEEEETTHHHH-EEPPTT--HHHHGGGGTHHHHHHHHHHHTT--TT-EEEEE--SHHHHHHHHHHHHTT-SEEEEEES-HHHHHHHHHHT-EEEETTTS-HHHHHHHHTTTT--SEEEE-S-SHHHHHHHHHHSPTT-EEEE------SEEEEESHHHHHHTEEEEE----HHHHHHHHHHHHHTTS--GGGG--EEEEGGGHHHHHHHHHTTS-S-EEEE--/-EEEEEEETTEEEEEE-PPP---STT-EEEEEEEEEE-HHHHHHHTTSS---TTPBP---EEEEEEEE-TT--S--TT-EEE--SEE--SSSHHHHTT-GGG-TT-EEBTS-GGGT-B--SSBSEEEETTHHHH-EEPPTT--HHHHGGGGTHHHHHHHHHHHTT--TT-EEEEE--SHHHHHHHHHHHHTT-SEEEEEES-HHHHHHHHHHT-EEEETTTS-HHHHHHHHTTTT--SEEEE-S-SHHHHHHHHHHSPTT-EEEE------SEEEEESHHHHHHTEEEEE----HHHHHHHHHHHHHTTS--GGGG--EEEEGGGHHHHHHHHHTTS-S-EEEE--/-EEEEEEETTEEEEEE-PPP---STT-EEEEEEEEEE-HHHHHHHTTTS---TTPBP---EEEEEEEE-TT----TT-EEE--SEE--SSSHHHHTT-GGG-TT-EEBTS-GGGT-B--SSBSEEEETTHHHH-EEPPTT--HHHHGGGGTHHHHHHHHHHHTT--TT-EEEEE--SHHHHHHHHHHHHTT-SEEEEEES-HHHHHHHHHHT-EEEETTTS-HHHHHHHHTTTT--SEEEE-S-SHHHHHHHHHHSPTT-EEEE------SEEEEESHHHHHHTEEEEE----HHHHHHHHHHHHHTTS--GGGG--EEEEGGGHHHHHHHHHTTS-S-EEEE--/-EEEB--EEE-PPP---STT-EEEEEEEEEE-HHHHHHHTTSS-----B----EEEEEEEE-TT----TT-EEE--SEE--SSSHHHHTT-GGG-TT-EEBTS-GGGT-B--SSBSEEEETTHHHH-EEPPTT--HHHHGGGGTHHHHHHHHHHHTT--TT-EEEEE--SHHHHHHHHHHHHTT-SEEEEEES-HHHHHHHHHTT-EEEETTTS-HHHHHHHHTTTT--SEEEE-S-SHHHHHHHHHHSPTT-EEEE------SEEEEESHHHHHHTEEEEE----HHHHHHHHHHHHHTTS--GGGG--EEEEGGGHHHHHHHHHTTS-S-EEEE--